Protein AF-0000000080329937 (afdb_homodimer)

Foldseek 3Di:
DPPPPFPQKAKEAQEWEQFLDPPGTAGIWIAGFQFTADTHYDVVSDVVRDDPHHYHYQNHFYKYFFFAFLAAAQLQQLLQVVAQECAPVQALVSVLVSQLVVCVVPVPDQEHEAEAAAQNRYVVSDAFLVSNCVRPVPHWYWYAHLQNFKIAIHPRLCVLLVHWLPDDADPLKDQDADPVSTGRRIIGHPRCVPRRVVSVVVVDDLVNSLSSNLRSQLVSFFQRHQEYENEADDPSNLVSVVVCVVVVNHRHAYEYAHEFADDVDLVNRQVSLVVLLVQQVPDDDRRDHYAYHEYEQWGDLLVQTAAEPAHWPVRDHHHTSDALVNLLSNLLSRVLSNGAYEYEHAYAVSLVSVLSSLVSSCVVNDDDDYQHEYEAPFQHDLVSLLSCQVSQYAYEHELQVLEPVRCPSSCNGRVDPSQLCTPQQVSNVVSPHQYAYHHHPPSGDHRVLQRLLCQQAQYHLVDNVDHHRNRVSHDHSSVSLSNRFQSSCVSSPNNQAGRGRDGNHGPWMWTKPDDCNPDDSVCSSVIGTQFTRRSNRTPDHDDPDDPD/DPPPPFPQKAKEAQEWEQFLDPPGTAGIWIAGFQFTADTHYDVVSDVVRDDVHHYHYQNHFYKYFFFAFLAAAQLQQLLQVVAQECAPVQALVSVLVSQLVVCVVPVPDQEHEAEAAAQNRYVVSDAFLVSNCVRPVPHWYWYAHLQNFKIAIHPRLCVLLVHWLPDDADPLKDQDADPVSTGRRIIGHPRCVPRRVVSVVVVDDLVNSLSSNLRSQLVSFFQRHQEYENEADDPSNVVSVVVCVVVVNHRHAYEYAHEFADDVDLVNRQVSLVVLLVQQPPDDDRRDHYAYHEYEQWGDLLVQTAAEPAHWPVRDHHHTSDALVNLLVNLLSRVLSNGAYEYEHAYAVSLVSVLSSLVSSCVVNDDDDYQHEYEAPFQHDLVSLLSCQVSQYAYEHELQVLEPVRCVSSCRGRVDPSQLCTPQQVSNVVSPHQYAYHHHPPSGDHRVLLRLLCQQAQYHLVDNVDHHRNRVSHDHSSVSLSNRFQSSCVSSPNNQAGRGRDRNHGPWMWTKPDDCNPDDSVCSSVIGTQFTRRSNRTPDHDDPDDPD

Nearest PDB structures (foldseek):
  3igh-assembly1_X-2  TM=8.449E-01  e=4.674E-37  Pyrococcus horikoshii
  3icj-assembly1_A  TM=8.257E-01  e=1.649E-36  Pyrococcus furiosus
  2puz-assembly1_A  TM=6.895E-01  e=1.009E-16  Agrobacterium fabrum str. C58
  4h6r-assembly1_A  TM=4.687E-01  e=6.522E-02  Deinococcus radiodurans R1 = ATCC 13939 = DSM 20539
  3ez4-assembly1_G  TM=3.985E-01  e=8.123E+00  Burkholderia pseudomallei

Radius of gyration: 33.44 Å; Cα contacts (8 Å, |Δi|>4): 2668; chains: 2; bounding box: 70×109×69 Å

Sequence (1096 aa):
MDKDATMPAQLYRNARIFTSDRRTWAESLVVVGDRLTYVGDEATAARVAGPDALIHDLDGATVLPGFVDGHAHVVGTGEAAVQVDLWGANTVTEIQRRIRTWAEENPDAPRVLATGWKHGDIPGGTPDRSMLDAVVADRPVYAQAYDFHSIWLNSAALAEAGIDDATPSPPGGTIHRDERGAATGLVDETAMHHLVWPVLDRFADDSDRDEALAVVLAAYAESGIVGSTEMALVEADYEAMRRADAASALTTRIAAFWRVQPTGDEGSNLAQVERAVELATHRATPFLRVTGIKVMVDGTVDGCTAALGKPYVNGANSDPIWSLAELAPVVAAADAAGLQVAMHAIGDEAIRVAIGAVEHAVALNGPKERRHRIEHLEVVDPADIERLAALGITASMQPVHADPAIQENWRRVLGDERVDRGFPWPEMTDAGAVLALGTDSPTSPHAPLPNMFIAATRRSALDPSLPANIAHYALPLADAIVHATRDAAWASRSEQLHGRLAEGLYADFIVLDRDIFTRPLEELLDTRVLRTVVGGRVVHQAQPGANRMDKDATMPAQLYRNARIFTSDRRTWAESLVVVGDRLTYVGDEATAARVAGPDALIHDLDGATVLPGFVDGHAHVVGTGEAAVQVDLWGANTVTEIQRRIRTWAEENPDAPRVLATGWKHGDIPGGTPDRSMLDAVVADRPVYAQAYDFHSIWLNSAALAEAGIDDATPSPPGGTIHRDERGAATGLVDETAMHHLVWPVLDRFADDSDRDEALAVVLAAYAESGIVGSTEMALVEADYEAMRRADAASALTTRIAAFWRVQPTGDEGSNLAQVERAVELATHRATPFLRVTGIKVMVDGTVDGCTAALGKPYVNGANSDPIWSLAELAPVVAAADAAGLQVAMHAIGDEAIRVAIGAVEHAVALNGPKERRHRIEHLEVVDPADIERLAALGITASMQPVHADPAIQENWRRVLGDERVDRGFPWPEMTDAGAVLALGTDSPTSPHAPLPNMFIAATRRSALDPSLPANIAHYALPLADAIVHATRDAAWASRSEQLHGRLAEGLYADFIVLDRDIFTRPLEELLDTRVLRTVVGGRVVHQAQPGANR

InterPro domains:
  IPR011059 Metal-dependent hydrolase, composite domain superfamily [G3DSA:2.30.40.10] (14-517)
  IPR011059 Metal-dependent hydrolase, composite domain superfamily [SSF51338] (5-541)
  IPR013108 Amidohydrolase 3 [PF07969] (57-540)
  IPR032466 Metal-dependent hydrolase [SSF51556] (65-499)
  IPR033932 YtcJ like [cd01300] (29-511)

Organism: NCBI:txid40318

pLDDT: mean 94.11, std 9.32, range [25.39, 98.94]

Structure (mmCIF, N/CA/C/O backbone):
data_AF-0000000080329937-model_v1
#
loop_
_entity.id
_entity.type
_entity.pdbx_description
1 polymer Amidohydrolase
#
loop_
_atom_site.group_PDB
_atom_site.id
_atom_site.type_symbol
_atom_site.label_atom_id
_atom_site.label_alt_id
_atom_site.label_comp_id
_atom_site.label_asym_id
_atom_site.label_entity_id
_atom_site.label_seq_id
_atom_site.pdbx_PDB_ins_code
_atom_site.Cartn_x
_atom_site.Cartn_y
_atom_site.Cartn_z
_atom_site.occupancy
_atom_site.B_iso_or_equiv
_atom_site.auth_seq_id
_atom_site.auth_comp_id
_atom_site.auth_asym_id
_atom_site.auth_atom_id
_atom_site.pdbx_PDB_model_num
ATOM 1 N N . MET A 1 1 ? -14.117 -14.359 30.188 1 25.39 1 MET A N 1
ATOM 2 C CA . MET A 1 1 ? -14.805 -13.07 30.125 1 25.39 1 MET A CA 1
ATOM 3 C C . MET A 1 1 ? -16.062 -13.164 29.281 1 25.39 1 MET A C 1
ATOM 5 O O . MET A 1 1 ? -16.078 -13.828 28.25 1 25.39 1 MET A O 1
ATOM 9 N N . ASP A 1 2 ? -17.312 -13.008 29.875 1 27.7 2 ASP A N 1
ATOM 10 C CA . ASP A 1 2 ? -18.688 -12.992 29.375 1 27.7 2 ASP A CA 1
ATOM 11 C C . ASP A 1 2 ? -18.766 -12.211 28.062 1 27.7 2 ASP A C 1
ATOM 13 O O . ASP A 1 2 ? -18.391 -11.039 28 1 27.7 2 ASP A O 1
ATOM 17 N N . LYS A 1 3 ? -18.609 -12.945 27.062 1 32.97 3 LYS A N 1
ATOM 18 C CA . LYS A 1 3 ? -18.875 -12.414 25.734 1 32.97 3 LYS A CA 1
ATOM 19 C C . LYS A 1 3 ? -20.141 -11.57 25.719 1 32.97 3 LYS A C 1
ATOM 21 O O . LYS A 1 3 ? -21.25 -12.109 25.797 1 32.97 3 LYS A O 1
ATOM 26 N N . ASP A 1 4 ? -20.266 -10.406 26.422 1 37.94 4 ASP A N 1
ATOM 27 C CA . ASP A 1 4 ? -21.359 -9.438 26.391 1 37.94 4 ASP A CA 1
ATOM 28 C C . ASP A 1 4 ? -22.156 -9.562 25.094 1 37.94 4 ASP A C 1
ATOM 30 O O . ASP A 1 4 ? -21.609 -9.898 24.047 1 37.94 4 ASP A O 1
ATOM 34 N N . ALA A 1 5 ? -23.406 -9.625 24.984 1 42.06 5 ALA A N 1
ATOM 35 C CA . ALA A 1 5 ? -24.469 -9.719 24 1 42.06 5 ALA A CA 1
ATOM 36 C C . ALA A 1 5 ? -24.156 -8.867 22.766 1 42.06 5 ALA A C 1
ATOM 38 O O . ALA A 1 5 ? -24.062 -7.645 22.859 1 42.06 5 ALA A O 1
ATOM 39 N N . THR A 1 6 ? -23.359 -9.352 21.406 1 58.34 6 THR A N 1
ATOM 40 C CA . THR A 1 6 ? -22.75 -9.102 20.109 1 58.34 6 THR A CA 1
ATOM 41 C C . THR A 1 6 ? -23.562 -8.062 19.328 1 58.34 6 THR A C 1
ATOM 43 O O . THR A 1 6 ? -24.734 -8.281 19 1 58.34 6 THR A O 1
ATOM 46 N N . MET A 1 7 ? -23.453 -6.766 19.484 1 76.31 7 MET A N 1
ATOM 47 C CA . MET A 1 7 ? -24.109 -5.723 18.703 1 76.31 7 MET A CA 1
ATOM 48 C C . MET A 1 7 ? -24.312 -6.164 17.266 1 76.31 7 MET A C 1
ATOM 50 O O . MET A 1 7 ? -23.406 -6.758 16.656 1 76.31 7 MET A O 1
ATOM 54 N N . PRO A 1 8 ? -25.609 -6.105 16.859 1 91.56 8 PRO A N 1
ATOM 55 C CA . PRO A 1 8 ? -25.891 -6.516 15.477 1 91.56 8 PRO A CA 1
ATOM 56 C C . PRO A 1 8 ? -25.047 -5.754 14.453 1 91.56 8 PRO A C 1
ATOM 58 O O . PRO A 1 8 ? -24.609 -4.633 14.727 1 91.56 8 PRO A O 1
ATOM 61 N N . ALA A 1 9 ? -24.781 -6.375 13.391 1 96.5 9 ALA A N 1
ATOM 62 C CA . ALA A 1 9 ? -24.109 -5.711 12.281 1 96.5 9 ALA A CA 1
ATOM 63 C C . ALA A 1 9 ? -24.906 -4.512 11.781 1 96.5 9 ALA A C 1
ATOM 65 O O . ALA A 1 9 ? -26.141 -4.488 11.906 1 96.5 9 ALA A O 1
ATOM 66 N N . GLN A 1 10 ? -24.266 -3.482 11.344 1 98.06 10 GLN A N 1
ATOM 67 C CA . GLN A 1 10 ? -24.891 -2.326 10.711 1 98.06 10 GLN A CA 1
ATOM 68 C C . GLN A 1 10 ? -24.656 -2.338 9.203 1 98.06 10 GLN A C 1
ATOM 70 O O . GLN A 1 10 ? -23.516 -2.432 8.742 1 98.06 10 GLN A O 1
ATOM 75 N N . LEU A 1 11 ? -25.734 -2.328 8.469 1 98.5 11 LEU A N 1
ATOM 76 C CA . LEU A 1 11 ? -25.672 -2.297 7.012 1 98.5 11 LEU A CA 1
ATOM 77 C C . LEU A 1 11 ? -26.031 -0.914 6.48 1 98.5 11 LEU A C 1
ATOM 79 O O . LEU A 1 11 ? -27.172 -0.472 6.621 1 98.5 11 LEU A O 1
ATOM 83 N N . TYR A 1 12 ? -25.094 -0.15 5.961 1 98.62 12 TYR A N 1
ATOM 84 C CA . TYR A 1 12 ? -25.328 1.091 5.23 1 98.62 12 TYR A CA 1
ATOM 85 C C . TYR A 1 12 ? -25.5 0.822 3.738 1 98.62 12 TYR A C 1
ATOM 87 O O . TYR A 1 12 ? -24.594 0.296 3.092 1 98.62 12 TYR A O 1
ATOM 95 N N . ARG A 1 13 ? -26.641 1.113 3.148 1 98.12 13 ARG A N 1
ATOM 96 C CA . ARG A 1 13 ? -26.922 0.751 1.763 1 98.12 13 ARG A CA 1
ATOM 97 C C . ARG A 1 13 ? -27.453 1.948 0.98 1 98.12 13 ARG A C 1
ATOM 99 O O . ARG A 1 13 ? -27.703 3.008 1.556 1 98.12 13 ARG A O 1
ATOM 106 N N . ASN A 1 14 ? -27.609 1.771 -0.41 1 98 14 ASN A N 1
ATOM 107 C CA . ASN A 1 14 ? -28.125 2.799 -1.306 1 98 14 ASN A CA 1
ATOM 108 C C . ASN A 1 14 ? -27.312 4.086 -1.22 1 98 14 ASN A C 1
ATOM 110 O O . ASN A 1 14 ? -27.859 5.156 -0.962 1 98 14 ASN A O 1
ATOM 114 N N . ALA A 1 15 ? -25.984 3.914 -1.353 1 98.19 15 ALA A N 1
ATOM 115 C CA . ALA A 1 15 ? -25.047 5.035 -1.276 1 98.19 15 ALA A CA 1
ATOM 116 C C . ALA A 1 15 ? -24.078 5.016 -2.449 1 98.19 15 ALA A C 1
ATOM 118 O O . ALA A 1 15 ? -23.969 4.012 -3.158 1 98.19 15 ALA A O 1
ATOM 119 N N . ARG A 1 16 ? -23.5 6.113 -2.768 1 98.19 16 ARG A N 1
ATOM 120 C CA . ARG A 1 16 ? -22.312 6.223 -3.605 1 98.19 16 ARG A CA 1
ATOM 121 C C . ARG A 1 16 ? -21.062 6.414 -2.754 1 98.19 16 ARG A C 1
ATOM 123 O O . ARG A 1 16 ? -20.781 7.523 -2.295 1 98.19 16 ARG A O 1
ATOM 130 N N . ILE A 1 17 ? -20.359 5.367 -2.564 1 98.69 17 ILE A N 1
ATOM 131 C CA . ILE A 1 17 ? -19.281 5.348 -1.588 1 98.69 17 ILE A CA 1
ATOM 132 C C . IL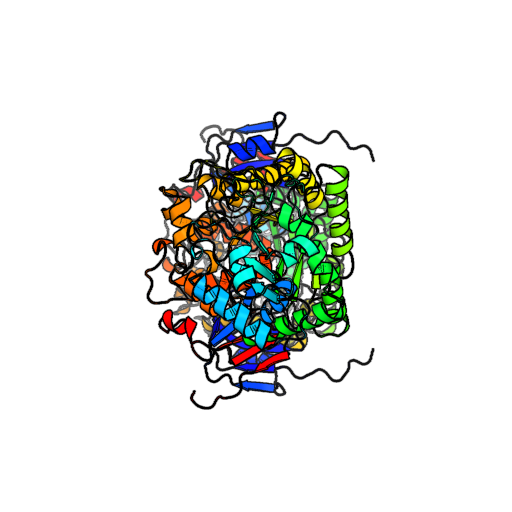E A 1 17 ? -17.938 5.48 -2.305 1 98.69 17 ILE A C 1
ATOM 134 O O . ILE A 1 17 ? -17.578 4.637 -3.127 1 98.69 17 ILE A O 1
ATOM 138 N N . PHE A 1 18 ? -17.234 6.543 -2.057 1 98.75 18 PHE A N 1
ATOM 139 C CA . PHE A 1 18 ? -15.844 6.699 -2.475 1 98.75 18 PHE A CA 1
ATOM 140 C C . PHE A 1 18 ? -14.898 6.09 -1.449 1 98.75 18 PHE A C 1
ATOM 142 O O . PHE A 1 18 ? -14.836 6.547 -0.306 1 98.75 18 PHE A O 1
ATOM 149 N N . THR A 1 19 ? -14.117 5.078 -1.789 1 98.5 19 THR A N 1
ATOM 150 C CA . THR A 1 19 ? -13.461 4.254 -0.781 1 98.5 19 THR A CA 1
ATOM 151 C C . THR A 1 19 ? -12.055 4.77 -0.496 1 98.5 19 THR A C 1
ATOM 153 O O . THR A 1 19 ? -11.43 4.379 0.494 1 98.5 19 THR A O 1
ATOM 156 N N . SER A 1 20 ? -11.445 5.629 -1.424 1 98.25 20 SER A N 1
ATOM 157 C CA . SER A 1 20 ? -10.047 6.047 -1.399 1 98.25 20 SER A CA 1
ATOM 158 C C . SER A 1 20 ? -9.109 4.848 -1.465 1 98.25 20 SER A C 1
ATOM 160 O O . SER A 1 20 ? -8.047 4.848 -0.836 1 98.25 20 SER A O 1
ATOM 162 N N . ASP A 1 21 ? -9.5 3.756 -2.043 1 95.31 21 ASP A N 1
ATOM 163 C CA . ASP A 1 21 ? -8.742 2.521 -2.203 1 95.31 21 ASP A CA 1
ATOM 164 C C . ASP A 1 21 ? -8.703 2.084 -3.666 1 95.31 21 ASP A C 1
ATOM 166 O O . ASP A 1 21 ? -9.102 2.842 -4.555 1 95.31 21 ASP A O 1
ATOM 170 N N . ARG A 1 22 ? -8.109 0.944 -3.965 1 90.5 22 ARG A N 1
ATOM 171 C CA . ARG A 1 22 ? -7.984 0.435 -5.328 1 90.5 22 ARG A CA 1
ATOM 172 C C . ARG A 1 22 ? -9.352 0.345 -6.004 1 90.5 22 ARG A C 1
ATOM 174 O O . ARG A 1 22 ? -9.5 0.737 -7.164 1 90.5 22 ARG A O 1
ATOM 181 N N . ARG A 1 23 ? -10.289 -0.258 -5.254 1 93.44 23 ARG A N 1
ATOM 182 C CA . ARG A 1 23 ? -11.672 -0.181 -5.719 1 93.44 23 ARG A CA 1
ATOM 183 C C . ARG A 1 23 ? -12.305 1.148 -5.328 1 93.44 23 ARG A C 1
ATOM 185 O O . ARG A 1 23 ? -12.719 1.331 -4.18 1 93.44 23 ARG A O 1
ATOM 192 N N . THR A 1 24 ? -12.477 1.969 -6.254 1 94.88 24 THR A N 1
ATOM 193 C CA . THR A 1 24 ? -12.766 3.377 -6.004 1 94.88 24 THR A CA 1
ATOM 194 C C . THR A 1 24 ? -14.188 3.559 -5.48 1 94.88 24 THR A C 1
ATOM 196 O O . THR A 1 24 ? -14.445 4.438 -4.66 1 94.88 24 THR A O 1
ATOM 199 N N . TRP A 1 25 ? -15.117 2.717 -5.969 1 96.75 25 TRP A N 1
ATOM 200 C CA . TRP A 1 25 ? -16.516 2.973 -5.652 1 96.75 25 TRP A CA 1
ATOM 201 C C . TRP A 1 25 ? -17.188 1.728 -5.074 1 96.75 25 TRP A C 1
ATOM 203 O O . TRP A 1 25 ? -16.812 0.602 -5.414 1 96.75 25 TRP A O 1
ATOM 213 N N . ALA A 1 26 ? -18.109 1.899 -4.227 1 97.75 26 ALA A N 1
ATOM 214 C CA . ALA A 1 26 ? -18.969 0.872 -3.643 1 97.75 26 ALA A CA 1
ATOM 215 C C . ALA A 1 26 ? -20.375 1.406 -3.404 1 97.75 26 ALA A C 1
ATOM 217 O O . ALA A 1 26 ? -20.625 2.605 -3.549 1 97.75 26 ALA A O 1
ATOM 218 N N . GLU A 1 27 ? -21.25 0.488 -3.037 1 97.75 27 GLU A N 1
ATOM 219 C CA . GLU A 1 27 ? -22.656 0.855 -2.854 1 97.75 27 GLU A CA 1
ATOM 220 C C . GLU A 1 27 ? -23.094 0.676 -1.402 1 97.75 27 GLU A C 1
ATOM 222 O O . GLU A 1 27 ? -24.094 1.245 -0.974 1 97.75 27 GLU A O 1
ATOM 227 N N . SER A 1 28 ? -22.344 -0.169 -0.738 1 98.06 28 SER A N 1
ATOM 228 C CA . SER A 1 28 ? -22.734 -0.526 0.62 1 98.06 28 SER A CA 1
ATOM 229 C C . SER A 1 28 ? -21.516 -0.83 1.49 1 98.06 28 SER A C 1
ATOM 231 O O . SER A 1 28 ? -20.453 -1.175 0.979 1 98.06 28 SER A O 1
ATOM 233 N N . LEU A 1 29 ? -21.672 -0.62 2.781 1 97.5 29 LEU A N 1
ATOM 234 C CA . LEU A 1 29 ? -20.672 -1.097 3.732 1 97.5 29 LEU A CA 1
ATOM 235 C C . LEU A 1 29 ? -21.328 -1.763 4.93 1 97.5 29 LEU A C 1
ATOM 237 O O . LEU A 1 29 ? -22.453 -1.402 5.305 1 97.5 29 LEU A O 1
ATOM 241 N N . VAL A 1 30 ? -20.719 -2.793 5.488 1 98.5 30 VAL A N 1
ATOM 242 C CA . VAL A 1 30 ? -21.156 -3.521 6.676 1 98.5 30 VAL A CA 1
ATOM 243 C C . VAL A 1 30 ? -20.188 -3.242 7.828 1 98.5 30 VAL A C 1
ATOM 245 O O . VAL A 1 30 ? -18.969 -3.393 7.68 1 98.5 30 VAL A O 1
ATOM 248 N N . VAL A 1 31 ? -20.734 -2.801 8.953 1 98.38 31 VAL A N 1
ATOM 249 C CA . VAL A 1 31 ? -19.953 -2.527 10.156 1 98.38 31 VAL A CA 1
ATOM 250 C C . VAL A 1 31 ? -20.312 -3.541 11.242 1 98.38 31 VAL A C 1
ATOM 252 O O . VAL A 1 31 ? -21.484 -3.746 11.555 1 98.38 31 VAL A O 1
ATOM 255 N N . VAL A 1 32 ? -19.406 -4.207 11.773 1 97.69 32 VAL A N 1
ATOM 256 C CA . VAL A 1 32 ? -19.531 -5.062 12.953 1 97.69 32 VAL A CA 1
ATOM 257 C C . VAL A 1 32 ? -18.625 -4.551 14.062 1 97.69 32 VAL A C 1
ATOM 259 O O . VAL A 1 32 ? -17.406 -4.465 13.883 1 97.69 32 VAL A O 1
ATOM 262 N N . GLY A 1 33 ? -19.234 -4.246 15.156 1 96 33 GLY A N 1
ATOM 263 C CA . GLY A 1 33 ? -18.453 -3.537 16.156 1 96 33 GLY A CA 1
ATOM 264 C C . GLY A 1 33 ? -18 -2.166 15.703 1 96 33 GLY A C 1
ATOM 265 O O . GLY A 1 33 ? -18.812 -1.336 15.289 1 96 33 GLY A O 1
ATOM 266 N N . ASP A 1 34 ? -16.688 -1.963 15.727 1 97.5 34 ASP A N 1
ATOM 267 C CA . ASP A 1 34 ? -16.156 -0.653 15.367 1 97.5 34 ASP A CA 1
ATOM 268 C C . ASP A 1 34 ? -15.438 -0.703 14.016 1 97.5 34 ASP A C 1
ATOM 270 O O . ASP A 1 34 ? -14.797 0.268 13.609 1 97.5 34 ASP A O 1
ATOM 274 N N . ARG A 1 35 ? -15.594 -1.827 13.297 1 98.12 35 ARG A N 1
ATOM 275 C CA . ARG A 1 35 ? -14.758 -2.014 12.109 1 98.12 35 ARG A CA 1
ATOM 276 C C . ARG A 1 35 ? -15.609 -2.367 10.898 1 98.12 35 ARG A C 1
ATOM 278 O O . ARG A 1 35 ? -16.766 -2.791 11.039 1 98.12 35 ARG A O 1
ATOM 285 N N . LEU A 1 36 ? -15.047 -2.152 9.734 1 98.06 36 LEU A N 1
ATOM 286 C CA . LEU A 1 36 ? -15.672 -2.516 8.469 1 98.06 36 LEU A CA 1
ATOM 287 C C . LEU A 1 36 ? -15.461 -3.994 8.164 1 98.06 36 LEU A C 1
ATOM 289 O O . LEU A 1 36 ? -14.336 -4.488 8.203 1 98.06 36 LEU A O 1
ATOM 293 N N . THR A 1 37 ? -16.562 -4.645 7.859 1 97.56 37 THR A N 1
ATOM 294 C CA . THR A 1 37 ? -16.516 -6.059 7.508 1 97.56 37 THR A CA 1
ATOM 295 C C . THR A 1 37 ? -16.578 -6.242 5.992 1 97.56 37 THR A C 1
ATOM 297 O O . THR A 1 37 ? -15.992 -7.184 5.453 1 97.56 37 THR A O 1
ATOM 300 N N . TYR A 1 38 ? -17.328 -5.379 5.387 1 97.31 38 TYR A N 1
ATOM 301 C CA . TYR A 1 38 ? -17.484 -5.457 3.938 1 97.31 38 TYR A CA 1
ATOM 302 C C . TYR A 1 38 ? -17.766 -4.082 3.344 1 97.31 38 TYR A C 1
ATOM 304 O O . TYR A 1 38 ? -18.5 -3.287 3.922 1 97.31 38 TYR A O 1
ATOM 312 N N . VAL A 1 39 ? -17.203 -3.762 2.207 1 97.81 39 VAL A N 1
ATOM 313 C CA . VAL A 1 39 ? -17.422 -2.564 1.401 1 97.81 39 VAL A CA 1
ATOM 314 C C . VAL A 1 39 ? -17.562 -2.949 -0.069 1 97.81 39 VAL A C 1
ATOM 316 O O . VAL A 1 39 ? -16.594 -3.359 -0.708 1 97.81 39 VAL A O 1
ATOM 319 N N . GLY A 1 40 ? -18.719 -2.939 -0.645 1 96.94 40 GLY A N 1
ATOM 320 C CA . GLY A 1 40 ? -18.906 -3.393 -2.014 1 96.94 40 GLY A CA 1
ATOM 321 C C . GLY A 1 40 ? -20.344 -3.311 -2.48 1 96.94 40 GLY A C 1
ATOM 322 O O . GLY A 1 40 ? -21.016 -2.305 -2.25 1 96.94 40 GLY A O 1
ATOM 323 N N . ASP A 1 41 ? -20.797 -4.301 -3.184 1 96 41 ASP A N 1
ATOM 324 C CA . ASP A 1 41 ? -22.141 -4.309 -3.768 1 96 41 ASP A CA 1
ATOM 325 C C . ASP A 1 41 ? -23.203 -4.594 -2.705 1 96 41 ASP A C 1
ATOM 327 O O . ASP A 1 41 ? -22.906 -5.18 -1.661 1 96 41 ASP A O 1
ATOM 331 N N . GLU A 1 42 ? -24.391 -4.254 -3.006 1 96.25 42 GLU A N 1
ATOM 332 C CA . GLU A 1 42 ? -25.484 -4.332 -2.049 1 96.25 42 GLU A CA 1
ATOM 333 C C . GLU A 1 42 ? -25.844 -5.785 -1.74 1 96.25 42 GLU A C 1
ATOM 335 O O . GLU A 1 42 ? -26.125 -6.129 -0.59 1 96.25 42 GLU A O 1
ATOM 340 N N . ALA A 1 43 ? -25.875 -6.598 -2.75 1 96.06 43 ALA A N 1
ATOM 341 C CA . ALA A 1 43 ? -26.328 -7.977 -2.57 1 96.06 43 ALA A CA 1
ATOM 342 C C . ALA A 1 43 ? -25.406 -8.734 -1.612 1 96.06 43 ALA A C 1
ATOM 344 O O . ALA A 1 43 ? -25.875 -9.367 -0.668 1 96.06 43 ALA A O 1
ATOM 345 N N . THR A 1 44 ? -24.078 -8.688 -1.831 1 96.31 44 THR A N 1
ATOM 346 C CA . THR A 1 44 ? -23.109 -9.336 -0.957 1 96.31 44 THR A CA 1
ATOM 347 C C . THR A 1 44 ? -23.156 -8.727 0.443 1 96.31 44 THR A C 1
ATOM 349 O O . THR A 1 44 ? -23.094 -9.453 1.44 1 96.31 44 THR A O 1
ATOM 352 N N . ALA A 1 45 ? -23.281 -7.418 0.546 1 97.69 45 ALA A N 1
ATOM 353 C CA . ALA A 1 45 ? -23.359 -6.734 1.835 1 97.69 45 ALA A CA 1
ATOM 354 C C . ALA A 1 45 ? -24.531 -7.266 2.67 1 97.69 45 ALA A C 1
ATOM 356 O O . ALA A 1 45 ? -24.375 -7.508 3.871 1 97.69 45 ALA A O 1
ATOM 357 N N . ALA A 1 46 ? -25.672 -7.434 2 1 97.19 46 ALA A N 1
ATOM 358 C CA . ALA A 1 46 ? -26.844 -7.938 2.697 1 97.19 46 ALA A CA 1
ATOM 359 C C . ALA A 1 46 ? -26.609 -9.344 3.246 1 97.19 46 ALA A C 1
ATOM 361 O O . ALA A 1 46 ? -26.984 -9.648 4.375 1 97.19 46 ALA A O 1
ATOM 362 N N . ARG A 1 47 ? -25.938 -10.141 2.445 1 96.12 47 ARG A N 1
ATOM 363 C CA . ARG A 1 47 ? -25.672 -11.508 2.873 1 96.12 47 ARG A CA 1
ATOM 364 C C . ARG A 1 47 ? -24.672 -11.531 4.023 1 96.12 47 ARG A C 1
ATOM 366 O O . ARG A 1 47 ? -24.844 -12.281 4.988 1 96.12 47 ARG A O 1
ATOM 373 N N . VAL A 1 48 ? -23.656 -10.711 3.973 1 96.12 48 VAL A N 1
ATOM 374 C CA . VAL A 1 48 ? -22.609 -10.648 4.98 1 96.12 48 VAL A CA 1
ATOM 375 C C . VAL A 1 48 ? -23.172 -10.102 6.289 1 96.12 48 VAL A C 1
ATOM 377 O O . VAL A 1 48 ? -22.844 -10.594 7.371 1 96.12 48 VAL A O 1
ATOM 380 N N . ALA A 1 49 ? -24.031 -9.102 6.168 1 97 49 ALA A N 1
ATOM 381 C CA . ALA A 1 49 ? -24.594 -8.453 7.348 1 97 49 ALA A CA 1
ATOM 382 C C . ALA A 1 49 ? -25.547 -9.391 8.086 1 97 49 ALA A C 1
ATOM 384 O O . ALA A 1 49 ? -25.625 -9.359 9.32 1 97 49 ALA A O 1
ATOM 385 N N . GLY A 1 50 ? -26.266 -10.227 7.352 1 95.38 50 GLY A N 1
ATOM 386 C CA . GLY A 1 50 ? -27.219 -11.148 7.949 1 95.38 50 GLY A CA 1
ATOM 387 C C . GLY A 1 50 ? -28.594 -10.547 8.133 1 95.38 50 GLY A C 1
ATOM 388 O O . GLY A 1 50 ? -28.781 -9.336 7.98 1 95.38 50 GLY A O 1
ATOM 389 N N . PRO A 1 51 ? -29.547 -11.352 8.469 1 93.94 51 PRO A N 1
ATOM 390 C CA . PRO A 1 51 ? -30.953 -10.938 8.516 1 93.94 51 PRO A CA 1
ATOM 391 C C . PRO A 1 51 ? -31.25 -10.031 9.711 1 93.94 51 PRO A C 1
ATOM 393 O O . PRO A 1 51 ? -32.25 -9.281 9.688 1 93.94 51 PRO A O 1
ATOM 396 N N . ASP A 1 52 ? -30.438 -9.984 10.703 1 94.88 52 ASP A N 1
ATOM 397 C CA . ASP A 1 52 ? -30.703 -9.227 11.922 1 94.88 52 ASP A CA 1
ATOM 398 C C . ASP A 1 52 ? -29.984 -7.879 11.898 1 94.88 52 ASP A C 1
ATOM 400 O O . ASP A 1 52 ? -30.016 -7.141 12.883 1 94.88 52 ASP A O 1
ATOM 404 N N . ALA A 1 53 ? -29.344 -7.641 10.805 1 97 53 ALA A N 1
ATOM 405 C CA . ALA A 1 53 ? -28.547 -6.414 10.711 1 97 53 ALA A CA 1
ATOM 406 C C . ALA A 1 53 ? -29.438 -5.18 10.859 1 97 53 ALA A C 1
ATOM 408 O O . ALA A 1 53 ? -30.594 -5.188 10.438 1 97 53 ALA A O 1
ATOM 409 N N . LEU A 1 54 ? -28.953 -4.145 11.578 1 97.38 54 LEU A N 1
ATOM 410 C CA . LEU A 1 54 ? -29.578 -2.828 11.555 1 97.38 54 LEU A CA 1
ATOM 411 C C . LEU A 1 54 ? -29.328 -2.129 10.227 1 97.38 54 LEU A C 1
ATOM 413 O O . LEU A 1 54 ? -28.172 -1.897 9.844 1 97.38 54 LEU A O 1
ATOM 417 N N . ILE A 1 55 ? -30.391 -1.783 9.5 1 97.75 55 ILE A N 1
ATOM 418 C CA . ILE A 1 55 ? -30.281 -1.254 8.148 1 97.75 55 ILE A CA 1
ATOM 419 C C . ILE A 1 55 ? -30.312 0.272 8.188 1 97.75 55 ILE A C 1
ATOM 421 O O . ILE A 1 55 ? -31.219 0.861 8.789 1 97.75 55 ILE A O 1
ATOM 425 N N . HIS A 1 56 ? -29.312 0.94 7.605 1 97.81 56 HIS A N 1
ATOM 426 C CA . HIS A 1 56 ? -29.25 2.377 7.363 1 97.81 56 HIS A CA 1
ATOM 427 C C . HIS A 1 56 ? -29.359 2.689 5.875 1 97.81 56 HIS A C 1
ATOM 429 O O . HIS A 1 56 ? -28.391 2.518 5.129 1 97.81 56 HIS A O 1
ATOM 435 N N . ASP A 1 57 ? -30.516 3.115 5.445 1 98 57 ASP A N 1
ATOM 436 C CA . ASP A 1 57 ? -30.688 3.566 4.07 1 98 57 ASP A CA 1
ATOM 437 C C . ASP A 1 57 ? -30.156 4.988 3.891 1 98 57 ASP A C 1
ATOM 439 O O . ASP A 1 57 ? -30.609 5.914 4.57 1 98 57 ASP A O 1
ATOM 443 N N . LEU A 1 58 ? -29.25 5.188 2.984 1 97.69 58 LEU A N 1
ATOM 444 C CA . LEU A 1 58 ? -28.594 6.488 2.861 1 97.69 58 LEU A CA 1
ATOM 445 C C . LEU A 1 58 ? -29.172 7.27 1.686 1 97.69 58 LEU A C 1
ATOM 447 O O . LEU A 1 58 ? -28.672 8.336 1.335 1 97.69 58 LEU A O 1
ATOM 451 N N . ASP A 1 59 ? -30.203 6.711 1.003 1 96.88 59 ASP A N 1
ATOM 452 C CA . ASP A 1 59 ? -31 7.383 -0.021 1 96.88 59 ASP A CA 1
ATOM 453 C C . ASP A 1 59 ? -30.094 7.973 -1.11 1 96.88 59 ASP A C 1
ATOM 455 O O . ASP A 1 59 ? -30.281 9.125 -1.505 1 96.88 59 ASP A O 1
ATOM 459 N N . GLY A 1 60 ? -29.047 7.301 -1.464 1 97.44 60 GLY A N 1
ATOM 460 C CA . GLY A 1 60 ? -28.188 7.691 -2.578 1 97.44 60 GLY A CA 1
ATOM 461 C C . GLY A 1 60 ? -27.109 8.672 -2.188 1 97.44 60 GLY A C 1
ATOM 462 O O . GLY A 1 60 ? -26.375 9.18 -3.045 1 97.44 60 GLY A O 1
ATOM 463 N N . ALA A 1 61 ? -26.922 8.953 -0.916 1 97.94 61 ALA A N 1
ATOM 464 C CA . ALA A 1 61 ? -25.969 9.953 -0.45 1 97.94 61 ALA A CA 1
ATOM 465 C C . ALA A 1 61 ? -24.531 9.539 -0.784 1 97.94 61 ALA A C 1
ATOM 467 O O . ALA A 1 61 ? -24.266 8.359 -1.003 1 97.94 61 ALA A O 1
ATOM 468 N N . THR A 1 62 ? -23.688 10.523 -0.85 1 98.5 62 THR A N 1
ATOM 469 C CA . THR A 1 62 ? -22.266 10.289 -1.034 1 98.5 62 THR A CA 1
ATOM 470 C C . THR A 1 62 ? -21.578 10.008 0.302 1 98.5 62 THR A C 1
ATOM 472 O O . THR A 1 62 ? -21.812 10.719 1.284 1 98.5 62 THR A O 1
ATOM 475 N N . VAL A 1 63 ? -20.828 8.93 0.349 1 98.81 63 VAL A N 1
ATOM 476 C CA . VAL A 1 63 ? -20.062 8.547 1.528 1 98.81 63 VAL A CA 1
ATOM 477 C C . VAL A 1 63 ? -18.562 8.602 1.216 1 98.81 63 VAL A C 1
ATOM 479 O O . VAL A 1 63 ? -18.141 8.172 0.146 1 98.81 63 VAL A O 1
ATOM 482 N N . LEU A 1 64 ? -17.75 9.234 2.086 1 98.88 64 LEU A N 1
ATOM 483 C CA . LEU A 1 64 ? -16.297 9.289 2.016 1 98.88 64 LEU A CA 1
ATOM 484 C C . LEU A 1 64 ? -15.664 8.703 3.277 1 98.88 64 LEU A C 1
ATOM 486 O O . LEU A 1 64 ? -16.297 8.672 4.332 1 98.88 64 LEU A O 1
ATOM 490 N N . PRO A 1 65 ? -14.406 8.18 3.139 1 98.94 65 PRO A N 1
ATOM 491 C CA . PRO A 1 65 ? -13.688 8.07 4.41 1 98.94 65 PRO A CA 1
ATOM 492 C C . PRO A 1 65 ? -13.656 9.391 5.18 1 98.94 65 PRO A C 1
ATOM 494 O O . PRO A 1 65 ? -13.602 10.461 4.574 1 98.94 65 PRO A O 1
ATOM 497 N N . GLY A 1 66 ? -13.789 9.312 6.473 1 98.94 66 GLY A N 1
ATOM 498 C CA . GLY A 1 66 ? -13.539 10.531 7.219 1 98.94 66 GLY A CA 1
ATOM 499 C C . GLY A 1 66 ? -12.195 11.164 6.895 1 98.94 66 GLY A C 1
ATOM 500 O O . GLY A 1 66 ? -11.203 10.469 6.703 1 98.94 66 GLY A O 1
ATOM 501 N N . PHE A 1 67 ? -12.164 12.453 6.859 1 98.94 67 PHE A N 1
ATOM 502 C CA . PHE A 1 67 ? -10.945 13.164 6.5 1 98.94 67 PHE A CA 1
ATOM 503 C C . PHE A 1 67 ? -9.891 13.016 7.59 1 98.94 67 PHE A C 1
ATOM 505 O O . PHE A 1 67 ? -10.227 12.898 8.773 1 98.94 67 PHE A O 1
ATOM 512 N N . VAL A 1 68 ? -8.672 12.961 7.188 1 98.94 68 VAL A N 1
ATOM 513 C CA . VAL A 1 68 ? -7.496 12.984 8.055 1 98.94 68 VAL A CA 1
ATOM 514 C C . VAL A 1 68 ? -6.703 14.266 7.812 1 98.94 68 VAL A C 1
ATOM 516 O O . VAL A 1 68 ? -6.145 14.461 6.73 1 98.94 68 VAL A O 1
ATOM 519 N N . ASP A 1 69 ? -6.719 15.109 8.773 1 98.88 69 ASP A N 1
ATOM 520 C CA . ASP A 1 69 ? -5.891 16.312 8.648 1 98.88 69 ASP A CA 1
ATOM 521 C C . ASP A 1 69 ? -4.41 15.977 8.82 1 98.88 69 ASP A C 1
ATOM 523 O O . ASP A 1 69 ? -3.953 15.727 9.938 1 98.88 69 ASP A O 1
ATOM 527 N N . GLY A 1 70 ? -3.664 16.078 7.742 1 98.81 70 GLY A N 1
ATOM 528 C CA . GLY A 1 70 ? -2.289 15.609 7.727 1 98.81 70 GLY A CA 1
ATOM 529 C C . GLY A 1 70 ? -1.346 16.5 8.516 1 98.81 70 GLY A C 1
ATOM 530 O O . GLY A 1 70 ? -0.219 16.094 8.82 1 98.81 70 GLY A O 1
ATOM 531 N N . HIS A 1 71 ? -1.771 17.656 8.883 1 98.81 71 HIS A N 1
ATOM 532 C CA . HIS A 1 71 ? -0.968 18.625 9.617 1 98.81 71 HIS A CA 1
ATOM 533 C C . HIS A 1 71 ? -1.851 19.641 10.344 1 98.81 71 HIS A C 1
ATOM 535 O O . HIS A 1 71 ? -2.473 20.484 9.719 1 98.81 71 HIS A O 1
ATOM 541 N N . ALA A 1 72 ? -1.874 19.562 11.664 1 98.31 72 ALA A N 1
ATOM 542 C CA . ALA A 1 72 ? -2.646 20.5 12.477 1 98.31 72 ALA A CA 1
ATOM 543 C C . ALA A 1 72 ? -2.008 20.688 13.844 1 98.31 72 ALA A C 1
ATOM 545 O O . ALA A 1 72 ? -1.093 19.953 14.227 1 98.31 72 ALA A O 1
ATOM 546 N N . HIS A 1 73 ? -2.355 21.703 14.508 1 97.12 73 HIS A N 1
ATOM 547 C CA . HIS A 1 73 ? -2.166 21.906 15.938 1 97.12 73 HIS A CA 1
ATOM 548 C C . HIS A 1 73 ? -3.486 21.781 16.688 1 97.12 73 HIS A C 1
ATOM 550 O O . HIS A 1 73 ? -4.223 22.766 16.828 1 97.12 73 HIS A O 1
ATOM 556 N N . VAL A 1 74 ? -3.736 20.594 17.188 1 97.94 74 VAL A N 1
ATOM 557 C CA . VAL A 1 74 ? -5.078 20.172 17.562 1 97.94 74 VAL A CA 1
ATOM 558 C C . VAL A 1 74 ? -5.582 21.031 18.734 1 97.94 74 VAL A C 1
ATOM 560 O O . VAL A 1 74 ? -6.527 21.797 18.578 1 97.94 74 VAL A O 1
ATOM 563 N N . VAL A 1 75 ? -4.863 21.016 19.859 1 96.19 75 VAL A N 1
ATOM 564 C CA . VAL A 1 75 ? -5.297 21.812 21 1 96.19 75 VAL A CA 1
ATOM 565 C C . VAL A 1 75 ? -5.281 23.297 20.641 1 96.19 75 VAL A C 1
ATOM 567 O O . VAL A 1 75 ? -6.203 24.031 20.984 1 96.19 75 VAL A O 1
ATOM 570 N N . GLY A 1 76 ? -4.223 2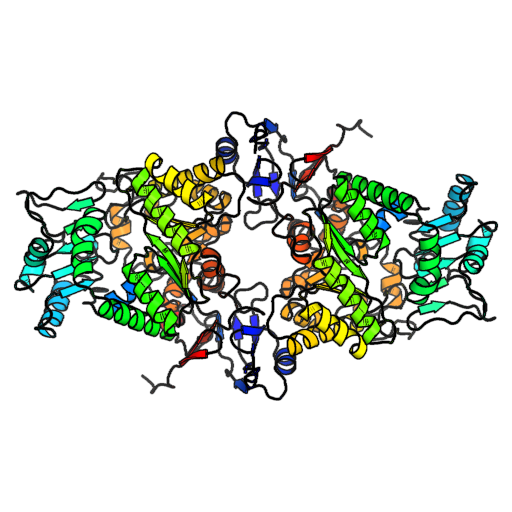3.672 19.859 1 93.25 76 GLY A N 1
ATOM 571 C CA . GLY A 1 76 ? -4.129 25.047 19.406 1 93.25 76 GLY A CA 1
ATOM 572 C C . GLY A 1 76 ? -5.324 25.484 18.578 1 93.25 76 GLY A C 1
ATOM 573 O O . GLY A 1 76 ? -5.758 26.641 18.672 1 93.25 76 GLY A O 1
ATOM 574 N N . THR A 1 77 ? -5.855 24.609 17.766 1 95.75 77 THR A N 1
ATOM 575 C CA . THR A 1 77 ? -7.043 24.906 16.984 1 95.75 77 THR A CA 1
ATOM 576 C C . THR A 1 77 ? -8.242 25.188 17.891 1 95.75 77 THR A C 1
ATOM 578 O O . THR A 1 77 ? -9.016 26.109 17.641 1 95.75 77 THR A O 1
ATOM 581 N N . GLY A 1 78 ? -8.406 24.438 18.938 1 95.44 78 GLY A N 1
ATOM 582 C CA . GLY A 1 78 ? -9.461 24.672 19.906 1 95.44 78 GLY A CA 1
ATOM 583 C C . GLY A 1 78 ? -9.289 25.984 20.672 1 95.44 78 GLY A C 1
ATOM 584 O O . GLY A 1 78 ? -10.266 26.672 20.953 1 95.44 78 GLY A O 1
ATOM 585 N N . GLU A 1 79 ? -8.062 26.281 20.984 1 91.38 79 GLU A N 1
ATOM 586 C CA . GLU A 1 79 ? -7.762 27.516 21.688 1 91.38 79 GLU A CA 1
ATOM 587 C C . GLU A 1 79 ? -8.117 28.734 20.844 1 91.38 79 GLU A C 1
ATOM 589 O O . GLU A 1 79 ? -8.688 29.703 21.344 1 91.38 79 GLU A O 1
ATOM 594 N N . ALA A 1 80 ? -7.738 28.625 19.625 1 89.94 80 ALA A N 1
ATOM 595 C CA . ALA A 1 80 ? -7.996 29.734 18.703 1 89.94 80 ALA A CA 1
ATOM 596 C C . ALA A 1 80 ? -9.492 29.984 18.547 1 89.94 80 ALA A C 1
ATOM 598 O O . ALA A 1 80 ? -9.93 31.125 18.359 1 89.94 80 ALA A O 1
ATOM 599 N N . ALA A 1 81 ? -10.258 28.984 18.703 1 88.12 81 ALA A N 1
ATOM 600 C CA . ALA A 1 81 ? -11.703 29.078 18.5 1 88.12 81 ALA A CA 1
ATOM 601 C C . ALA A 1 81 ? -12.359 29.938 19.578 1 88.12 81 ALA A C 1
ATOM 603 O O . ALA A 1 81 ? -13.453 30.453 19.375 1 88.12 81 ALA A O 1
ATOM 604 N N . VAL A 1 82 ? -11.695 30.156 20.672 1 83.75 82 VAL A N 1
ATOM 605 C CA . VAL A 1 82 ? -12.312 30.906 21.766 1 83.75 82 VAL A CA 1
ATOM 606 C C . VAL A 1 82 ? -11.672 32.281 21.875 1 83.75 82 VAL A C 1
ATOM 608 O O . VAL A 1 82 ? -12.008 33.062 22.781 1 83.75 82 VAL A O 1
ATOM 611 N N . GLN A 1 83 ? -10.75 32.656 20.938 1 91.69 83 GLN A N 1
ATOM 612 C CA . GLN A 1 83 ? -10.07 33.938 20.906 1 91.69 83 GLN A CA 1
ATOM 613 C C . GLN A 1 83 ? -10.75 34.875 19.922 1 91.69 83 GLN A C 1
ATOM 615 O O . GLN A 1 83 ? -11.703 34.5 19.234 1 91.69 83 GLN A O 1
ATOM 620 N N . VAL A 1 84 ? -10.258 36.188 19.969 1 93.62 84 VAL A N 1
ATOM 621 C CA . VAL A 1 84 ? -10.711 37.125 18.953 1 93.62 84 VAL A CA 1
ATOM 622 C C . VAL A 1 84 ? -10.305 36.656 17.562 1 93.62 84 VAL A C 1
ATOM 624 O O . VAL A 1 84 ? -9.117 36.438 17.312 1 93.62 84 VAL A O 1
ATOM 627 N N . ASP A 1 85 ? -11.266 36.5 16.781 1 91.06 85 ASP A N 1
ATOM 628 C CA . ASP A 1 85 ? -11.016 36.031 15.414 1 91.06 85 ASP A CA 1
ATOM 629 C C . ASP A 1 85 ? -10.625 37.188 14.508 1 91.06 85 ASP A C 1
ATOM 631 O O . ASP A 1 85 ? -11.453 38.062 14.203 1 91.06 85 ASP A O 1
ATOM 635 N N . LEU A 1 86 ? -9.414 37.188 14.039 1 91.31 86 LEU A N 1
ATOM 636 C CA . LEU A 1 86 ? -8.961 38.281 13.195 1 91.31 86 LEU A CA 1
ATOM 637 C C . LEU A 1 86 ? -8.875 37.844 11.734 1 91.31 86 LEU A C 1
ATOM 639 O O . LEU A 1 86 ? -8.469 38.625 10.867 1 91.31 86 LEU A O 1
ATOM 643 N N . TRP A 1 87 ? -9.297 36.625 11.492 1 82.12 87 TRP A N 1
ATOM 644 C CA . TRP A 1 87 ? -9.344 36.156 10.117 1 82.12 87 TRP A CA 1
ATOM 645 C C . TRP A 1 87 ? -10.305 37.031 9.281 1 82.12 87 TRP A C 1
ATOM 647 O O . TRP A 1 87 ? -11.43 37.281 9.703 1 82.12 87 TRP A O 1
ATOM 657 N N . GLY A 1 88 ? -9.875 37.562 8.156 1 77.88 88 GLY A N 1
ATOM 658 C CA . GLY A 1 88 ? -10.711 38.344 7.281 1 77.88 88 GLY A CA 1
ATOM 659 C C . GLY A 1 88 ? -10.672 39.844 7.617 1 77.88 88 GLY A C 1
ATOM 660 O O . GLY A 1 88 ? -11.273 40.656 6.922 1 77.88 88 GLY A O 1
ATOM 661 N N . ALA A 1 89 ? -10.023 40.094 8.734 1 87.44 89 ALA A N 1
ATOM 662 C CA . ALA A 1 89 ? -9.797 41.5 9.016 1 87.44 89 ALA A CA 1
ATOM 663 C C . ALA A 1 89 ? -8.672 42.062 8.156 1 87.44 89 ALA A C 1
ATOM 665 O O . ALA A 1 89 ? -7.492 41.938 8.508 1 87.44 89 ALA A O 1
ATOM 666 N N . ASN A 1 90 ? -8.953 42.812 7.18 1 86.25 90 ASN A N 1
ATOM 667 C CA . ASN A 1 90 ? -7.984 43.156 6.145 1 86.25 90 ASN A CA 1
ATOM 668 C C . ASN A 1 90 ? -7.402 44.562 6.355 1 86.25 90 ASN A C 1
ATOM 670 O O . ASN A 1 90 ? -6.703 45.094 5.484 1 86.25 90 ASN A O 1
ATOM 674 N N . THR A 1 91 ? -7.746 45.156 7.469 1 89.75 91 THR A N 1
ATOM 675 C CA . THR A 1 91 ? -7.199 46.469 7.809 1 89.75 91 THR A CA 1
ATOM 676 C C . THR A 1 91 ? -6.918 46.562 9.305 1 89.75 91 THR A C 1
ATOM 678 O O . THR A 1 91 ? -7.543 45.875 10.102 1 89.75 91 THR A O 1
ATOM 681 N N . VAL A 1 92 ? -6.035 47.469 9.602 1 93.06 92 VAL A N 1
ATOM 682 C CA . VAL A 1 92 ? -5.715 47.688 11.008 1 93.0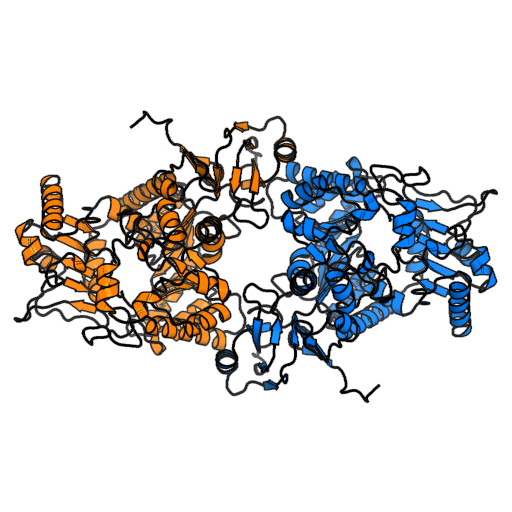6 92 VAL A CA 1
ATOM 683 C C . VAL A 1 92 ? -6.957 48.188 11.75 1 93.06 92 VAL A C 1
ATOM 685 O O . VAL A 1 92 ? -7.195 47.812 12.898 1 93.06 92 VAL A O 1
ATOM 688 N N . THR A 1 93 ? -7.684 48.938 11.031 1 94.12 93 THR A N 1
ATOM 689 C CA . THR A 1 93 ? -8.906 49.469 11.625 1 94.12 93 THR A CA 1
ATOM 690 C C . THR A 1 93 ? -9.867 48.344 11.992 1 94.12 93 THR A C 1
ATOM 692 O O . THR A 1 93 ? -10.445 48.344 13.078 1 94.12 93 THR A O 1
ATOM 695 N N . GLU A 1 94 ? -10.016 47.469 11.125 1 94.56 94 GLU A N 1
ATOM 696 C CA . GLU A 1 94 ? -10.898 46.312 11.391 1 94.56 94 GLU A CA 1
ATOM 697 C C . GLU A 1 94 ? -10.344 45.438 12.5 1 94.56 94 GLU A C 1
ATOM 699 O O . GLU A 1 94 ? -11.102 44.938 13.328 1 94.56 94 GLU A O 1
ATOM 704 N N . ILE A 1 95 ? -9.117 45.219 12.555 1 95.44 95 ILE A N 1
ATOM 705 C CA . ILE A 1 95 ? -8.461 44.469 13.609 1 95.44 95 ILE A CA 1
ATOM 706 C C . ILE A 1 95 ? -8.719 45.125 14.961 1 95.44 95 ILE A C 1
ATOM 708 O O . ILE A 1 95 ? -9.156 44.469 15.906 1 95.44 95 ILE A O 1
ATOM 712 N N . GLN A 1 96 ? -8.539 46.375 14.984 1 96.12 96 GLN A N 1
ATOM 713 C CA . GLN A 1 96 ? -8.75 47.156 16.203 1 96.12 96 GLN A CA 1
ATOM 714 C C . GLN A 1 96 ? -10.211 47.094 16.656 1 96.12 96 GLN A C 1
ATOM 716 O O . GLN A 1 96 ? -10.492 46.906 17.844 1 96.12 96 GLN A O 1
ATOM 721 N N . ARG A 1 97 ? -11.055 47.125 15.734 1 96.81 97 ARG A N 1
ATOM 722 C CA . ARG A 1 97 ? -12.484 47.094 16.047 1 96.81 97 ARG A CA 1
ATOM 723 C C . ARG A 1 97 ? -12.852 45.75 16.703 1 96.81 97 ARG A C 1
ATOM 725 O O . ARG A 1 97 ? -13.555 45.719 17.719 1 96.81 97 ARG A O 1
ATOM 732 N N . ARG A 1 98 ? -12.359 44.656 16.172 1 96.69 98 ARG A N 1
ATOM 733 C CA . ARG A 1 98 ? -12.688 43.344 16.688 1 96.69 98 ARG A CA 1
ATOM 734 C C . ARG A 1 98 ? -12.109 43.125 18.078 1 96.69 98 ARG A C 1
ATOM 736 O O . ARG A 1 98 ? -12.766 42.562 18.953 1 96.69 98 ARG A O 1
ATOM 743 N N . ILE A 1 99 ? -10.961 43.625 18.266 1 97.19 99 ILE A N 1
ATOM 744 C CA . ILE A 1 99 ? -10.305 43.5 19.562 1 97.19 99 ILE A CA 1
ATOM 745 C C . ILE A 1 99 ? -11.047 44.312 20.609 1 97.19 99 ILE A C 1
ATOM 747 O O . ILE A 1 99 ? -11.328 43.844 21.703 1 97.19 99 ILE A O 1
ATOM 751 N N . ARG A 1 100 ? -11.406 45.469 20.203 1 97 100 ARG A N 1
ATOM 752 C CA . ARG A 1 100 ? -12.148 46.344 21.109 1 97 100 ARG A CA 1
ATOM 753 C C . ARG A 1 100 ? -13.492 45.75 21.484 1 97 100 ARG A C 1
ATOM 755 O O . ARG A 1 100 ? -13.867 45.719 22.656 1 97 100 ARG A O 1
ATOM 762 N N . THR A 1 101 ? -14.188 45.281 20.5 1 97.12 101 THR A N 1
ATOM 763 C CA . THR A 1 101 ? -15.508 44.719 20.719 1 97.12 101 THR A CA 1
ATOM 764 C C . THR A 1 101 ? -15.43 43.531 21.672 1 97.12 101 THR A C 1
ATOM 766 O O . THR A 1 101 ? -16.203 43.438 22.625 1 97.12 101 THR A O 1
ATOM 769 N N . TRP A 1 102 ? -14.516 42.688 21.422 1 96 102 TRP A N 1
ATOM 770 C CA . TRP A 1 102 ? -14.352 41.531 22.281 1 96 102 TRP A CA 1
ATOM 771 C C . TRP A 1 102 ? -14.016 41.938 23.719 1 96 102 TRP A C 1
ATOM 773 O O . TRP A 1 102 ? -14.547 41.375 24.672 1 96 102 TRP A O 1
ATOM 783 N N . ALA A 1 103 ? -13.125 42.906 23.891 1 95.56 103 ALA A N 1
ATOM 784 C CA . ALA A 1 103 ? -12.703 43.375 25.203 1 95.56 103 ALA A CA 1
ATOM 785 C C . ALA A 1 103 ? -13.891 43.969 25.969 1 95.56 103 ALA A C 1
ATOM 787 O O . ALA A 1 103 ? -14 43.781 27.188 1 95.56 103 ALA A O 1
ATOM 788 N N . GLU A 1 104 ? -14.703 44.594 25.219 1 95.75 104 GLU A N 1
ATOM 789 C CA . GLU A 1 104 ? -15.883 45.188 25.828 1 95.75 104 GLU A CA 1
ATOM 790 C C . GLU A 1 104 ? -16.875 44.125 26.25 1 95.75 104 GLU A C 1
ATOM 792 O O . GLU A 1 104 ? -17.531 44.25 27.297 1 95.75 104 GLU A O 1
ATOM 797 N N . GLU A 1 105 ? -16.969 43.125 25.547 1 95.19 105 GLU A N 1
ATOM 798 C CA . GLU A 1 105 ? -17.891 42.031 25.828 1 95.19 105 GLU A CA 1
ATOM 799 C C . GLU A 1 105 ? -17.359 41.125 26.922 1 95.19 105 GLU A C 1
ATOM 801 O O . GLU A 1 105 ? -18.094 40.344 27.516 1 95.19 105 GLU A O 1
ATOM 806 N N . ASN A 1 106 ? -16.062 41.281 27.203 1 93.56 106 ASN A N 1
ATOM 807 C CA . ASN A 1 106 ? -15.398 40.469 28.203 1 93.56 106 ASN A CA 1
ATOM 808 C C . ASN A 1 106 ? -14.586 41.312 29.188 1 93.56 106 ASN A C 1
ATOM 810 O O . ASN A 1 106 ? -13.375 41.125 29.297 1 93.56 106 ASN A O 1
ATOM 814 N N . PRO A 1 107 ? -15.211 42.062 29.891 1 93.38 107 PRO A N 1
ATOM 815 C CA . PRO A 1 107 ? -14.508 43.031 30.734 1 93.38 107 PRO A CA 1
ATOM 816 C C . PRO A 1 107 ? -13.688 42.375 31.844 1 93.38 107 PRO A C 1
ATOM 818 O O . PRO A 1 107 ? -12.703 42.969 32.312 1 93.38 107 PRO A O 1
ATOM 821 N N . ASP A 1 108 ? -14.031 41.188 32.25 1 92.88 108 ASP A N 1
ATOM 822 C CA . ASP A 1 108 ? -13.367 40.531 33.375 1 92.88 108 ASP A CA 1
ATOM 823 C C . ASP A 1 108 ? -12.203 39.656 32.875 1 92.88 108 ASP A C 1
ATOM 825 O O . ASP A 1 108 ? -11.438 39.125 33.688 1 92.88 108 ASP A O 1
ATOM 829 N N . ALA A 1 109 ? -12.023 39.531 31.609 1 91.75 109 ALA A N 1
ATOM 830 C CA . ALA A 1 109 ? -10.906 38.75 31.094 1 91.75 109 ALA A CA 1
ATOM 831 C C . ALA A 1 109 ? -9.57 39.438 31.391 1 91.75 109 ALA A C 1
ATOM 833 O O . ALA A 1 109 ? -9.406 40.625 31.109 1 91.75 109 ALA A O 1
ATOM 834 N N . PRO A 1 110 ? -8.688 38.688 31.984 1 93.5 110 PRO A N 1
ATOM 835 C CA . PRO A 1 110 ? -7.426 39.312 32.375 1 93.5 110 PRO A CA 1
ATOM 836 C C . PRO A 1 110 ? -6.559 39.688 31.172 1 93.5 110 PRO A C 1
ATOM 838 O O . PRO A 1 110 ? -5.648 40.531 31.312 1 93.5 110 PRO A O 1
ATOM 841 N N . ARG A 1 111 ? -6.84 39.125 30 1 95.25 111 ARG A N 1
ATOM 842 C CA . ARG A 1 111 ? -6.086 39.344 28.781 1 95.25 111 ARG A CA 1
ATOM 843 C C . ARG A 1 111 ? -6.98 39.188 27.547 1 95.25 111 ARG A C 1
ATOM 845 O O . ARG A 1 111 ? -8.047 38.562 27.625 1 95.25 111 ARG A O 1
ATOM 852 N N . VAL A 1 112 ? -6.559 39.844 26.484 1 96.31 112 VAL A N 1
ATOM 853 C CA . VAL A 1 112 ? -7.195 39.688 25.188 1 96.31 112 VAL A CA 1
ATOM 854 C C . VAL A 1 112 ? -6.289 38.875 24.266 1 96.31 112 VAL A C 1
ATOM 856 O O . VAL A 1 112 ? -5.168 39.281 23.969 1 96.31 112 VAL A O 1
ATOM 859 N N . LEU A 1 113 ? -6.781 37.719 24 1 95.12 113 LEU A N 1
ATOM 860 C CA . LEU A 1 113 ? -6.07 36.875 23.047 1 95.12 113 LEU A CA 1
ATOM 861 C C . LEU A 1 113 ? -6.75 36.906 21.688 1 95.12 113 LEU A C 1
ATOM 863 O O . LEU A 1 113 ? -7.969 36.75 21.578 1 95.12 113 LEU A O 1
ATOM 867 N N . ALA A 1 114 ? -5.988 37.312 20.656 1 95.69 114 ALA A N 1
ATOM 868 C CA . ALA A 1 114 ? -6.488 37.406 19.297 1 95.69 114 ALA A CA 1
ATOM 869 C C . ALA A 1 114 ? -5.617 36.594 18.344 1 95.69 114 ALA A C 1
ATOM 871 O O . ALA A 1 114 ? -4.445 36.312 18.625 1 95.69 114 ALA A O 1
ATOM 872 N N . THR A 1 115 ? -6.211 36.125 17.297 1 93.69 115 THR A N 1
ATOM 873 C CA . THR A 1 115 ? -5.449 35.344 16.344 1 93.69 115 THR A CA 1
ATOM 874 C C . THR A 1 115 ? -5.902 35.594 14.922 1 93.69 115 THR A C 1
ATOM 876 O O . THR A 1 115 ? -7.09 35.812 14.664 1 93.69 115 THR A O 1
ATOM 879 N N . GLY A 1 116 ? -4.871 35.75 13.977 1 91 116 GLY A N 1
ATOM 880 C CA . GLY A 1 116 ? -5.246 35.625 12.57 1 91 116 GLY A CA 1
ATOM 881 C C . GLY A 1 116 ? -4.883 36.844 11.758 1 91 116 GLY A C 1
ATOM 882 O O . GLY A 1 116 ? -5.223 36.938 10.578 1 91 116 GLY A O 1
ATOM 883 N N . TRP A 1 117 ? -4.207 37.812 12.398 1 90.81 117 TRP A N 1
ATOM 884 C CA . TRP A 1 117 ? -3.873 39 11.617 1 90.81 117 TRP A CA 1
ATOM 885 C C . TRP A 1 117 ? -2.816 38.688 10.562 1 90.81 117 TRP A C 1
ATOM 887 O O . TRP A 1 117 ? -2.029 37.75 10.734 1 90.81 117 TRP A O 1
ATOM 897 N N . LYS A 1 118 ? -2.826 39.469 9.445 1 89.19 118 LYS A N 1
ATOM 898 C CA . LYS A 1 118 ? -1.9 39.25 8.336 1 89.19 118 LYS A CA 1
ATOM 899 C C . LYS A 1 118 ? -0.92 40.406 8.219 1 89.19 118 LYS A C 1
ATOM 901 O O . LYS A 1 118 ? -1.3 41.594 8.406 1 89.19 118 LYS A O 1
ATOM 906 N N . HIS A 1 119 ? 0.277 40.094 7.879 1 83.56 119 HIS A N 1
ATOM 907 C CA . HIS A 1 119 ? 1.311 41.125 7.727 1 83.56 119 HIS A CA 1
ATOM 908 C C . HIS A 1 119 ? 0.904 42.156 6.699 1 83.56 119 HIS A C 1
ATOM 910 O O . HIS A 1 119 ? 1.127 43.344 6.906 1 83.56 119 HIS A O 1
ATOM 916 N N . GLY A 1 120 ? 0.302 41.719 5.68 1 80.38 120 GLY A N 1
ATOM 917 C CA . GLY A 1 120 ? -0.064 42.594 4.582 1 80.38 120 GLY A CA 1
ATOM 918 C C . GLY A 1 120 ? -1.152 43.594 4.945 1 80.38 120 GLY A C 1
ATOM 919 O O . GLY A 1 120 ? -1.35 44.594 4.25 1 80.38 120 GLY A O 1
ATOM 920 N N . ASP A 1 121 ? -1.812 43.344 6.031 1 83.81 121 ASP A N 1
ATOM 921 C CA . ASP A 1 121 ? -2.945 44.188 6.414 1 83.81 121 ASP A CA 1
ATOM 922 C C . ASP A 1 121 ? -2.498 45.344 7.309 1 83.81 121 ASP A C 1
ATOM 924 O O . ASP A 1 121 ? -3.303 46.219 7.664 1 83.81 121 ASP A O 1
ATOM 928 N N . ILE A 1 122 ? -1.321 45.344 7.664 1 82.44 122 ILE A N 1
ATOM 929 C CA . ILE A 1 122 ? -0.756 46.375 8.508 1 82.44 122 ILE A CA 1
ATOM 930 C C . ILE A 1 122 ? 0.054 47.344 7.648 1 82.44 122 ILE A C 1
ATOM 932 O O . ILE A 1 122 ? 0.96 46.938 6.918 1 82.44 122 ILE A O 1
ATOM 936 N N . PRO A 1 123 ? -0.415 48.656 7.645 1 71.62 123 PRO A N 1
ATOM 937 C CA . PRO A 1 123 ? 0.347 49.656 6.883 1 71.62 123 PRO A CA 1
ATOM 938 C C . PRO A 1 123 ? 1.853 49.531 7.117 1 71.62 123 PRO A C 1
ATOM 940 O O . PRO A 1 123 ? 2.303 49.531 8.266 1 71.62 123 PRO A O 1
ATOM 943 N N . GLY A 1 124 ? 2.639 49.594 6.113 1 64.5 124 GLY A N 1
ATOM 944 C CA . GLY A 1 124 ? 4.086 49.469 6.188 1 64.5 124 GLY A CA 1
ATOM 945 C C . GLY A 1 124 ? 4.531 48.094 6.668 1 64.5 124 GLY A C 1
ATOM 946 O O . GLY A 1 124 ? 5.73 47.812 6.766 1 64.5 124 GLY A O 1
ATOM 947 N N . GLY A 1 125 ? 3.643 47.156 7.004 1 62.34 125 GLY A N 1
ATOM 948 C CA . GLY A 1 125 ? 3.887 45.781 7.344 1 62.34 125 GLY A CA 1
ATOM 949 C C . GLY A 1 125 ? 4.453 45.594 8.742 1 62.34 125 GLY A C 1
ATOM 950 O O . GLY A 1 125 ? 4.895 44.5 9.102 1 62.34 125 GLY A O 1
ATOM 951 N N . THR A 1 126 ? 4.504 46.719 9.484 1 74.88 126 THR A N 1
ATOM 952 C CA . THR A 1 126 ? 5.156 46.594 10.789 1 74.88 126 THR A CA 1
ATOM 953 C C . THR A 1 126 ? 4.191 46.969 11.914 1 74.88 126 THR A C 1
ATOM 955 O O . THR A 1 126 ? 3.912 48.125 12.141 1 74.88 126 THR A O 1
ATOM 958 N N . PRO A 1 127 ? 3.705 45.938 12.516 1 88.62 127 PRO A N 1
ATOM 959 C CA . PRO A 1 127 ? 2.855 46.156 13.688 1 88.62 127 PRO A CA 1
ATOM 960 C C . PRO A 1 127 ? 3.555 46.969 14.789 1 88.62 127 PRO A C 1
ATOM 962 O O . PRO A 1 127 ? 4.758 46.781 15.008 1 88.62 127 PRO A O 1
ATOM 965 N N . ASP A 1 128 ? 2.855 47.844 15.344 1 93.5 128 ASP A N 1
ATOM 966 C CA . ASP A 1 128 ? 3.373 48.625 16.453 1 93.5 128 ASP A CA 1
ATOM 967 C C . ASP A 1 128 ? 2.455 48.531 17.672 1 93.5 128 ASP A C 1
ATOM 969 O O . ASP A 1 128 ? 1.23 48.562 17.547 1 93.5 128 ASP A O 1
ATOM 973 N N . ARG A 1 129 ? 3.084 48.5 18.844 1 96.19 129 ARG A N 1
ATOM 974 C CA . ARG A 1 129 ? 2.336 48.344 20.078 1 96.19 129 ARG A CA 1
ATOM 975 C C . ARG A 1 129 ? 1.299 49.438 20.25 1 96.19 129 ARG A C 1
ATOM 977 O O . ARG A 1 129 ? 0.225 49.219 20.812 1 96.19 129 ARG A O 1
ATOM 984 N N . SER A 1 130 ? 1.574 50.625 19.719 1 95.12 130 SER A N 1
ATOM 985 C CA . SER A 1 130 ? 0.687 51.75 19.891 1 95.12 130 SER A CA 1
ATOM 986 C C . SER A 1 130 ? -0.649 51.531 19.188 1 95.12 130 SER A C 1
ATOM 988 O O . SER A 1 130 ? -1.673 52.094 19.609 1 95.12 130 SER A O 1
ATOM 990 N N . MET A 1 131 ? -0.65 50.781 18.188 1 95.25 131 MET A N 1
ATOM 991 C CA . MET A 1 131 ? -1.879 50.469 17.469 1 95.25 131 MET A CA 1
ATOM 992 C C . MET A 1 131 ? -2.84 49.656 18.344 1 95.25 131 MET A C 1
ATOM 994 O O . MET A 1 131 ? -4.055 49.875 18.281 1 95.25 131 MET A O 1
ATOM 998 N N . LEU A 1 132 ? -2.346 48.781 19.141 1 97.12 132 LEU A N 1
ATOM 999 C CA . LEU A 1 132 ? -3.16 48 20.062 1 97.12 132 LEU A CA 1
ATOM 1000 C C . LEU A 1 132 ? -3.494 48.781 21.328 1 97.12 132 LEU A C 1
ATOM 1002 O O . LEU A 1 132 ? -4.598 48.656 21.859 1 97.12 132 LEU A O 1
ATOM 1006 N N . ASP A 1 133 ? -2.551 49.594 21.734 1 97.06 133 ASP A N 1
ATOM 1007 C CA . ASP A 1 133 ? -2.787 50.469 22.891 1 97.06 133 ASP A CA 1
ATOM 1008 C C . ASP A 1 133 ? -3.969 51.406 22.656 1 97.06 133 ASP A C 1
ATOM 1010 O O . ASP A 1 133 ? -4.684 51.75 23.594 1 97.06 133 ASP A O 1
ATOM 1014 N N . ALA A 1 134 ? -4.133 51.719 21.438 1 96.19 134 ALA A N 1
ATOM 1015 C CA . ALA A 1 134 ? -5.176 52.688 21.062 1 96.19 134 ALA A CA 1
ATOM 1016 C C . ALA A 1 134 ? -6.562 52.125 21.359 1 96.19 134 ALA A C 1
ATOM 1018 O O . ALA A 1 134 ? -7.516 52.875 21.562 1 96.19 134 ALA A O 1
ATOM 1019 N N . VAL A 1 135 ? -6.734 50.812 21.469 1 96.25 135 VAL A N 1
ATOM 1020 C CA . VAL A 1 135 ? -8.062 50.219 21.625 1 96.25 135 VAL A CA 1
ATOM 1021 C C . VAL A 1 135 ? -8.156 49.5 22.969 1 96.25 135 VAL A C 1
ATOM 1023 O O . VAL A 1 135 ? -9.25 49.312 23.5 1 96.25 135 VAL A O 1
ATOM 1026 N N . VAL A 1 136 ? -7.105 48.969 23.406 1 96.88 136 VAL A N 1
ATOM 1027 C CA . VAL A 1 136 ? -7.027 48.312 24.719 1 96.88 136 VAL A CA 1
ATOM 1028 C C . VAL A 1 136 ? -5.695 48.656 25.375 1 96.88 136 VAL A C 1
ATOM 1030 O O . VAL A 1 136 ? -4.652 48.125 25 1 96.88 136 VAL A O 1
ATOM 1033 N N . ALA A 1 137 ? -5.723 49.438 26.422 1 93.44 137 ALA A N 1
ATOM 1034 C CA . ALA A 1 137 ? -4.488 49.875 27.062 1 93.44 137 ALA A CA 1
ATOM 1035 C C . ALA A 1 137 ? -4.402 49.375 28.5 1 93.44 137 ALA A C 1
ATOM 1037 O O . ALA A 1 137 ? -3.33 49.375 29.109 1 93.44 137 ALA A O 1
ATOM 1038 N N . ASP A 1 138 ? -5.422 48.844 28.984 1 93.12 138 ASP A N 1
ATOM 1039 C CA . ASP A 1 138 ? -5.527 48.594 30.422 1 93.12 138 ASP A CA 1
ATOM 1040 C C . ASP A 1 138 ? -5.141 47.156 30.734 1 93.12 138 ASP A C 1
ATOM 1042 O O . ASP A 1 138 ? -5.023 46.781 31.906 1 93.12 138 ASP A O 1
ATOM 1046 N N . ARG A 1 139 ? -5.062 46.375 29.797 1 96.06 139 ARG A N 1
ATOM 1047 C CA . ARG A 1 139 ? -4.676 44.969 30 1 96.06 139 ARG A CA 1
ATOM 1048 C C . ARG A 1 139 ? -3.891 44.438 28.797 1 96.06 139 ARG A C 1
ATOM 1050 O O . ARG A 1 139 ? -3.877 45.062 27.734 1 96.06 139 ARG A O 1
ATOM 1057 N N . PRO A 1 140 ? -3.193 43.312 28.969 1 97.75 140 PRO A N 1
ATOM 1058 C CA . PRO A 1 140 ? -2.361 42.75 27.906 1 97.75 140 PRO A CA 1
ATOM 1059 C C . PRO A 1 140 ? -3.18 42.281 26.703 1 97.75 140 PRO A C 1
ATOM 1061 O O . PRO A 1 140 ? -4.23 41.656 26.875 1 97.75 140 PRO A O 1
ATOM 1064 N N . VAL A 1 141 ? -2.689 42.625 25.516 1 97.94 141 VAL A N 1
ATOM 1065 C CA . VAL A 1 141 ? -3.219 42.125 24.25 1 97.94 141 VAL A CA 1
ATOM 1066 C C . VAL A 1 141 ? -2.139 41.344 23.516 1 97.94 141 VAL A C 1
ATOM 1068 O O . VAL A 1 141 ? -1.07 41.875 23.203 1 97.94 141 VAL A O 1
ATOM 1071 N N . TYR A 1 142 ? -2.402 40.094 23.328 1 97.38 142 TYR A N 1
ATOM 1072 C CA . TYR A 1 142 ? -1.564 39.25 22.5 1 97.38 142 TYR A CA 1
ATOM 1073 C C . TYR A 1 142 ? -2.264 38.906 21.188 1 97.38 142 TYR A C 1
ATOM 1075 O O . TYR A 1 142 ? -3.281 38.188 21.188 1 97.38 142 TYR A O 1
ATOM 1083 N N . ALA A 1 143 ? -1.747 39.375 20.047 1 96.5 143 ALA A N 1
ATOM 1084 C CA . ALA A 1 143 ? -2.34 39.062 18.75 1 96.5 143 ALA A CA 1
ATOM 1085 C C . ALA A 1 143 ? -1.407 38.219 17.906 1 96.5 143 ALA A C 1
ATOM 1087 O O . ALA A 1 143 ? -0.445 38.719 17.328 1 96.5 143 ALA A O 1
ATOM 1088 N N . GLN A 1 144 ? -1.827 36.969 17.828 1 93.5 144 GLN A N 1
ATOM 1089 C CA . GLN A 1 144 ? -1.048 36 17.062 1 93.5 144 GLN A CA 1
ATOM 1090 C C . GLN A 1 144 ? -1.279 36.156 15.57 1 93.5 144 GLN A C 1
ATOM 1092 O O . GLN A 1 144 ? -2.424 36.219 15.117 1 93.5 144 GLN A O 1
ATOM 1097 N N . ALA A 1 145 ? -0.163 36.281 14.82 1 91.12 145 ALA A N 1
ATOM 1098 C CA . ALA A 1 145 ? -0.295 36.344 13.367 1 91.12 145 ALA A CA 1
ATOM 1099 C C . ALA A 1 145 ? -0.907 35.031 12.836 1 91.12 145 ALA A C 1
ATOM 1101 O O . ALA A 1 145 ? -0.851 34 13.5 1 91.12 145 ALA A O 1
ATOM 1102 N N . TYR A 1 146 ? -1.483 35.125 11.625 1 85 146 TYR A N 1
ATOM 1103 C CA . TYR A 1 146 ? -2.15 33.969 11.039 1 85 146 TYR A CA 1
ATOM 1104 C C . TYR A 1 146 ? -1.17 32.844 10.836 1 85 146 TYR A C 1
ATOM 1106 O O . TYR A 1 146 ? -1.554 31.656 10.906 1 85 146 TYR A O 1
ATOM 1114 N N . ASP A 1 147 ? 0.072 33.094 10.641 1 84.25 147 ASP A N 1
ATOM 1115 C CA . ASP A 1 147 ? 1.048 32.062 10.305 1 84.25 147 ASP A CA 1
ATOM 1116 C C . ASP A 1 147 ? 1.736 31.531 11.562 1 84.25 147 ASP A C 1
ATOM 1118 O O . ASP A 1 147 ? 2.557 30.625 11.484 1 84.25 147 ASP A O 1
ATOM 1122 N N . PHE A 1 148 ? 1.472 32.094 12.742 1 86.94 148 PHE A N 1
ATOM 1123 C CA . PHE A 1 148 ? 1.949 31.688 14.055 1 86.94 148 PHE A CA 1
ATOM 1124 C C . PHE A 1 148 ? 3.469 31.781 14.133 1 86.94 148 PHE A C 1
ATOM 1126 O O . PHE A 1 148 ? 4.094 31.141 14.984 1 86.94 148 PHE A O 1
ATOM 1133 N N . HIS A 1 149 ? 4.012 32.562 13.297 1 88.56 149 HIS A N 1
ATOM 1134 C CA . HIS A 1 149 ? 5.453 32.781 13.336 1 88.56 149 HIS A CA 1
ATOM 1135 C C . HIS A 1 149 ? 5.785 34.156 13.906 1 88.56 149 HIS A C 1
ATOM 1137 O O . HIS A 1 149 ? 6.953 34.469 14.117 1 88.56 149 HIS A O 1
ATOM 1143 N N . SER A 1 150 ? 4.719 34.938 14.164 1 91.44 150 SER A N 1
ATOM 1144 C CA . SER A 1 150 ? 4.859 36.281 14.734 1 91.44 150 SER A CA 1
ATOM 1145 C C . SER A 1 150 ? 3.738 36.562 15.727 1 91.44 150 SER A C 1
ATOM 1147 O O . SER A 1 150 ? 2.654 36 15.641 1 91.44 150 SER A O 1
ATOM 1149 N N . ILE A 1 151 ? 4.078 37.406 16.609 1 95.12 151 ILE A N 1
ATOM 1150 C CA . ILE A 1 151 ? 3.051 37.844 17.547 1 95.12 151 ILE A CA 1
ATOM 1151 C C . ILE A 1 151 ? 3.186 39.344 17.812 1 95.12 151 ILE A C 1
ATOM 1153 O O . ILE A 1 151 ? 4.297 39.875 17.828 1 95.12 151 ILE A O 1
ATOM 1157 N N . TRP A 1 152 ? 2.031 40.031 17.859 1 96.12 152 TRP A N 1
ATOM 1158 C CA . TRP A 1 152 ? 1.871 41.469 18.047 1 96.12 152 TRP A CA 1
ATOM 1159 C C . TRP A 1 152 ? 1.375 41.781 19.453 1 96.12 152 TRP A C 1
ATOM 1161 O O . TRP A 1 152 ? 0.293 41.312 19.859 1 96.12 152 TRP A O 1
ATOM 1171 N N . LEU A 1 153 ? 2.205 42.469 20.25 1 97.62 153 LEU A N 1
ATOM 1172 C CA . LEU A 1 153 ? 1.916 42.75 21.641 1 97.62 153 LEU A CA 1
ATOM 1173 C C . LEU A 1 153 ? 1.655 44.25 21.859 1 97.62 153 LEU A C 1
ATOM 1175 O O . LEU A 1 153 ? 2.344 45.094 21.266 1 97.62 153 LEU A O 1
ATOM 1179 N N . ASN A 1 154 ? 0.686 44.562 22.734 1 97.75 154 ASN A N 1
ATOM 1180 C CA . ASN A 1 154 ? 0.611 45.938 23.219 1 97.75 154 ASN A CA 1
ATOM 1181 C C . ASN A 1 154 ? 1.596 46.188 24.359 1 97.75 154 ASN A C 1
ATOM 1183 O O . ASN A 1 154 ? 2.393 45.312 24.703 1 97.75 154 ASN A O 1
ATOM 1187 N N . SER A 1 155 ? 1.577 47.375 24.859 1 97.31 155 SER A N 1
ATOM 1188 C CA . SER A 1 155 ? 2.539 47.75 25.891 1 97.31 155 SER A CA 1
ATOM 1189 C C . SER A 1 155 ? 2.379 46.875 27.141 1 97.31 155 SER A C 1
ATOM 1191 O O . SER A 1 155 ? 3.369 46.438 27.719 1 97.31 155 SER A O 1
ATOM 1193 N N . ALA A 1 156 ? 1.188 46.688 27.531 1 97.38 156 ALA A N 1
ATOM 1194 C CA . ALA A 1 156 ? 0.916 45.875 28.719 1 97.38 156 ALA A CA 1
ATOM 1195 C C . ALA A 1 156 ? 1.398 44.438 28.516 1 97.38 156 ALA A C 1
ATOM 1197 O O . ALA A 1 156 ? 1.899 43.812 29.469 1 97.38 156 ALA A O 1
ATOM 1198 N N . ALA A 1 157 ? 1.206 43.875 27.359 1 97.88 157 ALA A N 1
ATOM 1199 C CA . ALA A 1 157 ? 1.646 42.531 27.062 1 97.88 157 ALA A CA 1
ATOM 1200 C C . ALA A 1 157 ? 3.17 42.438 27.062 1 97.88 157 ALA A C 1
ATOM 1202 O O . ALA A 1 157 ? 3.734 41.438 27.516 1 97.88 157 ALA A O 1
ATOM 1203 N N . LEU A 1 158 ? 3.863 43.406 26.5 1 97.31 158 LEU A N 1
ATOM 1204 C CA . LEU A 1 158 ? 5.32 43.469 26.547 1 97.31 158 LEU A CA 1
ATOM 1205 C C . LEU A 1 158 ? 5.812 43.406 28 1 97.31 158 LEU A C 1
ATOM 1207 O O . LEU A 1 158 ? 6.727 42.656 28.328 1 97.31 158 LEU A O 1
ATOM 1211 N N . ALA A 1 159 ? 5.188 44.156 28.812 1 96.31 159 ALA A N 1
ATOM 1212 C CA . ALA A 1 159 ? 5.543 44.188 30.219 1 96.31 159 ALA A CA 1
ATOM 1213 C C . ALA A 1 159 ? 5.305 42.812 30.875 1 96.31 159 ALA A C 1
ATOM 1215 O O . ALA A 1 159 ? 6.145 42.344 31.641 1 96.31 159 ALA A O 1
ATOM 1216 N N . GLU A 1 160 ? 4.145 42.25 30.578 1 96.38 160 GLU A N 1
ATOM 1217 C CA . GLU A 1 160 ? 3.789 40.969 31.156 1 96.38 160 GLU A CA 1
ATOM 1218 C C . GLU A 1 160 ? 4.762 39.875 30.703 1 96.38 160 GLU A C 1
ATOM 1220 O O . GLU A 1 160 ? 5.094 38.969 31.484 1 96.38 160 GLU A O 1
ATOM 1225 N N . ALA A 1 161 ? 5.234 39.969 29.469 1 96.06 161 ALA A N 1
ATOM 1226 C CA . ALA A 1 161 ? 6.148 38.969 28.891 1 96.06 161 ALA A CA 1
ATOM 1227 C C . ALA A 1 161 ? 7.582 39.219 29.344 1 96.06 161 ALA A C 1
ATOM 1229 O O . ALA A 1 161 ? 8.477 38.406 29.078 1 96.06 161 ALA A O 1
ATOM 1230 N N . GLY A 1 162 ? 7.766 40.344 30.031 1 95.19 162 GLY A N 1
ATOM 1231 C CA . GLY A 1 162 ? 9.094 40.688 30.5 1 95.19 162 GLY A CA 1
ATOM 1232 C C . GLY A 1 162 ? 10.016 41.156 29.391 1 95.19 162 GLY A C 1
ATOM 1233 O O . GLY A 1 162 ? 11.227 40.938 29.453 1 95.19 162 GLY A O 1
ATOM 1234 N N . ILE A 1 163 ? 9.5 41.688 28.344 1 96.19 163 ILE A N 1
ATOM 1235 C CA . ILE A 1 163 ? 10.281 42.188 27.219 1 96.19 163 ILE A CA 1
ATOM 1236 C C . ILE A 1 163 ? 10.414 43.719 27.312 1 96.19 163 ILE A C 1
ATOM 1238 O O . ILE A 1 163 ? 9.414 44.438 27.297 1 96.19 163 ILE A O 1
ATOM 1242 N N . ASP A 1 164 ? 11.594 44.125 27.469 1 92.94 164 ASP A N 1
ATOM 1243 C CA . ASP A 1 164 ? 11.867 45.562 27.484 1 92.94 164 ASP A CA 1
ATOM 1244 C C . ASP A 1 164 ? 12.922 45.938 26.453 1 92.94 164 ASP A C 1
ATOM 1246 O O . ASP A 1 164 ? 13.234 45.125 25.562 1 92.94 164 ASP A O 1
ATOM 1250 N N . ASP A 1 165 ? 13.375 47.156 26.469 1 90.44 165 ASP A N 1
ATOM 1251 C CA . ASP A 1 165 ? 14.258 47.688 25.422 1 90.44 165 ASP A CA 1
ATOM 1252 C C . ASP A 1 165 ? 15.617 47 25.469 1 90.44 165 ASP A C 1
ATOM 1254 O O . ASP A 1 165 ? 16.344 47 24.469 1 90.44 165 ASP A O 1
ATOM 1258 N N . ALA A 1 166 ? 15.891 46.406 26.547 1 91.56 166 ALA A N 1
ATOM 1259 C CA . ALA A 1 166 ? 17.219 45.781 26.703 1 91.56 166 ALA A CA 1
ATOM 1260 C C . ALA A 1 166 ? 17.156 44.281 26.406 1 91.56 166 ALA A C 1
ATOM 1262 O O . ALA A 1 166 ? 18.203 43.656 26.266 1 91.56 166 ALA A O 1
ATOM 1263 N N . THR A 1 167 ? 16 43.75 26.281 1 94.69 167 THR A N 1
ATOM 1264 C CA . THR A 1 167 ? 15.875 42.312 26.031 1 94.69 167 THR A CA 1
ATOM 1265 C C . THR A 1 167 ? 16.453 41.938 24.672 1 94.69 167 THR A C 1
ATOM 1267 O O . THR A 1 167 ? 16 42.438 23.641 1 94.69 167 THR A O 1
ATOM 1270 N N . PRO A 1 168 ? 17.453 41.062 24.688 1 92.12 168 PRO A N 1
ATOM 1271 C CA . PRO A 1 168 ? 18.047 40.719 23.406 1 92.12 168 PRO A CA 1
ATOM 1272 C C . PRO A 1 168 ? 17.203 39.75 22.594 1 92.12 168 PRO A C 1
ATOM 1274 O O . PRO A 1 168 ? 16.484 38.906 23.188 1 92.12 168 PRO A O 1
ATOM 1277 N N . SER A 1 169 ? 17.266 39.812 21.234 1 90.25 169 SER A N 1
ATOM 1278 C CA . SER A 1 169 ? 16.688 38.781 20.375 1 90.25 169 SER A CA 1
ATOM 1279 C C . SER A 1 169 ? 17.469 37.469 20.453 1 90.25 169 SER A C 1
ATOM 1281 O O . SER A 1 169 ? 18.703 37.5 20.328 1 90.25 169 SER A O 1
ATOM 1283 N N . PRO A 1 170 ? 16.828 36.406 20.719 1 85 170 PRO A N 1
ATOM 1284 C CA . PRO A 1 170 ? 17.531 35.125 20.656 1 85 170 PRO A CA 1
ATOM 1285 C C . PRO A 1 170 ? 17.875 34.688 19.234 1 85 170 PRO A C 1
ATOM 1287 O O . PRO A 1 170 ? 17.312 35.219 18.281 1 85 170 PRO A O 1
ATOM 1290 N N . PRO A 1 171 ? 18.875 33.719 19.172 1 75.81 171 PRO A N 1
ATOM 1291 C CA . PRO A 1 171 ? 19.156 33.188 17.844 1 75.81 171 PRO A CA 1
ATOM 1292 C C . PRO A 1 171 ? 17.922 32.625 17.156 1 75.81 171 PRO A C 1
ATOM 1294 O O . PRO A 1 171 ? 17.141 31.891 17.766 1 75.81 171 PRO A O 1
ATOM 1297 N N . GLY A 1 172 ? 17.766 33.062 15.93 1 76.12 172 GLY A N 1
ATOM 1298 C CA . GLY A 1 172 ? 16.656 32.531 15.141 1 76.12 172 GLY A CA 1
ATOM 1299 C C . GLY A 1 172 ? 15.359 33.281 15.375 1 76.12 172 GLY A C 1
ATOM 1300 O O . GLY A 1 172 ? 14.32 32.906 14.836 1 76.12 172 GLY A O 1
ATOM 1301 N N . GLY A 1 173 ? 15.352 34.312 16.203 1 86.75 173 GLY A N 1
ATOM 1302 C CA . GLY A 1 173 ? 14.18 35.125 16.5 1 86.75 173 GLY A CA 1
ATOM 1303 C C . GLY A 1 173 ? 14.484 36.594 16.609 1 86.75 173 GLY A C 1
ATOM 1304 O O . GLY A 1 173 ? 15.641 36.969 16.781 1 86.75 173 GLY A O 1
ATOM 1305 N N . THR A 1 174 ? 13.453 37.438 16.453 1 89.62 174 THR A N 1
ATOM 1306 C CA . THR A 1 174 ? 13.664 38.875 16.438 1 89.62 174 THR A CA 1
ATOM 1307 C C . THR A 1 174 ? 12.633 39.594 17.312 1 89.62 174 THR A C 1
ATOM 1309 O O . THR A 1 174 ? 11.438 39.312 17.203 1 89.62 174 THR A O 1
ATOM 1312 N N . ILE A 1 175 ? 13.102 40.375 18.219 1 94.31 175 ILE A N 1
ATOM 1313 C CA . ILE A 1 175 ? 12.305 41.438 18.844 1 94.31 175 ILE A CA 1
ATOM 1314 C C . ILE A 1 175 ? 12.469 42.719 18.047 1 94.31 175 ILE A C 1
ATOM 1316 O O . ILE A 1 175 ? 13.523 43.375 18.094 1 94.31 175 ILE A O 1
ATOM 1320 N N . HIS A 1 176 ? 11.422 43.094 17.359 1 92.5 176 HIS A N 1
ATOM 1321 C CA . HIS A 1 176 ? 11.516 44.281 16.516 1 92.5 176 HIS A CA 1
ATOM 1322 C C . HIS A 1 176 ? 11.555 45.562 17.344 1 92.5 176 HIS A C 1
ATOM 1324 O O . HIS A 1 176 ? 10.859 45.656 18.359 1 92.5 176 HIS A O 1
ATOM 1330 N N . ARG A 1 177 ? 12.391 46.469 16.859 1 93.62 177 ARG A N 1
ATOM 1331 C CA . ARG A 1 177 ? 12.594 47.719 17.578 1 93.62 177 ARG A CA 1
ATOM 1332 C C . ARG A 1 177 ? 12.445 48.906 16.656 1 93.62 177 ARG A C 1
ATOM 1334 O O . ARG A 1 177 ? 12.695 48.812 15.445 1 93.62 177 ARG A O 1
ATOM 1341 N N . ASP A 1 178 ? 12.039 50 17.234 1 90.19 178 ASP A N 1
ATOM 1342 C CA . ASP A 1 178 ? 11.93 51.219 16.438 1 90.19 178 ASP A CA 1
ATOM 1343 C C . ASP A 1 178 ? 13.273 51.969 16.375 1 90.19 178 ASP A C 1
ATOM 1345 O O . ASP A 1 178 ? 14.297 51.406 16.781 1 90.19 178 ASP A O 1
ATOM 1349 N N . GLU A 1 179 ? 13.273 53.094 15.742 1 88.5 179 GLU A N 1
ATOM 1350 C CA . GLU A 1 179 ? 14.492 53.875 15.5 1 88.5 179 GLU A CA 1
ATOM 1351 C C . GLU A 1 179 ? 15.164 54.25 16.812 1 88.5 179 GLU A C 1
ATOM 1353 O O . GLU A 1 179 ? 16.375 54.469 16.859 1 88.5 179 GLU A O 1
ATOM 1358 N N . ARG A 1 180 ? 14.453 54.281 17.875 1 92.12 180 ARG A N 1
ATOM 1359 C CA . ARG A 1 180 ? 14.969 54.688 19.188 1 92.12 180 ARG A CA 1
ATOM 1360 C C . ARG A 1 180 ? 15.406 53.5 20 1 92.12 180 ARG A C 1
ATOM 1362 O O . ARG A 1 180 ? 15.828 53.625 21.156 1 92.12 180 ARG A O 1
ATOM 1369 N N . GLY A 1 181 ? 15.141 52.312 19.453 1 92.31 181 GLY A N 1
ATOM 1370 C CA . GLY A 1 181 ? 15.578 51.094 20.125 1 92.31 181 GLY A CA 1
ATOM 1371 C C . GLY A 1 181 ? 14.5 50.469 21 1 92.31 181 GLY A C 1
ATOM 1372 O O . GLY A 1 181 ? 14.742 49.469 21.656 1 92.31 181 GLY A O 1
ATOM 1373 N N . ALA A 1 182 ? 13.43 51.031 20.969 1 93.12 182 ALA A N 1
ATOM 1374 C CA . ALA A 1 182 ? 12.336 50.531 21.781 1 93.12 182 ALA A CA 1
ATOM 1375 C C . ALA A 1 182 ? 11.625 49.375 21.078 1 93.12 182 ALA A C 1
ATOM 1377 O O . ALA A 1 182 ? 11.422 49.406 19.859 1 93.12 182 ALA A O 1
ATOM 1378 N N . ALA A 1 183 ? 11.211 48.375 21.891 1 94.94 183 ALA A N 1
ATOM 1379 C CA . ALA A 1 183 ? 10.484 47.25 21.312 1 94.94 183 ALA A CA 1
ATOM 1380 C C . ALA A 1 183 ? 9.164 47.688 20.703 1 94.94 183 ALA A C 1
ATOM 1382 O O . ALA A 1 183 ? 8.383 48.406 21.344 1 94.94 183 ALA A O 1
ATOM 1383 N N . THR A 1 184 ? 8.859 47.281 19.484 1 94.38 184 THR A N 1
ATOM 1384 C CA . THR A 1 184 ? 7.668 47.75 18.766 1 94.38 184 THR A CA 1
ATOM 1385 C C . THR A 1 184 ? 6.453 46.906 19.172 1 94.38 184 THR A C 1
ATOM 1387 O O . THR A 1 184 ? 5.312 47.312 18.906 1 94.38 184 THR A O 1
ATOM 1390 N N . GLY A 1 185 ? 6.762 45.719 19.75 1 95.69 185 GLY A N 1
ATOM 1391 C CA . GLY A 1 185 ? 5.684 44.781 20.062 1 95.69 185 GLY A CA 1
ATOM 1392 C C . GLY A 1 185 ? 5.598 43.625 19.094 1 95.69 185 GLY A C 1
ATOM 1393 O O . GLY A 1 185 ? 4.926 42.625 19.359 1 95.69 185 GLY A O 1
ATOM 1394 N N . LEU A 1 186 ? 6.262 43.75 17.984 1 94.56 186 LEU A N 1
ATOM 1395 C CA . LEU A 1 186 ? 6.336 42.625 17.062 1 94.56 186 LEU A CA 1
ATOM 1396 C C . LEU A 1 186 ? 7.484 41.688 17.422 1 94.56 186 LEU A C 1
ATOM 1398 O O . LEU A 1 186 ? 8.633 42.125 17.531 1 94.56 186 LEU A O 1
ATOM 1402 N N . VAL A 1 187 ? 7.152 40.469 17.703 1 94.31 187 VAL A N 1
ATOM 1403 C CA . VAL A 1 187 ? 8.125 39.438 18.094 1 94.31 187 VAL A CA 1
ATOM 1404 C C . VAL A 1 187 ? 8.008 38.25 17.156 1 94.31 187 VAL A C 1
ATOM 1406 O O . VAL A 1 187 ? 6.914 37.719 16.953 1 94.31 187 VAL A O 1
ATOM 1409 N N . ASP A 1 188 ? 9.211 37.75 16.625 1 90.88 188 ASP A N 1
ATOM 1410 C CA . ASP A 1 188 ? 9.188 36.719 15.602 1 90.88 188 ASP A CA 1
ATOM 1411 C C . ASP A 1 188 ? 9.891 35.438 16.094 1 90.88 188 ASP A C 1
ATOM 1413 O O . ASP A 1 188 ? 10.891 35.531 16.812 1 90.88 188 ASP A O 1
ATOM 1417 N N . GLU A 1 189 ? 9.344 34.281 15.703 1 88.75 189 GLU A N 1
ATOM 1418 C CA . GLU A 1 189 ? 10.016 33 15.688 1 88.75 189 GLU A CA 1
ATOM 1419 C C . GLU A 1 189 ? 10.508 32.625 17.078 1 88.75 189 GLU A C 1
ATOM 1421 O O . GLU A 1 189 ? 9.734 32.656 18.047 1 88.75 189 GLU A O 1
ATOM 1426 N N . THR A 1 190 ? 11.883 32.312 17.125 1 85.44 190 THR A N 1
ATOM 1427 C CA . THR A 1 190 ? 12.414 31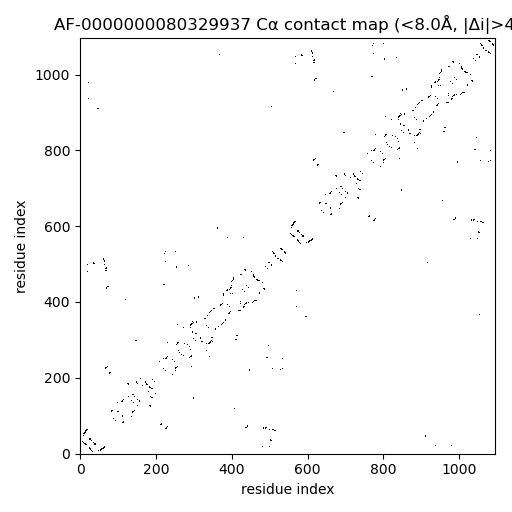.766 18.375 1 85.44 190 THR A CA 1
ATOM 1428 C C . THR A 1 190 ? 12.203 32.75 19.516 1 85.44 190 THR A C 1
ATOM 1430 O O . THR A 1 190 ? 12.047 32.344 20.672 1 85.44 190 THR A O 1
ATOM 1433 N N . ALA A 1 191 ? 12.188 34.031 19.203 1 90.56 191 ALA A N 1
ATOM 1434 C CA . ALA A 1 191 ? 11.906 35.031 20.25 1 90.56 191 ALA A CA 1
ATOM 1435 C C . ALA A 1 191 ? 10.5 34.844 20.812 1 90.56 191 ALA A C 1
ATOM 1437 O O . ALA A 1 191 ? 10.289 34.875 22.016 1 90.56 191 ALA A O 1
ATOM 1438 N N . MET A 1 192 ? 9.586 34.656 19.906 1 91.81 192 MET A N 1
ATOM 1439 C CA . MET A 1 192 ? 8.211 34.406 20.297 1 91.81 192 MET A CA 1
ATOM 1440 C C . MET A 1 192 ? 8.102 33.094 21.078 1 91.81 192 MET A C 1
ATOM 1442 O O . MET A 1 192 ? 7.473 33.062 22.141 1 91.81 192 MET A O 1
ATOM 1446 N N . HIS A 1 193 ? 8.734 32.062 20.641 1 86.38 193 HIS A N 1
ATOM 1447 C CA . HIS A 1 193 ? 8.672 30.734 21.234 1 86.38 193 HIS A CA 1
ATOM 1448 C C . HIS A 1 193 ? 9.258 30.719 22.641 1 86.38 193 HIS A C 1
ATOM 1450 O O . HIS A 1 193 ? 8.734 30.047 23.531 1 86.38 193 HIS A O 1
ATOM 1456 N N . HIS A 1 194 ? 10.305 31.5 22.812 1 85.88 194 HIS A N 1
ATOM 1457 C CA . HIS A 1 194 ? 11.047 31.422 24.062 1 85.88 194 HIS A CA 1
ATOM 1458 C C . HIS A 1 194 ? 10.539 32.469 25.062 1 85.88 194 HIS A C 1
ATOM 1460 O O . HIS A 1 194 ? 10.602 32.219 26.266 1 85.88 194 HIS A O 1
ATOM 1466 N N . LEU A 1 195 ? 10.016 33.562 24.516 1 90.88 195 LEU A N 1
ATOM 1467 C CA . LEU A 1 195 ? 9.781 34.656 25.438 1 90.88 195 LEU A CA 1
ATOM 1468 C C . LEU A 1 195 ? 8.289 34.906 25.641 1 90.88 195 LEU A C 1
ATOM 1470 O O . LEU A 1 195 ? 7.871 35.406 26.688 1 90.88 195 LEU A O 1
ATOM 1474 N N . VAL A 1 196 ? 7.523 34.594 24.672 1 93.31 196 VAL A N 1
ATOM 1475 C CA . VAL A 1 196 ? 6.117 34.969 24.75 1 93.31 196 VAL A CA 1
ATOM 1476 C C . VAL A 1 196 ? 5.25 33.75 25.016 1 93.31 196 VAL A C 1
ATOM 1478 O O . VAL A 1 196 ? 4.473 33.719 25.969 1 93.31 196 VAL A O 1
ATOM 1481 N N . TRP A 1 197 ? 5.418 32.688 24.25 1 88.31 197 TRP A N 1
ATOM 1482 C CA . TRP A 1 197 ? 4.559 31.5 24.344 1 88.31 197 TRP A CA 1
ATOM 1483 C C . TRP A 1 197 ? 4.641 30.875 25.734 1 88.31 197 TRP A C 1
ATOM 1485 O O . TRP A 1 197 ? 3.617 30.516 26.312 1 88.31 197 TRP A O 1
ATOM 1495 N N . PRO A 1 198 ? 5.84 30.797 26.344 1 83.56 198 PRO A N 1
ATOM 1496 C CA . PRO A 1 198 ? 5.898 30.234 27.688 1 83.56 198 PRO A CA 1
ATOM 1497 C C . PRO A 1 198 ? 5.086 31.047 28.703 1 83.56 198 PRO A C 1
ATOM 1499 O O . PRO A 1 198 ? 4.523 30.469 29.641 1 83.56 198 PRO A O 1
ATOM 1502 N N . VAL A 1 199 ? 5.043 32.312 28.5 1 89.31 199 VAL A N 1
ATOM 1503 C CA . VAL A 1 199 ? 4.246 33.188 29.375 1 89.31 199 VAL A CA 1
ATOM 1504 C C . VAL A 1 199 ? 2.762 32.844 29.203 1 89.31 199 VAL A C 1
ATOM 1506 O O . VAL A 1 199 ? 2.043 32.656 30.188 1 89.31 199 VAL A O 1
ATOM 1509 N N . LEU A 1 200 ? 2.346 32.781 28.031 1 88.12 200 LEU A N 1
ATOM 1510 C CA . LEU A 1 200 ? 0.953 32.469 27.75 1 88.12 200 LEU A CA 1
ATOM 1511 C C . LEU A 1 200 ? 0.596 31.062 28.266 1 88.12 200 LEU A C 1
ATOM 1513 O O . LEU A 1 200 ? -0.503 30.859 28.781 1 88.12 200 LEU A O 1
ATOM 1517 N N . ASP A 1 201 ? 1.489 30.141 28.156 1 81.38 201 ASP A N 1
ATOM 1518 C CA . ASP A 1 201 ? 1.277 28.766 28.594 1 81.38 201 ASP A CA 1
ATOM 1519 C C . ASP A 1 201 ? 1.039 28.703 30.109 1 81.38 201 ASP A C 1
ATOM 1521 O O . ASP A 1 201 ? 0.286 27.844 30.594 1 81.38 201 ASP A O 1
ATOM 1525 N N . ARG A 1 202 ? 1.685 29.594 30.781 1 81.75 202 ARG A N 1
ATOM 1526 C CA . ARG A 1 202 ? 1.562 29.625 32.219 1 81.75 202 ARG A CA 1
ATOM 1527 C C . ARG A 1 202 ? 0.155 30.031 32.656 1 81.75 202 ARG A C 1
ATOM 1529 O O . ARG A 1 202 ? -0.302 29.656 33.75 1 81.75 202 ARG A O 1
ATOM 1536 N N . PHE A 1 203 ? -0.45 30.734 31.797 1 84.56 203 PHE A N 1
ATOM 1537 C CA . PHE A 1 203 ? -1.78 31.219 32.156 1 84.56 203 PHE A CA 1
ATOM 1538 C C . PHE A 1 203 ? -2.84 30.172 31.812 1 84.56 203 PHE A C 1
ATOM 1540 O O . PHE A 1 203 ? -3.973 30.25 32.281 1 84.56 203 PHE A O 1
ATOM 1547 N N . ALA A 1 204 ? -2.443 29.281 30.969 1 83.38 204 ALA A N 1
ATOM 1548 C CA . ALA A 1 204 ? -3.377 28.219 30.609 1 83.38 204 ALA A CA 1
ATOM 1549 C C . ALA A 1 204 ? -3.287 27.047 31.594 1 83.38 204 ALA A C 1
ATOM 1551 O O . ALA A 1 204 ? -2.191 26.578 31.906 1 83.38 204 ALA A O 1
ATOM 1552 N N . ASP A 1 205 ? -4.398 26.672 32.156 1 86.69 205 ASP A N 1
ATOM 1553 C CA . ASP A 1 205 ? -4.383 25.516 33.031 1 86.69 205 ASP A CA 1
ATOM 1554 C C . ASP A 1 205 ? -4.934 24.281 32.344 1 86.69 205 ASP A C 1
ATOM 1556 O O . ASP A 1 205 ? -5.23 24.312 31.141 1 86.69 205 ASP A O 1
ATOM 1560 N N . ASP A 1 206 ? -4.949 23.219 33.031 1 91.25 206 ASP A N 1
ATOM 1561 C CA . ASP A 1 206 ? -5.363 21.938 32.469 1 91.25 206 ASP A CA 1
ATOM 1562 C C . ASP A 1 206 ? -6.816 21.984 32 1 91.25 206 ASP A C 1
ATOM 1564 O O . ASP A 1 206 ? -7.168 21.406 30.969 1 91.25 206 ASP A O 1
ATOM 1568 N N . SER A 1 207 ? -7.559 22.672 32.75 1 92.5 207 SER A N 1
ATOM 1569 C CA . SER A 1 207 ? -8.969 22.781 32.406 1 92.5 207 SER A CA 1
ATOM 1570 C C . SER A 1 207 ? -9.164 23.547 31.094 1 92.5 207 SER A C 1
ATOM 1572 O O . SER A 1 207 ? -10.031 23.203 30.281 1 92.5 207 SER A O 1
ATOM 1574 N N . ASP A 1 208 ? -8.359 24.547 30.891 1 90.38 208 ASP A N 1
ATOM 1575 C CA . ASP A 1 208 ? -8.406 25.312 29.656 1 90.38 208 ASP A CA 1
ATOM 1576 C C . ASP A 1 208 ? -8.055 24.438 28.453 1 90.38 208 ASP A C 1
ATOM 1578 O O . ASP A 1 208 ? -8.727 24.5 27.422 1 90.38 208 ASP A O 1
ATOM 1582 N N . ARG A 1 209 ? -7.07 23.672 28.609 1 94.19 209 ARG A N 1
ATOM 1583 C CA . ARG A 1 209 ? -6.629 22.797 27.516 1 94.19 209 ARG A CA 1
ATOM 1584 C C . ARG A 1 209 ? -7.648 21.703 27.234 1 94.19 209 ARG A C 1
ATOM 1586 O O . ARG A 1 209 ? -7.898 21.359 26.078 1 94.19 209 ARG A O 1
ATOM 1593 N N . ASP A 1 210 ? -8.219 21.188 28.312 1 96.94 210 ASP A N 1
ATOM 1594 C CA . ASP A 1 210 ? -9.266 20.188 28.156 1 96.94 210 ASP A CA 1
ATOM 1595 C C . ASP A 1 210 ? -10.453 20.766 27.391 1 96.94 210 ASP A C 1
ATOM 1597 O O . ASP A 1 210 ? -11.016 20.094 26.5 1 96.94 210 ASP A O 1
ATOM 1601 N N . GLU A 1 211 ? -10.773 21.969 27.75 1 94.94 211 GLU A N 1
ATOM 1602 C CA . GLU A 1 211 ? -11.891 22.641 27.062 1 94.94 211 GLU A CA 1
ATOM 1603 C C . GLU A 1 211 ? -11.555 22.922 25.609 1 94.94 211 GLU A C 1
ATOM 1605 O O . GLU A 1 211 ? -12.391 22.719 24.719 1 94.94 211 GLU A O 1
ATOM 1610 N N . ALA A 1 212 ? -10.398 23.391 25.375 1 95.06 212 ALA A N 1
ATOM 1611 C CA . ALA A 1 212 ? -9.961 23.656 24 1 95.06 212 ALA A CA 1
ATOM 1612 C C . ALA A 1 212 ? -10.008 22.375 23.172 1 95.06 212 ALA A C 1
ATOM 1614 O O . ALA A 1 212 ? -10.453 22.391 22.016 1 95.06 212 ALA A O 1
ATOM 1615 N N . LEU A 1 213 ? -9.547 21.281 23.766 1 97.94 213 LEU A N 1
ATOM 1616 C CA . LEU A 1 213 ? -9.578 20 23.078 1 97.94 213 LEU A CA 1
ATOM 1617 C C . LEU A 1 213 ? -11.016 19.578 22.766 1 97.94 213 LEU A C 1
ATOM 1619 O O . LEU A 1 213 ? -11.312 19.109 21.672 1 97.94 213 LEU A O 1
ATOM 1623 N N . ALA A 1 214 ? -11.906 19.766 23.719 1 97.88 214 ALA A N 1
ATOM 1624 C CA . ALA A 1 214 ? -13.312 19.422 23.5 1 97.88 214 ALA A CA 1
ATOM 1625 C C . ALA A 1 214 ? -13.914 20.25 22.359 1 97.88 214 ALA A C 1
ATOM 1627 O O . ALA A 1 214 ? -14.672 19.719 21.547 1 97.88 214 ALA A O 1
ATOM 1628 N N . VAL A 1 215 ? -13.531 21.484 22.328 1 96.38 215 VAL A N 1
ATOM 1629 C CA . VAL A 1 215 ? -14.055 22.391 21.312 1 96.38 215 VAL A CA 1
ATOM 1630 C C . VAL A 1 215 ? -13.602 21.922 19.922 1 96.38 215 VAL A C 1
ATOM 1632 O O . VAL A 1 215 ? -14.414 21.844 19 1 96.38 215 VAL A O 1
ATOM 1635 N N . VAL A 1 216 ? -12.375 21.609 19.781 1 97.88 216 VAL A N 1
ATOM 1636 C CA . VAL A 1 216 ? -11.875 21.25 18.453 1 97.88 216 VAL A CA 1
ATOM 1637 C C . VAL A 1 216 ? -12.422 19.875 18.062 1 97.88 216 VAL A C 1
ATOM 1639 O O . VAL A 1 216 ? -12.703 19.641 16.891 1 97.88 216 VAL A O 1
ATOM 1642 N N . LEU A 1 217 ? -12.562 18.969 19.016 1 98.38 217 LEU A N 1
ATOM 1643 C CA . LEU A 1 217 ? -13.125 17.656 18.703 1 98.38 217 LEU A CA 1
ATOM 1644 C C . LEU A 1 217 ? -14.547 17.797 18.172 1 98.38 217 LEU A C 1
ATOM 1646 O O . LEU A 1 217 ? -14.93 17.094 17.219 1 98.38 217 LEU A O 1
ATOM 1650 N N . ALA A 1 218 ? -15.297 18.688 18.75 1 97.5 218 ALA A N 1
ATOM 1651 C CA . ALA A 1 218 ? -16.656 18.953 18.25 1 97.5 218 ALA A CA 1
ATOM 1652 C C . ALA A 1 218 ? -16.625 19.531 16.844 1 97.5 218 ALA A C 1
ATOM 1654 O O . ALA A 1 218 ? -17.406 19.125 15.984 1 97.5 218 ALA A O 1
ATOM 1655 N N . ALA A 1 219 ? -15.727 20.438 16.625 1 97 219 ALA A N 1
ATOM 1656 C CA . ALA A 1 219 ? -15.586 21.062 15.305 1 97 219 ALA A CA 1
ATOM 1657 C C . ALA A 1 219 ? -15.156 20.031 14.266 1 97 219 ALA A C 1
ATOM 1659 O O . ALA A 1 219 ? -15.648 20.031 13.133 1 97 219 ALA A O 1
ATOM 1660 N N . TYR A 1 220 ? -14.188 19.156 14.648 1 98.62 220 TYR A N 1
ATOM 1661 C CA . TYR A 1 220 ? -13.742 18.094 13.773 1 98.62 220 TYR A CA 1
ATOM 1662 C C . TYR A 1 220 ? -14.898 17.156 13.414 1 98.62 220 TYR A C 1
ATOM 1664 O O . TYR A 1 220 ? -15.094 16.828 12.242 1 98.62 220 TYR A O 1
ATOM 1672 N N . ALA A 1 221 ? -15.695 16.797 14.375 1 98.44 221 ALA A N 1
ATOM 1673 C CA . ALA A 1 221 ? -16.844 15.938 14.141 1 98.44 221 ALA A CA 1
ATOM 1674 C C . ALA A 1 221 ? -17.828 16.578 13.164 1 98.44 221 ALA A C 1
ATOM 1676 O O . ALA A 1 221 ? -18.297 15.93 12.234 1 98.44 221 ALA A O 1
ATOM 1677 N N . GLU A 1 222 ? -18.062 17.812 13.352 1 97.69 222 GLU A N 1
ATOM 1678 C CA . GLU A 1 222 ? -19.031 18.531 12.531 1 97.69 222 GLU A CA 1
ATOM 1679 C C . GLU A 1 222 ? -18.531 18.672 11.086 1 97.69 222 GLU A C 1
ATOM 1681 O O . GLU A 1 222 ? -19.328 18.656 10.148 1 97.69 222 GLU A O 1
ATOM 1686 N N . SER A 1 223 ? -17.25 18.734 10.938 1 98.12 223 SER A N 1
ATOM 1687 C CA . SER A 1 223 ? -16.688 18.984 9.617 1 98.12 223 SER A CA 1
ATOM 1688 C C . SER A 1 223 ? -16.219 17.688 8.953 1 98.12 223 SER A C 1
ATOM 1690 O O . SER A 1 223 ? -15.797 17.688 7.797 1 98.12 223 SER A O 1
ATOM 1692 N N . GLY A 1 224 ? -16.281 16.562 9.594 1 98.75 224 GLY A N 1
ATOM 1693 C CA . GLY A 1 224 ? -16 15.273 8.992 1 98.75 224 GLY A CA 1
ATOM 1694 C C . GLY A 1 224 ? -14.562 14.836 9.172 1 98.75 224 GLY A C 1
ATOM 1695 O O . GLY A 1 224 ? -14.062 13.992 8.422 1 98.75 224 GLY A O 1
ATOM 1696 N N . ILE A 1 225 ? -13.82 15.438 10.141 1 98.88 225 ILE A N 1
ATOM 1697 C CA . ILE A 1 225 ? -12.453 15.023 10.438 1 98.88 225 ILE A CA 1
ATOM 1698 C C . ILE A 1 225 ? -12.461 13.906 11.477 1 98.88 225 ILE A C 1
ATOM 1700 O O . ILE A 1 225 ? -12.992 14.078 12.578 1 98.88 225 ILE A O 1
ATOM 1704 N N . VAL A 1 226 ? -11.891 12.758 11.117 1 98.81 226 VAL A N 1
ATOM 1705 C CA . VAL A 1 226 ? -11.898 11.602 12.016 1 98.81 226 VAL A CA 1
ATOM 1706 C C . VAL A 1 226 ? -10.469 11.266 12.43 1 98.81 226 VAL A C 1
ATOM 1708 O O . VAL A 1 226 ? -10.25 10.461 13.336 1 98.81 226 VAL A O 1
ATOM 1711 N N . GLY A 1 227 ? -9.477 11.828 11.781 1 98.75 227 GLY A N 1
ATOM 1712 C CA . GLY A 1 227 ? -8.062 11.703 12.094 1 98.75 227 GLY A CA 1
ATOM 1713 C C . GLY A 1 227 ? -7.309 13.016 11.961 1 98.75 227 GLY A C 1
ATOM 1714 O O . GLY A 1 227 ? -7.66 13.859 11.141 1 98.75 227 GLY A O 1
ATOM 1715 N N . SER A 1 228 ? -6.289 13.18 12.727 1 98.75 228 SER A N 1
ATOM 1716 C CA . SER A 1 228 ? -5.477 14.391 12.648 1 98.75 228 SER A CA 1
ATOM 1717 C C . SER A 1 228 ? -4.039 14.117 13.086 1 98.75 228 SER A C 1
ATOM 1719 O O . SER A 1 228 ? -3.797 13.289 13.961 1 98.75 228 SER A O 1
ATOM 1721 N N . THR A 1 229 ? -3.148 14.797 12.445 1 98.75 229 THR A N 1
ATOM 1722 C CA . THR A 1 229 ? -1.743 14.742 12.836 1 98.75 229 THR A CA 1
ATOM 1723 C C . THR A 1 229 ? -1.351 15.984 13.625 1 98.75 229 THR A C 1
ATOM 1725 O O . THR A 1 229 ? -1.347 17.094 13.086 1 98.75 229 THR A O 1
ATOM 1728 N N . GLU A 1 230 ? -1.104 15.766 14.898 1 98.5 230 GLU A N 1
ATOM 1729 C CA . GLU A 1 230 ? -0.687 16.844 15.789 1 98.5 230 GLU A CA 1
ATOM 1730 C C . GLU A 1 230 ? 0.788 17.172 15.594 1 98.5 230 GLU A C 1
ATOM 1732 O O . GLU A 1 230 ? 1.653 16.312 15.742 1 98.5 230 GLU A O 1
ATOM 1737 N N . MET A 1 231 ? 0.911 18.438 15.164 1 96.75 231 MET A N 1
ATOM 1738 C CA . MET A 1 231 ? 2.27 18.906 14.922 1 96.75 231 MET A CA 1
ATOM 1739 C C . MET A 1 231 ? 2.729 19.844 16.031 1 96.75 231 MET A C 1
ATOM 1741 O O . MET A 1 231 ? 2.059 20.828 16.344 1 96.75 231 MET A O 1
ATOM 1745 N N . ALA A 1 232 ? 3.797 19.516 16.797 1 92.62 232 ALA A N 1
ATOM 1746 C CA . ALA A 1 232 ? 4.438 20.312 17.844 1 92.62 232 ALA A CA 1
ATOM 1747 C C . ALA A 1 232 ? 3.857 19.969 19.219 1 92.62 232 ALA A C 1
ATOM 1749 O O . ALA A 1 232 ? 3.441 20.859 19.953 1 92.62 232 ALA A O 1
ATOM 1750 N N . LEU A 1 233 ? 3.732 18.734 19.5 1 96.19 233 LEU A N 1
ATOM 1751 C CA . LEU A 1 233 ? 3.209 18.234 20.766 1 96.19 233 LEU A CA 1
ATOM 1752 C C . LEU A 1 233 ? 4.098 18.656 21.922 1 96.19 233 LEU A C 1
ATOM 1754 O O . LEU A 1 233 ? 5.328 18.594 21.828 1 96.19 233 LEU A O 1
ATOM 1758 N N . VAL A 1 234 ? 3.529 19.156 23 1 93.06 234 VAL A N 1
ATOM 1759 C CA . VAL A 1 234 ? 4.211 19.469 24.25 1 93.06 234 VAL A CA 1
ATOM 1760 C C . VAL A 1 234 ? 3.557 18.719 25.391 1 93.06 234 VAL A C 1
ATOM 1762 O O . VAL A 1 234 ? 2.469 18.156 25.234 1 93.06 234 VAL A O 1
ATOM 1765 N N . GLU A 1 235 ? 4.211 18.719 26.5 1 94.25 235 GLU A N 1
ATOM 1766 C CA . GLU A 1 235 ? 3.789 17.891 27.641 1 94.25 235 GLU A CA 1
ATOM 1767 C C . GLU A 1 235 ? 2.352 18.203 28.047 1 94.25 235 GLU A C 1
ATOM 1769 O O . GLU A 1 235 ? 1.547 17.297 28.25 1 94.25 235 GLU A O 1
ATOM 1774 N N . ALA A 1 236 ? 1.982 19.453 28.094 1 93 236 ALA A N 1
ATOM 1775 C CA . ALA A 1 236 ? 0.667 19.859 28.578 1 93 236 ALA A CA 1
ATOM 1776 C C . ALA A 1 236 ? -0.435 19.406 27.625 1 93 236 ALA A C 1
ATOM 1778 O O . ALA A 1 236 ? -1.497 18.969 28.062 1 93 236 ALA A O 1
ATOM 1779 N N . ASP A 1 237 ? -0.21 19.547 26.359 1 95.31 237 ASP A N 1
ATOM 1780 C CA . ASP A 1 237 ? -1.184 19.094 25.375 1 95.31 237 ASP A CA 1
ATOM 1781 C C . ASP A 1 237 ? -1.339 17.578 25.406 1 95.31 237 ASP A C 1
ATOM 1783 O O . ASP A 1 237 ? -2.451 17.062 25.281 1 95.31 237 ASP A O 1
ATOM 1787 N N . TYR A 1 238 ? -0.201 16.906 25.531 1 96.19 238 TYR A N 1
ATOM 1788 C CA . TYR A 1 238 ? -0.231 15.445 25.609 1 96.19 238 TYR A CA 1
ATOM 1789 C C . TYR A 1 238 ? -1.084 14.984 26.781 1 96.19 238 TYR A C 1
ATOM 1791 O O . TYR A 1 238 ? -1.884 14.055 26.656 1 96.19 238 TYR A O 1
ATOM 1799 N N . GLU A 1 239 ? -0.889 15.641 27.891 1 95.94 239 GLU A N 1
ATOM 1800 C CA . GLU A 1 239 ? -1.647 15.273 29.078 1 95.94 239 GLU A CA 1
ATOM 1801 C C . GLU A 1 239 ? -3.139 15.531 28.891 1 95.94 239 GLU A C 1
ATOM 1803 O O . GLU A 1 239 ? -3.975 14.75 29.359 1 95.94 239 GLU A O 1
ATOM 1808 N N . ALA A 1 240 ? -3.463 16.625 28.25 1 96.81 240 ALA A N 1
ATOM 1809 C CA . ALA A 1 240 ? -4.867 16.891 27.938 1 96.81 240 ALA A CA 1
ATOM 1810 C C . ALA A 1 240 ? -5.453 15.773 27.062 1 96.81 240 ALA A C 1
ATOM 1812 O O . ALA A 1 240 ? -6.551 15.281 27.328 1 96.81 240 ALA A O 1
ATOM 1813 N N . MET A 1 241 ? -4.703 15.383 26.078 1 97.5 241 MET A N 1
ATOM 1814 C CA . MET A 1 241 ? -5.148 14.32 25.172 1 97.5 241 MET A CA 1
ATOM 1815 C C . MET A 1 241 ? -5.262 12.992 25.922 1 97.5 241 MET A C 1
ATOM 1817 O O . MET A 1 241 ? -6.199 12.227 25.688 1 97.5 241 MET A O 1
ATOM 1821 N N . ARG A 1 242 ? -4.336 12.719 26.797 1 96.75 242 ARG A N 1
ATOM 1822 C CA . ARG A 1 242 ? -4.355 11.484 27.578 1 96.75 242 ARG A CA 1
ATOM 1823 C C . ARG A 1 242 ? -5.578 11.422 28.484 1 96.75 242 ARG A C 1
ATOM 1825 O O . ARG A 1 242 ? -6.219 10.375 28.594 1 96.75 242 ARG A O 1
ATOM 1832 N N . ARG A 1 243 ? -5.875 12.547 29.125 1 97.44 243 ARG A N 1
ATOM 1833 C CA . ARG A 1 243 ? -7.066 12.602 29.969 1 97.44 243 ARG A CA 1
ATOM 1834 C C . ARG A 1 243 ? -8.328 12.344 29.156 1 97.44 243 ARG A C 1
ATOM 1836 O O . ARG A 1 243 ? -9.203 11.586 29.578 1 97.44 243 ARG A O 1
ATOM 1843 N N . ALA A 1 244 ? -8.406 12.953 28.031 1 98 244 ALA A N 1
ATOM 1844 C CA . ALA A 1 244 ? -9.562 12.742 27.172 1 98 244 ALA A CA 1
ATOM 1845 C C . ALA A 1 244 ? -9.648 11.297 26.703 1 98 244 ALA A C 1
ATOM 1847 O O . ALA A 1 244 ? -10.742 10.719 26.641 1 98 244 ALA A O 1
ATOM 1848 N N . ASP A 1 245 ? -8.516 10.734 26.344 1 96.81 245 ASP A N 1
ATOM 1849 C CA . ASP A 1 245 ? -8.461 9.344 25.906 1 96.81 245 ASP A CA 1
ATOM 1850 C C . ASP A 1 245 ? -8.93 8.406 27.016 1 96.81 245 ASP A C 1
ATOM 1852 O O . ASP A 1 245 ? -9.727 7.5 26.781 1 96.81 245 ASP A O 1
ATOM 1856 N N . ALA A 1 246 ? -8.414 8.617 28.203 1 96.19 246 ALA A N 1
ATOM 1857 C CA . ALA A 1 246 ? -8.781 7.801 29.359 1 96.19 246 ALA A CA 1
ATOM 1858 C C . ALA A 1 246 ? -10.281 7.883 29.641 1 96.19 246 ALA A C 1
ATOM 1860 O O . ALA A 1 246 ? -10.883 6.91 30.094 1 96.19 246 ALA A O 1
ATOM 1861 N N . ALA A 1 247 ? -10.852 9.008 29.312 1 97.12 247 ALA A N 1
ATOM 1862 C CA . ALA A 1 247 ? -12.281 9.219 29.531 1 97.12 247 ALA A CA 1
ATOM 1863 C C . ALA A 1 247 ? -13.102 8.773 28.312 1 97.12 247 ALA A C 1
ATOM 1865 O O . ALA A 1 247 ? -14.312 8.984 28.266 1 97.12 247 ALA A O 1
ATOM 1866 N N . SER A 1 248 ? -12.438 8.227 27.297 1 96.06 248 SER A N 1
ATOM 1867 C CA . SER A 1 248 ? -13.07 7.797 26.047 1 96.06 248 SER A CA 1
ATOM 1868 C C . SER A 1 248 ? -13.789 8.961 25.375 1 96.06 248 SER A C 1
ATOM 1870 O O . SER A 1 248 ? -14.875 8.781 24.812 1 96.06 248 SER A O 1
ATOM 1872 N N . ALA A 1 249 ? -13.148 10.102 25.469 1 97.06 249 ALA A N 1
ATOM 1873 C CA . ALA A 1 249 ? -13.773 11.312 24.938 1 97.06 249 ALA A CA 1
ATOM 1874 C C . ALA A 1 249 ? -13.203 11.68 23.578 1 97.06 249 ALA A C 1
ATOM 1876 O O . ALA A 1 249 ? -13.758 12.523 22.859 1 97.06 249 ALA A O 1
ATOM 1877 N N . LEU A 1 250 ? -12.141 11.07 23.109 1 98.06 250 LEU A N 1
ATOM 1878 C CA . LEU A 1 250 ? -11.562 11.375 21.812 1 98.06 250 LEU A CA 1
ATOM 1879 C C . LEU A 1 250 ? -12.438 10.844 20.688 1 98.06 250 LEU A C 1
ATOM 1881 O O . LEU A 1 250 ? -12.797 9.672 20.672 1 98.06 250 LEU A O 1
ATOM 1885 N N . THR A 1 251 ? -12.797 11.719 19.781 1 97.94 251 THR A N 1
ATOM 1886 C CA . THR A 1 251 ? -13.586 11.352 18.625 1 97.94 251 THR A CA 1
ATOM 1887 C C . THR A 1 251 ? -12.766 11.508 17.344 1 97.94 251 THR A C 1
ATOM 1889 O O . THR A 1 251 ? -13.312 11.43 16.234 1 97.94 251 THR A O 1
ATOM 1892 N N . THR A 1 252 ? -11.562 11.836 17.453 1 98.44 252 THR A N 1
ATOM 1893 C CA . THR A 1 252 ? -10.57 11.961 16.391 1 98.44 252 THR A CA 1
ATOM 1894 C C . THR A 1 252 ? -9.305 11.18 16.734 1 98.44 252 THR A C 1
ATOM 1896 O O . THR A 1 252 ? -8.797 11.266 17.844 1 98.44 252 THR A O 1
ATOM 1899 N N . ARG A 1 253 ? -8.883 10.352 15.844 1 98.5 253 ARG A N 1
ATOM 1900 C CA . ARG A 1 253 ? -7.621 9.641 16.047 1 98.5 253 ARG A CA 1
ATOM 1901 C C . ARG A 1 253 ? -6.43 10.562 15.82 1 98.5 253 ARG A C 1
ATOM 1903 O O . ARG A 1 253 ? -6.246 11.094 14.719 1 98.5 253 ARG A O 1
ATOM 1910 N N . ILE A 1 254 ? -5.59 10.68 16.844 1 98.44 254 ILE A N 1
ATOM 1911 C CA . ILE A 1 254 ? -4.523 11.68 16.812 1 98.44 254 ILE A CA 1
ATOM 1912 C C . ILE A 1 254 ? -3.168 10.977 16.75 1 98.44 254 ILE A C 1
ATOM 1914 O O . ILE A 1 254 ? -2.834 10.188 17.641 1 98.44 254 ILE A O 1
ATOM 1918 N N . ALA A 1 255 ? -2.426 11.148 15.688 1 98.25 255 ALA A N 1
ATOM 1919 C CA . ALA A 1 255 ? -0.999 10.844 15.602 1 98.25 255 ALA A CA 1
ATOM 1920 C C . ALA A 1 255 ? -0.157 12.094 15.867 1 98.25 255 ALA A C 1
ATOM 1922 O O . ALA A 1 255 ? -0.323 13.117 15.203 1 98.25 255 ALA A O 1
ATOM 1923 N N . ALA A 1 256 ? 0.741 12.016 16.797 1 98.31 256 ALA A N 1
ATOM 1924 C CA . ALA A 1 256 ? 1.354 13.25 17.281 1 98.31 256 ALA A CA 1
ATOM 1925 C C . ALA A 1 256 ? 2.869 13.219 17.094 1 98.31 256 ALA A C 1
ATOM 1927 O O . ALA A 1 256 ? 3.492 12.156 17.188 1 98.31 256 ALA A O 1
ATOM 1928 N N . PHE A 1 257 ? 3.445 14.336 16.797 1 98.62 257 PHE A N 1
ATOM 1929 C CA . PHE A 1 257 ? 4.887 14.547 16.688 1 98.62 257 PHE A CA 1
ATOM 1930 C C . PHE A 1 257 ? 5.379 15.461 17.797 1 98.62 257 PHE A C 1
ATOM 1932 O O . PHE A 1 257 ? 4.895 16.594 17.953 1 98.62 257 PHE A O 1
ATOM 1939 N N . TRP A 1 258 ? 6.328 15.008 18.562 1 98.06 258 TRP A N 1
ATOM 1940 C CA . TRP A 1 258 ? 6.898 15.719 19.703 1 98.06 258 TRP A CA 1
ATOM 1941 C C . TRP A 1 258 ? 7.758 16.891 19.234 1 98.06 258 TRP A C 1
ATOM 1943 O O . TRP A 1 258 ? 8.641 16.719 18.391 1 98.06 258 TRP A O 1
ATOM 1953 N N . ARG A 1 259 ? 7.547 18.062 19.812 1 96.56 259 ARG A N 1
ATOM 1954 C CA . ARG A 1 259 ? 8.281 19.25 19.406 1 96.56 259 ARG A CA 1
ATOM 1955 C C . ARG A 1 259 ? 9.719 19.219 19.922 1 96.56 259 ARG A C 1
ATOM 1957 O O . ARG A 1 259 ? 9.945 19.047 21.125 1 96.56 259 ARG A O 1
ATOM 1964 N N . VAL A 1 260 ? 10.633 19.344 19 1 96.88 260 VAL A N 1
ATOM 1965 C CA . VAL A 1 260 ? 12.047 19.438 19.328 1 96.88 260 VAL A CA 1
ATOM 1966 C C . VAL A 1 260 ? 12.586 20.812 18.906 1 96.88 260 VAL A C 1
ATOM 1968 O O . VAL A 1 260 ? 12.445 21.203 17.75 1 96.88 260 VAL A O 1
ATOM 1971 N N . GLN A 1 261 ? 13.188 21.578 19.875 1 90.94 261 GLN A N 1
ATOM 1972 C CA . GLN A 1 261 ? 13.703 22.906 19.625 1 90.94 261 GLN A CA 1
ATOM 1973 C C . GLN A 1 261 ? 15.227 22.938 19.719 1 90.94 261 GLN A C 1
ATOM 1975 O O . GLN A 1 261 ? 15.82 22.203 20.5 1 90.94 261 GLN A O 1
ATOM 1980 N N . PRO A 1 262 ? 15.805 23.781 18.891 1 91.81 262 PRO A N 1
ATOM 1981 C CA . PRO A 1 262 ? 17.25 23.922 19.031 1 91.81 262 PRO A CA 1
ATOM 1982 C C . PRO A 1 262 ? 17.656 24.609 20.328 1 91.81 262 PRO A C 1
ATOM 1984 O O . PRO A 1 262 ? 17.078 25.625 20.703 1 91.81 262 PRO A O 1
ATOM 1987 N N . THR A 1 263 ? 18.656 24.094 21 1 89.44 263 THR A N 1
ATOM 1988 C CA . THR A 1 263 ? 19.094 24.625 22.281 1 89.44 263 THR A CA 1
ATOM 1989 C C . THR A 1 263 ? 20.516 25.172 22.188 1 89.44 263 THR A C 1
ATOM 1991 O O . THR A 1 263 ? 20.969 25.891 23.078 1 89.44 263 THR A O 1
ATOM 1994 N N . GLY A 1 264 ? 21.188 24.875 21.109 1 89.19 264 GLY A N 1
ATOM 1995 C CA . GLY A 1 264 ? 22.578 25.234 20.953 1 89.19 264 GLY A CA 1
ATOM 1996 C C . GLY A 1 264 ? 23.531 24.203 21.516 1 89.19 264 GLY A C 1
ATOM 1997 O O . GLY A 1 264 ? 24.75 24.312 21.344 1 89.19 264 GLY A O 1
ATOM 1998 N N . ASP A 1 265 ? 22.922 23.141 22.109 1 94.56 265 ASP A N 1
ATOM 1999 C CA . ASP A 1 265 ? 23.688 22.047 22.688 1 94.56 265 ASP A CA 1
ATOM 2000 C C . ASP A 1 265 ? 23.203 20.688 22.188 1 94.56 265 ASP A C 1
ATOM 2002 O O . ASP A 1 265 ? 22.016 20.359 22.344 1 94.56 265 ASP A O 1
ATOM 2006 N N . GLU A 1 266 ? 24.109 19.922 21.594 1 96.25 266 GLU A N 1
ATOM 2007 C CA . GLU A 1 266 ? 23.75 18.656 20.984 1 96.25 266 GLU A CA 1
ATOM 2008 C C . GLU A 1 266 ? 23.125 17.703 22 1 96.25 266 GLU A C 1
ATOM 2010 O O . GLU A 1 266 ? 22.125 17.047 21.703 1 96.25 266 GLU A O 1
ATOM 2015 N N . GLY A 1 267 ? 23.734 17.562 23.156 1 97.44 267 GLY A N 1
ATOM 2016 C CA . GLY A 1 267 ? 23.203 16.703 24.203 1 97.44 267 GLY A CA 1
ATOM 2017 C C . GLY A 1 267 ? 21.781 17.047 24.594 1 97.44 267 GLY A C 1
ATOM 2018 O O . GLY A 1 267 ? 20.938 16.156 24.734 1 97.44 267 GLY A O 1
ATOM 2019 N N . SER A 1 268 ? 21.5 18.328 24.719 1 96.81 268 SER A N 1
ATOM 2020 C CA . SER A 1 268 ? 20.172 18.797 25.062 1 96.81 268 SER A CA 1
ATOM 2021 C C . SER A 1 268 ? 19.188 18.531 23.922 1 96.81 268 SER A C 1
ATOM 2023 O O . SER A 1 268 ? 18.031 18.203 24.156 1 96.81 268 SER A O 1
ATOM 2025 N N . ASN A 1 269 ? 19.641 18.75 22.734 1 97.31 269 ASN A N 1
ATOM 2026 C CA . ASN A 1 269 ? 18.812 18.422 21.562 1 97.31 269 ASN A CA 1
ATOM 2027 C C . ASN A 1 269 ? 18.422 16.953 21.562 1 97.31 269 ASN A C 1
ATOM 2029 O O . ASN A 1 269 ? 17.234 16.625 21.391 1 97.31 269 ASN A O 1
ATOM 2033 N N . LEU A 1 270 ? 19.375 16.094 21.797 1 98.44 270 LEU A N 1
ATOM 2034 C CA . LEU A 1 270 ? 19.172 14.648 21.734 1 98.44 270 LEU A CA 1
ATOM 2035 C C . LEU A 1 270 ? 18.297 14.188 22.906 1 98.44 270 LEU A C 1
ATOM 2037 O O . LEU A 1 270 ? 17.531 13.227 22.766 1 98.44 270 LEU A O 1
ATOM 2041 N N . ALA A 1 271 ? 18.391 14.906 24.047 1 98.31 271 ALA A N 1
ATOM 2042 C CA . ALA A 1 271 ? 17.547 14.578 25.188 1 98.31 271 ALA A CA 1
ATOM 2043 C C . ALA A 1 271 ? 16.062 14.75 24.844 1 98.31 271 ALA A C 1
ATOM 2045 O O . ALA A 1 271 ? 15.211 14.008 25.328 1 98.31 271 ALA A O 1
ATOM 2046 N N . GLN A 1 272 ? 15.773 15.711 24.016 1 97.69 272 GLN A N 1
ATOM 2047 C CA . GLN A 1 272 ? 14.398 15.906 23.562 1 97.69 272 GLN A CA 1
ATOM 2048 C C . GLN A 1 272 ? 13.93 14.742 22.688 1 97.69 272 GLN A C 1
ATOM 2050 O O . GLN A 1 272 ? 12.773 14.328 22.781 1 97.69 272 GLN A O 1
ATOM 2055 N N . VAL A 1 273 ? 14.789 14.188 21.906 1 98.62 273 VAL A N 1
ATOM 2056 C CA . VAL A 1 273 ? 14.469 13.023 21.094 1 98.62 273 VAL A CA 1
ATOM 2057 C C . VAL A 1 273 ? 14.18 11.828 21.984 1 98.62 273 VAL A C 1
ATOM 2059 O O . VAL A 1 273 ? 13.25 11.055 21.734 1 98.62 273 VAL A O 1
ATOM 2062 N N . GLU A 1 274 ? 14.945 11.664 23.047 1 98.12 274 GLU A N 1
ATOM 2063 C CA . GLU A 1 274 ? 14.742 10.57 23.984 1 98.12 274 GLU A CA 1
ATOM 2064 C C . GLU A 1 274 ? 13.359 10.641 24.625 1 98.12 274 GLU A C 1
ATOM 2066 O O . GLU A 1 274 ? 12.734 9.609 24.859 1 98.12 274 GLU A O 1
ATOM 2071 N N . ARG A 1 275 ? 12.945 11.828 24.859 1 97.06 275 ARG A N 1
ATOM 2072 C CA . ARG A 1 275 ? 11.602 11.984 25.406 1 97.06 275 ARG A CA 1
ATOM 2073 C C . ARG A 1 275 ? 10.547 11.477 24.438 1 97.06 275 ARG A C 1
ATOM 2075 O O . ARG A 1 275 ? 9.594 10.805 24.828 1 97.06 275 ARG A O 1
ATOM 2082 N N . ALA A 1 276 ? 10.719 11.805 23.188 1 97.56 276 ALA A N 1
ATOM 2083 C CA . ALA A 1 276 ? 9.797 11.32 22.156 1 97.56 276 ALA A CA 1
ATOM 2084 C C . ALA A 1 276 ? 9.805 9.797 22.094 1 97.56 276 ALA A C 1
ATOM 2086 O O . ALA A 1 276 ? 8.758 9.172 21.906 1 97.56 276 ALA A O 1
ATOM 2087 N N . VAL A 1 277 ? 10.969 9.203 22.219 1 97.38 277 VAL A N 1
ATOM 2088 C CA . VAL A 1 277 ? 11.102 7.75 22.219 1 97.38 277 VAL A CA 1
ATOM 2089 C C . VAL A 1 277 ? 10.297 7.16 23.375 1 97.38 277 VAL A C 1
ATOM 2091 O O . VAL A 1 277 ? 9.594 6.164 23.203 1 97.38 277 VAL A O 1
ATOM 2094 N N . GLU A 1 278 ? 10.422 7.758 24.531 1 96.44 278 GLU A N 1
ATOM 2095 C CA . GLU A 1 278 ? 9.688 7.312 25.703 1 96.44 278 GLU A CA 1
ATOM 2096 C C . GLU A 1 278 ? 8.18 7.352 25.453 1 96.44 278 GLU A C 1
ATOM 2098 O O . GLU A 1 278 ? 7.465 6.402 25.781 1 96.44 278 GLU A O 1
ATOM 2103 N N . LEU A 1 279 ? 7.719 8.398 24.859 1 95.69 279 LEU A N 1
ATOM 2104 C CA . LEU A 1 279 ? 6.293 8.57 24.625 1 95.69 279 LEU A CA 1
ATOM 2105 C C . LEU A 1 279 ? 5.797 7.586 23.562 1 95.69 279 LEU A C 1
ATOM 2107 O O . LEU A 1 279 ? 4.676 7.078 23.656 1 95.69 279 LEU A O 1
ATOM 2111 N N . ALA A 1 280 ? 6.605 7.332 22.594 1 94.88 280 ALA A N 1
ATOM 2112 C CA . ALA A 1 280 ? 6.223 6.457 21.484 1 94.88 280 ALA A CA 1
ATOM 2113 C C . ALA A 1 280 ? 6.094 5.012 21.953 1 94.88 280 ALA A C 1
ATOM 2115 O O . ALA A 1 280 ? 5.32 4.234 21.391 1 94.88 280 ALA A O 1
ATOM 2116 N N . THR A 1 281 ? 6.895 4.555 22.812 1 87 281 THR A N 1
ATOM 2117 C CA . THR A 1 281 ? 6.91 3.184 23.312 1 87 281 THR A CA 1
ATOM 2118 C C . THR A 1 281 ? 5.785 2.957 24.312 1 87 281 THR A C 1
ATOM 2120 O O . THR A 1 281 ? 5.301 1.835 24.469 1 87 281 THR A O 1
ATOM 2123 N N . HIS A 1 282 ? 5.445 4.078 24.938 1 73.81 282 HIS A N 1
ATOM 2124 C CA . HIS A 1 282 ? 4.488 3.936 26.031 1 73.81 282 HIS A CA 1
ATOM 2125 C C . HIS A 1 282 ? 3.105 4.43 25.625 1 73.81 282 HIS A C 1
ATOM 2127 O O . HIS A 1 282 ? 2.986 5.363 24.828 1 73.81 282 HIS A O 1
ATOM 2133 N N . ARG A 1 283 ? 2.107 3.547 25.562 1 74.81 283 ARG A N 1
ATOM 2134 C CA . ARG A 1 283 ? 0.713 3.922 25.766 1 74.81 283 ARG A CA 1
ATOM 2135 C C . ARG A 1 283 ? 0.028 4.258 24.453 1 74.81 283 ARG A C 1
ATOM 2137 O O . ARG A 1 283 ? -0.673 5.266 24.344 1 74.81 283 ARG A O 1
ATOM 2144 N N . ALA A 1 284 ? 0.391 3.658 23.281 1 87.06 284 ALA A N 1
ATOM 2145 C CA . ALA A 1 284 ? -0.394 3.877 22.062 1 87.06 284 ALA A CA 1
ATOM 2146 C C . ALA A 1 284 ? -1.787 3.268 22.188 1 87.06 284 ALA A C 1
ATOM 2148 O O . ALA A 1 284 ? -1.945 2.178 22.75 1 87.06 284 ALA A O 1
ATOM 2149 N N . THR A 1 285 ? -2.766 4.102 21.953 1 93.75 285 THR A N 1
ATOM 2150 C CA . THR A 1 285 ? -4.148 3.646 21.844 1 93.75 285 THR A CA 1
ATOM 2151 C C . THR A 1 285 ? -4.68 3.861 20.438 1 93.75 285 THR A C 1
ATOM 2153 O O . THR A 1 285 ? -4.016 4.484 19.609 1 93.75 285 THR A O 1
ATOM 2156 N N . PRO A 1 286 ? -5.824 3.377 20.094 1 93.88 286 PRO A N 1
ATOM 2157 C CA . PRO A 1 286 ? -6.395 3.613 18.766 1 93.88 286 PRO A CA 1
ATOM 2158 C C . PRO A 1 286 ? -6.633 5.094 18.484 1 93.88 286 PRO A C 1
ATOM 2160 O O . PRO A 1 286 ? -6.793 5.484 17.328 1 93.88 286 PRO A O 1
ATOM 2163 N N . PHE A 1 287 ? -6.625 5.906 19.531 1 97.5 287 PHE A N 1
ATOM 2164 C CA . PHE A 1 287 ? -6.984 7.305 19.328 1 97.5 287 PHE A CA 1
ATOM 2165 C C . PHE A 1 287 ? -5.785 8.211 19.578 1 97.5 287 PHE A C 1
ATOM 2167 O O . PHE A 1 287 ? -5.805 9.391 19.203 1 97.5 287 PHE A O 1
ATOM 2174 N N . LEU A 1 288 ? -4.758 7.707 20.219 1 97.62 288 LEU A N 1
ATOM 2175 C CA . LEU A 1 288 ? -3.652 8.594 20.562 1 97.62 288 LEU A CA 1
ATOM 2176 C C . LEU A 1 288 ? -2.318 7.859 20.484 1 97.62 288 LEU A C 1
ATOM 2178 O O . LEU A 1 288 ? -2.068 6.926 21.25 1 97.62 288 LEU A O 1
ATOM 2182 N N . ARG A 1 289 ? -1.466 8.352 19.594 1 97.19 289 ARG A N 1
ATOM 2183 C CA . ARG A 1 289 ? -0.13 7.789 19.422 1 97.19 289 ARG A CA 1
ATOM 2184 C C . ARG A 1 289 ? 0.9 8.891 19.188 1 97.19 289 ARG A C 1
ATOM 2186 O O . ARG A 1 289 ? 0.625 9.859 18.484 1 97.19 289 ARG A O 1
ATOM 2193 N N . VAL A 1 290 ? 2.029 8.75 19.797 1 97.56 290 VAL A N 1
ATOM 2194 C CA . VAL A 1 290 ? 3.184 9.57 19.438 1 97.56 290 VAL A CA 1
ATOM 2195 C C . VAL A 1 290 ? 4.047 8.828 18.422 1 97.56 290 VAL A C 1
ATOM 2197 O O . VAL A 1 290 ? 4.52 7.715 18.688 1 97.56 290 VAL A O 1
ATOM 2200 N N . THR A 1 291 ? 4.266 9.469 17.266 1 96.56 291 THR A N 1
ATOM 2201 C CA . THR A 1 291 ? 4.867 8.711 16.172 1 96.56 291 THR A CA 1
ATOM 2202 C C . THR A 1 291 ? 6.238 9.273 15.812 1 96.56 291 THR A C 1
ATOM 2204 O O . THR A 1 291 ? 7.031 8.609 15.141 1 96.56 291 THR A O 1
ATOM 2207 N N . GLY A 1 292 ? 6.48 10.477 16.219 1 98 292 GLY A N 1
ATOM 2208 C CA . GLY A 1 292 ? 7.754 11.055 15.812 1 98 292 GLY A CA 1
ATOM 2209 C C . GLY A 1 292 ? 8.031 12.398 16.453 1 98 292 GLY A C 1
ATOM 2210 O O . GLY A 1 292 ? 7.516 12.695 17.531 1 98 292 GLY A O 1
ATOM 2211 N N . ILE A 1 293 ? 8.984 13.164 15.836 1 98.81 293 ILE A N 1
ATOM 2212 C CA . ILE A 1 293 ? 9.352 14.484 16.328 1 98.81 293 ILE A CA 1
ATOM 2213 C C . ILE A 1 293 ? 9.086 15.531 15.25 1 98.81 293 ILE A C 1
ATOM 2215 O O . ILE A 1 293 ? 9 15.203 14.062 1 98.81 293 ILE A O 1
ATOM 2219 N N . LYS A 1 294 ? 8.867 16.703 15.688 1 98.62 294 LYS A N 1
ATOM 2220 C CA . LYS A 1 294 ? 8.703 17.859 14.812 1 98.62 294 LYS A CA 1
ATOM 2221 C C . LYS A 1 294 ? 9.797 18.906 15.062 1 98.62 294 LYS A C 1
ATOM 2223 O O . LYS A 1 294 ? 10.086 19.25 16.203 1 98.62 294 LYS A O 1
ATOM 2228 N N . VAL A 1 295 ? 10.438 19.359 13.984 1 97.88 295 VAL A N 1
ATOM 2229 C CA . VAL A 1 295 ? 11.406 20.453 14.062 1 97.88 295 VAL A CA 1
ATOM 2230 C C . VAL A 1 295 ? 11.031 21.562 13.086 1 97.88 295 VAL A C 1
ATOM 2232 O O . VAL A 1 295 ? 10.422 21.297 12.047 1 97.88 295 VAL A O 1
ATOM 2235 N N . MET A 1 296 ? 11.367 22.781 13.469 1 95.69 296 MET A N 1
ATOM 2236 C CA . MET A 1 296 ? 11.188 23.953 12.602 1 95.69 296 MET A CA 1
ATOM 2237 C C . MET A 1 296 ? 12.516 24.359 11.969 1 95.69 296 MET A C 1
ATOM 2239 O O . MET A 1 296 ? 13.336 25 12.617 1 95.69 296 MET A O 1
ATOM 2243 N N . VAL A 1 297 ? 12.641 24.109 10.703 1 97.56 297 VAL A N 1
ATOM 2244 C CA . VAL A 1 297 ? 13.922 24.375 10.062 1 97.56 297 VAL A CA 1
ATOM 2245 C C . VAL A 1 297 ? 14 25.859 9.672 1 97.56 297 VAL A C 1
ATOM 2247 O O . VAL A 1 297 ? 15.086 26.438 9.641 1 97.56 297 VAL A O 1
ATOM 2250 N N . ASP A 1 298 ? 12.883 26.438 9.352 1 96 298 ASP A N 1
ATOM 2251 C CA . ASP A 1 298 ? 12.828 27.859 9.039 1 96 298 ASP A CA 1
ATOM 2252 C C . ASP A 1 298 ? 11.477 28.453 9.398 1 96 298 ASP A C 1
ATOM 2254 O O . ASP A 1 298 ? 10.719 27.859 10.18 1 96 298 ASP A O 1
ATOM 2258 N N . GLY A 1 299 ? 11.266 29.75 9.023 1 93.88 299 GLY A N 1
ATOM 2259 C CA . GLY A 1 299 ? 10.008 30.438 9.258 1 93.88 299 GLY A CA 1
ATOM 2260 C C . GLY A 1 299 ? 9.094 30.453 8.055 1 93.88 299 GLY A C 1
ATOM 2261 O O . GLY A 1 299 ? 8.852 29.406 7.438 1 93.88 299 GLY A O 1
ATOM 2262 N N . THR A 1 300 ? 8.523 31.672 7.766 1 94.56 300 THR A N 1
ATOM 2263 C CA . THR A 1 300 ? 7.543 31.781 6.691 1 94.56 300 THR A CA 1
ATOM 2264 C C . THR A 1 300 ? 8.016 32.781 5.633 1 94.56 300 THR A C 1
ATOM 2266 O O . THR A 1 300 ? 8.852 33.625 5.906 1 94.56 300 THR A O 1
ATOM 2269 N N . VAL A 1 301 ? 7.512 32.656 4.43 1 94.75 301 VAL A N 1
ATOM 2270 C CA . VAL A 1 301 ? 7.805 33.594 3.352 1 94.75 301 VAL A CA 1
ATOM 2271 C C . VAL A 1 301 ? 7.191 34.969 3.674 1 94.75 301 VAL A C 1
ATOM 2273 O O . VAL A 1 301 ? 7.863 36 3.574 1 94.75 301 VAL A O 1
ATOM 2276 N N . ASP A 1 302 ? 5.953 34.969 4.129 1 90 302 ASP A N 1
ATOM 2277 C CA . ASP A 1 302 ? 5.227 36.188 4.406 1 90 302 ASP A CA 1
ATOM 2278 C C . ASP A 1 302 ? 5.969 37.062 5.426 1 90 302 ASP A C 1
ATOM 2280 O O . ASP A 1 302 ? 5.953 38.281 5.344 1 90 302 ASP A O 1
ATOM 2284 N N . GLY A 1 303 ? 6.562 36.375 6.391 1 85.56 303 GLY A N 1
ATOM 2285 C CA . GLY A 1 303 ? 7.316 37.062 7.414 1 85.56 303 GLY A CA 1
ATOM 2286 C C . GLY A 1 303 ? 8.781 37.25 7.047 1 85.56 303 GLY A C 1
ATOM 2287 O O . GLY A 1 303 ? 9.555 37.812 7.832 1 85.56 303 GLY A O 1
ATOM 2288 N N . CYS A 1 304 ? 9.219 36.844 5.855 1 90.69 304 CYS A N 1
ATOM 2289 C CA . CYS A 1 304 ? 10.594 36.875 5.363 1 90.69 304 CYS A CA 1
ATOM 2290 C C . CYS A 1 304 ? 11.539 36.156 6.316 1 90.69 304 CYS A C 1
ATOM 2292 O O . CYS A 1 304 ? 12.664 36.625 6.539 1 90.69 304 CYS A O 1
ATOM 2294 N N . THR A 1 305 ? 11.016 35.125 6.918 1 90.88 305 THR A N 1
ATOM 2295 C CA . THR A 1 305 ? 11.828 34.344 7.852 1 90.88 305 THR A CA 1
ATOM 2296 C C . THR A 1 305 ? 12.07 32.938 7.312 1 90.88 305 THR A C 1
ATOM 2298 O O . THR A 1 305 ? 12.789 32.156 7.926 1 90.88 305 THR A O 1
ATOM 2301 N N . ALA A 1 306 ? 11.469 32.594 6.188 1 95.69 306 ALA A N 1
ATOM 2302 C CA . ALA A 1 306 ? 11.836 31.344 5.496 1 95.69 306 ALA A CA 1
ATOM 2303 C C . ALA A 1 306 ? 13.242 31.453 4.918 1 95.69 306 ALA A C 1
ATOM 2305 O O . ALA A 1 306 ? 13.648 32.5 4.43 1 95.69 306 ALA A O 1
ATOM 2306 N N . ALA A 1 307 ? 14.008 30.406 5.02 1 97.06 307 ALA A N 1
ATOM 2307 C CA . ALA A 1 307 ? 15.367 30.391 4.48 1 97.06 307 ALA A CA 1
ATOM 2308 C C . ALA A 1 307 ? 15.359 30.062 2.986 1 97.06 307 ALA A C 1
ATOM 2310 O O . ALA A 1 307 ? 14.961 28.969 2.58 1 97.06 307 ALA A O 1
ATOM 2311 N N . LEU A 1 308 ? 15.875 31.016 2.162 1 97.44 308 LEU A N 1
ATOM 2312 C CA . LEU A 1 308 ? 15.82 30.891 0.708 1 97.44 308 LEU A CA 1
ATOM 2313 C C . LEU A 1 308 ? 17.219 30.859 0.11 1 97.44 308 LEU A C 1
ATOM 2315 O O . LEU A 1 308 ? 18.156 31.391 0.705 1 97.44 308 LEU A O 1
ATOM 2319 N N . GLY A 1 309 ? 17.297 30.234 -1.043 1 95.94 309 GLY A N 1
ATOM 2320 C CA . GLY A 1 309 ? 18.547 30.234 -1.786 1 95.94 309 GLY A CA 1
ATOM 2321 C C . GLY A 1 309 ? 18.875 31.594 -2.391 1 95.94 309 GLY A C 1
ATOM 2322 O O . GLY A 1 309 ? 20.047 31.953 -2.539 1 95.94 309 GLY A O 1
ATOM 2323 N N . LYS A 1 310 ? 17.875 32.312 -2.811 1 96.19 310 LYS A N 1
ATOM 2324 C CA . LYS A 1 310 ? 17.969 33.688 -3.285 1 96.19 310 LYS A CA 1
ATOM 2325 C C . LYS A 1 310 ? 17.25 34.656 -2.338 1 96.19 310 LYS A C 1
ATOM 2327 O O . LYS A 1 310 ? 16.188 34.312 -1.808 1 96.19 310 LYS A O 1
ATOM 2332 N N . PRO A 1 311 ? 17.734 35.812 -2.189 1 96.62 311 PRO A N 1
ATOM 2333 C CA . PRO A 1 311 ? 17.156 36.719 -1.208 1 96.62 311 PRO A CA 1
ATOM 2334 C C . PRO A 1 311 ? 15.742 37.188 -1.595 1 96.62 311 PRO A C 1
ATOM 2336 O O . PRO A 1 311 ? 15.336 37.031 -2.746 1 96.62 311 PRO A O 1
ATOM 2339 N N . TYR A 1 312 ? 15.023 37.75 -0.64 1 96.31 312 TYR A N 1
ATOM 2340 C CA . TYR A 1 312 ? 13.75 38.438 -0.867 1 96.31 312 TYR A CA 1
ATOM 2341 C C . TYR A 1 312 ? 13.953 39.719 -1.668 1 96.31 312 TYR A C 1
ATOM 2343 O O . TYR A 1 312 ? 15.094 40.156 -1.9 1 96.31 312 TYR A O 1
ATOM 2351 N N . VAL A 1 313 ? 12.836 40.312 -2.051 1 95.56 313 VAL A N 1
ATOM 2352 C CA . VAL A 1 313 ? 12.859 41.531 -2.836 1 95.56 313 VAL A CA 1
ATOM 2353 C C . VAL A 1 313 ? 13.617 42.625 -2.076 1 95.56 313 VAL A C 1
ATOM 2355 O O . VAL A 1 313 ? 14.344 43.438 -2.676 1 95.56 313 VAL A O 1
ATOM 2358 N N . ASN A 1 314 ? 13.508 42.656 -0.832 1 92.75 314 ASN A N 1
ATOM 2359 C CA . ASN A 1 314 ? 14.125 43.719 -0.024 1 92.75 314 ASN A CA 1
ATOM 2360 C C . ASN A 1 314 ? 15.602 43.438 0.216 1 92.75 314 ASN A C 1
ATOM 2362 O O . ASN A 1 314 ? 16.281 44.188 0.906 1 92.75 314 ASN A O 1
ATOM 2366 N N . GLY A 1 315 ? 16.062 42.312 -0.261 1 93.94 315 GLY A N 1
ATOM 2367 C CA . GLY A 1 315 ? 17.469 41.969 -0.177 1 93.94 315 GLY A CA 1
ATOM 2368 C C . GLY A 1 315 ? 17.812 41.125 1.045 1 93.94 315 GLY A C 1
ATOM 2369 O O . GLY A 1 315 ? 18.891 40.531 1.113 1 93.94 315 GLY A O 1
ATOM 2370 N N . ALA A 1 316 ? 16.938 41.062 1.912 1 90.5 316 ALA A N 1
ATOM 2371 C CA . ALA A 1 316 ? 17.188 40.312 3.137 1 90.5 316 ALA A CA 1
ATOM 2372 C C . ALA A 1 316 ? 17.016 38.812 2.9 1 90.5 316 ALA A C 1
ATOM 2374 O O . ALA A 1 316 ? 16.469 38.406 1.878 1 90.5 316 ALA A O 1
ATOM 2375 N N . ASN A 1 317 ? 17.625 38.031 3.814 1 90.81 317 ASN A N 1
ATOM 2376 C CA . ASN A 1 317 ? 17.406 36.594 3.889 1 90.81 317 ASN A CA 1
ATOM 2377 C C . ASN A 1 317 ? 17.594 36.062 5.309 1 90.81 317 ASN A C 1
ATOM 2379 O O . ASN A 1 317 ? 18.312 36.688 6.109 1 90.81 317 ASN A O 1
ATOM 2383 N N . SER A 1 318 ? 16.875 35.094 5.602 1 89.5 318 SER A N 1
ATOM 2384 C CA . SER A 1 318 ? 17 34.531 6.934 1 89.5 318 SER A CA 1
ATOM 2385 C C . SER A 1 318 ? 17.781 33.219 6.898 1 89.5 318 SER A C 1
ATOM 2387 O O . SER A 1 318 ? 17.641 32.438 5.961 1 89.5 318 SER A O 1
ATOM 2389 N N . ASP A 1 319 ? 18.594 33.031 7.918 1 90.62 319 ASP A N 1
ATOM 2390 C CA . ASP A 1 319 ? 19.25 31.734 8.102 1 90.62 319 ASP A CA 1
ATOM 2391 C C . ASP A 1 319 ? 18.25 30.688 8.625 1 90.62 319 ASP A C 1
ATOM 2393 O O . ASP A 1 319 ? 17.281 31.047 9.305 1 90.62 319 ASP A O 1
ATOM 2397 N N . PRO A 1 320 ? 18.516 29.422 8.25 1 94.06 320 PRO A N 1
ATOM 2398 C CA . PRO A 1 320 ? 17.688 28.375 8.883 1 94.06 320 PRO A CA 1
ATOM 2399 C C . PRO A 1 320 ? 17.797 28.391 10.406 1 94.06 320 PRO A C 1
ATOM 2401 O O . PRO A 1 320 ? 18.859 28.719 10.945 1 94.06 320 PRO A O 1
ATOM 2404 N N . ILE A 1 321 ? 16.703 28.078 11.031 1 91.56 321 ILE A N 1
ATOM 2405 C CA . ILE A 1 321 ? 16.672 27.969 12.484 1 91.56 321 ILE A CA 1
ATOM 2406 C C . ILE A 1 321 ? 17.562 26.812 12.945 1 91.56 321 ILE A C 1
ATOM 2408 O O . ILE A 1 321 ? 18.297 26.953 13.93 1 91.56 321 ILE A O 1
ATOM 2412 N N . TRP A 1 322 ? 17.5 25.672 12.203 1 94.62 322 TRP A N 1
ATOM 2413 C CA . TRP A 1 322 ? 18.422 24.562 12.359 1 94.62 322 TRP A CA 1
ATOM 2414 C C . TRP A 1 322 ? 19.438 24.531 11.219 1 94.62 322 TRP A C 1
ATOM 2416 O O . TRP A 1 322 ? 19.062 24.406 10.047 1 94.62 322 TRP A O 1
ATOM 2426 N N . SER A 1 323 ? 20.75 24.672 11.578 1 95.38 323 SER A N 1
ATOM 2427 C CA . SER A 1 323 ? 21.734 24.328 10.57 1 95.38 323 SER A CA 1
ATOM 2428 C C . SER A 1 323 ? 21.781 22.828 10.305 1 95.38 323 SER A C 1
ATOM 2430 O O . SER A 1 323 ? 21.328 22.047 11.133 1 95.38 323 SER A O 1
ATOM 2432 N N . LEU A 1 324 ? 22.281 22.484 9.125 1 97.75 324 LEU A N 1
ATOM 2433 C CA . LEU A 1 324 ? 22.422 21.062 8.844 1 97.75 324 LEU A CA 1
ATOM 2434 C C . LEU A 1 324 ? 23.281 20.375 9.914 1 97.75 324 LEU A C 1
ATOM 2436 O O . LEU A 1 324 ? 22.953 19.266 10.344 1 97.75 324 LEU A O 1
ATOM 2440 N N . ALA A 1 325 ? 24.344 21.016 10.336 1 97.31 325 ALA A N 1
ATOM 2441 C CA . ALA A 1 325 ? 25.25 20.453 11.336 1 97.31 325 ALA A CA 1
ATOM 2442 C C . ALA A 1 325 ? 24.516 20.172 12.641 1 97.31 325 ALA A C 1
ATOM 2444 O O . ALA A 1 325 ? 24.812 19.188 13.32 1 97.31 325 ALA A O 1
ATOM 2445 N N . GLU A 1 326 ? 23.562 21.016 13.031 1 96.62 326 GLU A N 1
ATOM 2446 C CA . GLU A 1 326 ? 22.812 20.844 14.266 1 96.62 326 GLU A CA 1
ATOM 2447 C C . GLU A 1 326 ? 21.656 19.859 14.086 1 96.62 326 GLU A C 1
ATOM 2449 O O . GLU A 1 326 ? 21.312 19.109 15 1 96.62 326 GLU A O 1
ATOM 2454 N N . LEU A 1 327 ? 21.078 19.859 12.898 1 98.44 327 LEU A N 1
ATOM 2455 C CA . LEU A 1 327 ? 19.859 19.094 12.633 1 98.44 327 LEU A CA 1
ATOM 2456 C C . LEU A 1 327 ? 20.188 17.625 12.375 1 98.44 327 LEU A C 1
ATOM 2458 O O . LEU A 1 327 ? 19.469 16.734 12.812 1 98.44 327 LEU A O 1
ATOM 2462 N N . ALA A 1 328 ? 21.266 17.328 11.688 1 98.62 328 ALA A N 1
ATOM 2463 C CA . ALA A 1 328 ? 21.594 15.992 11.203 1 98.62 328 ALA A CA 1
ATOM 2464 C C . ALA A 1 328 ? 21.672 14.992 12.344 1 98.62 328 ALA A C 1
ATOM 2466 O O . ALA A 1 328 ? 21.078 13.914 12.273 1 98.62 328 ALA A O 1
ATOM 2467 N N . PRO A 1 329 ? 22.328 15.328 13.516 1 98.69 329 PRO A N 1
ATOM 2468 C CA . PRO A 1 329 ? 22.359 14.367 14.617 1 98.69 329 PRO A CA 1
ATOM 2469 C C . PRO A 1 329 ? 20.984 14.086 15.211 1 98.69 329 PRO A C 1
ATOM 2471 O O . PRO A 1 329 ? 20.703 12.961 15.641 1 98.69 329 PRO A O 1
ATOM 2474 N N . VAL A 1 330 ? 20.156 15.062 15.211 1 98.88 330 VAL A N 1
ATOM 2475 C CA . VAL A 1 330 ? 18.797 14.93 15.758 1 98.88 330 VAL A CA 1
ATOM 2476 C C . VAL A 1 330 ? 17.984 13.992 14.883 1 98.88 330 VAL A C 1
ATOM 2478 O O . VAL A 1 330 ? 17.359 13.047 15.375 1 98.88 330 VAL A O 1
ATOM 2481 N N . VAL A 1 331 ? 18.047 14.219 13.586 1 98.88 331 VAL A N 1
ATOM 2482 C CA . VAL A 1 331 ? 17.312 13.398 12.625 1 98.88 331 VAL A CA 1
ATOM 2483 C C . VAL A 1 331 ? 17.844 11.969 12.648 1 98.88 331 VAL A C 1
ATOM 2485 O O . VAL A 1 331 ? 17.078 11.008 12.641 1 98.88 331 VAL A O 1
ATOM 2488 N N . ALA A 1 332 ? 19.156 11.812 12.719 1 98.81 332 ALA A N 1
ATOM 2489 C CA . ALA A 1 332 ? 19.766 10.484 12.758 1 98.81 332 ALA A CA 1
ATOM 2490 C C . ALA A 1 332 ? 19.344 9.719 14.008 1 98.81 332 ALA A C 1
ATOM 2492 O O . ALA A 1 332 ? 19.078 8.516 13.938 1 98.81 332 ALA A O 1
ATOM 2493 N N . ALA A 1 333 ? 19.281 10.406 15.148 1 98.88 333 ALA A N 1
ATOM 2494 C CA . ALA A 1 333 ? 18.891 9.766 16.406 1 98.88 333 ALA A CA 1
ATOM 2495 C C . ALA A 1 333 ? 17.438 9.32 16.359 1 98.88 333 ALA A C 1
ATOM 2497 O O . ALA A 1 333 ? 17.109 8.203 16.781 1 98.88 333 ALA A O 1
ATOM 2498 N N . ALA A 1 334 ? 16.578 10.195 15.922 1 98.81 334 ALA A N 1
ATOM 2499 C CA . ALA A 1 334 ? 15.164 9.844 15.805 1 98.81 334 ALA A CA 1
ATOM 2500 C C . ALA A 1 334 ? 14.969 8.672 14.852 1 98.81 334 ALA A C 1
ATOM 2502 O O . ALA A 1 334 ? 14.227 7.734 15.148 1 98.81 334 ALA A O 1
ATOM 2503 N N . ASP A 1 335 ? 15.648 8.75 13.727 1 98.56 335 ASP A N 1
ATOM 2504 C CA . ASP A 1 335 ? 15.609 7.688 12.719 1 98.56 335 ASP A CA 1
ATOM 2505 C C . ASP A 1 335 ? 16.062 6.355 13.312 1 98.56 335 ASP A C 1
ATOM 2507 O O . ASP A 1 335 ? 15.43 5.324 13.094 1 98.56 335 ASP A O 1
ATOM 2511 N N . ALA A 1 336 ? 17.172 6.359 13.984 1 98.38 336 ALA A N 1
ATOM 2512 C CA . ALA A 1 336 ? 17.719 5.148 14.594 1 98.38 336 ALA A CA 1
ATOM 2513 C C . ALA A 1 336 ? 16.719 4.527 15.57 1 98.38 336 ALA A C 1
ATOM 2515 O O . ALA A 1 336 ? 16.641 3.303 15.695 1 98.38 336 ALA A O 1
ATOM 2516 N N . ALA A 1 337 ? 15.93 5.352 16.219 1 97.81 337 ALA A N 1
ATOM 2517 C CA . ALA A 1 337 ? 14.969 4.898 17.219 1 97.81 337 ALA A CA 1
ATOM 2518 C C . ALA A 1 337 ? 13.664 4.465 16.578 1 97.81 337 ALA A C 1
ATOM 2520 O O . ALA A 1 337 ? 12.734 4.031 17.266 1 97.81 337 ALA A O 1
ATOM 2521 N N . GLY A 1 338 ? 13.539 4.637 15.273 1 96.56 338 GLY A N 1
ATOM 2522 C CA . GLY A 1 338 ? 12.336 4.23 14.555 1 96.56 338 GLY A CA 1
ATOM 2523 C C . GLY A 1 338 ? 11.25 5.289 14.562 1 96.56 338 GLY A C 1
ATOM 2524 O O . GLY A 1 338 ? 10.109 5.016 14.195 1 96.56 338 GLY A O 1
ATOM 2525 N N . LEU A 1 339 ? 11.562 6.543 14.992 1 98.06 339 LEU A N 1
ATOM 2526 C CA . LEU A 1 339 ? 10.625 7.66 14.984 1 98.06 339 LEU A CA 1
ATOM 2527 C C . LEU A 1 339 ? 10.562 8.312 13.602 1 98.06 339 LEU A C 1
ATOM 2529 O O . LEU A 1 339 ? 11.555 8.305 12.867 1 98.06 339 LEU A O 1
ATOM 2533 N N . GLN A 1 340 ? 9.422 8.82 13.242 1 98.5 340 GLN A N 1
ATOM 2534 C CA . GLN A 1 340 ? 9.344 9.727 12.109 1 98.5 340 GLN A CA 1
ATOM 2535 C C . GLN A 1 340 ? 9.867 11.117 12.477 1 98.5 340 GLN A C 1
ATOM 2537 O O . GLN A 1 340 ? 9.859 11.492 13.648 1 98.5 340 GLN A O 1
ATOM 2542 N N . VAL A 1 341 ? 10.305 11.797 11.484 1 98.88 341 VAL A N 1
ATOM 2543 C CA . VAL A 1 341 ? 10.711 13.188 11.656 1 98.88 341 VAL A CA 1
ATOM 2544 C C . VAL A 1 341 ? 9.906 14.086 10.719 1 98.88 341 VAL A C 1
ATOM 2546 O O . VAL A 1 341 ? 9.906 13.883 9.508 1 98.88 341 VAL A O 1
ATOM 2549 N N . ALA A 1 342 ? 9.164 14.992 11.297 1 98.94 342 ALA A N 1
ATOM 2550 C CA . ALA A 1 342 ? 8.477 16.031 10.539 1 98.94 342 ALA A CA 1
ATOM 2551 C C . ALA A 1 342 ? 9.25 17.344 10.586 1 98.94 342 ALA A C 1
ATOM 2553 O O . ALA A 1 342 ? 9.516 17.891 11.664 1 98.94 342 ALA A O 1
ATOM 2554 N N . MET A 1 343 ? 9.602 17.844 9.406 1 98.88 343 MET A N 1
ATOM 2555 C CA . MET A 1 343 ? 10.438 19.031 9.359 1 98.88 343 MET A CA 1
ATOM 2556 C C . MET A 1 343 ? 9.734 20.172 8.633 1 98.88 343 MET A C 1
ATOM 2558 O O . MET A 1 343 ? 9.453 20.078 7.438 1 98.88 343 MET A O 1
ATOM 2562 N N . HIS A 1 344 ? 9.398 21.188 9.43 1 98.25 344 HIS A N 1
ATOM 2563 C CA . HIS A 1 344 ? 8.93 22.422 8.82 1 98.25 344 HIS A CA 1
ATOM 2564 C C . HIS A 1 344 ? 10.008 23.062 7.953 1 98.25 344 HIS A C 1
ATOM 2566 O O . HIS A 1 344 ? 11.039 23.5 8.461 1 98.25 344 HIS A O 1
ATOM 2572 N N . ALA A 1 345 ? 9.82 23.094 6.691 1 98.69 345 ALA A N 1
ATOM 2573 C CA . ALA A 1 345 ? 10.727 23.688 5.711 1 98.69 345 ALA A CA 1
ATOM 2574 C C . ALA A 1 345 ? 9.961 24.312 4.555 1 98.69 345 ALA A C 1
ATOM 2576 O O . ALA A 1 345 ? 9.516 23.609 3.645 1 98.69 345 ALA A O 1
ATOM 2577 N N . ILE A 1 346 ? 9.914 25.625 4.543 1 98.06 346 ILE A N 1
ATOM 2578 C CA . ILE A 1 346 ? 9.102 26.375 3.59 1 98.06 346 ILE A CA 1
ATOM 2579 C C . ILE A 1 346 ? 9.977 26.875 2.443 1 98.06 346 ILE A C 1
ATOM 2581 O O . ILE A 1 346 ? 9.594 26.781 1.275 1 98.06 346 ILE A O 1
ATOM 2585 N N . GLY A 1 347 ? 11.109 27.438 2.777 1 98.19 347 GLY A N 1
ATOM 2586 C CA . GLY A 1 347 ? 12.023 27.938 1.765 1 98.19 347 GLY A CA 1
ATOM 2587 C C . GLY A 1 347 ? 12.898 26.844 1.165 1 98.19 347 GLY A C 1
ATOM 2588 O O . GLY A 1 347 ? 13.211 25.859 1.827 1 98.19 347 GLY A O 1
ATOM 2589 N N . ASP A 1 348 ? 13.367 27.062 -0.047 1 98.31 348 ASP A N 1
ATOM 2590 C CA . ASP A 1 348 ? 14.109 26.047 -0.792 1 98.31 348 ASP A CA 1
ATOM 2591 C C . ASP A 1 348 ? 15.414 25.688 -0.078 1 98.31 348 ASP A C 1
ATOM 2593 O O . ASP A 1 348 ? 15.828 24.531 -0.081 1 98.31 348 ASP A O 1
ATOM 2597 N N . GLU A 1 349 ? 16.062 26.672 0.532 1 98.19 349 GLU A N 1
ATOM 2598 C CA . GLU A 1 349 ? 17.281 26.359 1.282 1 98.19 349 GLU A CA 1
ATOM 2599 C C . GLU A 1 349 ? 16.984 25.484 2.494 1 98.19 349 GLU A C 1
ATOM 2601 O O . GLU A 1 349 ? 17.719 24.547 2.793 1 98.19 349 GLU A O 1
ATOM 2606 N N . ALA A 1 350 ? 15.953 25.797 3.232 1 98.56 350 ALA A N 1
ATOM 2607 C CA . ALA A 1 350 ? 15.539 24.969 4.363 1 98.56 350 ALA A CA 1
ATOM 2608 C C . ALA A 1 350 ? 15.203 23.547 3.916 1 98.56 350 ALA A C 1
ATOM 2610 O O . ALA A 1 350 ? 15.508 22.594 4.617 1 98.56 350 ALA A O 1
ATOM 2611 N N . ILE A 1 351 ? 14.562 23.422 2.781 1 98.75 351 ILE A N 1
ATOM 2612 C CA . ILE A 1 351 ? 14.211 22.125 2.219 1 98.75 351 ILE A CA 1
ATOM 2613 C C . ILE A 1 351 ? 15.477 21.328 1.936 1 98.75 351 ILE A C 1
ATOM 2615 O O . ILE A 1 351 ? 15.547 20.125 2.244 1 98.75 351 ILE A O 1
ATOM 2619 N N . ARG A 1 352 ? 16.469 21.938 1.399 1 98.31 352 ARG A N 1
ATOM 2620 C CA . ARG A 1 352 ? 17.734 21.281 1.13 1 98.31 352 ARG A CA 1
ATOM 2621 C C . ARG A 1 352 ? 18.391 20.828 2.424 1 98.31 352 ARG A C 1
ATOM 2623 O O . ARG A 1 352 ? 18.969 19.734 2.48 1 98.31 352 ARG A O 1
ATOM 2630 N N . VAL A 1 353 ? 18.297 21.656 3.453 1 98.62 353 VAL A N 1
ATOM 2631 C CA . VAL A 1 353 ? 18.828 21.297 4.762 1 98.62 353 VAL A CA 1
ATOM 2632 C C . VAL A 1 353 ? 18.125 20.047 5.281 1 98.62 353 VAL A C 1
ATOM 2634 O O . VAL A 1 353 ? 18.766 19.109 5.742 1 98.62 353 VAL A O 1
ATOM 2637 N N . ALA A 1 354 ? 16.828 20.047 5.188 1 98.88 354 ALA A N 1
ATOM 2638 C CA . ALA A 1 354 ? 16.016 18.922 5.652 1 98.88 354 ALA A CA 1
ATOM 2639 C C . ALA A 1 354 ? 16.359 17.641 4.895 1 98.88 354 ALA A C 1
ATOM 2641 O O . ALA A 1 354 ? 16.562 16.578 5.5 1 98.88 354 ALA A O 1
ATOM 2642 N N . ILE A 1 355 ? 16.422 17.734 3.578 1 98.69 355 ILE A N 1
ATOM 2643 C CA . ILE A 1 355 ? 16.781 16.594 2.742 1 98.69 355 ILE A CA 1
ATOM 2644 C C . ILE A 1 355 ? 18.156 16.094 3.131 1 98.69 355 ILE A C 1
ATOM 2646 O O . ILE A 1 355 ? 18.375 14.883 3.262 1 98.69 355 ILE A O 1
ATOM 2650 N N . GLY A 1 356 ? 19.094 17.016 3.316 1 98.38 356 GLY A N 1
ATOM 2651 C CA . GLY A 1 356 ? 20.438 16.656 3.727 1 98.38 356 GLY A CA 1
ATOM 2652 C C . GLY A 1 356 ? 20.484 15.898 5.043 1 98.38 356 GLY A C 1
ATOM 2653 O O . GLY A 1 356 ? 21.266 14.969 5.207 1 98.38 356 GLY A O 1
ATOM 2654 N N . ALA A 1 357 ? 19.656 16.281 5.965 1 98.81 357 ALA A N 1
ATOM 2655 C CA . ALA A 1 357 ? 19.594 15.617 7.262 1 98.81 357 ALA A CA 1
ATOM 2656 C C . ALA A 1 357 ? 19.094 14.18 7.109 1 98.81 357 ALA A C 1
ATOM 2658 O O . ALA A 1 357 ? 19.625 13.266 7.766 1 98.81 357 ALA A O 1
ATOM 2659 N N . VAL A 1 358 ? 18.125 13.961 6.281 1 98.69 358 VAL A N 1
ATOM 2660 C CA . VAL A 1 358 ? 17.609 12.617 6.043 1 98.69 358 VAL A CA 1
ATOM 2661 C C . VAL A 1 358 ? 18.672 11.773 5.348 1 98.69 358 VAL A C 1
ATOM 2663 O O . VAL A 1 358 ? 18.891 10.609 5.703 1 98.69 358 VAL A O 1
ATOM 2666 N N . GLU A 1 359 ? 19.297 12.383 4.336 1 97.75 359 GLU A N 1
ATOM 2667 C CA . GLU A 1 359 ? 20.375 11.68 3.645 1 97.75 359 GLU A CA 1
ATOM 2668 C C . GLU A 1 359 ? 21.438 11.211 4.625 1 97.75 359 GLU A C 1
ATOM 2670 O O . GLU A 1 359 ? 21.922 10.078 4.531 1 97.75 359 GLU A O 1
ATOM 2675 N N . HIS A 1 360 ? 21.781 12.094 5.531 1 98 360 HIS A N 1
ATOM 2676 C CA . HIS A 1 360 ? 22.766 11.75 6.555 1 98 360 HIS A CA 1
ATOM 2677 C C . HIS A 1 360 ? 22.312 10.562 7.391 1 98 360 HIS A C 1
ATOM 2679 O O . HIS A 1 360 ? 23.094 9.648 7.656 1 98 360 HIS A O 1
ATOM 2685 N N . ALA A 1 361 ? 21.094 10.578 7.832 1 98.5 361 ALA A N 1
ATOM 2686 C CA . ALA A 1 361 ? 20.531 9.492 8.633 1 98.5 361 ALA A CA 1
ATOM 2687 C C . ALA A 1 361 ? 20.578 8.172 7.871 1 98.5 361 ALA A C 1
ATOM 2689 O O . ALA A 1 361 ? 20.906 7.125 8.438 1 98.5 361 ALA A O 1
ATOM 2690 N N . VAL A 1 362 ? 20.219 8.203 6.594 1 97.81 362 VAL A N 1
ATOM 2691 C CA . VAL A 1 362 ? 20.203 7.023 5.738 1 97.81 362 VAL A CA 1
ATOM 2692 C C . VAL A 1 362 ? 21.609 6.445 5.645 1 97.81 362 VAL A C 1
ATOM 2694 O O . VAL A 1 362 ? 21.812 5.238 5.805 1 97.81 362 VAL A O 1
ATOM 2697 N N . ALA A 1 363 ? 22.594 7.293 5.41 1 96.12 363 ALA A N 1
ATOM 2698 C CA . ALA A 1 363 ? 23.984 6.867 5.285 1 96.12 363 ALA A CA 1
ATOM 2699 C C . ALA A 1 363 ? 24.484 6.27 6.594 1 96.12 363 ALA A C 1
ATOM 2701 O O . ALA A 1 363 ? 25.203 5.27 6.59 1 96.12 363 ALA A O 1
ATOM 2702 N N . LEU A 1 364 ? 24.078 6.855 7.684 1 96.75 364 LEU A N 1
ATOM 2703 C CA . LEU A 1 364 ? 24.594 6.473 8.992 1 96.75 364 LEU A CA 1
ATOM 2704 C C . LEU A 1 364 ? 23.922 5.199 9.492 1 96.75 364 LEU A C 1
ATOM 2706 O O . LEU A 1 364 ? 24.578 4.309 10.023 1 96.75 364 LEU A O 1
ATOM 2710 N N . ASN A 1 365 ? 22.609 5.141 9.375 1 97.56 365 ASN A N 1
ATOM 2711 C CA . ASN A 1 365 ? 21.828 4.102 10.039 1 97.56 365 ASN A CA 1
ATOM 2712 C C . ASN A 1 365 ? 21.562 2.914 9.117 1 97.56 365 ASN A C 1
ATOM 2714 O O . ASN A 1 365 ? 21.172 1.841 9.578 1 97.56 365 ASN A O 1
ATOM 2718 N N . GLY A 1 366 ? 21.75 3.047 7.832 1 95.25 366 GLY A N 1
ATOM 2719 C CA . GLY A 1 366 ? 21.578 1.94 6.906 1 95.25 366 GLY A CA 1
ATOM 2720 C C . GLY A 1 366 ? 20.125 1.681 6.551 1 95.25 366 GLY A C 1
ATOM 2721 O O . GLY A 1 366 ? 19.266 2.551 6.727 1 95.25 366 GLY A O 1
ATOM 2722 N N . PRO A 1 367 ? 19.859 0.541 6.004 1 93.88 367 PRO A N 1
ATOM 2723 C CA . PRO A 1 367 ? 18.531 0.246 5.484 1 93.88 367 PRO A CA 1
ATOM 2724 C C . PRO A 1 367 ? 17.484 0.124 6.59 1 93.88 367 PRO A C 1
ATOM 2726 O O . PRO A 1 367 ? 17.688 -0.607 7.559 1 93.88 367 PRO A O 1
ATOM 2729 N N . LYS A 1 368 ? 16.344 0.822 6.352 1 93.19 368 LYS A N 1
ATOM 2730 C CA . LYS A 1 368 ? 15.203 0.806 7.254 1 93.19 368 LYS A CA 1
ATOM 2731 C C . LYS A 1 368 ? 13.945 1.328 6.559 1 93.19 368 LYS A C 1
ATOM 2733 O O . LYS A 1 368 ? 14.039 2 5.527 1 93.19 368 LYS A O 1
ATOM 2738 N N . GLU A 1 369 ? 12.82 0.92 7.098 1 89.56 369 GLU A N 1
ATOM 2739 C CA . GLU A 1 369 ? 11.594 1.572 6.648 1 89.56 369 GLU A CA 1
ATOM 2740 C C . GLU A 1 369 ? 11.461 2.971 7.246 1 89.56 369 GLU A C 1
ATOM 2742 O O . GLU A 1 369 ? 11.508 3.137 8.469 1 89.56 369 GLU A O 1
ATOM 2747 N N . ARG A 1 370 ? 11.406 3.959 6.355 1 95.06 370 ARG A N 1
ATOM 2748 C CA . ARG A 1 370 ? 11.312 5.348 6.785 1 95.06 370 ARG A CA 1
ATOM 2749 C C . ARG A 1 370 ? 10.07 6.016 6.203 1 95.06 370 ARG A C 1
ATOM 2751 O O . ARG A 1 370 ? 9.617 5.652 5.117 1 95.06 370 ARG A O 1
ATOM 2758 N N . ARG A 1 371 ? 9.508 6.949 6.906 1 96.12 371 ARG A N 1
ATOM 2759 C CA . ARG A 1 371 ? 8.445 7.812 6.41 1 96.12 371 ARG A CA 1
ATOM 2760 C C . ARG A 1 371 ? 8.578 9.227 6.973 1 96.12 371 ARG A C 1
ATOM 2762 O O . ARG A 1 371 ? 7.613 9.789 7.484 1 96.12 371 ARG A O 1
ATOM 2769 N N . HIS A 1 372 ? 9.844 9.711 6.883 1 98.69 372 HIS A N 1
ATOM 2770 C CA . HIS A 1 372 ? 10.016 11.102 7.281 1 98.69 372 HIS A CA 1
ATOM 2771 C C . HIS A 1 372 ? 9.203 12.039 6.395 1 98.69 372 HIS A C 1
ATOM 2773 O O . HIS A 1 372 ? 8.758 11.648 5.312 1 98.69 372 HIS A O 1
ATOM 2779 N N . ARG A 1 373 ? 9 13.242 6.898 1 98.81 373 ARG A N 1
ATOM 2780 C CA . ARG A 1 373 ? 8.133 14.18 6.195 1 98.81 373 ARG A CA 1
ATOM 2781 C C . ARG A 1 373 ? 8.727 15.586 6.195 1 98.81 373 ARG A C 1
ATOM 2783 O O . ARG A 1 373 ? 9.391 15.984 7.152 1 98.81 373 ARG A O 1
ATOM 2790 N N . ILE A 1 374 ? 8.547 16.281 5.125 1 98.94 374 ILE A N 1
ATOM 2791 C CA . ILE A 1 374 ? 8.797 17.719 5.07 1 98.94 374 ILE A CA 1
ATOM 2792 C C . ILE A 1 374 ? 7.477 18.469 4.938 1 98.94 374 ILE A C 1
ATOM 2794 O O . ILE A 1 374 ? 6.629 18.094 4.117 1 98.94 374 ILE A O 1
ATOM 2798 N N . GLU A 1 375 ? 7.301 19.406 5.777 1 98.81 375 GLU A N 1
ATOM 2799 C CA . GLU A 1 375 ? 6.039 20.125 5.898 1 98.81 375 GLU A CA 1
ATOM 2800 C C . GLU A 1 375 ? 6.051 21.406 5.066 1 98.81 375 GLU A C 1
ATOM 2802 O O . GLU A 1 375 ? 7.078 22.078 4.965 1 98.81 375 GLU A O 1
ATOM 2807 N N . HIS A 1 376 ? 4.918 21.734 4.398 1 98.5 376 HIS A N 1
ATOM 2808 C CA . HIS A 1 376 ? 4.59 22.984 3.729 1 98.5 376 HIS A CA 1
ATOM 2809 C C . HIS A 1 376 ? 5.188 23.031 2.326 1 98.5 376 HIS A C 1
ATOM 2811 O O . HIS A 1 376 ? 4.457 23.016 1.335 1 98.5 376 HIS A O 1
ATOM 2817 N N . LEU A 1 377 ? 6.496 22.953 2.209 1 98.5 377 LEU A N 1
ATOM 2818 C CA . LEU A 1 377 ? 7.117 22.875 0.89 1 98.5 377 LEU A CA 1
ATOM 2819 C C . LEU A 1 377 ? 6.543 23.953 -0.035 1 98.5 377 LEU A C 1
ATOM 2821 O O . LEU A 1 377 ? 6.105 23.641 -1.147 1 98.5 377 LEU A O 1
ATOM 2825 N N . GLU A 1 378 ? 6.641 25.234 0.354 1 98.25 378 GLU A N 1
ATOM 2826 C CA . GLU A 1 378 ? 5.984 26.297 -0.412 1 98.25 378 GLU A CA 1
ATOM 2827 C C . GLU A 1 378 ? 6.84 26.719 -1.602 1 98.25 378 GLU A C 1
ATOM 2829 O O . GLU A 1 378 ? 6.328 26.891 -2.711 1 98.25 378 GLU A O 1
ATOM 2834 N N . VAL A 1 379 ? 8.133 26.969 -1.34 1 98.12 379 VAL A N 1
ATOM 2835 C CA . VAL A 1 379 ? 9.102 27.297 -2.383 1 98.12 379 VAL A CA 1
ATOM 2836 C C . VAL A 1 379 ? 10.07 26.141 -2.578 1 98.12 379 VAL A C 1
ATOM 2838 O O . VAL A 1 379 ? 10.961 25.922 -1.756 1 98.12 379 VAL A O 1
ATOM 2841 N N . VAL A 1 380 ? 9.93 25.422 -3.633 1 97.12 380 VAL A N 1
ATOM 2842 C CA . VAL A 1 380 ? 10.711 24.203 -3.762 1 97.12 380 VAL A CA 1
ATOM 2843 C C . VAL A 1 380 ? 11.312 24.109 -5.16 1 97.12 380 VAL A C 1
ATOM 2845 O O . VAL A 1 380 ? 10.656 24.453 -6.148 1 97.12 380 VAL A O 1
ATOM 2848 N N . ASP A 1 381 ? 12.539 23.719 -5.203 1 96.06 381 ASP A N 1
ATOM 2849 C CA . ASP A 1 381 ? 13.227 23.469 -6.461 1 96.06 381 ASP A CA 1
ATOM 2850 C C . ASP A 1 381 ? 12.867 22.094 -7.016 1 96.06 381 ASP A C 1
ATOM 2852 O O . ASP A 1 381 ? 12.781 21.109 -6.262 1 96.06 381 ASP A O 1
ATOM 2856 N N . PRO A 1 382 ? 12.641 22.031 -8.359 1 96.12 382 PRO A N 1
ATOM 2857 C CA . PRO A 1 382 ? 12.305 20.734 -8.961 1 96.12 382 PRO A CA 1
ATOM 2858 C C . PRO A 1 382 ? 13.328 19.641 -8.633 1 96.12 382 PRO A C 1
ATOM 2860 O O . PRO A 1 382 ? 12.961 18.484 -8.422 1 96.12 382 PRO A O 1
ATOM 2863 N N . ALA A 1 383 ? 14.562 19.984 -8.594 1 95.44 383 ALA A N 1
ATOM 2864 C CA . ALA A 1 383 ? 15.602 19 -8.289 1 95.44 383 ALA A CA 1
ATOM 2865 C C . ALA A 1 383 ? 15.438 18.453 -6.875 1 95.44 383 ALA A C 1
ATOM 2867 O O . ALA A 1 383 ? 15.727 17.281 -6.625 1 95.44 383 ALA A O 1
ATOM 2868 N N . ASP A 1 384 ? 15 19.281 -5.98 1 97.38 384 ASP A N 1
ATOM 2869 C CA . ASP A 1 384 ? 14.797 18.844 -4.602 1 97.38 384 ASP A CA 1
ATOM 2870 C C . ASP A 1 384 ? 13.562 17.938 -4.488 1 97.38 384 ASP A C 1
ATOM 2872 O O . ASP A 1 384 ? 13.516 17.047 -3.633 1 97.38 384 ASP A O 1
ATOM 2876 N N . ILE A 1 385 ? 12.562 18.156 -5.344 1 97.81 385 ILE A N 1
ATOM 2877 C CA . ILE A 1 385 ? 11.383 17.297 -5.375 1 97.81 385 ILE A CA 1
ATOM 2878 C C . ILE A 1 385 ? 11.797 15.867 -5.754 1 97.81 385 ILE A C 1
ATOM 2880 O O . ILE A 1 385 ? 11.359 14.898 -5.125 1 97.81 385 ILE A O 1
ATOM 2884 N N . GLU A 1 386 ? 12.672 15.727 -6.688 1 95.31 386 GLU A N 1
ATOM 2885 C CA . GLU A 1 386 ? 13.172 14.414 -7.105 1 95.31 386 GLU A CA 1
ATOM 2886 C C . GLU A 1 386 ? 13.93 13.727 -5.973 1 95.31 386 GLU A C 1
ATOM 2888 O O . GLU A 1 386 ? 13.758 12.531 -5.742 1 95.31 386 GLU A O 1
ATOM 2893 N N . ARG A 1 387 ? 14.703 14.492 -5.324 1 95.75 387 ARG A N 1
ATOM 2894 C CA . ARG A 1 387 ? 15.516 13.953 -4.242 1 95.75 387 ARG A CA 1
ATOM 2895 C C . ARG A 1 387 ? 14.648 13.516 -3.07 1 95.75 387 ARG A C 1
ATOM 2897 O O . ARG A 1 387 ? 14.852 12.43 -2.51 1 95.75 387 ARG A O 1
ATOM 2904 N N . LEU A 1 388 ? 13.719 14.422 -2.688 1 97.62 388 LEU A N 1
ATOM 2905 C CA . LEU A 1 388 ? 12.875 14.055 -1.556 1 97.62 388 LEU A CA 1
ATOM 2906 C C . LEU A 1 388 ? 12.055 12.812 -1.875 1 97.62 388 LEU A C 1
ATOM 2908 O O . LEU A 1 388 ? 11.859 11.945 -1.015 1 97.62 388 LEU A O 1
ATOM 2912 N N . ALA A 1 389 ? 11.57 12.664 -3.107 1 96.75 389 ALA A N 1
ATOM 2913 C CA . ALA A 1 389 ? 10.805 11.484 -3.52 1 96.75 389 ALA A CA 1
ATOM 2914 C C . ALA A 1 389 ? 11.664 10.227 -3.447 1 96.75 389 ALA A C 1
ATOM 2916 O O . ALA A 1 389 ? 11.227 9.195 -2.928 1 96.75 389 ALA A O 1
ATOM 2917 N N . ALA A 1 390 ? 12.875 10.289 -3.887 1 94.69 390 ALA A N 1
ATOM 2918 C CA . ALA A 1 390 ? 13.773 9.141 -3.922 1 94.69 390 ALA A CA 1
ATOM 2919 C C . ALA A 1 390 ? 14.141 8.688 -2.512 1 94.69 390 ALA A C 1
ATOM 2921 O O . ALA A 1 390 ? 14.352 7.496 -2.27 1 94.69 390 ALA A O 1
ATOM 2922 N N . LEU A 1 391 ? 14.164 9.609 -1.591 1 96.75 391 LEU A N 1
ATOM 2923 C CA . LEU A 1 391 ? 14.508 9.32 -0.205 1 96.75 391 LEU A CA 1
ATOM 2924 C C . LEU A 1 391 ? 13.281 8.859 0.576 1 96.75 391 LEU A C 1
ATOM 2926 O O . LEU A 1 391 ? 13.375 8.57 1.772 1 96.75 391 LEU A O 1
ATOM 2930 N N . GLY A 1 392 ? 12.164 8.812 -0.09 1 95.31 392 GLY A N 1
ATOM 2931 C CA . GLY A 1 392 ? 10.945 8.344 0.554 1 95.31 392 GLY A CA 1
ATOM 2932 C C . GLY A 1 392 ? 10.336 9.367 1.496 1 95.31 392 GLY A C 1
ATOM 2933 O O . GLY A 1 392 ? 9.539 9.016 2.369 1 95.31 392 GLY A O 1
ATOM 2934 N N . ILE A 1 393 ? 10.727 10.609 1.359 1 98.19 393 ILE A N 1
ATOM 2935 C CA . ILE A 1 393 ? 10.211 11.672 2.219 1 98.19 393 ILE A CA 1
ATOM 2936 C C . ILE A 1 393 ? 8.797 12.047 1.776 1 98.19 393 ILE A C 1
ATOM 2938 O O . ILE A 1 393 ? 8.547 12.25 0.585 1 98.19 393 ILE A O 1
ATOM 2942 N N . THR A 1 394 ? 7.867 12.078 2.717 1 98.69 394 THR A N 1
ATOM 2943 C CA . THR A 1 394 ? 6.496 12.508 2.451 1 98.69 394 THR A CA 1
ATOM 2944 C C . THR A 1 394 ? 6.43 14.023 2.264 1 98.69 394 THR A C 1
ATOM 2946 O O . THR A 1 394 ? 7.043 14.773 3.025 1 98.69 394 THR A O 1
ATOM 2949 N N . ALA A 1 395 ? 5.77 14.438 1.188 1 98.88 395 ALA A N 1
ATOM 2950 C CA . ALA A 1 395 ? 5.422 15.852 1.036 1 98.88 395 ALA A CA 1
ATOM 2951 C C . ALA A 1 395 ? 4.125 16.172 1.768 1 98.88 395 ALA A C 1
ATOM 2953 O O . ALA A 1 395 ? 3.037 15.836 1.299 1 98.88 395 ALA A O 1
ATOM 2954 N N . SER A 1 396 ? 4.242 16.734 2.896 1 98.88 396 SER A N 1
ATOM 2955 C CA . SER A 1 396 ? 3.084 17.188 3.664 1 98.88 396 SER A CA 1
ATOM 2956 C C . SER A 1 396 ? 2.766 18.656 3.373 1 98.88 396 SER A C 1
ATOM 2958 O O . SER A 1 396 ? 3.516 19.547 3.77 1 98.88 396 SER A O 1
ATOM 2960 N N . MET A 1 397 ? 1.668 18.906 2.691 1 98.88 397 MET A N 1
ATOM 2961 C CA . MET A 1 397 ? 1.385 20.234 2.195 1 98.88 397 MET A CA 1
ATOM 2962 C C . MET A 1 397 ? -0.045 20.656 2.527 1 98.88 397 MET A C 1
ATOM 2964 O O . MET A 1 397 ? -0.883 19.812 2.844 1 98.88 397 MET A O 1
ATOM 2968 N N . GLN A 1 398 ? -0.344 21.953 2.486 1 98.75 398 GLN A N 1
ATOM 2969 C CA . GLN A 1 398 ? -1.619 22.516 2.916 1 98.75 398 GLN A CA 1
ATOM 2970 C C . GLN A 1 398 ? -2.234 23.391 1.823 1 98.75 398 GLN A C 1
ATOM 2972 O O . GLN A 1 398 ? -1.835 24.531 1.636 1 98.75 398 GLN A O 1
ATOM 2977 N N . PRO A 1 399 ? -3.283 22.891 1.18 1 98.75 399 PRO A N 1
ATOM 2978 C CA . PRO A 1 399 ? -3.922 23.703 0.13 1 98.75 399 PRO A CA 1
ATOM 2979 C C . PRO A 1 399 ? -4.367 25.078 0.623 1 98.75 399 PRO A C 1
ATOM 2981 O O . PRO A 1 399 ? -4.273 26.047 -0.117 1 98.75 399 PRO A O 1
ATOM 2984 N N . VAL A 1 400 ? -4.746 25.188 1.779 1 97.44 400 VAL A N 1
ATOM 2985 C CA . VAL A 1 400 ? -5.215 26.453 2.355 1 97.44 400 VAL A CA 1
ATOM 2986 C C . VAL A 1 400 ? -4.105 27.484 2.291 1 97.44 400 VAL A C 1
ATOM 2988 O O . VAL A 1 400 ? -4.379 28.688 2.232 1 97.44 400 VAL A O 1
ATOM 2991 N N . HIS A 1 401 ? -2.863 27.109 2.285 1 97.19 401 HIS A N 1
ATOM 2992 C CA . HIS A 1 401 ? -1.743 28.031 2.213 1 97.19 401 HIS A CA 1
ATOM 2993 C C . HIS A 1 401 ? -1.624 28.656 0.821 1 97.19 401 HIS A C 1
ATOM 2995 O O . HIS A 1 401 ? -0.95 29.672 0.641 1 97.19 401 HIS A O 1
ATOM 3001 N N . ALA A 1 402 ? -2.229 28.047 -0.133 1 97.5 402 ALA A N 1
ATOM 3002 C CA . ALA A 1 402 ? -2.17 28.531 -1.511 1 97.5 402 ALA A CA 1
ATOM 3003 C C . ALA A 1 402 ? -3.406 29.359 -1.855 1 97.5 402 ALA A C 1
ATOM 3005 O O . ALA A 1 402 ? -3.602 29.734 -3.012 1 97.5 402 ALA A O 1
ATOM 3006 N N . ASP A 1 403 ? -4.266 29.641 -0.915 1 96.19 403 ASP A N 1
ATOM 3007 C CA . ASP A 1 403 ? -5.477 30.422 -1.143 1 96.19 403 ASP A CA 1
ATOM 3008 C C . ASP A 1 403 ? -5.141 31.797 -1.689 1 96.19 403 ASP A C 1
ATOM 3010 O O . ASP A 1 403 ? -4.375 32.562 -1.076 1 96.19 403 ASP A O 1
ATOM 3014 N N . PRO A 1 404 ? -5.75 32.188 -2.752 1 95.94 404 PRO A N 1
ATOM 3015 C CA . PRO A 1 404 ? -5.48 33.469 -3.365 1 95.94 404 PRO A CA 1
ATOM 3016 C C . PRO A 1 404 ? -5.723 34.656 -2.408 1 95.94 404 PRO A C 1
ATOM 3018 O O . PRO A 1 404 ? -5.066 35.688 -2.51 1 95.94 404 PRO A O 1
ATOM 3021 N N . ALA A 1 405 ? -6.551 34.438 -1.475 1 91.69 405 ALA A N 1
ATOM 3022 C CA . ALA A 1 405 ? -6.93 35.531 -0.557 1 91.69 405 ALA A CA 1
ATOM 3023 C C . ALA A 1 405 ? -5.758 35.906 0.335 1 91.69 405 ALA A C 1
ATOM 3025 O O . ALA A 1 405 ? -5.75 37 0.908 1 91.69 405 ALA A O 1
ATOM 3026 N N . ILE A 1 406 ? -4.785 35.062 0.44 1 90.19 406 ILE A N 1
ATOM 3027 C CA . ILE A 1 406 ? -3.676 35.375 1.337 1 90.19 406 ILE A CA 1
ATOM 3028 C C . ILE A 1 406 ? -2.361 35.344 0.561 1 90.19 406 ILE A C 1
ATOM 3030 O O . ILE A 1 406 ? -1.285 35.25 1.153 1 90.19 406 ILE A O 1
ATOM 3034 N N . GLN A 1 407 ? -2.365 35.5 -0.734 1 92.44 407 GLN A N 1
ATOM 3035 C CA . GLN A 1 407 ? -1.173 35.281 -1.539 1 92.44 407 GLN A CA 1
ATOM 3036 C C . GLN A 1 407 ? -0.471 36.594 -1.888 1 92.44 407 GLN A C 1
ATOM 3038 O O . GLN A 1 407 ? 0.671 36.562 -2.352 1 92.44 407 GLN A O 1
ATOM 3043 N N . GLU A 1 408 ? -1.183 37.688 -1.705 1 91 408 GLU A N 1
ATOM 3044 C CA . GLU A 1 408 ? -0.654 38.969 -2.195 1 91 408 GLU A CA 1
ATOM 3045 C C . GLU A 1 408 ? 0.717 39.25 -1.595 1 91 408 GLU A C 1
ATOM 3047 O O . GLU A 1 408 ? 1.675 39.531 -2.322 1 91 408 GLU A O 1
ATOM 3052 N N . ASN A 1 409 ? 0.821 39.219 -0.267 1 90.88 409 ASN A N 1
ATOM 3053 C CA . ASN A 1 409 ? 2.09 39.5 0.393 1 90.88 409 ASN A CA 1
ATOM 3054 C C . ASN A 1 409 ? 3.148 38.469 0.044 1 90.88 409 ASN A C 1
ATOM 3056 O O . ASN A 1 409 ? 4.312 38.812 -0.175 1 90.88 409 ASN A O 1
ATOM 3060 N N . TRP A 1 410 ? 2.781 37.219 -0.004 1 94.5 410 TRP A N 1
ATOM 3061 C CA . TRP A 1 410 ? 3.666 36.125 -0.358 1 94.5 410 TRP A CA 1
ATOM 3062 C C . TRP A 1 410 ? 4.336 36.375 -1.706 1 94.5 410 TRP A C 1
ATOM 3064 O O . TRP A 1 410 ? 5.555 36.25 -1.829 1 94.5 410 TRP A O 1
ATOM 3074 N N . ARG A 1 411 ? 3.57 36.812 -2.682 1 95.94 411 ARG A N 1
ATOM 3075 C CA . ARG A 1 411 ? 4.066 37.125 -4.02 1 95.94 411 ARG A CA 1
ATOM 3076 C C . ARG A 1 411 ? 4.949 38.344 -4.008 1 95.94 411 ARG A C 1
ATOM 3078 O O . ARG A 1 411 ? 6.008 38.375 -4.641 1 95.94 411 ARG A O 1
ATOM 3085 N N . ARG A 1 412 ? 4.52 39.281 -3.266 1 94.56 412 ARG A N 1
ATOM 3086 C CA . ARG A 1 412 ? 5.203 40.594 -3.242 1 94.56 412 ARG A CA 1
ATOM 3087 C C . ARG A 1 412 ? 6.609 40.438 -2.676 1 94.56 412 ARG A C 1
ATOM 3089 O O . ARG A 1 412 ? 7.562 41 -3.223 1 94.56 412 ARG A O 1
ATOM 3096 N N . VAL A 1 413 ? 6.742 39.688 -1.589 1 94.06 413 VAL A N 1
ATOM 3097 C CA . VAL A 1 413 ? 8.031 39.656 -0.903 1 94.06 413 VAL A CA 1
ATOM 3098 C C . VAL A 1 413 ? 9.008 38.781 -1.673 1 94.06 413 VAL A C 1
ATOM 3100 O O . VAL A 1 413 ? 10.227 38.938 -1.555 1 94.06 413 VAL A O 1
ATOM 3103 N N . LEU A 1 414 ? 8.539 37.812 -2.438 1 96.19 414 LEU A N 1
ATOM 3104 C CA . LEU A 1 414 ? 9.414 37.031 -3.303 1 96.19 414 LEU A CA 1
ATOM 3105 C C . LEU A 1 414 ? 9.766 37.812 -4.566 1 96.19 414 LEU A C 1
ATOM 3107 O O . LEU A 1 414 ? 10.945 37.969 -4.898 1 96.19 414 LEU A O 1
ATOM 3111 N N . GLY A 1 415 ? 8.75 38.281 -5.336 1 95.31 415 GLY A N 1
ATOM 3112 C CA . GLY A 1 415 ? 8.875 39.281 -6.383 1 95.31 415 GLY A CA 1
ATOM 3113 C C . GLY A 1 415 ? 9.531 38.75 -7.645 1 95.31 415 GLY A C 1
ATOM 3114 O O . GLY A 1 415 ? 9.984 39.531 -8.484 1 95.31 415 GLY A O 1
ATOM 3115 N N . ASP A 1 416 ? 9.781 37.406 -7.828 1 95.75 416 ASP A N 1
ATOM 3116 C CA . ASP A 1 416 ? 10.422 36.875 -9.023 1 95.75 416 ASP A CA 1
ATOM 3117 C C . ASP A 1 416 ? 9.766 35.562 -9.461 1 95.75 416 ASP A C 1
ATOM 3119 O O . ASP A 1 416 ? 8.602 35.312 -9.148 1 95.75 416 ASP A O 1
ATOM 3123 N N . GLU A 1 417 ? 10.414 34.844 -10.289 1 94.88 417 GLU A N 1
ATOM 3124 C CA . GLU A 1 417 ? 9.836 33.688 -10.961 1 94.88 417 GLU A CA 1
ATOM 3125 C C . GLU A 1 417 ? 9.391 32.625 -9.961 1 94.88 417 GLU A C 1
ATOM 3127 O O . GLU A 1 417 ? 8.586 31.734 -10.289 1 94.88 417 GLU A O 1
ATOM 3132 N N . ARG A 1 418 ? 9.859 32.688 -8.727 1 95.5 418 ARG A N 1
ATOM 3133 C CA . ARG A 1 418 ? 9.477 31.703 -7.695 1 95.5 418 ARG A CA 1
ATOM 3134 C C . ARG A 1 418 ? 7.98 31.75 -7.422 1 95.5 418 ARG A C 1
ATOM 3136 O O . ARG A 1 418 ? 7.383 30.75 -7.031 1 95.5 418 ARG A O 1
ATOM 3143 N N . VAL A 1 419 ? 7.363 32.906 -7.695 1 95.94 419 VAL A N 1
ATOM 3144 C CA . VAL A 1 419 ? 5.957 33.094 -7.367 1 95.94 419 VAL A CA 1
ATOM 3145 C C . VAL A 1 419 ? 5.086 32.25 -8.289 1 95.94 419 VAL A C 1
ATOM 3147 O O . VAL A 1 419 ? 3.949 31.922 -7.949 1 95.94 419 VAL A O 1
ATOM 3150 N N . ASP A 1 420 ? 5.617 31.828 -9.414 1 95.44 420 ASP A N 1
ATOM 3151 C CA . ASP A 1 420 ? 4.855 31.078 -10.414 1 95.44 420 ASP A CA 1
ATOM 3152 C C . ASP A 1 420 ? 4.984 29.578 -10.188 1 95.44 420 ASP A C 1
ATOM 3154 O O . ASP A 1 420 ? 4.434 28.781 -10.945 1 95.44 420 ASP A O 1
ATOM 3158 N N . ARG A 1 421 ? 5.637 29.172 -9.07 1 95.81 421 ARG A N 1
ATOM 3159 C CA . ARG A 1 421 ? 5.855 27.75 -8.828 1 95.81 421 ARG A CA 1
ATOM 3160 C C . ARG A 1 421 ? 5.473 27.359 -7.402 1 95.81 421 ARG A C 1
ATOM 3162 O O . ARG A 1 421 ? 5.91 26.328 -6.891 1 95.81 421 ARG A O 1
ATOM 3169 N N . GLY A 1 422 ? 4.723 28.219 -6.805 1 96.75 422 GLY A N 1
ATOM 3170 C CA . GLY A 1 422 ? 4.34 27.938 -5.43 1 96.75 422 GLY A CA 1
ATOM 3171 C C . GLY A 1 422 ? 3.438 26.719 -5.297 1 96.75 422 GLY A C 1
ATOM 3172 O O . GLY A 1 422 ? 2.521 26.531 -6.102 1 96.75 422 GLY A O 1
ATOM 3173 N N . PHE A 1 423 ? 3.754 25.844 -4.332 1 97.62 423 PHE A N 1
ATOM 3174 C CA . PHE A 1 423 ? 2.912 24.719 -3.92 1 97.62 423 PHE A CA 1
ATOM 3175 C C . PHE A 1 423 ? 2.688 23.766 -5.078 1 97.62 423 PHE A C 1
ATOM 3177 O O . PHE A 1 423 ? 1.547 23.422 -5.402 1 97.62 423 PHE A O 1
ATOM 3184 N N . PRO A 1 424 ? 3.715 23.188 -5.68 1 98.19 424 PRO A N 1
ATOM 3185 C CA . PRO A 1 424 ? 3.57 22.344 -6.871 1 98.19 424 PRO A CA 1
ATOM 3186 C C . PRO A 1 424 ? 3.146 20.922 -6.543 1 98.19 424 PRO A C 1
ATOM 3188 O O . PRO A 1 424 ? 3.885 19.969 -6.824 1 98.19 424 PRO A O 1
ATOM 3191 N N . TRP A 1 425 ? 1.898 20.75 -6.168 1 98.56 425 TRP A N 1
ATOM 3192 C CA . TRP A 1 425 ? 1.376 19.484 -5.645 1 98.56 425 TRP A CA 1
ATOM 3193 C C . TRP A 1 425 ? 1.541 18.359 -6.66 1 98.56 425 TRP A C 1
ATOM 3195 O O . TRP A 1 425 ? 2.055 17.281 -6.332 1 98.56 425 TRP A O 1
ATOM 3205 N N . PRO A 1 426 ? 1.191 18.531 -7.938 1 98.25 426 PRO A N 1
ATOM 3206 C CA . PRO A 1 426 ? 1.283 17.406 -8.875 1 98.25 426 PRO A CA 1
ATOM 3207 C C . PRO A 1 426 ? 2.721 16.953 -9.109 1 98.25 426 PRO A C 1
ATOM 3209 O O . PRO A 1 426 ? 2.957 15.773 -9.391 1 98.25 426 PRO A O 1
ATOM 3212 N N . GLU A 1 427 ? 3.689 17.906 -8.969 1 98.06 427 GLU A N 1
ATOM 3213 C CA . GLU A 1 427 ? 5.09 17.547 -9.18 1 98.06 427 GLU A CA 1
ATOM 3214 C C . GLU A 1 427 ? 5.574 16.562 -8.117 1 98.06 427 GLU A C 1
ATOM 3216 O O . GLU A 1 427 ? 6.449 15.742 -8.375 1 98.06 427 GLU A O 1
ATOM 3221 N N . MET A 1 428 ? 4.977 16.672 -6.898 1 98.38 428 MET A N 1
ATOM 3222 C CA . MET A 1 428 ? 5.359 15.766 -5.82 1 98.38 428 MET A CA 1
ATOM 3223 C C . MET A 1 428 ? 4.984 14.328 -6.16 1 98.38 428 MET A C 1
ATOM 3225 O O . MET A 1 428 ? 5.828 13.438 -6.098 1 98.38 428 MET A O 1
ATOM 3229 N N . THR A 1 429 ? 3.734 14.102 -6.586 1 97.75 429 THR A N 1
ATOM 3230 C CA . THR A 1 429 ? 3.258 12.758 -6.879 1 97.75 429 THR A CA 1
ATOM 3231 C C . THR A 1 429 ? 3.861 12.242 -8.18 1 97.75 429 THR A C 1
ATOM 3233 O O . THR A 1 429 ? 4.121 11.047 -8.32 1 97.75 429 THR A O 1
ATOM 3236 N N . ASP A 1 430 ? 4.047 13.172 -9.141 1 96.94 430 ASP A N 1
ATOM 3237 C CA . ASP A 1 430 ? 4.684 12.773 -10.391 1 96.94 430 ASP A CA 1
ATOM 3238 C C . ASP A 1 430 ? 6.086 12.211 -10.141 1 96.94 430 ASP A C 1
ATOM 3240 O O . ASP A 1 430 ? 6.523 11.289 -10.836 1 96.94 430 ASP A O 1
ATOM 3244 N N . ALA A 1 431 ? 6.75 12.758 -9.133 1 96.44 431 ALA A N 1
ATOM 3245 C CA . ALA A 1 431 ? 8.102 12.328 -8.805 1 96.44 431 ALA A CA 1
ATOM 3246 C C . ALA A 1 431 ? 8.078 11.047 -7.973 1 96.44 431 ALA A C 1
ATOM 3248 O O . ALA A 1 431 ? 9.117 10.422 -7.746 1 96.44 431 ALA A O 1
ATOM 3249 N N . GLY A 1 432 ? 6.906 10.695 -7.5 1 95.56 432 GLY A N 1
ATOM 3250 C CA . GLY A 1 432 ? 6.758 9.453 -6.762 1 95.56 432 GLY A CA 1
ATOM 3251 C C . GLY A 1 432 ? 6.645 9.664 -5.262 1 95.56 432 GLY A C 1
ATOM 3252 O O . GLY A 1 432 ? 6.598 8.695 -4.5 1 95.56 432 GLY A O 1
ATOM 3253 N N . ALA A 1 433 ? 6.605 10.867 -4.793 1 97.31 433 ALA A N 1
ATOM 3254 C CA . ALA A 1 433 ? 6.43 11.133 -3.367 1 97.31 433 ALA A CA 1
ATOM 3255 C C . ALA A 1 433 ? 4.969 10.969 -2.955 1 97.31 433 ALA A C 1
ATOM 3257 O O . ALA A 1 433 ? 4.062 11.172 -3.768 1 97.31 433 ALA A O 1
ATOM 3258 N N . VAL A 1 434 ? 4.754 10.578 -1.738 1 97.94 434 VAL A N 1
ATOM 3259 C CA . VAL A 1 434 ? 3.414 10.641 -1.168 1 97.94 434 VAL A CA 1
ATOM 3260 C C . VAL A 1 434 ? 3.072 12.078 -0.795 1 97.94 434 VAL A C 1
ATOM 3262 O O . VAL A 1 434 ? 3.883 12.781 -0.184 1 97.94 434 VAL A O 1
ATOM 3265 N N . LEU A 1 435 ? 1.964 12.492 -1.274 1 98.81 435 LEU A N 1
ATOM 3266 C CA . LEU A 1 435 ? 1.44 13.805 -0.907 1 98.81 435 LEU A CA 1
ATOM 3267 C C . LEU A 1 435 ? 0.361 13.68 0.163 1 98.81 435 LEU A C 1
ATOM 3269 O O . LEU A 1 435 ? -0.621 12.961 -0.022 1 98.81 435 LEU A O 1
ATOM 3273 N N . ALA A 1 436 ? 0.584 14.25 1.295 1 98.88 436 ALA A N 1
ATOM 3274 C CA . ALA A 1 436 ? -0.406 14.336 2.365 1 98.88 436 ALA A CA 1
ATOM 3275 C C . ALA A 1 436 ? -0.918 15.766 2.529 1 98.88 436 ALA A C 1
ATOM 3277 O O . ALA A 1 436 ? -0.13 16.703 2.678 1 98.88 436 ALA A O 1
ATOM 3278 N N . LEU A 1 437 ? -2.207 15.898 2.525 1 98.88 437 LEU A N 1
ATOM 3279 C CA . LEU A 1 437 ? -2.777 17.234 2.662 1 98.88 437 LEU A CA 1
ATOM 3280 C C . LEU A 1 437 ? -3.279 17.469 4.082 1 98.88 437 LEU A C 1
ATOM 3282 O O . LEU A 1 437 ? -3.82 16.562 4.711 1 98.88 437 LEU A O 1
ATOM 3286 N N . GLY A 1 438 ? -3.045 18.578 4.582 1 98.75 438 GLY A N 1
ATOM 3287 C CA . GLY A 1 438 ? -3.52 19.047 5.879 1 98.75 438 GLY A CA 1
ATOM 3288 C C . GLY A 1 438 ? -3.881 20.516 5.891 1 98.75 438 GLY A C 1
ATOM 3289 O O . GLY A 1 438 ? -4.078 21.125 4.836 1 98.75 438 GLY A O 1
ATOM 3290 N N . THR A 1 439 ? -4.012 21.078 7.098 1 98.25 439 THR A N 1
ATOM 3291 C CA . THR A 1 439 ? -4.5 22.453 7.133 1 98.25 439 THR A CA 1
ATOM 3292 C C . THR A 1 439 ? -3.525 23.344 7.887 1 98.25 439 THR A C 1
ATOM 3294 O O . THR A 1 439 ? -3.504 24.562 7.676 1 98.25 439 THR A O 1
ATOM 3297 N N . ASP A 1 440 ? -2.77 22.703 8.812 1 97.88 440 ASP A N 1
ATOM 3298 C CA . ASP A 1 440 ? -1.932 23.484 9.719 1 97.88 440 ASP A CA 1
ATOM 3299 C C . ASP A 1 440 ? -2.781 24.391 10.617 1 97.88 440 ASP A C 1
ATOM 3301 O O . ASP A 1 440 ? -2.318 25.438 11.062 1 97.88 440 ASP A O 1
ATOM 3305 N N . SER A 1 441 ? -4.051 24.047 10.734 1 95.81 441 SER A N 1
ATOM 3306 C CA . SER A 1 441 ? -4.887 24.797 11.672 1 95.81 441 SER A CA 1
ATOM 3307 C C . SER A 1 441 ? -4.219 24.906 13.039 1 95.81 441 SER A C 1
ATOM 3309 O O . SER A 1 441 ? -3.576 23.953 13.5 1 95.81 441 SER A O 1
ATOM 3311 N N . PRO A 1 442 ? -4.363 26.109 13.633 1 93.75 442 PRO A N 1
ATOM 3312 C CA . PRO A 1 442 ? -5.273 27.219 13.344 1 93.75 442 PRO A CA 1
ATOM 3313 C C . PRO A 1 442 ? -4.633 28.297 12.484 1 93.75 442 PRO A C 1
ATOM 3315 O O . PRO A 1 442 ? -5.188 29.391 12.344 1 93.75 442 PRO A O 1
ATOM 3318 N N . THR A 1 443 ? -3.475 28 11.828 1 91.19 443 THR A N 1
ATOM 3319 C CA . THR A 1 443 ? -2.922 28.969 10.898 1 91.19 443 THR A CA 1
ATOM 3320 C C . THR A 1 443 ? -3.844 29.141 9.695 1 91.19 443 THR A C 1
ATOM 3322 O O . THR A 1 443 ? -3.703 30.109 8.93 1 91.19 443 THR A O 1
ATOM 3325 N N . SER A 1 444 ? -4.727 28.266 9.508 1 93.19 444 SER A N 1
ATOM 3326 C CA . SER A 1 444 ? -5.746 28.234 8.461 1 93.19 444 SER A CA 1
ATOM 3327 C C . SER A 1 444 ? -7.02 27.562 8.945 1 93.19 444 SER A C 1
ATOM 3329 O O . SER A 1 444 ? -7.016 26.891 9.984 1 93.19 444 SER A O 1
ATOM 3331 N N . PRO A 1 445 ? -8.148 27.766 8.188 1 92.94 445 PRO A N 1
ATOM 3332 C CA . PRO A 1 445 ? -9.367 27.031 8.555 1 92.94 445 PRO A CA 1
ATOM 3333 C C . PRO A 1 445 ? -9.18 25.516 8.516 1 92.94 445 PRO A C 1
ATOM 3335 O O . PRO A 1 445 ? -8.477 25 7.645 1 92.94 445 PRO A O 1
ATOM 3338 N N . HIS A 1 446 ? -9.891 24.781 9.422 1 96.5 446 HIS A N 1
ATOM 3339 C CA . HIS A 1 446 ? -9.672 23.344 9.578 1 96.5 446 HIS A CA 1
ATOM 3340 C C . HIS A 1 446 ? -10.578 22.547 8.641 1 96.5 446 HIS A C 1
ATOM 3342 O O . HIS A 1 446 ? -10.344 21.359 8.406 1 96.5 446 HIS A O 1
ATOM 3348 N N . ALA A 1 447 ? -11.672 23.188 8.102 1 97.5 447 ALA A N 1
ATOM 3349 C CA . ALA A 1 447 ? -12.703 22.422 7.402 1 97.5 447 ALA A CA 1
ATOM 3350 C C . ALA A 1 447 ? -12.141 21.781 6.137 1 97.5 447 ALA A C 1
ATOM 3352 O O . ALA A 1 447 ? -11.555 22.469 5.293 1 97.5 447 ALA A O 1
ATOM 3353 N N . PRO A 1 448 ? -12.398 20.484 5.941 1 98.62 448 PRO A N 1
ATOM 3354 C CA . PRO A 1 448 ? -11.742 19.781 4.836 1 98.62 448 PRO A CA 1
ATOM 3355 C C . PRO A 1 448 ? -12.367 20.109 3.479 1 98.62 448 PRO A C 1
ATOM 3357 O O . PRO A 1 448 ? -11.648 20.188 2.475 1 98.62 448 PRO A O 1
ATOM 3360 N N . LEU A 1 449 ? -13.672 20.312 3.344 1 98.62 449 LEU A N 1
ATOM 3361 C CA . LEU A 1 449 ? -14.312 20.453 2.039 1 98.62 449 LEU A CA 1
ATOM 3362 C C . LEU A 1 449 ? -13.898 21.766 1.378 1 98.62 449 LEU A C 1
ATOM 3364 O O . LEU A 1 449 ? -13.523 21.781 0.203 1 98.62 449 LEU A O 1
ATOM 3368 N N . PRO A 1 450 ? -13.859 22.875 2.107 1 98.19 450 PRO A N 1
ATOM 3369 C CA . PRO A 1 450 ? -13.266 24.078 1.51 1 98.19 450 PRO A CA 1
ATOM 3370 C C . PRO A 1 450 ? -11.797 23.891 1.139 1 98.19 450 PRO A C 1
ATOM 3372 O O . PRO A 1 450 ? -11.336 24.438 0.13 1 98.19 450 PRO A O 1
ATOM 3375 N N . ASN A 1 451 ? -11.102 23.172 1.959 1 98.75 451 ASN A N 1
ATOM 3376 C CA . ASN A 1 451 ? -9.703 22.875 1.661 1 98.75 451 ASN A CA 1
ATOM 3377 C C . ASN A 1 451 ? -9.562 22.078 0.369 1 98.75 451 ASN A C 1
ATOM 3379 O O . ASN A 1 4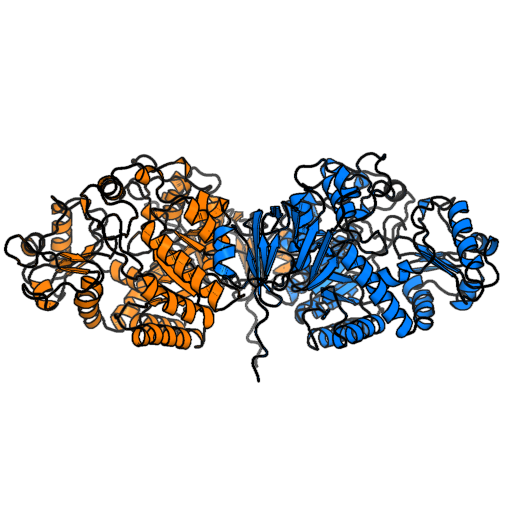51 ? -8.664 22.328 -0.435 1 98.75 451 ASN A O 1
ATOM 3383 N N . MET A 1 452 ? -10.43 21.109 0.147 1 98.81 452 MET A N 1
ATOM 3384 C CA . MET A 1 452 ? -10.453 20.344 -1.092 1 98.81 452 MET A CA 1
ATOM 3385 C C . MET A 1 452 ? -10.836 21.219 -2.277 1 98.81 452 MET A C 1
ATOM 3387 O O . MET A 1 452 ? -10.344 21.016 -3.391 1 98.81 452 MET A O 1
ATOM 3391 N N . PHE A 1 453 ? -11.703 22.219 -2.059 1 98.69 453 PHE A N 1
ATOM 3392 C CA . PHE A 1 453 ? -12.023 23.188 -3.104 1 98.69 453 PHE A CA 1
ATOM 3393 C C . PHE A 1 453 ? -10.766 23.891 -3.594 1 98.69 453 PHE A C 1
ATOM 3395 O O . PHE A 1 453 ? -10.531 23.984 -4.801 1 98.69 453 PHE A O 1
ATOM 3402 N N . ILE A 1 454 ? -10 24.328 -2.646 1 98.75 454 ILE A N 1
ATOM 3403 C CA . ILE A 1 454 ? -8.75 25 -3.006 1 98.75 454 ILE A CA 1
ATOM 3404 C C . ILE A 1 454 ? -7.836 24.031 -3.75 1 98.75 454 ILE A C 1
ATOM 3406 O O . ILE A 1 454 ? -7.281 24.375 -4.797 1 98.75 454 ILE A O 1
ATOM 3410 N N . ALA A 1 455 ? -7.711 22.828 -3.25 1 98.88 455 ALA A N 1
ATOM 3411 C CA . ALA A 1 455 ? -6.844 21.828 -3.865 1 98.88 455 ALA A CA 1
ATOM 3412 C C . ALA A 1 455 ? -7.262 21.547 -5.305 1 98.88 455 ALA A C 1
ATOM 3414 O O . ALA A 1 455 ? -6.414 21.406 -6.188 1 98.88 455 ALA A O 1
ATOM 3415 N N . ALA A 1 456 ? -8.539 21.547 -5.512 1 98.75 456 ALA A N 1
ATOM 3416 C CA . ALA A 1 456 ? -9.07 21.078 -6.793 1 98.75 456 ALA A CA 1
ATOM 3417 C C . ALA A 1 456 ? -9.188 22.234 -7.781 1 98.75 456 ALA A C 1
ATOM 3419 O O . ALA A 1 456 ? -9.344 22.031 -8.984 1 98.75 456 ALA A O 1
ATOM 3420 N N . THR A 1 457 ? -9.094 23.531 -7.273 1 98.62 457 THR A N 1
ATOM 3421 C CA . THR A 1 457 ? -9.383 24.641 -8.188 1 98.62 457 THR A CA 1
ATOM 3422 C C . THR A 1 457 ? -8.273 25.688 -8.141 1 98.62 457 THR A C 1
ATOM 3424 O O . THR A 1 457 ? -8.148 26.516 -9.039 1 98.62 457 THR A O 1
ATOM 3427 N N . ARG A 1 458 ? -7.523 25.719 -7.051 1 98.5 458 ARG A N 1
ATOM 3428 C CA . ARG A 1 458 ? -6.539 26.75 -6.773 1 98.5 458 ARG A CA 1
ATOM 3429 C C . ARG A 1 458 ? -7.215 28.109 -6.598 1 98.5 458 ARG A C 1
ATOM 3431 O O . ARG A 1 458 ? -6.566 29.156 -6.711 1 98.5 458 ARG A O 1
ATOM 3438 N N . ARG A 1 459 ? -8.508 28.047 -6.344 1 98.31 459 ARG A N 1
ATOM 3439 C CA . ARG A 1 459 ? -9.273 29.25 -6.055 1 98.31 459 ARG A CA 1
ATOM 3440 C C . ARG A 1 459 ? -9.461 29.438 -4.551 1 98.31 459 ARG A C 1
ATOM 3442 O O . ARG A 1 459 ? -9.086 28.562 -3.764 1 98.31 459 ARG A O 1
ATOM 3449 N N . SER A 1 460 ? -10.031 30.578 -4.234 1 97.38 460 SER A N 1
ATOM 3450 C CA . SER A 1 460 ? -10.117 30.938 -2.824 1 97.38 460 SER A CA 1
ATOM 3451 C C . SER A 1 460 ? -11.414 30.422 -2.197 1 97.38 460 SER A C 1
ATOM 3453 O O . SER A 1 460 ? -12.492 30.609 -2.756 1 97.38 460 SER A O 1
ATOM 3455 N N . ALA A 1 461 ? -11.289 29.75 -1.107 1 95.81 461 ALA A N 1
ATOM 3456 C CA . ALA A 1 461 ? -12.469 29.422 -0.306 1 95.81 461 ALA A CA 1
ATOM 3457 C C . ALA A 1 461 ? -12.93 30.625 0.516 1 95.81 461 ALA A C 1
ATOM 3459 O O . ALA A 1 461 ? -14.109 30.719 0.862 1 95.81 461 ALA A O 1
ATOM 3460 N N . LEU A 1 462 ? -12.016 31.516 0.792 1 90.5 462 LEU A N 1
ATOM 3461 C CA . LEU A 1 462 ? -12.312 32.688 1.593 1 90.5 462 LEU A CA 1
ATOM 3462 C C . LEU A 1 462 ? -12.984 33.781 0.744 1 90.5 462 LEU A C 1
ATOM 3464 O O . LEU A 1 462 ? -13.867 34.469 1.224 1 90.5 462 LEU A O 1
ATOM 3468 N N . ASP A 1 463 ? -12.531 33.906 -0.49 1 92.5 463 ASP A N 1
ATOM 3469 C CA . ASP A 1 463 ? -13.07 34.875 -1.467 1 92.5 463 ASP A CA 1
ATOM 3470 C C . ASP A 1 463 ? -13.133 34.25 -2.857 1 92.5 463 ASP A C 1
ATOM 3472 O O . ASP A 1 463 ? -12.258 34.469 -3.693 1 92.5 463 ASP A O 1
ATOM 3476 N N . PRO A 1 464 ? -14.211 33.562 -3.096 1 92.81 464 PRO A N 1
ATOM 3477 C CA . PRO A 1 464 ? -14.312 32.781 -4.336 1 92.81 464 PRO A CA 1
ATOM 3478 C C . PRO A 1 464 ? -14.312 33.688 -5.582 1 92.81 464 PRO A C 1
ATOM 3480 O O . PRO A 1 464 ? -14.234 33.156 -6.703 1 92.81 464 PRO A O 1
ATOM 3483 N N . SER A 1 465 ? -14.352 35 -5.465 1 94.19 465 SER A N 1
ATOM 3484 C CA . SER A 1 465 ? -14.352 35.906 -6.613 1 94.19 465 SER A CA 1
ATOM 3485 C C . SER A 1 465 ? -12.953 36.062 -7.18 1 94.19 465 SER A C 1
ATOM 3487 O O . SER A 1 465 ? -12.781 36.562 -8.297 1 94.19 465 SER A O 1
ATOM 3489 N N . LEU A 1 466 ? -11.961 35.719 -6.438 1 95.75 466 LEU A N 1
ATOM 3490 C CA . LEU A 1 466 ? -10.578 35.875 -6.867 1 95.75 466 LEU A CA 1
ATOM 3491 C C . LEU A 1 466 ? -10.203 34.812 -7.902 1 95.75 466 LEU A C 1
ATOM 3493 O O . LEU A 1 466 ? -10.711 33.688 -7.859 1 95.75 466 LEU A O 1
ATOM 3497 N N . PRO A 1 467 ? -9.328 35.219 -8.82 1 96.5 467 PRO A N 1
ATOM 3498 C CA . PRO A 1 467 ? -8.852 34.219 -9.773 1 96.5 467 PRO A CA 1
ATOM 3499 C C . PRO A 1 467 ? -8 33.156 -9.125 1 96.5 467 PRO A C 1
ATOM 3501 O O . PRO A 1 467 ? -7.449 33.344 -8.039 1 96.5 467 PRO A O 1
ATOM 3504 N N . ALA A 1 468 ? -7.875 32 -9.867 1 97.44 468 ALA A N 1
ATOM 3505 C CA . ALA A 1 468 ? -7.102 30.875 -9.367 1 97.44 468 ALA A CA 1
ATOM 3506 C C . ALA A 1 468 ? -5.617 31.219 -9.281 1 97.44 468 ALA A C 1
ATOM 3508 O O . ALA A 1 468 ? -5.078 31.906 -10.164 1 97.44 468 ALA A O 1
ATOM 3509 N N . ASN A 1 469 ? -5.016 30.797 -8.188 1 94.81 469 ASN A N 1
ATOM 3510 C CA . ASN A 1 469 ? -3.574 30.891 -7.969 1 94.81 469 ASN A CA 1
ATOM 3511 C C . ASN A 1 469 ? -2.826 29.766 -8.688 1 94.81 469 ASN A C 1
ATOM 3513 O O . ASN A 1 469 ? -2.785 28.641 -8.211 1 94.81 469 ASN A O 1
ATOM 3517 N N . ILE A 1 470 ? -2.178 30.031 -9.875 1 95.88 470 ILE A N 1
ATOM 3518 C CA . ILE A 1 470 ? -1.424 29.062 -10.664 1 95.88 470 ILE A CA 1
ATOM 3519 C C . ILE A 1 470 ? -2.291 27.844 -10.953 1 95.88 470 ILE A C 1
ATOM 3521 O O . ILE A 1 470 ? -1.96 26.719 -10.539 1 95.88 470 ILE A O 1
ATOM 3525 N N . ALA A 1 471 ? -3.203 27.922 -11.703 1 97.06 471 ALA A N 1
ATOM 3526 C CA . ALA A 1 471 ? -4.32 27 -11.922 1 97.06 471 ALA A CA 1
ATOM 3527 C C . ALA A 1 471 ? -3.826 25.625 -12.352 1 97.06 471 ALA A C 1
ATOM 3529 O O . ALA A 1 471 ? -4.445 24.609 -12.039 1 97.06 471 ALA A O 1
ATOM 3530 N N . HIS A 1 472 ? -2.723 25.562 -13.062 1 97 472 HIS A N 1
ATOM 3531 C CA . HIS A 1 472 ? -2.295 24.297 -13.641 1 97 472 HIS A CA 1
ATOM 3532 C C . HIS A 1 472 ? -1.81 23.328 -12.562 1 97 472 HIS A C 1
ATOM 3534 O O . HIS A 1 472 ? -1.62 22.141 -12.828 1 97 472 HIS A O 1
ATOM 3540 N N . TYR A 1 473 ? -1.645 23.781 -11.305 1 98.12 473 TYR A N 1
ATOM 3541 C CA . TYR A 1 473 ? -1.213 22.906 -10.211 1 98.12 473 TYR A CA 1
ATOM 3542 C C . TYR A 1 473 ? -2.41 22.359 -9.453 1 98.12 473 TYR A C 1
ATOM 3544 O O . TYR A 1 473 ? -2.248 21.672 -8.438 1 98.12 473 TYR A O 1
ATOM 3552 N N . ALA A 1 474 ? -3.629 22.656 -9.922 1 98.69 474 ALA A N 1
ATOM 3553 C CA . ALA A 1 474 ? -4.812 22.078 -9.289 1 98.69 474 ALA A CA 1
ATOM 3554 C C . ALA A 1 474 ? -4.812 20.547 -9.422 1 98.69 474 ALA A C 1
ATOM 3556 O O . ALA A 1 474 ? -4.242 20 -10.367 1 98.69 474 ALA A O 1
ATOM 3557 N N . LEU A 1 475 ? -5.469 19.891 -8.492 1 98.75 475 LEU A N 1
ATOM 3558 C CA . LEU A 1 475 ? -5.594 18.438 -8.477 1 98.75 475 LEU A CA 1
ATOM 3559 C C . LEU A 1 475 ? -7 18.016 -8.883 1 98.75 475 LEU A C 1
ATOM 3561 O O . LEU A 1 475 ? -7.977 18.703 -8.57 1 98.75 475 LEU A O 1
ATOM 3565 N N . PRO A 1 476 ? -7.09 16.859 -9.555 1 98.44 476 PRO A N 1
ATOM 3566 C CA . PRO A 1 476 ? -8.438 16.281 -9.602 1 98.44 476 PRO A CA 1
ATOM 3567 C C . PRO A 1 476 ? -9.031 16.078 -8.211 1 98.44 476 PRO A C 1
ATOM 3569 O O . PRO A 1 476 ? -8.32 15.688 -7.277 1 98.44 476 PRO A O 1
ATOM 3572 N N . LEU A 1 477 ? -10.289 16.328 -8.062 1 98.75 477 LEU A N 1
ATOM 3573 C CA . LEU A 1 477 ? -10.938 16.297 -6.754 1 98.75 477 LEU A CA 1
ATOM 3574 C C . LEU A 1 477 ? -10.742 14.938 -6.09 1 98.75 477 LEU A C 1
ATOM 3576 O O . LEU A 1 477 ? -10.43 14.867 -4.898 1 98.75 477 LEU A O 1
ATOM 3580 N N . ALA A 1 478 ? -10.906 13.859 -6.824 1 98.56 478 ALA A N 1
ATOM 3581 C CA . ALA A 1 478 ? -10.758 12.516 -6.27 1 98.56 478 ALA A CA 1
ATOM 3582 C C . ALA A 1 478 ? -9.359 12.32 -5.684 1 98.56 478 ALA A C 1
ATOM 3584 O O . ALA A 1 478 ? -9.211 11.75 -4.602 1 98.56 478 ALA A O 1
ATOM 3585 N N . ASP A 1 479 ? -8.352 12.836 -6.402 1 98.56 479 ASP A N 1
ATOM 3586 C CA . ASP A 1 479 ? -6.977 12.727 -5.914 1 98.56 479 ASP A CA 1
ATOM 3587 C C . ASP A 1 479 ? -6.785 13.539 -4.633 1 98.56 479 ASP A C 1
ATOM 3589 O O . ASP A 1 479 ? -6.129 13.078 -3.695 1 98.56 479 ASP A O 1
ATOM 3593 N N . ALA A 1 480 ? -7.32 14.695 -4.621 1 98.88 480 ALA A N 1
ATOM 3594 C CA . ALA A 1 480 ? -7.219 15.539 -3.436 1 98.88 480 ALA A CA 1
ATOM 3595 C C . ALA A 1 480 ? -7.805 14.844 -2.211 1 98.88 480 ALA A C 1
ATOM 3597 O O . ALA A 1 480 ? -7.215 14.867 -1.131 1 98.88 480 ALA A O 1
ATOM 3598 N N . ILE A 1 481 ? -8.953 14.227 -2.387 1 98.88 481 ILE A N 1
ATOM 3599 C CA . ILE A 1 481 ? -9.609 13.523 -1.292 1 98.88 481 ILE A CA 1
ATOM 3600 C C . ILE A 1 481 ? -8.742 12.352 -0.84 1 98.88 481 ILE A C 1
ATOM 3602 O O . ILE A 1 481 ? -8.578 12.117 0.359 1 98.88 481 ILE A O 1
ATOM 3606 N N . VAL A 1 482 ? -8.156 11.641 -1.771 1 98.81 482 VAL A N 1
ATOM 3607 C CA . VAL A 1 482 ? -7.258 10.547 -1.435 1 98.81 482 VAL A CA 1
ATOM 3608 C C . VAL A 1 482 ? -6.086 11.07 -0.609 1 98.81 482 VAL A C 1
ATOM 3610 O O . VAL A 1 482 ? -5.711 10.469 0.402 1 98.81 482 VAL A O 1
ATOM 3613 N N . HIS A 1 483 ? -5.496 12.242 -0.969 1 98.88 483 HIS A N 1
ATOM 3614 C CA . HIS A 1 483 ? -4.352 12.82 -0.277 1 98.88 483 HIS A CA 1
ATOM 3615 C C . HIS A 1 483 ? -4.734 13.297 1.121 1 98.88 483 HIS A C 1
ATOM 3617 O O . HIS A 1 483 ? -3.881 13.391 2.006 1 98.88 483 HIS A O 1
ATOM 3623 N N . ALA A 1 484 ? -6.039 13.508 1.356 1 98.94 484 ALA A N 1
ATOM 3624 C CA . ALA A 1 484 ? -6.52 14.031 2.633 1 98.94 484 ALA A CA 1
ATOM 3625 C C . ALA A 1 484 ? -7.195 12.938 3.455 1 98.94 484 ALA A C 1
ATOM 3627 O O . ALA A 1 484 ? -7.863 13.219 4.449 1 98.94 484 ALA A O 1
ATOM 3628 N N . THR A 1 485 ? -7.18 11.703 3.016 1 98.88 485 THR A N 1
ATOM 3629 C CA . THR A 1 485 ? -7.715 10.57 3.756 1 98.88 485 THR A CA 1
ATOM 3630 C C . THR A 1 485 ? -6.684 9.445 3.838 1 98.88 485 THR A C 1
ATOM 3632 O O . THR A 1 485 ? -5.844 9.43 4.742 1 98.88 485 THR A O 1
ATOM 3635 N N . ARG A 1 486 ? -6.543 8.734 2.736 1 98.81 486 ARG A N 1
ATOM 3636 C CA . ARG A 1 486 ? -5.656 7.578 2.693 1 98.81 486 ARG A CA 1
ATOM 3637 C C . ARG A 1 486 ? -4.207 7.992 2.908 1 98.81 486 ARG A C 1
ATOM 3639 O O . ARG A 1 486 ? -3.52 7.445 3.773 1 98.81 486 ARG A O 1
ATOM 3646 N N . ASP A 1 487 ? -3.723 8.938 2.111 1 98.81 487 ASP A N 1
ATOM 3647 C CA . ASP A 1 487 ? -2.303 9.281 2.117 1 98.81 487 ASP A CA 1
ATOM 3648 C C . ASP A 1 487 ? -1.919 10.008 3.404 1 98.81 487 ASP A C 1
ATOM 3650 O O . ASP A 1 487 ? -0.808 9.836 3.912 1 98.81 487 ASP A O 1
ATOM 3654 N N . ALA A 1 488 ? -2.852 10.773 3.91 1 98.88 488 ALA A N 1
ATOM 3655 C CA . ALA A 1 488 ? -2.6 11.422 5.191 1 98.88 488 ALA A CA 1
ATOM 3656 C C . ALA A 1 488 ? -2.498 10.398 6.32 1 98.88 488 ALA A C 1
ATOM 3658 O O . ALA A 1 488 ? -1.635 10.508 7.195 1 98.88 488 ALA A O 1
ATOM 3659 N N . ALA A 1 489 ? -3.393 9.438 6.348 1 98.69 489 ALA A N 1
ATOM 3660 C CA . ALA A 1 489 ? -3.305 8.359 7.332 1 98.69 489 ALA A CA 1
ATOM 3661 C C . ALA A 1 489 ? -1.983 7.605 7.203 1 98.69 489 ALA A C 1
ATOM 3663 O O . ALA A 1 489 ? -1.321 7.328 8.211 1 98.69 489 ALA A O 1
ATOM 3664 N N . TRP A 1 490 ? -1.594 7.328 5.957 1 98.19 490 TRP A N 1
ATOM 3665 C CA . TRP A 1 490 ? -0.338 6.633 5.699 1 98.19 490 TRP A CA 1
ATOM 3666 C C . TRP A 1 490 ? 0.848 7.441 6.215 1 98.19 490 TRP A C 1
ATOM 3668 O O . TRP A 1 490 ? 1.782 6.883 6.797 1 98.19 490 TRP A O 1
ATOM 3678 N N . ALA A 1 491 ? 0.812 8.742 6.07 1 98.44 491 ALA A N 1
ATOM 3679 C CA . ALA A 1 491 ? 1.915 9.641 6.395 1 98.44 491 ALA A CA 1
ATOM 3680 C C . ALA A 1 491 ? 2.191 9.656 7.895 1 98.44 491 ALA A C 1
ATOM 3682 O O . ALA A 1 491 ? 3.262 10.078 8.328 1 98.44 491 ALA A O 1
ATOM 3683 N N . SER A 1 492 ? 1.255 9.195 8.672 1 96.75 492 SER A N 1
ATOM 3684 C CA . SER A 1 492 ? 1.458 9.133 10.117 1 96.75 492 SER A CA 1
ATOM 3685 C C . SER A 1 492 ? 1.38 7.699 10.625 1 96.75 492 SER A C 1
ATOM 3687 O O . SER A 1 492 ? 1.104 7.469 11.805 1 96.75 492 SER A O 1
ATOM 3689 N N . ARG A 1 493 ? 1.513 6.734 9.742 1 96.31 493 ARG A N 1
ATOM 3690 C CA . ARG A 1 493 ? 1.568 5.305 10.031 1 96.31 493 ARG A CA 1
ATOM 3691 C C . ARG A 1 493 ? 0.255 4.82 10.641 1 96.31 493 ARG A C 1
ATOM 3693 O O . ARG A 1 493 ? 0.257 4.047 11.602 1 96.31 493 ARG A O 1
ATOM 3700 N N . SER A 1 494 ? -0.851 5.301 10.07 1 96.69 494 SER A N 1
ATOM 3701 C CA . SER A 1 494 ? -2.164 4.926 10.586 1 96.69 494 SER A CA 1
ATOM 3702 C C . SER A 1 494 ? -2.98 4.191 9.523 1 96.69 494 SER A C 1
ATOM 3704 O O . SER A 1 494 ? -4.195 4.035 9.664 1 96.69 494 SER A O 1
ATOM 3706 N N . GLU A 1 495 ? -2.318 3.732 8.438 1 96 495 GLU A N 1
ATOM 3707 C CA . GLU A 1 495 ? -3.035 3.18 7.293 1 96 495 GLU A CA 1
ATOM 3708 C C . GLU A 1 495 ? -3.729 1.869 7.656 1 96 495 GLU A C 1
ATOM 3710 O O . GLU A 1 495 ? -4.641 1.428 6.957 1 96 495 GLU A O 1
ATOM 3715 N N . GLN A 1 496 ? -3.312 1.242 8.797 1 94.69 496 GLN A N 1
ATOM 3716 C CA . GLN A 1 496 ? -3.955 0.001 9.211 1 94.69 496 GLN A CA 1
ATOM 3717 C C . GLN A 1 496 ? -5.145 0.277 10.133 1 94.69 496 GLN A C 1
ATOM 3719 O O . GLN A 1 496 ? -5.871 -0.645 10.508 1 94.69 496 GLN A O 1
ATOM 3724 N N . LEU A 1 497 ? -5.371 1.523 10.43 1 96.5 497 LEU A N 1
ATOM 3725 C CA . LEU A 1 497 ? -6.465 1.904 11.32 1 96.5 497 LEU A CA 1
ATOM 3726 C C . LEU A 1 497 ? -7.594 2.566 10.531 1 96.5 497 LEU A C 1
ATOM 3728 O O . LEU A 1 497 ? -8.766 2.244 10.734 1 96.5 497 LEU A O 1
ATOM 3732 N N . HIS A 1 498 ? -7.184 3.525 9.68 1 96.94 498 HIS A N 1
ATOM 3733 C CA . HIS A 1 498 ? -8.195 4.336 9.016 1 96.94 498 HIS A CA 1
ATOM 3734 C C . HIS A 1 498 ? -7.629 5.031 7.781 1 96.94 498 HIS A C 1
ATOM 3736 O O . HIS A 1 498 ? -6.523 4.711 7.34 1 96.94 498 HIS A O 1
ATOM 3742 N N . GLY A 1 499 ? -8.438 5.918 7.102 1 98.38 499 GLY A N 1
ATOM 3743 C CA . GLY A 1 499 ? -8.023 6.68 5.934 1 98.38 499 GLY A CA 1
ATOM 3744 C C . GLY A 1 499 ? -8.633 6.168 4.641 1 98.38 499 GLY A C 1
ATOM 3745 O O . GLY A 1 499 ? -8.688 6.895 3.645 1 98.38 499 GLY A O 1
ATOM 3746 N N . ARG A 1 500 ? -9.031 4.961 4.602 1 98.06 500 ARG A N 1
ATOM 3747 C CA . ARG A 1 500 ? -9.766 4.352 3.5 1 98.06 500 ARG A CA 1
ATOM 3748 C C . ARG A 1 500 ? -10.922 3.498 4.02 1 98.06 500 ARG A C 1
ATOM 3750 O O . ARG A 1 500 ? -10.977 3.176 5.207 1 98.06 500 ARG A O 1
ATOM 3757 N N . LEU A 1 501 ? -11.898 3.219 3.17 1 98.5 501 LEU A N 1
ATOM 3758 C CA . LEU A 1 501 ? -12.984 2.307 3.512 1 98.5 501 LEU A CA 1
ATOM 3759 C C . LEU A 1 501 ? -12.703 0.907 2.971 1 98.5 501 LEU A C 1
ATOM 3761 O O . LEU A 1 501 ? -12.945 0.633 1.793 1 98.5 501 LEU A O 1
ATOM 3765 N N . ALA A 1 502 ? -12.211 0.098 3.84 1 96.62 502 ALA A N 1
ATOM 3766 C CA . ALA A 1 502 ? -11.82 -1.265 3.492 1 96.62 502 ALA A CA 1
ATOM 3767 C C . ALA A 1 502 ? -12.031 -2.213 4.668 1 96.62 502 ALA A C 1
ATOM 3769 O O . ALA A 1 502 ? -12.016 -1.789 5.828 1 96.62 502 ALA A O 1
ATOM 3770 N N . GLU A 1 503 ? -12.18 -3.432 4.359 1 95.88 503 GLU A N 1
ATOM 3771 C CA . GLU A 1 503 ? -12.375 -4.461 5.375 1 95.88 503 GLU A CA 1
ATOM 3772 C C . GLU A 1 503 ? -11.258 -4.438 6.41 1 95.88 503 GLU A C 1
ATOM 3774 O O . GLU A 1 503 ? -10.086 -4.281 6.062 1 95.88 503 GLU A O 1
ATOM 3779 N N . GLY A 1 504 ? -11.648 -4.559 7.66 1 96.44 504 GLY A N 1
ATOM 3780 C CA . GLY A 1 504 ? -10.688 -4.652 8.75 1 96.44 504 GLY A CA 1
ATOM 3781 C C . GLY A 1 504 ? -10.375 -3.309 9.383 1 96.44 504 GLY A C 1
ATOM 3782 O O . GLY A 1 504 ? -9.922 -3.248 10.523 1 96.44 504 GLY A O 1
ATOM 3783 N N . LEU A 1 505 ? -10.57 -2.213 8.703 1 97.81 505 LEU A N 1
ATOM 3784 C CA . LEU A 1 505 ? -10.273 -0.882 9.227 1 97.81 505 LEU A CA 1
ATOM 3785 C C . LEU A 1 505 ? -11.43 -0.373 10.086 1 97.81 505 LEU A C 1
ATOM 3787 O O . LEU A 1 505 ? -12.539 -0.899 10.023 1 97.81 505 LEU A O 1
ATOM 3791 N N . TYR A 1 506 ? -11.133 0.56 10.914 1 98.56 506 TYR A N 1
ATOM 3792 C CA . TYR A 1 506 ? -12.195 1.194 11.688 1 98.56 506 TYR A CA 1
ATOM 3793 C C . TYR A 1 506 ? -13.234 1.827 10.766 1 98.56 506 TYR A C 1
ATOM 3795 O O . TYR A 1 506 ? -12.891 2.367 9.711 1 98.56 506 TYR A O 1
ATOM 3803 N N . ALA A 1 507 ? -14.477 1.698 11.148 1 98.62 507 ALA A N 1
ATOM 3804 C CA . ALA A 1 507 ? -15.562 2.334 10.414 1 98.62 507 ALA A CA 1
ATOM 3805 C C . ALA A 1 507 ? -15.57 3.844 10.633 1 98.62 507 ALA A C 1
ATOM 3807 O O . ALA A 1 507 ? -16.359 4.355 11.422 1 98.62 507 ALA A O 1
ATOM 3808 N N . ASP A 1 508 ? -14.703 4.523 9.977 1 98.88 508 ASP A N 1
ATOM 3809 C CA . ASP A 1 508 ? -14.578 5.977 10 1 98.88 508 ASP A CA 1
ATOM 3810 C C . ASP A 1 508 ? -15 6.59 8.672 1 98.88 508 ASP A C 1
ATOM 3812 O O . ASP A 1 508 ? -14.242 6.57 7.703 1 98.88 508 ASP A O 1
ATOM 3816 N N . PHE A 1 509 ? -16.156 7.129 8.594 1 98.88 509 PHE A N 1
ATOM 3817 C CA . PHE A 1 509 ? -16.641 7.66 7.328 1 98.88 509 PHE A CA 1
ATOM 3818 C C . PHE A 1 509 ? -17.594 8.828 7.562 1 98.88 509 PHE A C 1
ATOM 3820 O O . PHE A 1 509 ? -18 9.094 8.695 1 98.88 509 PHE A O 1
ATOM 3827 N N . ILE A 1 510 ? -17.859 9.586 6.523 1 98.94 510 ILE A N 1
ATOM 3828 C CA . ILE A 1 510 ? -18.797 10.703 6.582 1 98.94 510 ILE A CA 1
ATOM 3829 C C . ILE A 1 510 ? -19.844 10.562 5.469 1 98.94 510 ILE A C 1
ATOM 3831 O O . ILE A 1 510 ? -19.594 9.891 4.465 1 98.94 510 ILE A O 1
ATOM 3835 N N . VAL A 1 511 ? -20.984 11.078 5.672 1 98.75 511 VAL A N 1
ATOM 3836 C CA . VAL A 1 511 ? -22.078 11.156 4.703 1 98.75 511 VAL A CA 1
ATOM 3837 C C . VAL A 1 511 ? -22.328 12.609 4.32 1 98.75 511 VAL A C 1
ATOM 3839 O O . VAL A 1 511 ? -22.453 13.477 5.191 1 98.75 511 VAL A O 1
ATOM 3842 N N . LEU A 1 512 ? -22.359 12.906 3.07 1 98.62 512 LEU A N 1
ATOM 3843 C CA . LEU A 1 512 ? -22.531 14.273 2.578 1 98.62 512 LEU A CA 1
ATOM 3844 C C . LEU A 1 512 ? -23.953 14.5 2.098 1 98.62 512 LEU A C 1
ATOM 3846 O O . LEU A 1 512 ? -24.672 13.547 1.793 1 98.62 512 LEU A O 1
ATOM 3850 N N . ASP A 1 513 ? -24.359 15.75 1.92 1 97.19 513 ASP A N 1
ATOM 3851 C CA . ASP A 1 513 ? -25.719 16.109 1.529 1 97.19 513 ASP A CA 1
ATOM 3852 C C . ASP A 1 513 ? -25.859 16.172 0.01 1 97.19 513 ASP A C 1
ATOM 3854 O O . ASP A 1 513 ? -26.953 16.375 -0.512 1 97.19 513 ASP A O 1
ATOM 3858 N N . ARG A 1 514 ? -24.719 16 -0.678 1 96.75 514 ARG A N 1
ATOM 3859 C CA . ARG A 1 514 ? -24.75 16.016 -2.137 1 96.75 514 ARG A CA 1
ATOM 3860 C C . ARG A 1 514 ? -23.578 15.242 -2.717 1 96.75 514 ARG A C 1
ATOM 3862 O O . ARG A 1 514 ? -22.625 14.906 -1.998 1 96.75 514 ARG A O 1
ATOM 3869 N N . ASP A 1 515 ? -23.672 14.922 -3.98 1 97.62 515 ASP A N 1
ATOM 3870 C CA . ASP A 1 515 ? -22.609 14.211 -4.676 1 97.62 515 ASP A CA 1
ATOM 3871 C C . ASP A 1 515 ? -21.578 15.18 -5.246 1 97.62 515 ASP A C 1
ATOM 3873 O O . ASP A 1 515 ? -21.734 15.68 -6.363 1 97.62 515 ASP A O 1
ATOM 3877 N N . ILE A 1 516 ? -20.5 15.281 -4.621 1 98.25 516 ILE A N 1
ATOM 3878 C CA . ILE A 1 516 ? -19.516 16.312 -4.941 1 98.25 516 ILE A CA 1
ATOM 3879 C C . ILE A 1 516 ? -18.75 15.914 -6.199 1 98.25 516 ILE A C 1
ATOM 3881 O O . ILE A 1 516 ? -18.047 16.734 -6.785 1 98.25 516 ILE A O 1
ATOM 3885 N N . PHE A 1 517 ? -18.859 14.688 -6.656 1 97.88 517 PHE A N 1
ATOM 3886 C CA . PHE A 1 517 ? -18.109 14.234 -7.816 1 97.88 517 PHE A CA 1
ATOM 3887 C C . PHE A 1 517 ? -18.859 14.531 -9.109 1 97.88 517 PHE A C 1
ATOM 3889 O O . PHE A 1 517 ? -18.281 14.477 -10.195 1 97.88 517 PHE A O 1
ATOM 3896 N N . THR A 1 518 ? -20.125 14.812 -9.031 1 96.62 518 THR A N 1
ATOM 3897 C CA . THR A 1 518 ? -20.922 15.047 -10.227 1 96.62 518 THR A CA 1
ATOM 3898 C C . THR A 1 518 ? -21.391 16.5 -10.281 1 96.62 518 THR A C 1
ATOM 3900 O O . THR A 1 518 ? -21.984 16.922 -11.281 1 96.62 518 THR A O 1
ATOM 3903 N N . ARG A 1 519 ? -21.172 17.234 -9.266 1 96 519 ARG A N 1
ATOM 3904 C CA . ARG A 1 519 ? -21.594 18.641 -9.172 1 96 519 ARG A CA 1
ATOM 3905 C C . ARG A 1 519 ? -20.422 19.578 -9.477 1 96 519 ARG A C 1
ATOM 3907 O O . ARG A 1 519 ? -19.266 19.156 -9.484 1 96 519 ARG A O 1
ATOM 3914 N N . PRO A 1 520 ? -20.797 20.797 -9.805 1 97.12 520 PRO A N 1
ATOM 3915 C CA . PRO A 1 520 ? -19.719 21.766 -9.961 1 97.12 520 PRO A CA 1
ATOM 3916 C C . PRO A 1 520 ? -18.859 21.906 -8.703 1 97.12 520 PRO A C 1
ATOM 3918 O O . PRO A 1 520 ? -19.391 21.844 -7.59 1 97.12 520 PRO A O 1
ATOM 3921 N N . LEU A 1 521 ? -17.594 22.109 -8.867 1 97.81 521 LEU A N 1
ATOM 3922 C CA . LEU A 1 521 ? -16.625 22.141 -7.766 1 97.81 521 LEU A CA 1
ATOM 3923 C C . LEU A 1 521 ? -16.969 23.281 -6.793 1 97.81 521 LEU A C 1
ATOM 3925 O O . LEU A 1 521 ? -16.672 23.188 -5.602 1 97.81 521 LEU A O 1
ATOM 3929 N N . GLU A 1 522 ? -17.594 24.344 -7.223 1 97.19 522 GLU A N 1
ATOM 3930 C CA . GLU A 1 522 ? -17.984 25.469 -6.371 1 97.19 522 GLU A CA 1
ATOM 3931 C C . GLU A 1 522 ? -18.906 25.016 -5.246 1 97.19 522 GLU A C 1
ATOM 3933 O O . GLU A 1 522 ? -18.906 25.609 -4.164 1 97.19 522 GLU A O 1
ATOM 3938 N N . GLU A 1 523 ? -19.625 23.969 -5.469 1 97.12 523 GLU A N 1
ATOM 3939 C CA . GLU A 1 523 ? -20.594 23.5 -4.488 1 97.12 523 GLU A CA 1
ATOM 3940 C C . GLU A 1 523 ? -19.891 22.844 -3.297 1 97.12 523 GLU A C 1
ATOM 3942 O O . GLU A 1 523 ? -20.531 22.578 -2.27 1 97.12 523 GLU A O 1
ATOM 3947 N N . LEU A 1 524 ? -18.625 22.562 -3.459 1 98.31 524 LEU A N 1
ATOM 3948 C CA . LEU A 1 524 ? -17.859 22.078 -2.312 1 98.31 524 LEU A CA 1
ATOM 3949 C C . LEU A 1 524 ? -17.953 23.047 -1.143 1 98.31 524 LEU A C 1
ATOM 3951 O O . LEU A 1 524 ? -17.953 22.625 0.018 1 98.31 524 LEU A O 1
ATOM 3955 N N . LEU A 1 525 ? -18.047 24.328 -1.379 1 97.44 525 LEU A N 1
ATOM 3956 C CA . LEU A 1 525 ? -18.078 25.359 -0.355 1 97.44 525 LEU A CA 1
ATOM 3957 C C . LEU A 1 525 ? -19.391 25.359 0.398 1 97.44 525 LEU A C 1
ATOM 3959 O O . LEU A 1 525 ? -19.469 25.859 1.528 1 97.44 525 LEU A O 1
ATOM 3963 N N . ASP A 1 526 ? -20.422 24.75 -0.223 1 95.25 526 ASP A N 1
ATOM 3964 C CA . ASP A 1 526 ? -21.75 24.719 0.38 1 95.25 526 ASP A CA 1
ATOM 3965 C C . ASP A 1 526 ? -22.109 23.328 0.862 1 95.25 526 ASP A C 1
ATOM 3967 O O . ASP A 1 526 ? -23.188 23.109 1.439 1 95.25 526 ASP A O 1
ATOM 3971 N N . THR A 1 527 ? -21.297 22.406 0.552 1 97.38 527 THR A N 1
ATOM 3972 C CA . THR A 1 527 ? -21.578 21.031 0.914 1 97.38 527 THR A CA 1
ATOM 3973 C C . THR A 1 527 ? -21.531 20.844 2.428 1 97.38 527 THR A C 1
ATOM 3975 O O . THR A 1 527 ? -20.656 21.391 3.098 1 97.38 527 THR A O 1
ATOM 3978 N N . ARG A 1 528 ? -22.453 20.031 2.953 1 96.06 528 ARG A N 1
ATOM 3979 C CA . ARG A 1 528 ? -22.531 19.781 4.391 1 96.06 528 ARG A CA 1
ATOM 3980 C C . ARG A 1 528 ? -22.312 18.312 4.703 1 96.06 528 ARG A C 1
ATOM 3982 O O . ARG A 1 528 ? -22.766 17.438 3.959 1 96.06 528 ARG A O 1
ATOM 3989 N N . VAL A 1 529 ? -21.672 18.094 5.828 1 98.31 529 VAL A N 1
ATOM 3990 C CA . VAL A 1 529 ? -21.562 16.75 6.387 1 98.31 529 VAL A CA 1
ATOM 3991 C C . VAL A 1 529 ? -22.812 16.422 7.188 1 98.31 529 VAL A C 1
ATOM 3993 O O . VAL A 1 529 ? -23.125 17.078 8.188 1 98.31 529 VAL A O 1
ATOM 3996 N N . LEU A 1 530 ? -23.531 15.414 6.754 1 97.88 530 LEU A N 1
ATOM 3997 C CA . LEU A 1 530 ? -24.766 14.992 7.422 1 97.88 530 LEU A CA 1
ATOM 3998 C C . LEU A 1 530 ? -24.453 14.125 8.633 1 97.88 530 LEU A C 1
ATOM 4000 O O . LEU A 1 530 ? -25.172 14.164 9.633 1 97.88 530 LEU A O 1
ATOM 4004 N N . ARG A 1 531 ? -23.438 13.336 8.477 1 98.12 531 ARG A N 1
ATOM 4005 C CA . ARG A 1 531 ? -23.047 12.398 9.523 1 98.12 531 ARG A CA 1
ATOM 4006 C C . ARG A 1 531 ? -21.531 12.164 9.523 1 98.12 531 ARG A C 1
ATOM 4008 O O . ARG A 1 531 ? -20.922 12.086 8.461 1 98.12 531 ARG A O 1
ATOM 4015 N N . THR A 1 532 ? -20.984 12.156 10.68 1 98.81 532 THR A N 1
ATOM 4016 C CA . THR A 1 532 ? -19.625 11.68 10.898 1 98.81 532 THR A CA 1
ATOM 4017 C C . THR A 1 532 ? -19.625 10.438 11.797 1 98.81 532 THR A C 1
ATOM 4019 O O . THR A 1 532 ? -20.188 10.461 12.898 1 98.81 532 THR A O 1
ATOM 4022 N N . VAL A 1 533 ? -19.109 9.359 11.289 1 98.75 533 VAL A N 1
ATOM 4023 C CA . VAL A 1 533 ? -19.031 8.094 12.016 1 98.75 533 VAL A CA 1
ATOM 4024 C C . VAL A 1 533 ? -17.578 7.773 12.352 1 98.75 533 VAL A C 1
ATOM 4026 O O . VAL A 1 533 ? -16.703 7.828 11.477 1 98.75 533 VAL A O 1
ATOM 4029 N N . VAL A 1 534 ? -17.281 7.508 13.641 1 98.62 534 VAL A N 1
ATOM 4030 C CA . VAL A 1 534 ? -15.953 7.113 14.109 1 98.62 534 VAL A CA 1
ATOM 4031 C C . VAL A 1 534 ? -16.031 5.777 14.844 1 98.62 534 VAL A C 1
ATOM 4033 O O . VAL A 1 534 ? -16.688 5.68 15.883 1 98.62 534 VAL A O 1
ATOM 4036 N N . GLY A 1 535 ? -15.375 4.77 14.297 1 97.44 535 GLY A N 1
ATOM 4037 C CA . GLY A 1 535 ? -15.469 3.441 14.883 1 97.44 535 GLY A CA 1
ATOM 4038 C C . GLY A 1 535 ? -16.891 2.928 14.969 1 97.44 535 GLY A C 1
ATOM 4039 O O . GLY A 1 535 ? -17.297 2.383 16 1 97.44 535 GLY A O 1
ATOM 4040 N N . GLY A 1 536 ? -17.656 3.213 14.016 1 96.62 536 GLY A N 1
ATOM 4041 C CA . GLY A 1 536 ? -19.016 2.715 13.977 1 96.62 536 GLY A CA 1
ATOM 4042 C C . GLY A 1 536 ? -19.984 3.547 14.805 1 96.62 536 GLY A C 1
ATOM 4043 O O . GLY A 1 536 ? -21.188 3.305 14.797 1 96.62 536 GLY A O 1
ATOM 4044 N N . ARG A 1 537 ? -19.531 4.543 15.453 1 96.5 537 ARG A N 1
ATOM 4045 C CA . ARG A 1 537 ? -20.359 5.41 16.297 1 96.5 537 ARG A CA 1
ATOM 4046 C C . ARG A 1 537 ? -20.594 6.758 15.617 1 96.5 537 ARG A C 1
ATOM 4048 O O . ARG A 1 537 ? -19.656 7.395 15.148 1 96.5 537 ARG A O 1
ATOM 4055 N N . VAL A 1 538 ? -21.828 7.199 15.586 1 97.38 538 VAL A N 1
ATOM 4056 C CA . VAL A 1 538 ? -22.156 8.516 15.055 1 97.38 538 VAL A CA 1
ATOM 4057 C C . VAL A 1 538 ? -21.734 9.594 16.047 1 97.38 538 VAL A C 1
ATOM 4059 O O . VAL A 1 538 ? -22.25 9.648 17.172 1 97.38 538 VAL A O 1
ATOM 4062 N N . VAL A 1 539 ? -20.812 10.414 15.648 1 98.25 539 VAL A N 1
ATOM 4063 C CA . VAL A 1 539 ? -20.328 11.43 16.562 1 98.25 539 VAL A CA 1
ATOM 4064 C C . VAL A 1 539 ? -20.859 12.797 16.156 1 98.25 539 VAL A C 1
ATOM 4066 O O . VAL A 1 539 ? -20.75 13.773 16.906 1 98.25 539 VAL A O 1
ATOM 4069 N N . HIS A 1 540 ? -21.391 12.898 14.969 1 97.88 540 HIS A N 1
ATOM 4070 C CA . HIS A 1 540 ? -22.078 14.078 14.469 1 97.88 540 HIS A CA 1
ATOM 4071 C C . HIS A 1 540 ? -23.25 13.695 13.57 1 97.88 540 HIS A C 1
ATOM 4073 O O . HIS A 1 540 ? -23.125 12.82 12.719 1 97.88 540 HIS A O 1
ATOM 4079 N N . GLN A 1 541 ? -24.328 14.219 13.758 1 96.19 541 GLN A N 1
ATOM 4080 C CA . GLN A 1 541 ? -25.516 14.07 12.93 1 96.19 541 GLN A CA 1
ATOM 4081 C C . GLN A 1 541 ? -26.203 15.414 12.703 1 96.19 541 GLN A C 1
ATOM 4083 O O . GLN A 1 541 ? -26.656 16.047 13.656 1 96.19 541 GLN A O 1
ATOM 4088 N N . ALA A 1 542 ? -26.188 15.797 11.453 1 89.69 542 ALA A N 1
ATOM 4089 C CA . ALA A 1 542 ? -26.797 17.078 11.148 1 89.69 542 ALA A CA 1
ATOM 4090 C C . ALA A 1 542 ? -28.312 17.016 11.336 1 89.69 542 ALA A C 1
ATOM 4092 O O . ALA A 1 542 ? -28.938 16 11.047 1 89.69 542 ALA A O 1
ATOM 4093 N N . GLN A 1 543 ? -28.859 17.969 12.086 1 77.25 543 GLN A N 1
ATOM 4094 C CA . GLN A 1 543 ? -30.312 18.062 12.227 1 77.25 543 GLN A CA 1
ATOM 4095 C C . GLN A 1 543 ? -30.969 18.453 10.906 1 77.25 543 GLN A C 1
ATOM 4097 O O . GLN A 1 543 ? -30.391 19.203 10.117 1 77.25 543 GLN A O 1
ATOM 4102 N N . PRO A 1 544 ? -31.922 17.703 10.484 1 61.5 544 PRO A N 1
ATOM 4103 C CA . PRO A 1 544 ? -32.625 18.125 9.273 1 61.5 544 PRO A CA 1
ATOM 4104 C C . PRO A 1 544 ? -32.906 19.609 9.242 1 61.5 544 PRO A C 1
ATOM 4106 O O . PRO A 1 544 ? -33.469 20.156 10.203 1 61.5 544 PRO A O 1
ATOM 4109 N N . GLY A 1 545 ? -32.031 20.453 9.133 1 42.44 545 GLY A N 1
ATOM 4110 C CA . GLY A 1 545 ? -32.438 21.844 9.117 1 42.44 545 GLY A CA 1
ATOM 4111 C C . GLY A 1 545 ? -33.719 22.094 8.375 1 42.44 545 GLY A C 1
ATOM 4112 O O . GLY A 1 545 ? -34.125 21.297 7.539 1 42.44 545 GLY A O 1
ATOM 4113 N N . ALA A 1 546 ? -34.406 23.469 9 1 36 546 ALA A N 1
ATOM 4114 C CA . ALA A 1 546 ? -35.156 24.625 8.508 1 36 546 ALA A CA 1
ATOM 4115 C C . ALA A 1 546 ? -34.406 25.312 7.363 1 36 546 ALA A C 1
ATOM 4117 O O . ALA A 1 546 ? -33.156 25.391 7.371 1 36 546 ALA A O 1
ATOM 4118 N N . ASN A 1 547 ? -34.781 25.219 6.156 1 34.88 547 ASN A N 1
ATOM 4119 C CA . ASN A 1 547 ? -34.438 26.125 5.062 1 34.88 547 ASN A CA 1
ATOM 4120 C C . ASN A 1 547 ? -33.656 27.344 5.559 1 34.88 547 ASN A C 1
ATOM 4122 O O . ASN A 1 547 ? -34.219 28.188 6.262 1 34.88 547 ASN A O 1
ATOM 4126 N N . ARG A 1 548 ? -32.438 27.297 6.121 1 29.66 548 ARG A N 1
ATOM 4127 C CA . ARG A 1 548 ? -31.953 28.672 6.039 1 29.66 548 ARG A CA 1
ATOM 4128 C C . ARG A 1 548 ? -31.547 29.016 4.609 1 29.66 548 ARG A C 1
ATOM 4130 O O . ARG A 1 548 ? -31 28.188 3.891 1 29.66 548 ARG A O 1
ATOM 4137 N N . MET B 1 1 ? 29.203 -8.586 21.594 1 26.06 1 MET B N 1
ATOM 4138 C CA . MET B 1 1 ? 29.312 -9.336 20.344 1 26.06 1 MET B CA 1
ATOM 4139 C C . MET B 1 1 ? 30.094 -8.539 19.297 1 26.06 1 MET B C 1
ATOM 4141 O O . MET B 1 1 ? 29.859 -7.336 19.141 1 26.06 1 MET B O 1
ATOM 4145 N N . ASP B 1 2 ? 31.391 -8.938 18.953 1 27.34 2 ASP B N 1
ATOM 4146 C CA . ASP B 1 2 ? 32.375 -8.406 18.016 1 27.34 2 ASP B CA 1
ATOM 4147 C C . ASP B 1 2 ? 31.719 -7.961 16.719 1 27.34 2 ASP B C 1
ATOM 4149 O O . ASP B 1 2 ? 30.984 -8.727 16.094 1 27.34 2 ASP B O 1
ATOM 4153 N N . LYS B 1 3 ? 31.438 -6.746 16.656 1 32.56 3 LYS B N 1
ATOM 4154 C CA . LYS B 1 3 ? 31.016 -6.113 15.414 1 32.56 3 LYS B CA 1
ATOM 4155 C C . LYS B 1 3 ? 31.859 -6.605 14.234 1 32.56 3 LYS B C 1
ATOM 4157 O O . LYS B 1 3 ? 33.031 -6.238 14.102 1 32.56 3 LYS B O 1
ATOM 4162 N N . ASP B 1 4 ? 31.844 -7.887 13.797 1 38.53 4 ASP B N 1
ATOM 4163 C CA . ASP B 1 4 ? 32.469 -8.383 12.57 1 38.53 4 ASP B CA 1
ATOM 4164 C C . ASP B 1 4 ? 32.656 -7.258 11.562 1 38.53 4 ASP B C 1
ATOM 4166 O O . ASP B 1 4 ? 31.859 -6.324 11.492 1 38.53 4 ASP B O 1
ATOM 4170 N N . ALA B 1 5 ? 33.719 -6.895 10.969 1 42.97 5 ALA B N 1
ATOM 4171 C CA . ALA B 1 5 ? 34.25 -5.965 9.977 1 42.97 5 ALA B CA 1
ATOM 4172 C C . ALA B 1 5 ? 33.25 -5.727 8.852 1 42.97 5 ALA B C 1
ATOM 4174 O O . ALA B 1 5 ? 32.906 -6.652 8.109 1 42.97 5 ALA B O 1
ATOM 4175 N N . THR B 1 6 ? 32.062 -4.664 8.867 1 58.41 6 THR B N 1
ATOM 4176 C CA . THR B 1 6 ? 30.906 -4.102 8.203 1 58.41 6 THR B CA 1
ATOM 4177 C C . THR B 1 6 ? 31.094 -4.082 6.688 1 58.41 6 THR B C 1
ATOM 4179 O O . THR B 1 6 ? 32.062 -3.48 6.188 1 58.41 6 THR B O 1
ATOM 4182 N N . MET B 1 7 ? 30.891 -5.109 5.859 1 76.94 7 MET B N 1
ATOM 4183 C CA . MET B 1 7 ? 30.953 -5.145 4.398 1 76.94 7 MET B CA 1
ATOM 4184 C C . MET B 1 7 ? 30.609 -3.783 3.809 1 76.94 7 MET B C 1
ATOM 4186 O O . MET B 1 7 ? 29.656 -3.127 4.262 1 76.94 7 MET B O 1
ATOM 4190 N N . PRO B 1 8 ? 31.609 -3.293 3.008 1 91.69 8 PRO B N 1
ATOM 4191 C CA . PRO B 1 8 ? 31.344 -1.985 2.4 1 91.69 8 PRO B CA 1
ATOM 4192 C C . PRO B 1 8 ? 30.031 -1.944 1.624 1 91.69 8 PRO B C 1
ATOM 4194 O O . PRO B 1 8 ? 29.562 -2.982 1.162 1 91.69 8 PRO B O 1
ATOM 4197 N N . ALA B 1 9 ? 29.484 -0.818 1.559 1 96.5 9 ALA B N 1
ATOM 4198 C CA . ALA B 1 9 ? 28.297 -0.609 0.733 1 96.5 9 ALA B CA 1
ATOM 4199 C C . ALA B 1 9 ? 28.594 -0.924 -0.732 1 96.5 9 ALA B C 1
ATOM 4201 O O . ALA B 1 9 ? 29.719 -0.8 -1.188 1 96.5 9 ALA B O 1
ATOM 4202 N N . GLN B 1 10 ? 27.641 -1.442 -1.445 1 98.12 10 GLN B N 1
ATOM 4203 C CA . GLN B 1 10 ? 27.719 -1.659 -2.887 1 98.12 10 GLN B CA 1
ATOM 4204 C C . GLN B 1 10 ? 26.891 -0.626 -3.641 1 98.12 10 GLN B C 1
ATOM 4206 O O . GLN B 1 10 ? 25.688 -0.459 -3.365 1 98.12 10 GLN B O 1
ATOM 4211 N N . LEU B 1 11 ? 27.547 0.089 -4.508 1 98.5 11 LEU B N 1
ATOM 4212 C CA . LEU B 1 11 ? 26.875 1.089 -5.332 1 98.5 11 LEU B CA 1
ATOM 4213 C C . LEU B 1 11 ? 26.719 0.595 -6.77 1 98.5 11 LEU B C 1
ATOM 4215 O O . LEU B 1 11 ? 27.719 0.415 -7.477 1 98.5 11 LEU B O 1
ATOM 4219 N N . TYR B 1 12 ? 25.516 0.271 -7.219 1 98.62 12 TYR B N 1
ATOM 4220 C CA . TYR B 1 12 ? 25.203 -0.01 -8.609 1 98.62 12 TYR B CA 1
ATOM 4221 C C . TYR B 1 12 ? 24.781 1.26 -9.336 1 98.62 12 TYR B C 1
ATOM 4223 O O . TYR B 1 12 ? 23.797 1.904 -8.961 1 98.62 12 TYR B O 1
ATOM 4231 N N . ARG B 1 13 ? 25.5 1.688 -10.352 1 98.19 13 ARG B N 1
ATOM 4232 C CA . ARG B 1 13 ? 25.25 2.971 -11 1 98.19 13 ARG B CA 1
ATOM 4233 C C . ARG B 1 13 ? 25.172 2.811 -12.516 1 98.19 13 ARG B C 1
ATOM 4235 O O . ARG B 1 13 ? 25.438 1.732 -13.047 1 98.19 13 ARG B O 1
ATOM 4242 N N . ASN B 1 14 ? 24.766 3.945 -13.25 1 98 14 ASN B N 1
ATOM 4243 C CA . ASN B 1 14 ? 24.672 3.979 -14.703 1 98 14 ASN B CA 1
ATOM 4244 C C . ASN B 1 14 ? 23.734 2.891 -15.234 1 98 14 ASN B C 1
ATOM 4246 O O . ASN B 1 14 ? 24.141 2.084 -16.078 1 98 14 ASN B O 1
ATOM 4250 N N . ALA B 1 15 ? 22.531 2.85 -14.641 1 98.19 15 ALA B N 1
ATOM 4251 C CA . ALA B 1 15 ? 21.516 1.859 -15.008 1 98.19 15 ALA B CA 1
ATOM 4252 C C . ALA B 1 15 ? 20.172 2.521 -15.258 1 98.19 15 ALA B C 1
ATOM 4254 O O . ALA B 1 15 ? 19.969 3.686 -14.914 1 98.19 15 ALA B O 1
ATOM 4255 N N . ARG B 1 16 ? 19.328 1.891 -15.984 1 98.19 16 ARG B N 1
ATOM 4256 C CA . ARG B 1 16 ? 17.891 2.188 -16.047 1 98.19 16 ARG B CA 1
ATOM 4257 C C . ARG B 1 16 ? 17.094 1.221 -15.172 1 98.19 16 ARG B C 1
ATOM 4259 O O . ARG B 1 16 ? 16.828 0.093 -15.586 1 98.19 16 ARG B O 1
ATOM 4266 N N . ILE B 1 17 ? 16.75 1.672 -14.031 1 98.69 17 ILE B N 1
ATOM 4267 C CA . ILE B 1 17 ? 16.203 0.792 -13.016 1 98.69 17 ILE B CA 1
ATOM 4268 C C . ILE B 1 17 ? 14.68 0.958 -12.961 1 98.69 17 ILE B C 1
ATOM 4270 O O . ILE B 1 17 ? 14.18 2.049 -12.68 1 98.69 17 ILE B O 1
ATOM 4274 N N . PHE B 1 18 ? 13.961 -0.072 -13.281 1 98.75 18 PHE B N 1
ATOM 4275 C CA . PHE B 1 18 ? 12.516 -0.143 -13.062 1 98.75 18 PHE B CA 1
ATOM 4276 C C . PHE B 1 18 ? 12.211 -0.632 -11.648 1 98.75 18 PHE B C 1
ATOM 4278 O O . PHE B 1 18 ? 12.539 -1.767 -11.297 1 98.75 18 PHE B O 1
ATOM 4285 N N . THR B 1 19 ? 11.562 0.159 -10.797 1 98.56 19 THR B N 1
ATOM 4286 C CA . THR B 1 19 ? 11.547 -0.12 -9.367 1 98.56 19 THR B CA 1
ATOM 4287 C C . THR B 1 19 ? 10.312 -0.934 -8.984 1 98.56 19 THR B C 1
ATOM 4289 O O . THR B 1 19 ? 10.25 -1.487 -7.887 1 98.56 19 THR B O 1
ATOM 4292 N N . SER B 1 20 ? 9.234 -0.979 -9.875 1 98.25 20 SER B N 1
ATOM 4293 C CA . SER B 1 20 ? 7.922 -1.539 -9.578 1 98.25 20 SER B CA 1
ATOM 4294 C C . SER B 1 20 ? 7.285 -0.851 -8.375 1 98.25 20 SER B C 1
ATOM 4296 O O . SER B 1 20 ? 6.598 -1.492 -7.578 1 98.25 20 SER B O 1
ATOM 4298 N N . ASP B 1 21 ? 7.602 0.366 -8.086 1 95.31 21 ASP B N 1
ATOM 4299 C CA . ASP B 1 21 ? 7.09 1.179 -6.988 1 95.31 21 ASP B CA 1
ATOM 4300 C C . ASP B 1 21 ? 6.531 2.506 -7.5 1 95.31 21 ASP B C 1
ATOM 4302 O O . ASP B 1 21 ? 6.371 2.693 -8.703 1 95.31 21 ASP B O 1
ATOM 4306 N N . ARG B 1 22 ? 6.094 3.393 -6.605 1 90.5 22 ARG B N 1
ATOM 4307 C CA . ARG B 1 22 ? 5.52 4.68 -6.973 1 90.5 22 ARG B CA 1
ATOM 4308 C C . ARG B 1 22 ? 6.469 5.473 -7.867 1 90.5 22 ARG B C 1
ATOM 4310 O O . ARG B 1 22 ? 6.047 6.051 -8.875 1 90.5 22 ARG B O 1
ATOM 4317 N N . ARG B 1 23 ? 7.723 5.52 -7.406 1 93.5 23 ARG B N 1
ATOM 4318 C CA . ARG B 1 23 ? 8.742 6.055 -8.305 1 93.5 23 ARG B CA 1
ATOM 4319 C C . ARG B 1 23 ? 9.219 4.992 -9.289 1 93.5 23 ARG B C 1
ATOM 4321 O O . ARG B 1 23 ? 10.031 4.129 -8.938 1 93.5 23 ARG B O 1
ATOM 4328 N N . THR B 1 24 ? 8.836 5.121 -10.469 1 94.88 24 THR B N 1
ATOM 4329 C CA . THR B 1 24 ? 8.93 4.043 -11.445 1 94.88 24 THR B CA 1
ATOM 4330 C C . THR B 1 24 ? 10.383 3.818 -11.859 1 94.88 24 THR B C 1
ATOM 4332 O O . THR B 1 24 ? 10.797 2.684 -12.109 1 94.88 24 THR B O 1
ATOM 4335 N N . TRP B 1 25 ? 11.164 4.918 -11.938 1 96.81 25 TRP B N 1
ATOM 4336 C CA . TRP B 1 25 ? 12.5 4.781 -12.516 1 96.81 25 TRP B CA 1
ATOM 4337 C C . TRP B 1 25 ? 13.562 5.344 -11.57 1 96.81 25 TRP B C 1
ATOM 4339 O O . TRP B 1 25 ? 13.297 6.277 -10.812 1 96.81 25 TRP B O 1
ATOM 4349 N N . ALA B 1 26 ? 14.695 4.785 -11.586 1 97.75 26 ALA B N 1
ATOM 4350 C CA . ALA B 1 26 ? 15.898 5.234 -10.883 1 97.75 26 ALA B CA 1
ATOM 4351 C C . ALA B 1 26 ? 17.156 4.965 -11.711 1 97.75 26 ALA B C 1
ATOM 4353 O O . ALA B 1 26 ? 17.094 4.293 -12.742 1 97.75 26 ALA B O 1
ATOM 4354 N N . GLU B 1 27 ? 18.266 5.508 -11.211 1 97.81 27 GLU B N 1
ATOM 4355 C CA . GLU B 1 27 ? 19.516 5.387 -11.953 1 97.81 27 GLU B CA 1
ATOM 4356 C C . GLU B 1 27 ? 20.531 4.559 -11.172 1 97.81 27 GLU B C 1
ATOM 4358 O O . GLU B 1 27 ? 21.5 4.059 -11.75 1 97.81 27 GLU B O 1
ATOM 4363 N N . SER B 1 28 ? 20.297 4.527 -9.883 1 98.12 28 SER B N 1
ATOM 4364 C CA . SER B 1 28 ? 21.281 3.879 -9.016 1 98.12 28 SER B CA 1
ATOM 4365 C C . SER B 1 28 ? 20.609 3.242 -7.801 1 98.12 28 SER B C 1
ATOM 4367 O O . SER B 1 28 ? 19.516 3.641 -7.41 1 98.12 28 SER B O 1
ATOM 4369 N N . LEU B 1 29 ? 21.234 2.225 -7.266 1 97.62 29 LEU B N 1
ATOM 4370 C CA . LEU B 1 29 ? 20.828 1.698 -5.969 1 97.62 29 LEU B CA 1
ATOM 4371 C C . LEU B 1 29 ? 22.031 1.411 -5.086 1 97.62 29 LEU B C 1
ATOM 4373 O O . LEU B 1 29 ? 23.125 1.11 -5.594 1 97.62 29 LEU B O 1
ATOM 4377 N N . VAL B 1 30 ? 21.938 1.593 -3.789 1 98.5 30 VAL B N 1
ATOM 4378 C CA . VAL B 1 30 ? 22.938 1.32 -2.773 1 98.5 30 VAL B CA 1
ATOM 4379 C C . VAL B 1 30 ? 22.516 0.134 -1.916 1 98.5 30 VAL B C 1
ATOM 4381 O O . VAL B 1 30 ? 21.391 0.111 -1.396 1 98.5 30 VAL B O 1
ATOM 4384 N N . VAL B 1 31 ? 23.375 -0.866 -1.823 1 98.38 31 VAL B N 1
ATOM 4385 C CA . VAL B 1 31 ? 23.125 -2.053 -1.011 1 98.38 31 VAL B CA 1
ATOM 4386 C C . VAL B 1 31 ? 24.078 -2.068 0.184 1 98.38 31 VAL B C 1
ATOM 4388 O O . VAL B 1 31 ? 25.297 -1.929 0.022 1 98.38 31 VAL B O 1
ATOM 4391 N N . VAL B 1 32 ? 23.625 -2.15 1.334 1 97.69 32 VAL B N 1
ATOM 4392 C CA . VAL B 1 32 ? 24.375 -2.381 2.559 1 97.69 32 VAL B CA 1
ATOM 4393 C C . VAL B 1 32 ? 23.938 -3.688 3.207 1 97.69 32 VAL B C 1
ATOM 4395 O O . VAL B 1 32 ? 22.766 -3.852 3.541 1 97.69 32 VAL B O 1
ATOM 4398 N N . GLY B 1 33 ? 24.875 -4.555 3.367 1 96.06 33 GLY B N 1
ATOM 4399 C CA . GLY B 1 33 ? 24.469 -5.895 3.76 1 96.06 33 GLY B CA 1
ATOM 4400 C C . GLY B 1 33 ? 23.609 -6.59 2.713 1 96.06 33 GLY B C 1
ATOM 4401 O O . GLY B 1 33 ? 24.016 -6.707 1.555 1 96.06 33 GLY B O 1
ATOM 4402 N N . ASP B 1 34 ? 22.422 -6.988 3.121 1 97.5 34 ASP B N 1
ATOM 4403 C CA . ASP B 1 34 ? 21.562 -7.727 2.207 1 97.5 34 ASP B CA 1
ATOM 4404 C C . ASP B 1 34 ? 20.375 -6.871 1.765 1 97.5 34 ASP B C 1
ATOM 4406 O O . ASP B 1 34 ? 19.453 -7.367 1.11 1 97.5 34 ASP B O 1
ATOM 4410 N N . ARG B 1 35 ? 20.406 -5.559 2.092 1 98.12 35 ARG B N 1
ATOM 4411 C CA . ARG B 1 35 ? 19.219 -4.75 1.889 1 98.12 35 ARG B CA 1
ATOM 4412 C C . ARG B 1 35 ? 19.531 -3.49 1.091 1 98.12 35 ARG B C 1
ATOM 4414 O O . ARG B 1 35 ? 20.688 -3.086 0.998 1 98.12 35 ARG B O 1
ATOM 4421 N N . LEU B 1 36 ? 18.516 -2.928 0.516 1 98.12 36 LEU B N 1
ATOM 4422 C CA . LEU B 1 36 ? 18.609 -1.665 -0.208 1 98.12 36 LEU B CA 1
ATOM 4423 C C . LEU B 1 36 ? 18.578 -0.483 0.754 1 98.12 36 LEU B C 1
ATOM 4425 O O . LEU B 1 36 ? 17.672 -0.391 1.597 1 98.12 36 LEU B O 1
ATOM 4429 N N . THR B 1 37 ? 19.547 0.382 0.592 1 97.56 37 THR B N 1
ATOM 4430 C CA . THR B 1 37 ? 19.625 1.582 1.418 1 97.56 37 THR B CA 1
ATOM 4431 C C . THR B 1 37 ? 19.078 2.793 0.661 1 97.56 37 THR B C 1
ATOM 4433 O O . THR B 1 37 ? 18.5 3.703 1.263 1 97.56 37 THR B O 1
ATOM 4436 N N . TYR B 1 38 ? 19.328 2.785 -0.618 1 97.31 38 TYR B N 1
ATOM 4437 C CA . TYR B 1 38 ? 18.891 3.895 -1.452 1 97.31 38 TYR B CA 1
ATOM 4438 C C . TYR B 1 38 ? 18.625 3.434 -2.881 1 97.31 38 TYR B C 1
ATOM 4440 O O . TYR B 1 38 ? 19.375 2.617 -3.422 1 97.31 38 TYR B O 1
ATOM 4448 N N . VAL B 1 39 ? 17.594 3.912 -3.516 1 97.81 39 VAL B N 1
ATOM 4449 C CA . VAL B 1 39 ? 17.234 3.713 -4.914 1 97.81 39 VAL B CA 1
ATOM 4450 C C . VAL B 1 39 ? 16.828 5.043 -5.539 1 97.81 39 VAL B C 1
ATOM 4452 O O . VAL B 1 39 ? 15.773 5.594 -5.207 1 97.81 39 VAL B O 1
ATOM 4455 N N . GLY B 1 40 ? 17.609 5.656 -6.363 1 96.94 40 GLY B N 1
ATOM 4456 C CA . GLY B 1 40 ? 17.297 6.969 -6.902 1 96.94 40 GLY B CA 1
ATOM 4457 C C . GLY B 1 40 ? 18.375 7.512 -7.82 1 96.94 40 GLY B C 1
ATOM 4458 O O . GLY B 1 40 ? 18.875 6.793 -8.688 1 96.94 40 GLY B O 1
ATOM 4459 N N . ASP B 1 41 ? 18.688 8.773 -7.707 1 96.12 41 ASP B N 1
ATOM 4460 C CA . ASP B 1 41 ? 19.641 9.438 -8.586 1 96.12 41 ASP B CA 1
ATOM 4461 C C . ASP B 1 41 ? 21.078 9.078 -8.219 1 96.12 41 ASP B C 1
ATOM 4463 O O . ASP B 1 41 ? 21.359 8.688 -7.082 1 96.12 41 ASP B O 1
ATOM 4467 N N . GLU B 1 42 ? 21.953 9.273 -9.125 1 96.38 42 GLU B N 1
ATOM 4468 C CA . GLU B 1 42 ? 23.344 8.859 -8.977 1 96.38 42 GLU B CA 1
ATOM 4469 C C . GLU B 1 42 ? 24.062 9.688 -7.918 1 96.38 42 GLU B C 1
ATOM 4471 O O . GLU B 1 42 ? 24.844 9.164 -7.133 1 96.38 42 GLU B O 1
ATOM 4476 N N . ALA B 1 43 ? 23.812 10.961 -7.934 1 96.19 43 ALA B N 1
ATOM 4477 C CA . ALA B 1 43 ? 24.547 11.859 -7.039 1 96.19 43 ALA B CA 1
ATOM 4478 C C . ALA B 1 43 ? 24.266 11.523 -5.578 1 96.19 43 ALA B C 1
ATOM 4480 O O . ALA B 1 43 ? 25.188 11.375 -4.777 1 96.19 43 ALA B O 1
ATOM 4481 N N . THR B 1 44 ? 22.984 11.398 -5.188 1 96.44 44 THR B N 1
ATOM 4482 C CA . THR B 1 44 ? 22.594 11.047 -3.822 1 96.44 44 THR B CA 1
ATOM 4483 C C . THR B 1 44 ? 23.094 9.648 -3.471 1 96.44 44 THR B C 1
ATOM 4485 O O . THR B 1 44 ? 23.594 9.422 -2.363 1 96.44 44 THR B O 1
ATOM 4488 N N . ALA B 1 45 ? 23.031 8.711 -4.398 1 97.69 45 ALA B N 1
ATOM 4489 C CA . ALA B 1 45 ? 23.5 7.344 -4.176 1 97.69 45 ALA B CA 1
ATOM 4490 C C . ALA B 1 45 ? 24.969 7.332 -3.807 1 97.69 45 ALA B C 1
ATOM 4492 O O . ALA B 1 45 ? 25.391 6.617 -2.887 1 97.69 45 ALA B O 1
ATOM 4493 N N . ALA B 1 46 ? 25.75 8.133 -4.547 1 97.19 46 ALA B N 1
ATOM 4494 C CA . ALA B 1 46 ? 27.188 8.203 -4.277 1 97.19 46 ALA B CA 1
ATOM 4495 C C . ALA B 1 46 ? 27.453 8.727 -2.867 1 97.19 46 ALA B C 1
ATOM 4497 O O . ALA B 1 46 ? 28.328 8.203 -2.162 1 97.19 46 ALA B O 1
ATOM 4498 N N . ARG B 1 47 ? 26.688 9.711 -2.484 1 96.25 47 ARG B N 1
ATOM 4499 C CA . ARG B 1 47 ? 26.875 10.289 -1.156 1 96.25 47 ARG B CA 1
ATOM 4500 C C . ARG B 1 47 ? 26.453 9.297 -0.069 1 96.25 47 ARG B C 1
ATOM 4502 O O . ARG B 1 47 ? 27.156 9.156 0.941 1 96.25 47 ARG B O 1
ATOM 4509 N N . VAL B 1 48 ? 25.391 8.586 -0.258 1 96.12 48 VAL B N 1
ATOM 4510 C CA . VAL B 1 48 ? 24.859 7.633 0.708 1 96.12 48 VAL B CA 1
ATOM 4511 C C . VAL B 1 48 ? 25.797 6.441 0.829 1 96.12 48 VAL B C 1
ATOM 4513 O O . VAL B 1 48 ? 26.047 5.945 1.931 1 96.12 48 VAL B O 1
ATOM 4516 N N . ALA B 1 49 ? 26.328 6.008 -0.299 1 97 49 ALA B N 1
ATOM 4517 C CA . ALA B 1 49 ? 27.203 4.836 -0.323 1 97 49 ALA B CA 1
ATOM 4518 C C . ALA B 1 49 ? 28.531 5.125 0.375 1 97 49 ALA B C 1
ATOM 4520 O O . ALA B 1 49 ? 29.109 4.242 1.02 1 97 49 ALA B O 1
ATOM 4521 N N . GLY B 1 50 ? 29.031 6.34 0.24 1 95.5 50 GLY B N 1
ATOM 4522 C CA . GLY B 1 50 ? 30.297 6.723 0.844 1 95.5 50 GLY B CA 1
ATOM 4523 C C . GLY B 1 50 ? 31.484 6.449 -0.05 1 95.5 50 GLY B C 1
ATOM 4524 O O . GLY B 1 50 ? 31.359 5.766 -1.068 1 95.5 50 GLY B O 1
ATOM 4525 N N . PRO B 1 51 ? 32.625 6.938 0.326 1 94 51 PRO B N 1
ATOM 4526 C CA . PRO B 1 51 ? 33.812 6.887 -0.522 1 94 51 PRO B CA 1
ATOM 4527 C C . PRO B 1 51 ? 34.406 5.484 -0.611 1 94 51 PRO B C 1
ATOM 4529 O O . PRO B 1 51 ? 35.156 5.176 -1.562 1 94 51 PRO B O 1
ATOM 4532 N N . ASP B 1 52 ? 34.094 4.598 0.264 1 95 52 ASP B N 1
ATOM 4533 C CA . ASP B 1 52 ? 34.719 3.268 0.309 1 95 52 ASP B CA 1
ATOM 4534 C C . ASP B 1 52 ? 33.812 2.234 -0.366 1 95 52 ASP B C 1
ATOM 4536 O O . ASP B 1 52 ? 34.094 1.038 -0.345 1 95 52 ASP B O 1
ATOM 4540 N N . ALA B 1 53 ? 32.719 2.73 -0.896 1 97.06 53 ALA B N 1
ATOM 4541 C CA . ALA B 1 53 ? 31.75 1.813 -1.494 1 97.06 53 ALA B CA 1
ATOM 4542 C C . ALA B 1 53 ? 32.375 1.037 -2.65 1 97.06 53 ALA B C 1
ATOM 4544 O O . ALA B 1 53 ? 33.25 1.56 -3.367 1 97.06 53 ALA B O 1
ATOM 4545 N N . LEU B 1 54 ? 32.031 -0.262 -2.779 1 97.44 54 LEU B N 1
ATOM 4546 C CA . LEU B 1 54 ? 32.344 -1.021 -3.988 1 97.44 54 LEU B CA 1
ATOM 4547 C C . LEU B 1 54 ? 31.438 -0.599 -5.137 1 97.44 54 LEU B C 1
ATOM 4549 O O . LEU B 1 54 ? 30.219 -0.709 -5.043 1 97.44 54 LEU B O 1
ATOM 4553 N N . ILE B 1 55 ? 32.031 -0.132 -6.23 1 97.75 55 ILE B N 1
ATOM 4554 C CA . ILE B 1 55 ? 31.266 0.446 -7.328 1 97.75 55 ILE B CA 1
ATOM 4555 C C . ILE B 1 55 ? 31.031 -0.61 -8.406 1 97.75 55 ILE B C 1
ATOM 4557 O O . ILE B 1 55 ? 31.969 -1.271 -8.852 1 97.75 55 ILE B O 1
ATOM 4561 N N . HIS B 1 56 ? 29.766 -0.835 -8.797 1 97.81 56 HIS B N 1
ATOM 4562 C CA . HIS B 1 56 ? 29.344 -1.654 -9.93 1 97.81 56 HIS B CA 1
ATOM 4563 C C . HIS B 1 56 ? 28.766 -0.795 -11.047 1 97.81 56 HIS B C 1
ATOM 4565 O O . HIS B 1 56 ? 27.609 -0.339 -10.945 1 97.81 56 HIS B O 1
ATOM 4571 N N . ASP B 1 57 ? 29.531 -0.57 -12.07 1 98.06 57 ASP B N 1
ATOM 4572 C CA . ASP B 1 57 ? 29.016 0.128 -13.25 1 98.06 57 ASP B CA 1
ATOM 4573 C C . ASP B 1 57 ? 28.219 -0.814 -14.141 1 98.06 57 ASP B C 1
ATOM 4575 O O . ASP B 1 57 ? 28.734 -1.838 -14.594 1 98.06 57 ASP B O 1
ATOM 4579 N N . LEU B 1 58 ? 26.984 -0.477 -14.422 1 97.69 58 LEU B N 1
ATOM 4580 C CA . LEU B 1 58 ? 26.125 -1.397 -15.148 1 97.69 58 LEU B CA 1
ATOM 4581 C C . LEU B 1 58 ? 26 -0.988 -16.609 1 97.69 58 LEU B C 1
ATOM 4583 O O . LEU B 1 58 ? 25.203 -1.561 -17.359 1 97.69 58 LEU B O 1
ATOM 4587 N N . ASP B 1 59 ? 26.734 0.074 -17.031 1 96.88 59 ASP B N 1
ATOM 4588 C CA . ASP B 1 59 ? 26.891 0.491 -18.422 1 96.88 59 ASP B CA 1
ATOM 4589 C C . ASP B 1 59 ? 25.547 0.695 -19.094 1 96.88 59 ASP B C 1
ATOM 4591 O O . ASP B 1 59 ? 25.312 0.223 -20.203 1 96.88 59 ASP B O 1
ATOM 4595 N N . GLY B 1 60 ? 24.578 1.196 -18.375 1 97.44 60 GLY B N 1
ATOM 4596 C CA . GLY B 1 60 ? 23.281 1.564 -18.938 1 97.44 60 GLY B CA 1
ATOM 4597 C C . GLY B 1 60 ? 22.297 0.415 -18.969 1 97.44 60 GLY B C 1
ATOM 4598 O O . GLY B 1 60 ? 21.203 0.543 -19.516 1 97.44 60 GLY B O 1
ATOM 4599 N N . ALA B 1 61 ? 22.609 -0.703 -18.359 1 97.94 61 ALA B N 1
ATOM 4600 C CA . ALA B 1 61 ? 21.766 -1.892 -18.406 1 97.94 61 ALA B CA 1
ATOM 4601 C C . ALA B 1 61 ? 20.422 -1.642 -17.719 1 97.94 61 ALA B C 1
ATOM 4603 O O . ALA B 1 61 ? 20.312 -0.735 -16.891 1 97.94 61 ALA B O 1
ATOM 4604 N N . THR B 1 62 ? 19.453 -2.43 -18.094 1 98.5 62 THR B N 1
ATOM 4605 C CA . THR B 1 62 ? 18.156 -2.408 -17.438 1 98.5 62 THR B CA 1
ATOM 4606 C C . THR B 1 62 ? 18.156 -3.295 -16.203 1 98.5 62 THR B C 1
ATOM 4608 O O . THR B 1 62 ? 18.641 -4.43 -16.234 1 98.5 62 THR B O 1
ATOM 4611 N N . VAL B 1 63 ? 17.703 -2.729 -15.102 1 98.81 63 VAL B N 1
ATOM 4612 C CA . VAL B 1 63 ? 17.578 -3.447 -13.836 1 98.81 63 VAL B CA 1
ATOM 4613 C C . VAL B 1 63 ? 16.109 -3.547 -13.438 1 98.81 63 VAL B C 1
ATOM 4615 O O . VAL B 1 63 ? 15.359 -2.574 -13.562 1 98.81 63 VAL B O 1
ATOM 4618 N N . LEU B 1 64 ? 15.617 -4.75 -13.055 1 98.88 64 LEU B N 1
ATOM 4619 C CA . LEU B 1 64 ? 14.281 -5.008 -12.523 1 98.88 64 LEU B CA 1
ATOM 4620 C C . LEU B 1 64 ? 14.359 -5.621 -11.133 1 98.88 64 LEU B C 1
ATOM 4622 O O . LEU B 1 64 ? 15.367 -6.23 -10.773 1 98.88 64 LEU B O 1
ATOM 4626 N N . PRO B 1 65 ? 13.281 -5.387 -10.32 1 98.94 65 PRO B N 1
ATOM 4627 C CA . PRO B 1 65 ? 13.188 -6.352 -9.219 1 98.94 65 PRO B CA 1
ATOM 4628 C C . PRO B 1 65 ? 13.227 -7.801 -9.703 1 98.94 65 PRO B C 1
ATOM 4630 O O . PRO B 1 65 ? 12.727 -8.109 -10.781 1 98.94 65 PRO B O 1
ATOM 4633 N N . GLY B 1 66 ? 13.898 -8.641 -8.945 1 98.94 66 GLY B N 1
ATOM 4634 C CA . GLY B 1 66 ? 13.758 -10.047 -9.289 1 98.94 66 GLY B CA 1
ATOM 4635 C C . GLY B 1 66 ? 12.312 -10.5 -9.375 1 98.94 66 GLY B C 1
ATOM 4636 O O . GLY B 1 66 ? 11.477 -10.07 -8.57 1 98.94 66 GLY B O 1
ATOM 4637 N N . PHE B 1 67 ? 12.023 -11.359 -10.297 1 98.94 67 PHE B N 1
ATOM 4638 C CA . PHE B 1 67 ? 10.656 -11.812 -10.5 1 98.94 67 PHE B CA 1
ATOM 4639 C C . PHE B 1 67 ? 10.195 -12.688 -9.336 1 98.94 67 PHE B C 1
ATOM 4641 O O . PHE B 1 67 ? 11.008 -13.375 -8.719 1 98.94 67 PHE B O 1
ATOM 4648 N N . VAL B 1 68 ? 8.953 -12.578 -9.031 1 98.94 68 VAL B N 1
ATOM 4649 C CA . VAL B 1 68 ? 8.266 -13.43 -8.062 1 98.94 68 VAL B CA 1
ATOM 4650 C C . VAL B 1 68 ? 7.219 -14.281 -8.781 1 98.94 68 VAL B C 1
ATOM 4652 O O . VAL B 1 68 ? 6.234 -13.758 -9.305 1 98.94 68 VAL B O 1
ATOM 4655 N N . ASP B 1 69 ? 7.469 -15.539 -8.82 1 98.88 69 ASP B N 1
ATOM 4656 C CA . ASP B 1 69 ? 6.457 -16.422 -9.398 1 98.88 69 ASP B CA 1
ATOM 4657 C C . ASP B 1 69 ? 5.273 -16.594 -8.453 1 98.88 69 ASP B C 1
ATOM 4659 O O . ASP B 1 69 ? 5.375 -1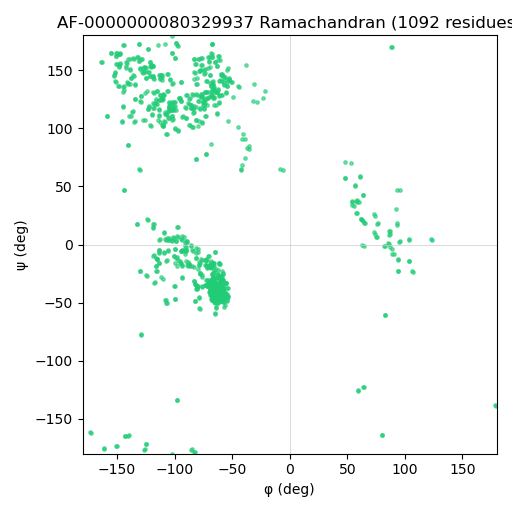7.297 -7.449 1 98.88 69 ASP B O 1
ATOM 4663 N N . GLY B 1 70 ? 4.145 -16.031 -8.828 1 98.81 70 GLY B N 1
ATOM 4664 C CA . GLY B 1 70 ? 3 -15.961 -7.938 1 98.81 70 GLY B CA 1
ATOM 4665 C C . GLY B 1 70 ? 2.32 -17.297 -7.727 1 98.81 70 GLY B C 1
ATOM 4666 O O . GLY B 1 70 ? 1.51 -17.453 -6.812 1 98.81 70 GLY B O 1
ATOM 4667 N N . HIS B 1 71 ? 2.629 -18.266 -8.516 1 98.81 71 HIS B N 1
ATOM 4668 C CA . HIS B 1 71 ? 2.037 -19.594 -8.453 1 98.81 71 HIS B CA 1
ATOM 4669 C C . HIS B 1 71 ? 2.938 -20.641 -9.117 1 98.81 71 HIS B C 1
ATOM 4671 O O . HIS B 1 71 ? 3.064 -20.656 -10.344 1 98.81 71 HIS B O 1
ATOM 4677 N N . ALA B 1 72 ? 3.518 -21.516 -8.32 1 98.38 72 ALA B N 1
ATOM 4678 C CA . ALA B 1 72 ? 4.367 -22.578 -8.844 1 98.38 72 ALA B CA 1
ATOM 4679 C C . ALA B 1 72 ? 4.328 -23.812 -7.938 1 98.38 72 ALA B C 1
ATOM 4681 O O . ALA B 1 72 ? 3.805 -23.75 -6.824 1 98.38 72 ALA B O 1
ATOM 4682 N N . HIS B 1 73 ? 4.727 -24.906 -8.422 1 97.19 73 HIS B N 1
ATOM 4683 C CA . HIS B 1 73 ? 5.113 -26.094 -7.668 1 97.19 73 HIS B CA 1
ATOM 4684 C C . HIS B 1 73 ? 6.625 -26.297 -7.699 1 97.19 73 HIS B C 1
ATOM 4686 O O . HIS B 1 73 ? 7.152 -26.922 -8.625 1 97.19 73 HIS B O 1
ATOM 4692 N N . VAL B 1 74 ? 7.277 -25.797 -6.68 1 97.94 74 VAL B N 1
ATOM 4693 C CA . VAL B 1 74 ? 8.711 -25.531 -6.719 1 97.94 74 VAL B CA 1
ATOM 4694 C C . VAL B 1 74 ? 9.477 -26.844 -6.871 1 97.94 74 VAL B C 1
ATOM 4696 O O . VAL B 1 74 ? 10.117 -27.078 -7.898 1 97.94 74 VAL B O 1
ATOM 4699 N N . VAL B 1 75 ? 9.312 -27.75 -5.914 1 96.31 75 VAL B N 1
ATOM 4700 C CA . VAL B 1 75 ? 10.031 -29.031 -6.008 1 96.31 75 VAL B CA 1
ATOM 4701 C C . VAL B 1 75 ? 9.586 -29.781 -7.262 1 96.31 75 VAL B C 1
ATOM 4703 O O . VAL B 1 75 ? 10.406 -30.344 -7.977 1 96.31 75 VAL B O 1
ATOM 4706 N N . GLY B 1 76 ? 8.25 -29.688 -7.523 1 93.44 76 GLY B N 1
ATOM 4707 C CA . GLY B 1 76 ? 7.715 -30.312 -8.719 1 93.44 76 GLY B CA 1
ATOM 4708 C C . GLY B 1 76 ? 8.359 -29.812 -10 1 93.44 76 GLY B C 1
ATOM 4709 O O . GLY B 1 76 ? 8.562 -30.578 -10.945 1 93.44 76 GLY B O 1
ATOM 4710 N N . THR B 1 77 ? 8.656 -28.547 -10.078 1 95.88 77 THR B N 1
ATOM 4711 C CA . THR B 1 77 ? 9.328 -27.969 -11.234 1 95.88 77 THR B CA 1
ATOM 4712 C C . THR B 1 77 ? 10.719 -28.562 -11.406 1 95.88 77 THR B C 1
ATOM 4714 O O . THR B 1 77 ? 11.133 -28.875 -12.523 1 95.88 77 THR B O 1
ATOM 4717 N N . GLY B 1 78 ? 11.445 -28.766 -10.328 1 95.56 78 GLY B N 1
ATOM 4718 C CA . GLY B 1 78 ? 12.75 -29.422 -10.383 1 95.56 78 GLY B CA 1
ATOM 4719 C C . GLY B 1 78 ? 12.672 -30.875 -10.797 1 95.56 78 GLY B C 1
ATOM 4720 O O . GLY B 1 78 ? 13.523 -31.359 -11.539 1 95.56 78 GLY B O 1
ATOM 4721 N N . GLU B 1 79 ? 11.648 -31.531 -10.336 1 91.56 79 GLU B N 1
ATOM 4722 C CA . GLU B 1 79 ? 11.438 -32.938 -10.695 1 91.56 79 GLU B CA 1
ATOM 4723 C C . GLU B 1 79 ? 11.172 -33.094 -12.188 1 91.56 79 GLU B C 1
ATOM 4725 O O . GLU B 1 79 ? 11.711 -34 -12.828 1 91.56 79 GLU B O 1
ATOM 4730 N N . ALA B 1 80 ? 10.359 -32.219 -12.648 1 90 80 ALA B N 1
ATOM 4731 C CA . ALA B 1 80 ? 10 -32.281 -14.062 1 90 80 ALA B CA 1
ATOM 4732 C C . ALA B 1 80 ? 11.227 -32.062 -14.945 1 90 80 ALA B C 1
ATOM 4734 O O . ALA B 1 80 ? 11.32 -32.625 -16.047 1 90 80 ALA B O 1
ATOM 4735 N N . ALA B 1 81 ? 12.156 -31.328 -14.453 1 88.12 81 ALA B N 1
ATOM 4736 C CA . ALA B 1 81 ? 13.328 -30.969 -15.242 1 88.12 81 ALA B CA 1
ATOM 4737 C C . ALA B 1 81 ? 14.203 -32.188 -15.516 1 88.12 81 ALA B C 1
ATOM 4739 O O . ALA B 1 81 ? 15.008 -32.188 -16.453 1 88.12 81 ALA B O 1
ATOM 4740 N N . VAL B 1 82 ? 14.039 -33.25 -14.781 1 83.81 82 VAL B N 1
ATOM 4741 C CA . VAL B 1 82 ? 14.898 -34.438 -14.938 1 83.81 82 VAL B CA 1
ATOM 4742 C C . VAL B 1 82 ? 14.117 -35.562 -15.594 1 83.81 82 VAL B C 1
ATOM 4744 O O . VAL B 1 82 ? 14.641 -36.656 -15.766 1 83.81 82 VAL B O 1
ATOM 4747 N N . GLN B 1 83 ? 12.836 -35.312 -16 1 91.75 83 GLN B N 1
ATOM 4748 C CA . GLN B 1 83 ? 11.977 -36.281 -16.656 1 91.75 83 GLN B CA 1
ATOM 4749 C C . GLN B 1 83 ? 12 -36.094 -18.172 1 91.75 83 GLN B C 1
ATOM 4751 O O . GLN B 1 83 ? 12.625 -35.188 -18.688 1 91.75 83 GLN B O 1
ATOM 4756 N N . VAL B 1 84 ? 11.344 -37.125 -18.859 1 93.62 84 VAL B N 1
ATOM 4757 C CA . VAL B 1 84 ? 11.156 -36.969 -20.297 1 93.62 84 VAL B CA 1
ATOM 4758 C C . VAL B 1 84 ? 10.305 -35.75 -20.578 1 93.62 84 VAL B C 1
ATOM 4760 O O . VAL B 1 84 ? 9.172 -35.625 -20.094 1 93.62 84 VAL B O 1
ATOM 4763 N N . ASP B 1 85 ? 10.859 -34.906 -21.328 1 91.25 85 ASP B N 1
ATOM 4764 C CA . ASP B 1 85 ? 10.156 -33.656 -21.672 1 91.25 85 ASP B CA 1
ATOM 4765 C C . ASP B 1 85 ? 9.219 -33.875 -22.859 1 91.25 85 ASP B C 1
ATOM 4767 O O . ASP B 1 85 ? 9.672 -34.094 -23.984 1 91.25 85 ASP B O 1
ATOM 4771 N N . LEU B 1 86 ? 7.945 -33.781 -22.609 1 91.44 86 LEU B N 1
ATOM 4772 C CA . LEU B 1 86 ? 6.984 -34 -23.688 1 91.44 86 LEU B CA 1
ATOM 4773 C C . LEU B 1 86 ? 6.387 -32.688 -24.172 1 91.44 86 LEU B C 1
ATOM 4775 O O . LEU B 1 86 ? 5.516 -32.688 -25.047 1 91.44 86 LEU B O 1
ATOM 4779 N N . TRP B 1 87 ? 6.879 -31.625 -23.625 1 82.44 87 TRP B N 1
ATOM 4780 C CA . TRP B 1 87 ? 6.434 -30.312 -24.094 1 82.44 87 TRP B CA 1
ATOM 4781 C C . TRP B 1 87 ? 6.789 -30.125 -25.562 1 82.44 87 TRP B C 1
ATOM 4783 O O . TRP B 1 87 ? 7.918 -30.406 -25.984 1 82.44 87 TRP B O 1
ATOM 4793 N N . GLY B 1 88 ? 5.84 -29.75 -26.406 1 78.06 88 GLY B N 1
ATOM 4794 C CA . GLY B 1 88 ? 6.074 -29.516 -27.812 1 78.06 88 GLY B CA 1
ATOM 4795 C C . GLY B 1 88 ? 5.906 -30.766 -28.656 1 78.06 88 GLY B C 1
ATOM 4796 O O . GLY B 1 88 ? 6.004 -30.719 -29.891 1 78.06 88 GLY B O 1
ATOM 4797 N N . ALA B 1 89 ? 5.75 -31.859 -27.953 1 87.44 89 ALA B N 1
ATOM 4798 C CA . ALA B 1 89 ? 5.406 -33.062 -28.703 1 87.44 89 ALA B CA 1
ATOM 4799 C C . ALA B 1 89 ? 3.941 -33.062 -29.125 1 87.44 89 ALA B C 1
ATOM 4801 O O . ALA B 1 89 ? 3.061 -33.438 -28.359 1 87.44 89 ALA B O 1
ATOM 4802 N N . ASN B 1 90 ? 3.65 -32.812 -30.328 1 86.38 90 ASN B N 1
ATOM 4803 C CA . ASN B 1 90 ? 2.295 -32.5 -30.766 1 86.38 90 ASN B CA 1
ATOM 4804 C C . ASN B 1 90 ? 1.605 -33.688 -31.391 1 86.38 90 ASN B C 1
ATOM 4806 O O . ASN B 1 90 ? 0.525 -33.562 -31.969 1 86.38 90 ASN B O 1
ATOM 4810 N N . THR B 1 91 ? 2.262 -34.844 -31.344 1 89.81 91 THR B N 1
ATOM 4811 C CA . THR B 1 91 ? 1.675 -36.062 -31.844 1 89.81 91 THR B CA 1
ATOM 4812 C C . THR B 1 91 ? 2.023 -37.25 -30.953 1 89.81 91 THR B C 1
ATOM 4814 O O . THR B 1 91 ? 3.041 -37.25 -30.25 1 89.81 91 THR B O 1
ATOM 4817 N N . VAL B 1 92 ? 1.181 -38.25 -31.031 1 93.12 92 VAL B N 1
ATOM 4818 C CA . VAL B 1 92 ? 1.434 -39.469 -30.266 1 93.12 92 VAL B CA 1
ATOM 4819 C C . VAL B 1 92 ? 2.756 -40.094 -30.703 1 93.12 92 VAL B C 1
ATOM 4821 O O . VAL B 1 92 ? 3.514 -40.594 -29.875 1 93.12 92 VAL B O 1
ATOM 4824 N N . THR B 1 93 ? 2.969 -39.938 -31.938 1 94.12 93 THR B N 1
ATOM 4825 C CA . THR B 1 93 ? 4.203 -40.5 -32.5 1 94.12 93 THR B CA 1
ATOM 4826 C C . THR B 1 93 ? 5.422 -39.812 -31.875 1 94.12 93 THR B C 1
ATOM 4828 O O . THR B 1 93 ? 6.391 -40.469 -31.5 1 94.12 93 THR B O 1
ATOM 4831 N N . GLU B 1 94 ? 5.359 -38.562 -31.797 1 94.62 94 GLU B N 1
ATOM 4832 C CA . GLU B 1 94 ? 6.465 -37.812 -31.219 1 94.62 94 GLU B CA 1
ATOM 4833 C C . GLU B 1 94 ? 6.594 -38.125 -29.719 1 94.62 94 GLU B C 1
ATOM 4835 O O . GLU B 1 94 ? 7.707 -38.219 -29.203 1 94.62 94 GLU B O 1
ATOM 4840 N N . ILE B 1 95 ? 5.566 -38.25 -29.031 1 95.44 95 ILE B N 1
ATOM 4841 C CA . ILE B 1 95 ? 5.555 -38.594 -27.609 1 95.44 95 ILE B CA 1
ATOM 4842 C C . ILE B 1 95 ? 6.23 -39.938 -27.422 1 95.44 95 ILE B C 1
ATOM 4844 O O . ILE B 1 95 ? 7.133 -40.094 -26.578 1 95.44 95 ILE B O 1
ATOM 4848 N N . GLN B 1 96 ? 5.84 -40.875 -28.219 1 96.06 96 GLN B N 1
ATOM 4849 C CA . GLN B 1 96 ? 6.395 -42.219 -28.172 1 96.06 96 GLN B CA 1
ATOM 4850 C C . GLN B 1 96 ? 7.895 -42.219 -28.453 1 96.06 96 GLN B C 1
ATOM 4852 O O . GLN B 1 96 ? 8.672 -42.875 -27.781 1 96.06 96 GLN B O 1
ATOM 4857 N N . ARG B 1 97 ? 8.258 -41.438 -29.375 1 96.81 97 ARG B N 1
ATOM 4858 C CA . ARG B 1 97 ? 9.664 -41.344 -29.75 1 96.81 97 ARG B CA 1
ATOM 4859 C C . ARG B 1 97 ? 10.508 -40.844 -28.594 1 96.81 97 ARG B C 1
ATOM 4861 O O . ARG B 1 97 ? 11.555 -41.406 -28.281 1 96.81 97 ARG B O 1
ATOM 4868 N N . ARG B 1 98 ? 10.062 -39.812 -27.922 1 96.69 98 ARG B N 1
ATOM 4869 C CA . ARG B 1 98 ? 10.812 -39.219 -26.828 1 96.69 98 ARG B CA 1
ATOM 4870 C C . ARG B 1 98 ? 10.914 -40.188 -25.641 1 96.69 98 ARG B C 1
ATOM 4872 O O . ARG B 1 98 ? 11.969 -40.281 -25.016 1 96.69 98 ARG B O 1
ATOM 4879 N N . ILE B 1 99 ? 9.867 -40.844 -25.375 1 97.19 99 ILE B N 1
ATOM 4880 C CA . ILE B 1 99 ? 9.844 -41.812 -24.281 1 97.19 99 ILE B CA 1
ATOM 4881 C C . ILE B 1 99 ? 10.789 -42.969 -24.578 1 97.19 99 ILE B C 1
ATOM 4883 O O . ILE B 1 99 ? 11.586 -43.375 -23.734 1 97.19 99 ILE B O 1
ATOM 4887 N N . ARG B 1 100 ? 10.727 -43.406 -25.781 1 97 100 ARG B N 1
ATOM 4888 C CA . ARG B 1 100 ? 11.602 -44.5 -26.203 1 97 100 ARG B CA 1
ATOM 4889 C C . ARG B 1 100 ? 13.07 -44.094 -26.125 1 97 100 ARG B C 1
ATOM 4891 O O . ARG B 1 100 ? 13.898 -44.844 -25.594 1 97 100 ARG B O 1
ATOM 4898 N N . THR B 1 101 ? 13.352 -42.969 -26.656 1 97.12 101 THR B N 1
ATOM 4899 C CA . THR B 1 101 ? 14.719 -42.469 -26.672 1 97.12 101 THR B CA 1
ATOM 4900 C C . THR B 1 101 ? 15.266 -42.375 -25.25 1 97.12 101 THR B C 1
ATOM 4902 O O . THR B 1 101 ? 16.375 -42.812 -24.969 1 97.12 101 THR B O 1
ATOM 4905 N N . TRP B 1 102 ? 14.523 -41.781 -24.406 1 96.06 102 TRP B N 1
ATOM 4906 C CA . TRP B 1 102 ? 14.945 -41.625 -23.016 1 96.06 102 TRP B CA 1
ATOM 4907 C C . TRP B 1 102 ? 15.164 -43 -22.375 1 96.06 102 TRP B C 1
ATOM 4909 O O . TRP B 1 102 ? 16.141 -43.188 -21.656 1 96.06 102 TRP B O 1
ATOM 4919 N N . ALA B 1 103 ? 14.266 -43.938 -22.578 1 95.56 103 ALA B N 1
ATOM 4920 C CA . ALA B 1 103 ? 14.352 -45.281 -22.016 1 95.56 103 ALA B CA 1
ATOM 4921 C C . ALA B 1 103 ? 15.609 -46 -22.469 1 95.56 103 ALA B C 1
ATOM 4923 O O . ALA B 1 103 ? 16.25 -46.719 -21.703 1 95.56 103 ALA B O 1
ATOM 4924 N N . GLU B 1 104 ? 15.898 -45.75 -23.703 1 95.69 104 GLU B N 1
ATOM 4925 C CA . GLU B 1 104 ? 17.094 -46.344 -24.266 1 95.69 104 GLU B CA 1
ATOM 4926 C C . GLU B 1 104 ? 18.359 -45.75 -23.672 1 95.69 104 GLU B C 1
ATOM 4928 O O . GLU B 1 104 ? 19.344 -46.438 -23.438 1 95.69 104 GLU B O 1
ATOM 4933 N N . GLU B 1 105 ? 18.328 -44.531 -23.406 1 95.19 105 GLU B N 1
ATOM 4934 C CA . GLU B 1 105 ? 19.469 -43.812 -22.859 1 95.19 105 GLU B CA 1
ATOM 4935 C C . GLU B 1 105 ? 19.609 -44.094 -21.359 1 95.19 105 GLU B C 1
ATOM 4937 O O . GLU B 1 105 ? 20.672 -43.844 -20.781 1 95.19 105 GLU B O 1
ATOM 4942 N N . ASN B 1 106 ? 18.547 -44.625 -20.766 1 93.62 106 ASN B N 1
ATOM 4943 C CA . ASN B 1 106 ? 18.531 -44.906 -19.344 1 93.62 106 ASN B CA 1
ATOM 4944 C C . ASN B 1 106 ? 18.062 -46.344 -19.047 1 93.62 106 ASN B C 1
ATOM 4946 O O . ASN B 1 106 ? 17.047 -46.531 -18.359 1 93.62 106 ASN B O 1
ATOM 4950 N N . PRO B 1 107 ? 18.766 -47.25 -19.453 1 93.38 107 PRO B N 1
ATOM 4951 C CA . PRO B 1 107 ? 18.312 -48.625 -19.375 1 93.38 107 PRO B CA 1
ATOM 4952 C C . PRO B 1 107 ? 18.156 -49.125 -17.938 1 93.38 107 PRO B C 1
ATOM 4954 O O . PRO B 1 107 ? 17.375 -50.031 -17.672 1 93.38 107 PRO B O 1
ATOM 4957 N N . ASP B 1 108 ? 18.859 -48.531 -16.984 1 92.94 108 ASP B N 1
ATOM 4958 C CA . ASP B 1 108 ? 18.859 -49 -15.609 1 92.94 108 ASP B CA 1
ATOM 4959 C C . ASP B 1 108 ? 17.781 -48.312 -14.789 1 92.94 108 ASP B C 1
ATOM 4961 O O . ASP B 1 108 ? 17.531 -48.688 -13.641 1 92.94 108 ASP B O 1
ATOM 4965 N N . ALA B 1 109 ? 17.125 -47.312 -15.344 1 92 109 ALA B N 1
ATOM 4966 C CA . ALA B 1 109 ? 16.047 -46.656 -14.625 1 92 109 ALA B CA 1
ATOM 4967 C C . ALA B 1 109 ? 14.859 -47.562 -14.383 1 92 109 ALA B C 1
ATOM 4969 O O . ALA B 1 109 ? 14.375 -48.219 -15.32 1 92 109 ALA B O 1
ATOM 4970 N N . PRO B 1 110 ? 14.453 -47.656 -13.141 1 93.56 110 PRO B N 1
ATOM 4971 C CA . PRO B 1 110 ? 13.367 -48.594 -12.836 1 93.56 110 PRO B CA 1
ATOM 4972 C C . PRO B 1 110 ? 12.031 -48.156 -13.438 1 93.56 110 PRO B C 1
ATOM 4974 O O . PRO B 1 110 ? 11.125 -49 -13.562 1 93.56 110 PRO B O 1
ATOM 4977 N N . ARG B 1 111 ? 11.906 -46.906 -13.812 1 95.31 111 ARG B N 1
ATOM 4978 C CA . ARG B 1 111 ? 10.68 -46.312 -14.359 1 95.31 111 ARG B CA 1
ATOM 4979 C C . ARG B 1 111 ? 11 -45.188 -15.32 1 95.31 111 ARG B C 1
ATOM 4981 O O . ARG B 1 111 ? 12.094 -44.594 -15.281 1 95.31 111 ARG B O 1
ATOM 4988 N N . VAL B 1 112 ? 10.055 -44.938 -16.219 1 96.38 112 VAL B N 1
ATOM 4989 C CA . VAL B 1 112 ? 10.117 -43.781 -17.109 1 96.38 112 VAL B CA 1
ATOM 4990 C C . VAL B 1 112 ? 9.086 -42.75 -16.672 1 96.38 112 VAL B C 1
ATOM 4992 O O . VAL B 1 112 ? 7.883 -43.031 -16.688 1 96.38 112 VAL B O 1
ATOM 4995 N N . LEU B 1 113 ? 9.625 -41.688 -16.219 1 95.19 113 LEU B N 1
ATOM 4996 C CA . LEU B 1 113 ? 8.758 -40.562 -15.875 1 95.19 113 LEU B CA 1
ATOM 4997 C C . LEU B 1 113 ? 8.789 -39.5 -16.953 1 95.19 113 LEU B C 1
ATOM 4999 O O . LEU B 1 113 ? 9.867 -39.094 -17.391 1 95.19 113 LEU B O 1
ATOM 5003 N N . ALA B 1 114 ? 7.613 -39.188 -17.5 1 95.75 114 ALA B N 1
ATOM 5004 C CA . ALA B 1 114 ? 7.477 -38.188 -18.547 1 95.75 114 ALA B CA 1
ATOM 5005 C C . ALA B 1 114 ? 6.453 -37.125 -18.156 1 95.75 114 ALA B C 1
ATOM 5007 O O . ALA B 1 114 ? 5.582 -37.375 -17.328 1 95.75 114 ALA B O 1
ATOM 5008 N N . THR B 1 115 ? 6.641 -35.969 -18.688 1 93.75 115 THR B N 1
ATOM 5009 C CA . THR B 1 115 ? 5.723 -34.906 -18.328 1 93.75 115 THR B CA 1
ATOM 5010 C C . THR B 1 115 ? 5.48 -33.969 -19.531 1 93.75 115 THR B C 1
ATOM 5012 O O . THR B 1 115 ? 6.398 -33.719 -20.297 1 93.75 115 THR B O 1
ATOM 5015 N N . GLY B 1 116 ? 4.137 -33.594 -19.75 1 91.06 116 GLY B N 1
ATOM 5016 C CA . GLY B 1 116 ? 3.912 -32.469 -20.625 1 91.06 116 GLY B CA 1
ATOM 5017 C C . GLY B 1 116 ? 3.021 -32.781 -21.812 1 91.06 116 GLY B C 1
ATOM 5018 O O . GLY B 1 116 ? 2.812 -31.938 -22.672 1 91.06 116 GLY B O 1
ATOM 5019 N N . TRP B 1 117 ? 2.498 -34 -21.844 1 90.88 117 TRP B N 1
ATOM 5020 C CA . TRP B 1 117 ? 1.656 -34.312 -22.984 1 90.88 117 TRP B CA 1
ATOM 5021 C C . TRP B 1 117 ? 0.339 -33.562 -22.922 1 90.88 117 TRP B C 1
ATOM 5023 O O . TRP B 1 117 ? -0.128 -33.188 -21.844 1 90.88 117 TRP B O 1
ATOM 5033 N N . LYS B 1 118 ? -0.25 -33.281 -24.125 1 89.12 118 LYS B N 1
ATOM 5034 C CA . LYS B 1 118 ? -1.498 -32.531 -24.234 1 89.12 118 LYS B CA 1
ATOM 5035 C C . LYS B 1 118 ? -2.637 -33.438 -24.703 1 89.12 118 LYS B C 1
ATOM 5037 O O . LYS B 1 118 ? -2.441 -34.281 -25.578 1 89.12 118 LYS B O 1
ATOM 5042 N N . HIS B 1 119 ? -3.789 -33.188 -24.188 1 83.56 119 HIS B N 1
ATOM 5043 C CA . HIS B 1 119 ? -4.961 -33.969 -24.562 1 83.56 119 HIS B CA 1
ATOM 5044 C C . HIS B 1 119 ? -5.223 -33.875 -26.062 1 83.56 119 HIS B C 1
ATOM 5046 O O . HIS B 1 119 ? -5.547 -34.906 -26.688 1 83.56 119 HIS B O 1
ATOM 5052 N N . GLY B 1 120 ? -5.039 -32.75 -26.578 1 80.25 120 GLY B N 1
ATOM 5053 C CA . GLY B 1 120 ? -5.332 -32.531 -27.984 1 80.25 120 GLY B CA 1
ATOM 5054 C C . GLY B 1 120 ? -4.395 -33.25 -28.922 1 80.25 120 GLY B C 1
ATOM 5055 O O . GLY B 1 120 ? -4.684 -33.375 -30.109 1 80.25 120 GLY B O 1
ATOM 5056 N N . ASP B 1 121 ? -3.301 -33.719 -28.406 1 83.75 121 ASP B N 1
ATOM 5057 C CA . ASP B 1 121 ? -2.285 -34.344 -29.25 1 83.75 121 ASP B CA 1
ATOM 5058 C C . ASP B 1 121 ? -2.525 -35.844 -29.375 1 83.75 121 ASP B C 1
ATOM 5060 O O . ASP B 1 121 ? -1.817 -36.531 -30.125 1 83.75 121 ASP B O 1
ATOM 5064 N N . ILE B 1 122 ? -3.428 -36.312 -28.688 1 82.25 122 ILE B N 1
ATOM 5065 C CA . ILE B 1 122 ? -3.773 -37.75 -28.719 1 82.25 122 ILE B CA 1
ATOM 5066 C C . ILE B 1 122 ? -5.023 -37.938 -29.562 1 82.25 122 ILE B C 1
ATOM 5068 O O . ILE B 1 122 ? -6.059 -37.312 -29.328 1 82.25 122 ILE B O 1
ATOM 5072 N N . PRO B 1 123 ? -4.84 -38.75 -30.688 1 70.81 123 PRO B N 1
ATOM 5073 C CA . PRO B 1 123 ? -6.008 -39.031 -31.516 1 70.81 123 PRO B CA 1
ATOM 5074 C C . PRO B 1 123 ? -7.238 -39.406 -30.703 1 70.81 123 PRO B C 1
ATOM 5076 O O . PRO B 1 123 ? -7.16 -40.281 -29.844 1 70.81 123 PRO B O 1
ATOM 5079 N N . GLY B 1 124 ? -8.383 -38.906 -31 1 64.06 124 GLY B N 1
ATOM 5080 C CA . GLY B 1 124 ? -9.617 -39.156 -30.281 1 64.06 124 GLY B CA 1
ATOM 5081 C C . GLY B 1 124 ? -9.57 -38.656 -28.844 1 64.06 124 GLY B C 1
ATOM 5082 O O . GLY B 1 124 ? -10.555 -38.75 -28.109 1 64.06 124 GLY B O 1
ATOM 5083 N N . GLY B 1 125 ? -8.477 -38.062 -28.344 1 62.19 125 GLY B N 1
ATOM 5084 C CA . GLY B 1 125 ? -8.305 -37.406 -27.062 1 62.19 125 GLY B CA 1
ATOM 5085 C C . GLY B 1 125 ? -8.188 -38.375 -25.906 1 62.19 125 GLY B C 1
ATOM 5086 O O . GLY B 1 125 ? -8.219 -37.969 -24.75 1 62.19 125 GLY B O 1
ATOM 5087 N N . THR B 1 126 ? -8.125 -39.656 -26.219 1 74.81 126 THR B N 1
ATOM 5088 C CA . THR B 1 126 ? -8.141 -40.594 -25.109 1 74.81 126 THR B CA 1
ATOM 5089 C C . THR B 1 126 ? -6.879 -41.469 -25.109 1 74.81 126 THR B C 1
ATOM 5091 O O . THR B 1 126 ? -6.742 -42.375 -25.938 1 74.81 126 THR B O 1
ATOM 5094 N N . PRO B 1 127 ? -6.012 -41.125 -24.25 1 88.69 127 PRO B N 1
ATOM 5095 C CA . PRO B 1 127 ? -4.805 -41.938 -24.078 1 88.69 127 PRO B CA 1
ATOM 5096 C C . PRO B 1 127 ? -5.125 -43.375 -23.734 1 88.69 127 PRO B C 1
ATOM 5098 O O . PRO B 1 127 ? -6.09 -43.656 -23.016 1 88.69 127 PRO B O 1
ATOM 5101 N N . ASP B 1 128 ? -4.434 -44.25 -24.344 1 93.5 128 ASP B N 1
ATOM 5102 C CA . ASP B 1 128 ? -4.578 -45.688 -24.047 1 93.5 128 ASP B CA 1
ATOM 5103 C C . ASP B 1 128 ? -3.234 -46.312 -23.672 1 93.5 128 ASP B C 1
ATOM 5105 O O . ASP B 1 128 ? -2.207 -46 -24.281 1 93.5 128 ASP B O 1
ATOM 5109 N N . ARG B 1 129 ? -3.301 -47.25 -22.719 1 96.19 129 ARG B N 1
ATOM 5110 C CA . ARG B 1 129 ? -2.088 -47.875 -22.203 1 96.19 129 ARG B CA 1
ATOM 5111 C C . ARG B 1 129 ? -1.302 -48.531 -23.328 1 96.19 129 ARG B C 1
ATOM 5113 O O . ARG B 1 129 ? -0.07 -48.562 -23.281 1 96.19 129 ARG B O 1
ATOM 5120 N N . SER B 1 130 ? -1.981 -49 -24.344 1 95.12 130 SER B N 1
ATOM 5121 C CA . SER B 1 130 ? -1.328 -49.75 -25.422 1 95.12 130 SER B CA 1
ATOM 5122 C C . SER B 1 130 ? -0.391 -48.844 -26.219 1 95.12 130 SER B C 1
ATOM 5124 O O . SER B 1 130 ? 0.592 -49.312 -26.797 1 95.12 130 SER B O 1
ATOM 5126 N N . MET B 1 131 ? -0.671 -47.625 -26.25 1 95.19 131 MET B N 1
ATOM 5127 C CA . MET B 1 131 ? 0.18 -46.656 -26.953 1 95.19 131 MET B CA 1
ATOM 5128 C C . MET B 1 131 ? 1.548 -46.562 -26.281 1 95.19 131 MET B C 1
ATOM 5130 O O . MET B 1 131 ? 2.568 -46.438 -26.969 1 95.19 131 MET B O 1
ATOM 5134 N N . LEU B 1 132 ? 1.612 -46.594 -24.984 1 97.12 132 LEU B N 1
ATOM 5135 C CA . LEU B 1 132 ? 2.865 -46.562 -24.25 1 97.12 132 LEU B CA 1
ATOM 5136 C C . LEU B 1 132 ? 3.537 -47.938 -24.234 1 97.12 132 LEU B C 1
ATOM 5138 O O . LEU B 1 132 ? 4.766 -48.031 -24.312 1 97.12 132 LEU B O 1
ATOM 5142 N N . ASP B 1 133 ? 2.721 -48.969 -24.172 1 97.06 133 ASP B N 1
ATOM 5143 C CA . ASP B 1 133 ? 3.252 -50.312 -24.234 1 97.06 133 ASP B CA 1
ATOM 5144 C C . ASP B 1 133 ? 4.027 -50.562 -25.516 1 97.06 133 ASP B C 1
ATOM 5146 O O . ASP B 1 133 ? 4.98 -51.344 -25.547 1 97.06 133 ASP B O 1
ATOM 5150 N N . ALA B 1 134 ? 3.609 -49.906 -26.516 1 96.06 134 ALA B N 1
ATOM 5151 C CA . ALA B 1 134 ? 4.203 -50.094 -27.828 1 96.06 134 ALA B CA 1
ATOM 5152 C C . ALA B 1 134 ? 5.664 -49.656 -27.844 1 96.06 134 ALA B C 1
ATOM 5154 O O . ALA B 1 134 ? 6.461 -50.125 -28.656 1 96.06 134 ALA B O 1
ATOM 5155 N N . VAL B 1 135 ? 6.105 -48.812 -26.922 1 96.25 135 VAL B N 1
ATOM 5156 C CA . VAL B 1 135 ? 7.465 -48.281 -26.969 1 96.25 135 VAL B CA 1
ATOM 5157 C C . VAL B 1 135 ? 8.234 -48.719 -25.734 1 96.25 135 VAL B C 1
ATOM 5159 O O . VAL B 1 135 ? 9.469 -48.781 -25.75 1 96.25 135 VAL B O 1
ATOM 5162 N N . VAL B 1 136 ? 7.578 -48.844 -24.656 1 96.94 136 VAL B N 1
ATOM 5163 C CA . VAL B 1 136 ? 8.172 -49.344 -23.422 1 96.94 136 VAL B CA 1
ATOM 5164 C C . VAL B 1 136 ? 7.199 -50.312 -22.734 1 96.94 136 VAL B C 1
ATOM 5166 O O . VAL B 1 136 ? 6.207 -49.875 -22.141 1 96.94 136 VAL B O 1
ATOM 5169 N N . ALA B 1 137 ? 7.52 -51.562 -22.703 1 93.5 137 ALA B N 1
ATOM 5170 C CA . ALA B 1 137 ? 6.602 -52.531 -22.141 1 93.5 137 ALA B CA 1
ATOM 5171 C C . ALA B 1 137 ? 7.219 -53.25 -20.922 1 93.5 137 ALA B C 1
ATOM 5173 O O . ALA B 1 137 ? 6.512 -53.875 -20.156 1 93.5 137 ALA B O 1
ATOM 5174 N N . ASP B 1 138 ? 8.43 -53.062 -20.703 1 93.19 138 ASP B N 1
ATOM 5175 C CA . ASP B 1 138 ? 9.172 -53.875 -19.75 1 93.19 138 ASP B CA 1
ATOM 5176 C C . ASP B 1 138 ? 9.219 -53.188 -18.375 1 93.19 138 ASP B C 1
ATOM 5178 O O . ASP B 1 138 ? 9.672 -53.781 -17.406 1 93.19 138 ASP B O 1
ATOM 5182 N N . ARG B 1 139 ? 8.891 -52 -18.328 1 96.06 139 ARG B N 1
ATOM 5183 C CA . ARG B 1 139 ? 8.891 -51.281 -17.062 1 96.06 139 ARG B CA 1
ATOM 5184 C C . ARG B 1 139 ? 7.797 -50.219 -17.031 1 96.06 139 ARG B C 1
ATOM 5186 O O . ARG B 1 139 ? 7.234 -49.875 -18.078 1 96.06 139 ARG B O 1
ATOM 5193 N N . PRO B 1 140 ? 7.457 -49.688 -15.859 1 97.81 140 PRO B N 1
ATOM 5194 C CA . PRO B 1 140 ? 6.379 -48.719 -15.719 1 97.81 140 PRO B CA 1
ATOM 5195 C C . PRO B 1 140 ? 6.699 -47.375 -16.406 1 97.81 140 PRO B C 1
ATOM 5197 O O . PRO B 1 140 ? 7.824 -46.875 -16.312 1 97.81 140 PRO B O 1
ATOM 5200 N N . VAL B 1 141 ? 5.707 -46.875 -17.125 1 97.94 141 VAL B N 1
ATOM 5201 C CA . VAL B 1 141 ? 5.742 -45.531 -17.719 1 97.94 141 VAL B CA 1
ATOM 5202 C C . VAL B 1 141 ? 4.617 -44.688 -17.141 1 97.94 141 VAL B C 1
ATOM 5204 O O . VAL B 1 141 ? 3.441 -45.031 -17.266 1 97.94 141 VAL B O 1
ATOM 5207 N N . TYR B 1 142 ? 5.004 -43.656 -16.484 1 97.44 142 TYR B N 1
ATOM 5208 C CA . TYR B 1 142 ? 4.074 -42.625 -15.992 1 97.44 142 TYR B CA 1
ATOM 5209 C C . TYR B 1 142 ? 4.219 -41.344 -16.781 1 97.44 142 TYR B C 1
ATOM 5211 O O . TYR B 1 142 ? 5.25 -40.688 -16.703 1 97.44 142 TYR B O 1
ATOM 5219 N N . ALA B 1 143 ? 3.201 -40.969 -17.562 1 96.56 143 ALA B N 1
ATOM 5220 C CA . ALA B 1 143 ? 3.242 -39.719 -18.344 1 96.56 143 ALA B CA 1
ATOM 5221 C C . ALA B 1 143 ? 2.219 -38.719 -17.828 1 96.56 143 ALA B C 1
ATOM 5223 O O . ALA B 1 143 ? 1.025 -38.844 -18.109 1 96.56 143 ALA B O 1
ATOM 5224 N N . GLN B 1 144 ? 2.793 -37.75 -17.156 1 93.5 144 GLN B N 1
ATOM 5225 C CA . GLN B 1 144 ? 1.964 -36.688 -16.578 1 93.5 144 GLN B CA 1
ATOM 5226 C C . GLN B 1 144 ? 1.517 -35.688 -17.641 1 93.5 144 GLN B C 1
ATOM 5228 O O . GLN B 1 144 ? 2.332 -35.219 -18.438 1 93.5 144 GLN B O 1
ATOM 5233 N N . ALA B 1 145 ? 0.188 -35.469 -17.703 1 91.19 145 ALA B N 1
ATOM 5234 C CA . ALA B 1 145 ? -0.309 -34.438 -18.625 1 91.19 145 ALA B CA 1
ATOM 5235 C C . ALA B 1 145 ? 0.256 -33.062 -18.266 1 91.19 145 ALA B C 1
ATOM 5237 O O . ALA B 1 145 ? 0.672 -32.844 -17.125 1 91.19 145 ALA B O 1
ATOM 5238 N N . TYR B 1 146 ? 0.246 -32.156 -19.25 1 85.31 146 TYR B N 1
ATOM 5239 C CA . TYR B 1 146 ? 0.807 -30.844 -19.047 1 85.31 146 TYR B CA 1
ATOM 5240 C C . TYR B 1 146 ? 0.067 -30.094 -17.953 1 85.31 146 TYR B C 1
ATOM 5242 O O . TYR B 1 146 ? 0.654 -29.266 -17.25 1 85.31 146 TYR B O 1
ATOM 5250 N N . ASP B 1 147 ? -1.164 -30.375 -17.719 1 84.62 147 ASP B N 1
ATOM 5251 C CA . ASP B 1 147 ? -1.979 -29.625 -16.781 1 84.62 147 ASP B CA 1
ATOM 5252 C C . ASP B 1 147 ? -1.963 -30.281 -15.398 1 84.62 147 ASP B C 1
ATOM 5254 O O . ASP B 1 147 ? -2.543 -29.75 -14.445 1 84.62 147 ASP B O 1
ATOM 5258 N N . PHE B 1 148 ? -1.352 -31.438 -15.234 1 87.31 148 PHE B N 1
ATOM 5259 C CA . PHE B 1 148 ? -1.154 -32.188 -13.992 1 87.31 148 PHE B CA 1
ATOM 5260 C C . PHE B 1 148 ? -2.492 -32.594 -13.383 1 87.31 148 PHE B C 1
ATOM 5262 O O . PHE B 1 148 ? -2.576 -32.875 -12.188 1 87.31 148 PHE B O 1
ATOM 5269 N N . HIS B 1 149 ? -3.467 -32.625 -14.18 1 88.69 149 HIS B N 1
ATOM 5270 C CA . HIS B 1 149 ? -4.777 -33.062 -13.727 1 88.69 149 HIS B CA 1
ATOM 5271 C C . HIS B 1 149 ? -5.09 -34.469 -14.242 1 88.69 149 HIS B C 1
ATOM 5273 O O . HIS B 1 149 ? -6.113 -35.062 -13.875 1 88.69 149 HIS B O 1
ATOM 5279 N N . SER B 1 150 ? -4.191 -35 -15.094 1 91.44 150 SER B N 1
ATOM 5280 C CA . SER B 1 150 ? -4.328 -36.312 -15.656 1 91.44 150 SER B CA 1
ATOM 5281 C C . SER B 1 150 ? -2.973 -37.031 -15.766 1 91.44 150 SER B C 1
ATOM 5283 O O . SER B 1 150 ? -1.937 -36.344 -15.859 1 91.44 150 SER B O 1
ATOM 5285 N N . ILE B 1 151 ? -3.055 -38.281 -15.703 1 95.25 151 ILE B N 1
ATOM 5286 C CA . ILE B 1 151 ? -1.828 -39.062 -15.898 1 95.25 151 ILE B CA 1
ATOM 5287 C C . ILE B 1 151 ? -2.119 -40.281 -16.766 1 95.25 151 ILE B C 1
ATOM 5289 O O . ILE B 1 151 ? -3.195 -40.875 -16.656 1 95.25 151 ILE B O 1
ATOM 5293 N N . TRP B 1 152 ? -1.204 -40.562 -17.703 1 96.12 152 TRP B N 1
ATOM 5294 C CA . TRP B 1 152 ? -1.246 -41.625 -18.688 1 96.12 152 TRP B CA 1
ATOM 5295 C C . TRP B 1 152 ? -0.278 -42.75 -18.297 1 96.12 152 TRP B C 1
ATOM 5297 O O . TRP B 1 152 ? 0.932 -42.531 -18.219 1 96.12 152 TRP B O 1
ATOM 5307 N N . LEU B 1 153 ? -0.818 -43.969 -18.016 1 97.69 153 LEU B N 1
ATOM 5308 C CA . LEU B 1 153 ? -0.033 -45.094 -17.531 1 97.69 153 LEU B CA 1
ATOM 5309 C C . LEU B 1 153 ? 0.013 -46.188 -18.578 1 97.69 153 LEU B C 1
ATOM 5311 O O . LEU B 1 153 ? -0.995 -46.5 -19.234 1 97.69 153 LEU B O 1
ATOM 5315 N N . ASN B 1 154 ? 1.187 -46.844 -18.688 1 97.81 154 ASN B N 1
ATOM 5316 C CA . ASN B 1 154 ? 1.195 -48.094 -19.422 1 97.81 154 ASN B CA 1
ATOM 5317 C C . ASN B 1 154 ? 0.745 -49.281 -18.547 1 97.81 154 ASN B C 1
ATOM 5319 O O . ASN B 1 154 ? 0.345 -49.062 -17.391 1 97.81 154 ASN B O 1
ATOM 5323 N N . SER B 1 155 ? 0.744 -50.438 -19.109 1 97.31 155 SER B N 1
ATOM 5324 C CA . SER B 1 155 ? 0.246 -51.625 -18.391 1 97.31 155 SER B CA 1
ATOM 5325 C C . SER B 1 155 ? 1.066 -51.875 -17.141 1 97.31 155 SER B C 1
ATOM 5327 O O . SER B 1 155 ? 0.511 -52.188 -16.078 1 97.31 155 SER B O 1
ATOM 5329 N N . ALA B 1 156 ? 2.34 -51.781 -17.266 1 97.44 156 ALA B N 1
ATOM 5330 C CA . ALA B 1 156 ? 3.227 -52.031 -16.125 1 97.44 156 ALA B CA 1
ATOM 5331 C C . ALA B 1 156 ? 2.984 -51 -15.016 1 97.44 156 ALA B C 1
ATOM 5333 O O . ALA B 1 156 ? 3.037 -51.344 -13.828 1 97.44 156 ALA B O 1
ATOM 5334 N N . ALA B 1 157 ? 2.764 -49.75 -15.367 1 97.88 157 ALA B N 1
ATOM 5335 C CA . ALA B 1 157 ? 2.5 -48.719 -14.383 1 97.88 157 ALA B CA 1
ATOM 5336 C C . ALA B 1 157 ? 1.162 -48.938 -13.688 1 97.88 157 ALA B C 1
ATOM 5338 O O . ALA B 1 157 ? 1.035 -48.688 -12.484 1 97.88 157 ALA B O 1
ATOM 5339 N N . LEU B 1 158 ? 0.126 -49.344 -14.414 1 97.38 158 LEU B N 1
ATOM 5340 C CA . LEU B 1 158 ? -1.157 -49.688 -13.812 1 97.38 158 LEU B CA 1
ATOM 5341 C C . LEU B 1 158 ? -0.987 -50.781 -12.758 1 97.38 158 LEU B C 1
ATOM 5343 O O . LEU B 1 158 ? -1.52 -50.656 -11.648 1 97.38 158 LEU B O 1
ATOM 5347 N N . ALA B 1 159 ? -0.235 -51.75 -13.086 1 96.31 159 ALA B N 1
ATOM 5348 C CA . ALA B 1 159 ? 0.033 -52.844 -12.156 1 96.31 159 ALA B CA 1
ATOM 5349 C C . ALA B 1 159 ? 0.771 -52.344 -10.914 1 96.31 159 ALA B C 1
ATOM 5351 O O . ALA B 1 159 ? 0.427 -52.688 -9.789 1 96.31 159 ALA B O 1
ATOM 5352 N N . GLU B 1 160 ? 1.776 -51.5 -11.18 1 96.44 160 GLU B N 1
ATOM 5353 C CA . GLU B 1 160 ? 2.572 -50.969 -10.078 1 96.44 160 GLU B CA 1
ATOM 5354 C C . GLU B 1 160 ? 1.722 -50.094 -9.156 1 96.44 160 GLU B C 1
ATOM 5356 O O . GLU B 1 160 ? 1.918 -50.094 -7.934 1 96.44 160 GLU B O 1
ATOM 5361 N N . ALA B 1 161 ? 0.778 -49.344 -9.719 1 96.19 161 ALA B N 1
ATOM 5362 C CA . ALA B 1 161 ? -0.088 -48.469 -8.961 1 96.19 161 ALA B CA 1
ATOM 5363 C C . ALA B 1 161 ? -1.228 -49.219 -8.297 1 96.19 161 ALA B C 1
ATOM 5365 O O . ALA B 1 161 ? -1.994 -48.656 -7.516 1 96.19 161 ALA B O 1
ATOM 5366 N N . GLY B 1 162 ? -1.321 -50.5 -8.617 1 95.25 162 GLY B N 1
ATOM 5367 C CA . GLY B 1 162 ? -2.371 -51.312 -8.055 1 95.25 162 GLY B CA 1
ATOM 5368 C C . GLY B 1 162 ? -3.74 -51.031 -8.648 1 95.25 162 GLY B C 1
ATOM 5369 O O . GLY B 1 162 ? -4.758 -51.188 -7.961 1 95.25 162 GLY B O 1
ATOM 5370 N N . ILE B 1 163 ? -3.814 -50.531 -9.828 1 96.25 163 ILE B N 1
ATOM 5371 C CA . ILE B 1 163 ? -5.07 -50.219 -10.5 1 96.25 163 ILE B CA 1
ATOM 5372 C C . ILE B 1 163 ? -5.426 -51.344 -11.469 1 96.25 163 ILE B C 1
ATOM 5374 O O . ILE B 1 163 ? -4.668 -51.625 -12.398 1 96.25 163 ILE B O 1
ATOM 5378 N N . ASP B 1 164 ? -6.484 -51.969 -11.188 1 92.88 164 ASP B N 1
ATOM 5379 C CA . ASP B 1 164 ? -6.984 -53 -12.078 1 92.88 164 ASP B CA 1
ATOM 5380 C C . ASP B 1 164 ? -8.422 -52.719 -12.5 1 92.88 164 ASP B C 1
ATOM 5382 O O . ASP B 1 164 ? -8.922 -51.594 -12.312 1 92.88 164 ASP B O 1
ATOM 5386 N N . ASP B 1 165 ? -9.062 -53.656 -13.172 1 90.38 165 ASP B N 1
ATOM 5387 C CA . ASP B 1 165 ? -10.375 -53.438 -13.773 1 90.38 165 ASP B CA 1
ATOM 5388 C C . ASP B 1 165 ? -11.453 -53.25 -12.703 1 90.38 165 ASP B C 1
ATOM 5390 O O . ASP B 1 165 ? -12.516 -52.688 -12.969 1 90.38 165 ASP B O 1
ATOM 5394 N N . ALA B 1 166 ? -11.133 -53.656 -11.555 1 91.5 166 ALA B N 1
ATOM 5395 C CA . ALA B 1 166 ? -12.125 -53.625 -10.492 1 91.5 166 ALA B CA 1
ATOM 5396 C C . ALA B 1 166 ? -11.922 -52.375 -9.609 1 91.5 166 ALA B C 1
ATOM 5398 O O . ALA B 1 166 ? -12.789 -52.062 -8.797 1 91.5 166 ALA B O 1
ATOM 5399 N N . THR B 1 167 ? -10.852 -51.719 -9.773 1 94.69 167 THR B N 1
ATOM 5400 C CA . THR B 1 167 ? -10.57 -50.531 -8.945 1 94.69 167 THR B CA 1
ATOM 5401 C C . THR B 1 167 ? -11.586 -49.438 -9.211 1 94.69 167 THR B C 1
ATOM 5403 O O . THR B 1 167 ? -11.711 -48.969 -10.344 1 94.69 167 THR B O 1
ATOM 5406 N N . PRO B 1 168 ? -12.305 -49.031 -8.172 1 92.12 168 PRO B N 1
ATOM 5407 C CA . PRO B 1 168 ? -13.305 -47.969 -8.414 1 92.12 168 PRO B CA 1
ATOM 5408 C C . PRO B 1 168 ? -12.695 -46.594 -8.523 1 92.12 168 PRO B C 1
ATOM 5410 O O . PRO B 1 168 ? -11.664 -46.312 -7.902 1 92.12 168 PRO B O 1
ATOM 5413 N N . SER B 1 169 ? -13.336 -45.688 -9.32 1 90.31 169 SER B N 1
ATOM 5414 C CA . SER B 1 169 ? -12.992 -44.281 -9.328 1 90.31 169 SER B CA 1
ATOM 5415 C C . SER B 1 169 ? -13.422 -43.594 -8.039 1 90.31 169 SER B C 1
ATOM 5417 O O . SER B 1 169 ? -14.562 -43.75 -7.602 1 90.31 169 SER B O 1
ATOM 5419 N N . PRO B 1 170 ? -12.516 -42.938 -7.391 1 85 170 PRO B N 1
ATOM 5420 C CA . PRO B 1 170 ? -12.93 -42.156 -6.219 1 85 170 PRO B CA 1
ATOM 5421 C C . PRO B 1 170 ? -13.758 -40.906 -6.59 1 85 170 PRO B C 1
ATOM 5423 O O . PRO B 1 170 ? -13.766 -40.5 -7.75 1 85 170 PRO B O 1
ATOM 5426 N N . PRO B 1 171 ? -14.484 -40.406 -5.523 1 75.38 171 PRO B N 1
ATOM 5427 C CA . PRO B 1 171 ? -15.195 -39.156 -5.789 1 75.38 171 PRO B CA 1
ATOM 5428 C C . PRO B 1 171 ? -14.281 -38.031 -6.305 1 75.38 171 PRO B C 1
ATOM 5430 O O . PRO B 1 171 ? -13.195 -37.844 -5.77 1 75.38 171 PRO B O 1
ATOM 5433 N N . GLY B 1 172 ? -14.742 -37.469 -7.367 1 75.94 172 GLY B N 1
ATOM 5434 C CA . GLY B 1 172 ? -14 -36.344 -7.91 1 75.94 172 GLY B CA 1
ATOM 5435 C C . GLY B 1 172 ? -12.883 -36.75 -8.852 1 75.94 172 GLY B C 1
ATOM 5436 O O . GLY B 1 172 ? -12.125 -35.906 -9.336 1 75.94 172 GLY B O 1
ATOM 5437 N N . GLY B 1 173 ? -12.695 -38.031 -9.086 1 86.56 173 GLY B N 1
ATOM 5438 C CA . GLY B 1 173 ? -11.68 -38.562 -9.984 1 86.56 173 GLY B CA 1
ATOM 5439 C C . GLY B 1 173 ? -12.188 -39.719 -10.844 1 86.56 173 GLY B C 1
ATOM 5440 O O . GLY B 1 173 ? -13.203 -40.312 -10.531 1 86.56 173 GLY B O 1
ATOM 5441 N N . THR B 1 174 ? -11.484 -39.969 -11.953 1 89.81 174 THR B N 1
ATOM 5442 C CA . THR B 1 174 ? -11.945 -40.969 -12.898 1 89.81 174 THR B CA 1
ATOM 5443 C C . THR B 1 174 ? -10.797 -41.875 -13.328 1 89.81 174 THR B C 1
ATOM 5445 O O . THR B 1 174 ? -9.727 -41.406 -13.703 1 89.81 174 THR B O 1
ATOM 5448 N N . ILE B 1 175 ? -10.984 -43.156 -13.164 1 94.38 175 ILE B N 1
ATOM 5449 C CA . ILE B 1 175 ? -10.211 -44.156 -13.891 1 94.38 175 ILE B CA 1
ATOM 5450 C C . ILE B 1 175 ? -10.914 -44.5 -15.195 1 94.38 175 ILE B C 1
ATOM 5452 O O . ILE B 1 175 ? -11.961 -45.188 -15.188 1 94.38 175 ILE B O 1
ATOM 5456 N N . HIS B 1 176 ? -10.344 -44.062 -16.281 1 92.62 176 HIS B N 1
ATOM 5457 C CA . HIS B 1 176 ? -11 -44.281 -17.562 1 92.62 176 HIS B CA 1
ATOM 5458 C C . HIS B 1 176 ? -10.922 -45.75 -17.984 1 92.62 176 HIS B C 1
ATOM 5460 O O . HIS B 1 176 ? -9.898 -46.406 -17.766 1 92.62 176 HIS B O 1
ATOM 5466 N N . ARG B 1 177 ? -12.039 -46.188 -18.562 1 93.75 177 ARG B N 1
ATOM 5467 C CA . ARG B 1 177 ? -12.156 -47.594 -18.953 1 93.75 177 ARG B CA 1
ATOM 5468 C C . ARG B 1 177 ? -12.633 -47.719 -20.391 1 93.75 177 ARG B C 1
ATOM 5470 O O . ARG B 1 177 ? -13.328 -46.844 -20.906 1 93.75 177 ARG B O 1
ATOM 5477 N N . ASP B 1 178 ? -12.227 -48.781 -21.016 1 90.31 178 ASP B N 1
ATOM 5478 C CA . ASP B 1 178 ? -12.688 -49.031 -22.375 1 90.31 178 ASP B CA 1
ATOM 5479 C C . ASP B 1 178 ? -14.047 -49.75 -22.375 1 90.31 178 ASP B C 1
ATOM 5481 O O . ASP B 1 178 ? -14.688 -49.844 -21.344 1 90.31 178 ASP B O 1
ATOM 5485 N N . GLU B 1 179 ? -14.508 -50.094 -23.547 1 88.62 179 GLU B N 1
ATOM 5486 C CA . GLU B 1 179 ? -15.836 -50.656 -23.719 1 88.62 179 GLU B CA 1
ATOM 5487 C C . GLU B 1 179 ? -15.969 -52 -22.969 1 88.62 179 GLU B C 1
ATOM 5489 O O . GLU B 1 179 ? -17.078 -52.375 -22.609 1 88.62 179 GLU B O 1
ATOM 5494 N N . ARG B 1 180 ? -14.906 -52.625 -22.703 1 92 180 ARG B N 1
ATOM 5495 C CA . ARG B 1 180 ? -14.906 -53.938 -22.031 1 92 180 ARG B CA 1
ATOM 5496 C C . ARG B 1 180 ? -14.727 -53.75 -20.516 1 92 180 ARG B C 1
ATOM 5498 O O . ARG B 1 180 ? -14.648 -54.75 -19.781 1 92 180 ARG B O 1
ATOM 5505 N N . GLY B 1 181 ? -14.5 -52.531 -20.078 1 92.38 181 GLY B N 1
ATOM 5506 C CA . GLY B 1 181 ? -14.391 -52.25 -18.656 1 92.38 181 GLY B CA 1
ATOM 5507 C C . GLY B 1 181 ? -12.953 -52.25 -18.172 1 92.38 181 GLY B C 1
ATOM 5508 O O . GLY B 1 181 ? -12.703 -52.094 -16.969 1 92.38 181 GLY B O 1
ATOM 5509 N N . ALA B 1 182 ? -12.102 -52.438 -19.031 1 93.19 182 ALA B N 1
ATOM 5510 C CA . ALA B 1 182 ? -10.688 -52.438 -18.656 1 93.19 182 ALA B CA 1
ATOM 5511 C C . ALA B 1 182 ? -10.148 -51.031 -18.531 1 93.19 182 ALA B C 1
ATOM 5513 O O . ALA B 1 182 ? -10.477 -50.156 -19.344 1 93.19 182 ALA B O 1
ATOM 5514 N N . ALA B 1 183 ? -9.266 -50.844 -17.547 1 94.94 183 ALA B N 1
ATOM 5515 C CA . ALA B 1 183 ? -8.648 -49.531 -17.375 1 94.94 183 ALA B CA 1
ATOM 5516 C C . ALA B 1 183 ? -7.801 -49.156 -18.578 1 94.94 183 ALA B C 1
ATOM 5518 O O . ALA B 1 183 ? -6.961 -49.938 -19.031 1 94.94 183 ALA B O 1
ATOM 5519 N N . THR B 1 184 ? -7.965 -47.969 -19.109 1 94.44 184 THR B N 1
ATOM 5520 C CA . THR B 1 184 ? -7.289 -47.531 -20.328 1 94.44 184 THR B CA 1
ATOM 5521 C C . THR B 1 184 ? -5.883 -47.031 -20.016 1 94.44 184 THR B C 1
ATOM 5523 O O . THR B 1 184 ? -5.051 -46.875 -20.922 1 94.44 184 THR B O 1
ATOM 5526 N N . GLY B 1 185 ? -5.688 -46.688 -18.703 1 95.75 185 GLY B N 1
ATOM 5527 C CA . GLY B 1 185 ? -4.426 -46.062 -18.312 1 95.75 185 GLY B CA 1
ATOM 5528 C C . GLY B 1 185 ? -4.535 -44.562 -18.078 1 95.75 185 GLY B C 1
ATOM 5529 O O . GLY B 1 185 ? -3.635 -43.938 -17.516 1 95.75 185 GLY B O 1
ATOM 5530 N N . LEU B 1 186 ? -5.617 -44 -18.531 1 94.62 186 LEU B N 1
ATOM 5531 C CA . LEU B 1 186 ? -5.863 -42.594 -18.234 1 94.62 186 LEU B CA 1
ATOM 5532 C C . LEU B 1 186 ? -6.559 -42.438 -16.891 1 94.62 186 LEU B C 1
ATOM 5534 O O . LEU B 1 186 ? -7.617 -43 -16.656 1 94.62 186 LEU B O 1
ATOM 5538 N N . VAL B 1 187 ? -5.914 -41.719 -15.984 1 94.38 187 VAL B N 1
ATOM 5539 C CA . VAL B 1 187 ? -6.426 -41.5 -14.633 1 94.38 187 VAL B CA 1
ATOM 5540 C C . VAL B 1 187 ? -6.488 -40 -14.359 1 94.38 187 VAL B C 1
ATOM 5542 O O . VAL B 1 187 ? -5.504 -39.281 -14.562 1 94.38 187 VAL B O 1
ATOM 5545 N N . ASP B 1 188 ? -7.695 -39.5 -13.836 1 90.81 188 ASP B N 1
ATOM 5546 C CA . ASP B 1 188 ? -7.91 -38.062 -13.695 1 90.81 188 ASP B CA 1
ATOM 5547 C C . ASP B 1 188 ? -8.102 -37.688 -12.227 1 90.81 188 ASP B C 1
ATOM 5549 O O . ASP B 1 188 ? -8.703 -38.438 -11.461 1 90.81 188 ASP B O 1
ATOM 5553 N N . GLU B 1 189 ? -7.562 -36.531 -11.859 1 88.81 189 GLU B N 1
ATOM 5554 C CA . GLU B 1 189 ? -7.93 -35.75 -10.672 1 88.81 189 GLU B CA 1
ATOM 5555 C C . GLU B 1 189 ? -7.711 -36.562 -9.406 1 88.81 189 GLU B C 1
ATOM 5557 O O . GLU B 1 189 ? -6.625 -37.125 -9.188 1 88.81 189 GLU B O 1
ATOM 5562 N N . THR B 1 190 ? -8.859 -36.656 -8.594 1 85.62 190 THR B N 1
ATOM 5563 C CA . THR B 1 190 ? -8.711 -37.281 -7.273 1 85.62 190 THR B CA 1
ATOM 5564 C C . THR B 1 190 ? -8.227 -38.719 -7.398 1 85.62 190 THR B C 1
ATOM 5566 O O . THR B 1 190 ? -7.535 -39.219 -6.516 1 85.62 190 THR B O 1
ATOM 5569 N N . ALA B 1 191 ? -8.586 -39.375 -8.5 1 90.62 191 ALA B N 1
ATOM 5570 C CA . ALA B 1 191 ? -8.078 -40.719 -8.719 1 90.62 191 ALA B CA 1
ATOM 5571 C C . ALA B 1 191 ? -6.562 -40.719 -8.867 1 90.62 191 ALA B C 1
ATOM 5573 O O . ALA B 1 191 ? -5.879 -41.594 -8.281 1 90.62 191 ALA B O 1
ATOM 5574 N N . MET B 1 192 ? -6.098 -39.812 -9.625 1 92.06 192 MET B N 1
ATOM 5575 C CA . MET B 1 192 ? -4.652 -39.656 -9.781 1 92.06 192 MET B CA 1
ATOM 5576 C C . MET B 1 192 ? -3.998 -39.281 -8.453 1 92.06 192 MET B C 1
ATOM 5578 O O . MET B 1 192 ? -2.992 -39.906 -8.07 1 92.06 192 MET B O 1
ATOM 5582 N N . HIS B 1 193 ? -4.555 -38.375 -7.707 1 86.56 193 HIS B N 1
ATOM 5583 C CA . HIS B 1 193 ? -4.012 -37.875 -6.453 1 86.56 193 HIS B CA 1
ATOM 5584 C C . HIS B 1 193 ? -3.941 -38.969 -5.398 1 86.56 193 HIS B C 1
ATOM 5586 O O . HIS B 1 193 ? -2.982 -39.062 -4.629 1 86.56 193 HIS B O 1
ATOM 5592 N N . HIS B 1 194 ? -4.945 -39.812 -5.418 1 86.06 194 HIS B N 1
ATOM 5593 C CA . HIS B 1 194 ? -5.078 -40.781 -4.344 1 86.06 194 HIS B CA 1
ATOM 5594 C C . HIS B 1 194 ? -4.395 -42.125 -4.711 1 86.06 194 HIS B C 1
ATOM 5596 O O . HIS B 1 194 ? -3.912 -42.812 -3.832 1 86.06 194 HIS B O 1
ATOM 5602 N N . LEU B 1 195 ? -4.359 -42.406 -6.016 1 91 195 LEU B N 1
ATOM 5603 C CA . LEU B 1 195 ? -3.977 -43.75 -6.379 1 91 195 LEU B CA 1
ATOM 5604 C C . LEU B 1 195 ? -2.602 -43.781 -7.035 1 91 195 LEU B C 1
ATOM 5606 O O . LEU B 1 195 ? -1.885 -44.781 -6.957 1 91 195 LEU B O 1
ATOM 5610 N N . VAL B 1 196 ? -2.266 -42.719 -7.691 1 93.31 196 VAL B N 1
ATOM 5611 C CA . VAL B 1 196 ? -1.057 -42.781 -8.508 1 93.31 196 VAL B CA 1
ATOM 5612 C C . VAL B 1 196 ? 0.056 -41.969 -7.844 1 93.31 196 VAL B C 1
ATOM 5614 O O . VAL B 1 196 ? 1.146 -42.5 -7.594 1 93.31 196 VAL B O 1
ATOM 5617 N N . TRP B 1 197 ? -0.202 -40.719 -7.453 1 88.56 197 TRP B N 1
ATOM 5618 C CA . TRP B 1 197 ? 0.826 -39.844 -6.922 1 88.56 197 TRP B CA 1
ATOM 5619 C C . TRP B 1 197 ? 1.443 -40.406 -5.652 1 88.56 197 TRP B C 1
ATOM 5621 O O . TRP B 1 197 ? 2.664 -40.375 -5.484 1 88.56 197 TRP B O 1
ATOM 5631 N N . PRO B 1 198 ? 0.642 -41 -4.754 1 83.94 198 PRO B N 1
ATOM 5632 C CA . PRO B 1 198 ? 1.255 -41.594 -3.557 1 83.94 198 PRO B CA 1
ATOM 5633 C C . PRO B 1 198 ? 2.248 -42.719 -3.883 1 83.94 198 PRO B C 1
ATOM 5635 O O . PRO B 1 198 ? 3.246 -42.875 -3.178 1 83.94 198 PRO B O 1
ATOM 5638 N N . VAL B 1 199 ? 1.97 -43.438 -4.922 1 89.44 199 VAL B N 1
ATOM 5639 C CA . VAL B 1 199 ? 2.881 -44.5 -5.359 1 89.44 199 VAL B CA 1
ATOM 5640 C C . VAL B 1 199 ? 4.191 -43.875 -5.844 1 89.44 199 VAL B C 1
ATOM 5642 O O . VAL B 1 199 ? 5.273 -44.281 -5.438 1 89.44 199 VAL B O 1
ATOM 5645 N N . LEU B 1 200 ? 4.09 -42.906 -6.629 1 88.31 200 LEU B N 1
ATOM 5646 C CA . LEU B 1 200 ? 5.27 -42.219 -7.145 1 88.31 200 LEU B CA 1
ATOM 5647 C C . LEU B 1 200 ? 6.059 -41.562 -6.012 1 88.31 200 LEU B C 1
ATOM 5649 O O . LEU B 1 200 ? 7.293 -41.594 -6.016 1 88.31 200 LEU B O 1
ATOM 5653 N N . ASP B 1 201 ? 5.398 -41.031 -5.047 1 81.62 201 ASP B N 1
ATOM 5654 C CA . ASP B 1 201 ? 6.023 -40.375 -3.908 1 81.62 201 ASP B CA 1
ATOM 5655 C C . ASP B 1 201 ? 6.875 -41.344 -3.104 1 81.62 201 ASP B C 1
ATOM 5657 O O . ASP B 1 201 ? 7.902 -40.969 -2.541 1 81.62 201 ASP B O 1
ATOM 5661 N N . ARG B 1 202 ? 6.422 -42.562 -3.08 1 82 202 ARG B N 1
ATOM 5662 C CA . ARG B 1 202 ? 7.125 -43.594 -2.32 1 82 202 ARG B CA 1
ATOM 5663 C C . ARG B 1 202 ? 8.477 -43.906 -2.951 1 82 202 ARG B C 1
ATOM 5665 O O . ARG B 1 202 ? 9.406 -44.344 -2.266 1 82 202 ARG B O 1
ATOM 5672 N N . PHE B 1 203 ? 8.531 -43.656 -4.199 1 84.69 203 PHE B N 1
ATOM 5673 C CA . PHE B 1 203 ? 9.773 -44 -4.887 1 84.69 203 PHE B CA 1
ATOM 5674 C C . PHE B 1 203 ? 10.766 -42.844 -4.789 1 84.69 203 PHE B C 1
ATOM 5676 O O . PHE B 1 203 ? 11.961 -43.031 -5.043 1 84.69 203 PHE B O 1
ATOM 5683 N N . ALA B 1 204 ? 10.242 -41.719 -4.465 1 83.81 204 ALA B N 1
ATOM 5684 C CA . ALA B 1 204 ? 11.117 -40.562 -4.301 1 83.81 204 ALA B CA 1
ATOM 5685 C C . ALA B 1 204 ? 11.656 -40.469 -2.875 1 83.81 204 ALA B C 1
ATOM 5687 O O . ALA B 1 204 ? 10.891 -40.562 -1.912 1 83.81 204 ALA B O 1
ATOM 5688 N N . ASP B 1 205 ? 12.945 -40.406 -2.746 1 86.81 205 ASP B N 1
ATOM 5689 C CA . ASP B 1 205 ? 13.508 -40.25 -1.407 1 86.81 205 ASP B CA 1
ATOM 5690 C C . ASP B 1 205 ? 13.938 -38.812 -1.158 1 86.81 205 ASP B C 1
ATOM 5692 O O . ASP B 1 205 ? 13.703 -37.938 -1.994 1 86.81 205 ASP B O 1
ATOM 5696 N N . ASP B 1 206 ? 14.445 -38.594 -0 1 91.44 206 ASP B N 1
ATOM 5697 C CA . ASP B 1 206 ? 14.812 -37.219 0.412 1 91.44 206 ASP B CA 1
ATOM 5698 C C . ASP B 1 206 ? 15.906 -36.656 -0.485 1 91.44 206 ASP B C 1
ATOM 5700 O O . ASP B 1 206 ? 15.898 -35.469 -0.808 1 91.44 206 ASP B O 1
ATOM 5704 N N . SER B 1 207 ? 16.75 -37.5 -0.855 1 92.69 207 SER B N 1
ATOM 5705 C CA . SER B 1 207 ? 17.844 -37.062 -1.712 1 92.69 207 SER B CA 1
ATOM 5706 C C . SER B 1 207 ? 17.328 -36.625 -3.08 1 92.69 207 SER B C 1
ATOM 5708 O O . SER B 1 207 ? 17.828 -35.656 -3.656 1 92.69 207 SER B O 1
ATOM 5710 N N . ASP B 1 208 ? 16.359 -37.312 -3.582 1 90.5 208 ASP B N 1
ATOM 5711 C CA . ASP B 1 208 ? 15.742 -36.969 -4.855 1 90.5 208 ASP B CA 1
ATOM 5712 C C . ASP B 1 208 ? 15.086 -35.562 -4.777 1 90.5 208 ASP B C 1
ATOM 5714 O O . ASP B 1 208 ? 15.258 -34.75 -5.68 1 90.5 208 ASP B O 1
ATOM 5718 N N . ARG B 1 209 ? 14.414 -35.344 -3.723 1 94.31 209 ARG B N 1
ATOM 5719 C CA . ARG B 1 209 ? 13.727 -34.062 -3.545 1 94.31 209 ARG B CA 1
ATOM 5720 C C . ARG B 1 209 ? 14.727 -32.938 -3.35 1 94.31 209 ARG B C 1
ATOM 5722 O O . ARG B 1 209 ? 14.531 -31.828 -3.867 1 94.31 209 ARG B O 1
ATOM 5729 N N . ASP B 1 210 ? 15.781 -33.25 -2.611 1 97.06 210 ASP B N 1
ATOM 5730 C CA . ASP B 1 210 ? 16.844 -32.25 -2.43 1 97.06 210 ASP B CA 1
ATOM 5731 C C . ASP B 1 210 ? 17.469 -31.859 -3.768 1 97.06 210 ASP B C 1
ATOM 5733 O O . ASP B 1 210 ? 17.719 -30.688 -4.027 1 97.06 210 ASP B O 1
ATOM 5737 N N . GLU B 1 211 ? 17.672 -32.875 -4.559 1 94.94 211 GLU B N 1
ATOM 5738 C CA . GLU B 1 211 ? 18.266 -32.656 -5.871 1 94.94 211 GLU B CA 1
ATOM 5739 C C . GLU B 1 211 ? 17.312 -31.859 -6.77 1 94.94 211 GLU B C 1
ATOM 5741 O O . GLU B 1 211 ? 17.719 -30.938 -7.473 1 94.94 211 GLU B O 1
ATOM 5746 N N . ALA B 1 212 ? 16.094 -32.25 -6.766 1 95.12 212 ALA B N 1
ATOM 5747 C CA . ALA B 1 212 ? 15.086 -31.531 -7.543 1 95.12 212 ALA B CA 1
ATOM 5748 C C . ALA B 1 212 ? 15.016 -30.062 -7.133 1 95.12 212 ALA B C 1
ATOM 5750 O O . ALA B 1 212 ? 14.938 -29.172 -7.984 1 95.12 212 ALA B O 1
ATOM 5751 N N . LEU B 1 213 ? 15.047 -29.828 -5.832 1 98 213 LEU B N 1
ATOM 5752 C CA . LEU B 1 213 ? 15.031 -28.453 -5.32 1 98 213 LEU B CA 1
ATOM 5753 C C . LEU B 1 213 ? 16.266 -27.688 -5.789 1 98 213 LEU B C 1
ATOM 5755 O O . LEU B 1 213 ? 16.156 -26.531 -6.219 1 98 213 LEU B O 1
ATOM 5759 N N . ALA B 1 214 ? 17.422 -28.328 -5.762 1 97.88 214 ALA B N 1
ATOM 5760 C CA . ALA B 1 214 ? 18.641 -27.672 -6.219 1 97.88 214 ALA B CA 1
ATOM 5761 C C . ALA B 1 214 ? 18.547 -27.312 -7.695 1 97.88 214 ALA B C 1
ATOM 5763 O O . ALA B 1 214 ? 18.984 -26.219 -8.102 1 97.88 214 ALA B O 1
ATOM 5764 N N . VAL B 1 215 ? 17.984 -28.203 -8.445 1 96.38 215 VAL B N 1
ATOM 5765 C CA . VAL B 1 215 ? 17.844 -28 -9.883 1 96.38 215 VAL B CA 1
ATOM 5766 C C . VAL B 1 215 ? 16.969 -26.781 -10.156 1 96.38 215 VAL B C 1
ATOM 5768 O O . VAL B 1 215 ? 17.328 -25.922 -10.961 1 96.38 215 VAL B O 1
ATOM 5771 N N . VAL B 1 216 ? 15.859 -26.703 -9.508 1 97.88 216 VAL B N 1
ATOM 5772 C CA . VAL B 1 216 ? 14.938 -25.625 -9.797 1 97.88 216 VAL B CA 1
ATOM 5773 C C . VAL B 1 216 ? 15.508 -24.297 -9.273 1 97.88 216 VAL B C 1
ATOM 5775 O O . VAL B 1 216 ? 15.32 -23.25 -9.891 1 97.88 216 VAL B O 1
ATOM 5778 N N . LEU B 1 217 ? 16.188 -24.312 -8.148 1 98.38 217 LEU B N 1
ATOM 5779 C CA . LEU B 1 217 ? 16.812 -23.094 -7.629 1 98.38 217 LEU B CA 1
ATOM 5780 C C . LEU B 1 217 ? 17.828 -22.547 -8.617 1 98.38 217 LEU B C 1
ATOM 5782 O O . LEU B 1 217 ? 17.922 -21.328 -8.82 1 98.38 217 LEU B O 1
ATOM 5786 N N . ALA B 1 218 ? 18.578 -23.422 -9.227 1 97.5 218 ALA B N 1
ATOM 5787 C CA . ALA B 1 218 ? 19.531 -23 -10.25 1 97.5 218 ALA B CA 1
ATOM 5788 C C . ALA B 1 218 ? 18.812 -22.406 -11.461 1 97.5 218 ALA B C 1
ATOM 5790 O O . ALA B 1 218 ? 19.219 -21.359 -11.977 1 97.5 218 ALA B O 1
ATOM 5791 N N . ALA B 1 219 ? 17.766 -23.031 -11.867 1 96.94 219 ALA B N 1
ATOM 5792 C CA . ALA B 1 219 ? 16.969 -22.547 -12.992 1 96.94 219 ALA B CA 1
ATOM 5793 C C . ALA B 1 219 ? 16.344 -21.188 -12.68 1 96.94 219 ALA B C 1
ATOM 5795 O O . ALA B 1 219 ? 16.328 -20.297 -13.539 1 96.94 219 ALA B O 1
ATOM 5796 N N . TYR B 1 220 ? 15.805 -21.062 -11.453 1 98.62 220 TYR B N 1
ATOM 5797 C CA . TYR B 1 220 ? 15.242 -19.797 -11 1 98.62 220 TYR B CA 1
ATOM 5798 C C . TYR B 1 220 ? 16.297 -18.703 -11.031 1 98.62 220 TYR B C 1
ATOM 5800 O O . TYR B 1 220 ? 16.047 -17.609 -11.547 1 98.62 220 TYR B O 1
ATOM 5808 N N . ALA B 1 221 ? 17.469 -18.969 -10.555 1 98.44 221 ALA B N 1
ATOM 5809 C CA . ALA B 1 221 ? 18.562 -18 -10.547 1 98.44 221 ALA B CA 1
ATOM 5810 C C . ALA B 1 221 ? 18.906 -17.562 -11.969 1 98.44 221 ALA B C 1
ATOM 5812 O O . ALA B 1 221 ? 19.062 -16.375 -12.234 1 98.44 221 ALA B O 1
ATOM 5813 N N . GLU B 1 222 ? 18.969 -18.484 -12.836 1 97.69 222 GLU B N 1
ATOM 5814 C CA . GLU B 1 222 ? 19.344 -18.219 -14.219 1 97.69 222 GLU B CA 1
ATOM 5815 C C . GLU B 1 222 ? 18.281 -17.375 -14.93 1 97.69 222 GLU B C 1
ATOM 5817 O O . GLU B 1 222 ? 18.609 -16.562 -15.797 1 97.69 222 GLU B O 1
ATOM 5822 N N . SER B 1 223 ? 17.062 -17.562 -14.523 1 98.12 223 SER B N 1
ATOM 5823 C CA . SER B 1 223 ? 15.969 -16.906 -15.234 1 98.12 223 SER B CA 1
ATOM 5824 C C . SER B 1 223 ? 15.523 -15.641 -14.5 1 98.12 223 SER B C 1
ATOM 5826 O O . SER B 1 223 ? 14.664 -14.914 -14.984 1 98.12 223 SER B O 1
ATOM 5828 N N . GLY B 1 224 ? 16.062 -15.32 -13.359 1 98.75 224 GLY B N 1
ATOM 5829 C CA . GLY B 1 224 ? 15.789 -14.07 -12.672 1 98.75 224 GLY B 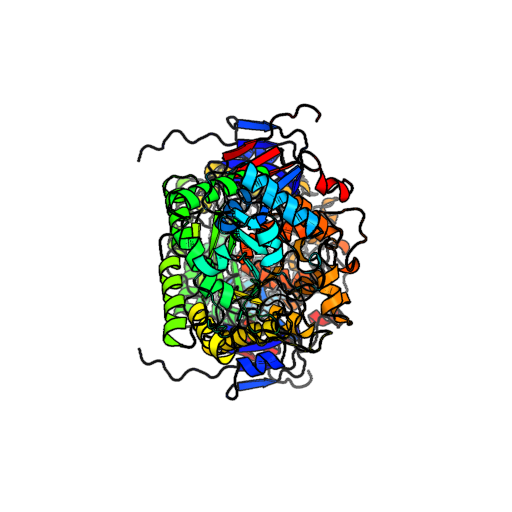CA 1
ATOM 5830 C C . GLY B 1 224 ? 14.672 -14.164 -11.656 1 98.75 224 GLY B C 1
ATOM 5831 O O . GLY B 1 224 ? 14.078 -13.156 -11.281 1 98.75 224 GLY B O 1
ATOM 5832 N N . ILE B 1 225 ? 14.297 -15.406 -11.234 1 98.88 225 ILE B N 1
ATOM 5833 C CA . ILE B 1 225 ? 13.281 -15.594 -10.203 1 98.88 225 ILE B CA 1
ATOM 5834 C C . ILE B 1 225 ? 13.93 -15.562 -8.82 1 98.88 225 ILE B C 1
ATOM 5836 O O . ILE B 1 225 ? 14.836 -16.359 -8.539 1 98.88 225 ILE B O 1
ATOM 5840 N N . VAL B 1 226 ? 13.492 -14.625 -7.969 1 98.81 226 VAL B N 1
ATOM 5841 C CA . VAL B 1 226 ? 14.086 -14.484 -6.645 1 98.81 226 VAL B CA 1
ATOM 5842 C C . VAL B 1 226 ? 13.047 -14.812 -5.574 1 98.81 226 VAL B C 1
ATOM 5844 O O . VAL B 1 226 ? 13.375 -14.945 -4.395 1 98.81 226 VAL B O 1
ATOM 5847 N N . GLY B 1 227 ? 11.789 -14.914 -5.938 1 98.75 227 GLY B N 1
ATOM 5848 C CA . GLY B 1 227 ? 10.688 -15.328 -5.082 1 98.75 227 GLY B CA 1
ATOM 5849 C C . GLY B 1 227 ? 9.719 -16.266 -5.773 1 98.75 227 GLY B C 1
ATOM 5850 O O . GLY B 1 227 ? 9.531 -16.188 -6.992 1 98.75 227 GLY B O 1
ATOM 5851 N N . SER B 1 228 ? 9.094 -17.109 -5.027 1 98.75 228 SER B N 1
ATOM 5852 C CA . SER B 1 228 ? 8.117 -18.031 -5.59 1 98.75 228 SER B CA 1
ATOM 5853 C C . SER B 1 228 ? 7.066 -18.422 -4.555 1 98.75 228 SER B C 1
ATOM 5855 O O . SER B 1 228 ? 7.367 -18.531 -3.365 1 98.75 228 SER B O 1
ATOM 5857 N N . THR B 1 229 ? 5.887 -18.609 -5.035 1 98.75 229 THR B N 1
ATOM 5858 C CA . THR B 1 229 ? 4.805 -19.109 -4.191 1 98.75 229 THR B CA 1
ATOM 5859 C C . THR B 1 229 ? 4.551 -20.594 -4.457 1 98.75 229 THR B C 1
ATOM 5861 O O . THR B 1 229 ? 4.117 -20.953 -5.551 1 98.75 229 THR B O 1
ATOM 5864 N N . GLU B 1 230 ? 4.887 -21.391 -3.471 1 98.44 230 GLU B N 1
ATOM 5865 C CA . GLU B 1 230 ? 4.684 -22.828 -3.547 1 98.44 230 GLU B CA 1
ATOM 5866 C C . GLU B 1 230 ? 3.223 -23.188 -3.287 1 98.44 230 GLU B C 1
ATOM 5868 O O . GLU B 1 230 ? 2.676 -22.875 -2.232 1 98.44 230 GLU B O 1
ATOM 5873 N N . MET B 1 231 ? 2.699 -23.75 -4.398 1 96.75 231 MET B N 1
ATOM 5874 C CA . MET B 1 231 ? 1.294 -24.141 -4.316 1 96.75 231 MET B CA 1
ATOM 5875 C C . MET B 1 231 ? 1.156 -25.656 -4.156 1 96.75 231 MET B C 1
ATOM 5877 O O . MET B 1 231 ? 1.648 -26.422 -4.988 1 96.75 231 MET B O 1
ATOM 5881 N N . ALA B 1 232 ? 0.622 -26.188 -3.021 1 92.94 232 ALA B N 1
ATOM 5882 C CA . ALA B 1 232 ? 0.331 -27.578 -2.715 1 92.94 232 ALA B CA 1
ATOM 5883 C C . ALA B 1 232 ? 1.472 -28.219 -1.927 1 92.94 232 ALA B C 1
ATOM 5885 O O . ALA B 1 232 ? 1.975 -29.281 -2.299 1 92.94 232 ALA B O 1
ATOM 5886 N N . LEU B 1 233 ? 1.923 -27.562 -0.948 1 96.25 233 LEU B N 1
ATOM 5887 C CA . LEU B 1 233 ? 3.006 -28.016 -0.085 1 96.25 233 LEU B CA 1
ATOM 5888 C C . LEU B 1 233 ? 2.615 -29.297 0.642 1 96.25 233 LEU B C 1
ATOM 5890 O O . LEU B 1 233 ? 1.494 -29.422 1.14 1 96.25 233 LEU B O 1
ATOM 5894 N N . VAL B 1 234 ? 3.473 -30.281 0.663 1 93.12 234 VAL B N 1
ATOM 5895 C CA . VAL B 1 234 ? 3.326 -31.516 1.432 1 93.12 234 VAL B CA 1
ATOM 5896 C C . VAL B 1 234 ? 4.527 -31.703 2.357 1 93.12 234 VAL B C 1
ATOM 5898 O O . VAL B 1 234 ? 5.535 -31 2.219 1 93.12 234 VAL B O 1
ATOM 5901 N N . GLU B 1 235 ? 4.41 -32.625 3.256 1 94.12 235 GLU B N 1
ATOM 5902 C CA . GLU B 1 235 ? 5.402 -32.781 4.312 1 94.12 235 GLU B CA 1
ATOM 5903 C C . GLU B 1 235 ? 6.793 -33 3.732 1 94.12 235 GLU B C 1
ATOM 5905 O O . GLU B 1 235 ? 7.762 -32.375 4.164 1 94.12 235 GLU B O 1
ATOM 5910 N N . ALA B 1 236 ? 6.91 -33.812 2.732 1 93.06 236 ALA B N 1
ATOM 5911 C CA . ALA B 1 236 ? 8.211 -34.188 2.176 1 93.06 236 ALA B CA 1
ATOM 5912 C C . ALA B 1 236 ? 8.883 -33 1.497 1 93.06 236 ALA B C 1
ATOM 5914 O O . ALA B 1 236 ? 10.094 -32.812 1.626 1 93.06 236 ALA B O 1
ATOM 5915 N N . ASP B 1 237 ? 8.133 -32.25 0.761 1 95.25 237 ASP B N 1
ATOM 5916 C CA . ASP B 1 237 ? 8.672 -31.062 0.109 1 95.25 237 ASP B CA 1
ATOM 5917 C C . ASP B 1 237 ? 9.102 -30.016 1.138 1 95.25 237 ASP B C 1
ATOM 5919 O O . ASP B 1 237 ? 10.141 -29.375 0.977 1 95.25 237 ASP B O 1
ATOM 5923 N N . TYR B 1 238 ? 8.281 -29.859 2.17 1 96.25 238 TYR B N 1
ATOM 5924 C CA . TYR B 1 238 ? 8.617 -28.922 3.236 1 96.25 238 TYR B CA 1
ATOM 5925 C C . TYR B 1 238 ? 9.945 -29.297 3.879 1 96.25 238 TYR B C 1
ATOM 5927 O O . TYR B 1 238 ? 10.781 -28.422 4.133 1 96.25 238 TYR B O 1
ATOM 5935 N N . GLU B 1 239 ? 10.102 -30.547 4.125 1 95.88 239 GLU B N 1
ATOM 5936 C CA . GLU B 1 239 ? 11.336 -31 4.75 1 95.88 239 GLU B CA 1
ATOM 5937 C C . GLU B 1 239 ? 12.539 -30.75 3.84 1 95.88 239 GLU B C 1
ATOM 5939 O O . GLU B 1 239 ? 13.617 -30.391 4.312 1 95.88 239 GLU B O 1
ATOM 5944 N N . ALA B 1 240 ? 12.359 -30.984 2.57 1 96.75 240 ALA B N 1
ATOM 5945 C CA . ALA B 1 240 ? 13.43 -30.672 1.625 1 96.75 240 ALA B CA 1
ATOM 5946 C C . ALA B 1 240 ? 13.797 -29.203 1.672 1 96.75 240 ALA B C 1
ATOM 5948 O O . ALA B 1 240 ? 14.977 -28.844 1.72 1 96.75 240 ALA B O 1
ATOM 5949 N N . MET B 1 241 ? 12.797 -28.375 1.7 1 97.75 241 MET B N 1
ATOM 5950 C CA . MET B 1 241 ? 13.016 -26.938 1.751 1 97.75 241 MET B CA 1
ATOM 5951 C C . MET B 1 241 ? 13.672 -26.531 3.066 1 97.75 241 MET B C 1
ATOM 5953 O O . MET B 1 241 ? 14.555 -25.672 3.088 1 97.75 241 MET B O 1
ATOM 5957 N N . ARG B 1 242 ? 13.266 -27.141 4.145 1 96.69 242 ARG B N 1
ATOM 5958 C CA . ARG B 1 242 ? 13.836 -26.844 5.453 1 96.69 242 ARG B CA 1
ATOM 5959 C C . ARG B 1 242 ? 15.312 -27.219 5.504 1 96.69 242 ARG B C 1
ATOM 5961 O O . ARG B 1 242 ? 16.125 -26.469 6.051 1 96.69 242 ARG B O 1
ATOM 5968 N N . ARG B 1 243 ? 15.633 -28.375 4.969 1 97.5 243 ARG B N 1
ATOM 5969 C CA . ARG B 1 243 ? 17.031 -28.797 4.918 1 97.5 243 ARG B CA 1
ATOM 5970 C C . ARG B 1 243 ? 17.859 -27.797 4.109 1 97.5 243 ARG B C 1
ATOM 5972 O O . ARG B 1 243 ? 18.953 -27.422 4.527 1 97.5 243 ARG B O 1
ATOM 5979 N N . ALA B 1 244 ? 17.359 -27.406 3.004 1 98.06 244 ALA B N 1
ATOM 5980 C CA . ALA B 1 244 ? 18.062 -26.438 2.172 1 98.06 244 ALA B CA 1
ATOM 5981 C C . ALA B 1 244 ? 18.219 -25.109 2.898 1 98.06 244 ALA B C 1
ATOM 5983 O O . ALA B 1 244 ? 19.281 -24.469 2.818 1 98.06 244 ALA B O 1
ATOM 5984 N N . ASP B 1 245 ? 17.172 -24.688 3.559 1 96.88 245 ASP B N 1
ATOM 5985 C CA . ASP B 1 245 ? 17.203 -23.438 4.32 1 96.88 245 ASP B CA 1
ATOM 5986 C C . ASP B 1 245 ? 18.266 -23.5 5.422 1 96.88 245 ASP B C 1
ATOM 5988 O O . ASP B 1 245 ? 19.047 -22.562 5.594 1 96.88 245 ASP B O 1
ATOM 5992 N N . ALA B 1 246 ? 18.266 -24.578 6.168 1 96.19 246 ALA B N 1
ATOM 5993 C CA . ALA B 1 246 ? 19.219 -24.781 7.254 1 96.19 246 ALA B CA 1
ATOM 5994 C C . ALA B 1 246 ? 20.656 -24.75 6.734 1 96.19 246 ALA B C 1
ATOM 5996 O O . ALA B 1 246 ? 21.562 -24.297 7.434 1 96.19 246 ALA B O 1
ATOM 5997 N N . ALA B 1 247 ? 20.812 -25.156 5.508 1 97.12 247 ALA B N 1
ATOM 5998 C CA . ALA B 1 247 ? 22.141 -25.203 4.887 1 97.12 247 ALA B CA 1
ATOM 5999 C C . ALA B 1 247 ? 22.453 -23.891 4.176 1 97.12 247 ALA B C 1
ATOM 6001 O O . ALA B 1 247 ? 23.469 -23.766 3.496 1 97.12 247 ALA B O 1
ATOM 6002 N N . SER B 1 248 ? 21.531 -22.906 4.238 1 96.31 248 SER B N 1
ATOM 6003 C CA . SER B 1 248 ? 21.672 -21.625 3.568 1 96.31 248 SER B CA 1
ATOM 6004 C C . SER B 1 248 ? 21.797 -21.797 2.059 1 96.31 248 SER B C 1
ATOM 6006 O O . SER B 1 248 ? 22.578 -21.078 1.415 1 96.31 248 SER B O 1
ATOM 6008 N N . ALA B 1 249 ? 21.062 -22.766 1.564 1 97.06 249 ALA B N 1
ATOM 6009 C CA . ALA B 1 249 ? 21.172 -23.094 0.147 1 97.06 249 ALA B CA 1
ATOM 6010 C C . ALA B 1 249 ? 20.016 -22.484 -0.651 1 97.06 249 ALA B C 1
ATOM 6012 O O . ALA B 1 249 ? 20.062 -22.453 -1.884 1 97.06 249 ALA B O 1
ATOM 6013 N N . LEU B 1 250 ? 19 -21.938 -0.04 1 98.12 250 LEU B N 1
ATOM 6014 C CA . LEU B 1 250 ? 17.891 -21.344 -0.758 1 98.12 250 LEU B CA 1
ATOM 6015 C C . LEU B 1 250 ? 18.297 -20.016 -1.391 1 98.12 250 LEU B C 1
ATOM 6017 O O . LEU B 1 250 ? 18.844 -19.141 -0.711 1 98.12 250 LEU B O 1
ATOM 6021 N N . THR B 1 251 ? 18.094 -19.906 -2.664 1 97.94 251 THR B N 1
ATOM 6022 C CA . THR B 1 251 ? 18.375 -18.672 -3.396 1 97.94 251 THR B CA 1
ATOM 6023 C C . THR B 1 251 ? 17.078 -18.031 -3.898 1 97.94 251 THR B C 1
ATOM 6025 O O . THR B 1 251 ? 17.125 -17.094 -4.691 1 97.94 251 THR B O 1
ATOM 6028 N N . THR B 1 252 ? 15.992 -18.562 -3.562 1 98.44 252 THR B N 1
ATOM 6029 C CA . THR B 1 252 ? 14.648 -18.078 -3.852 1 98.44 252 THR B CA 1
ATOM 6030 C C . THR B 1 252 ? 13.805 -18.031 -2.578 1 98.44 252 THR B C 1
ATOM 6032 O O . THR B 1 252 ? 13.805 -18.984 -1.789 1 98.44 252 THR B O 1
ATOM 6035 N N . ARG B 1 253 ? 13.211 -16.922 -2.32 1 98.56 253 ARG B N 1
ATOM 6036 C CA . ARG B 1 253 ? 12.312 -16.812 -1.178 1 98.56 253 ARG B CA 1
ATOM 6037 C C . ARG B 1 253 ? 10.984 -17.5 -1.461 1 98.56 253 ARG B C 1
ATOM 6039 O O . ARG B 1 253 ? 10.266 -17.125 -2.387 1 98.56 253 ARG B O 1
ATOM 6046 N N . ILE B 1 254 ? 10.641 -18.469 -0.606 1 98.56 254 ILE B N 1
ATOM 6047 C CA . ILE B 1 254 ? 9.492 -19.312 -0.891 1 98.56 254 ILE B CA 1
ATOM 6048 C C . ILE B 1 254 ? 8.391 -19.062 0.137 1 98.56 254 ILE B C 1
ATOM 6050 O O . ILE B 1 254 ? 8.609 -19.219 1.341 1 98.56 254 ILE B O 1
ATOM 6054 N N . ALA B 1 255 ? 7.254 -18.562 -0.296 1 98.44 255 ALA B N 1
ATOM 6055 C CA . ALA B 1 255 ? 6.008 -18.562 0.465 1 98.44 255 ALA B CA 1
ATOM 6056 C C . ALA B 1 255 ? 5.137 -19.75 0.083 1 98.44 255 ALA B C 1
ATOM 6058 O O . ALA B 1 255 ? 4.82 -19.953 -1.094 1 98.44 255 ALA B O 1
ATOM 6059 N N . ALA B 1 256 ? 4.73 -20.531 1.045 1 98.38 256 ALA B N 1
ATOM 6060 C CA . ALA B 1 256 ? 4.152 -21.828 0.701 1 98.38 256 ALA B CA 1
ATOM 6061 C C . ALA B 1 256 ? 2.73 -21.953 1.243 1 98.38 256 ALA B C 1
ATOM 6063 O O . ALA B 1 256 ? 2.418 -21.422 2.311 1 98.38 256 ALA B O 1
ATOM 6064 N N . PHE B 1 257 ? 1.884 -22.625 0.512 1 98.62 257 PHE B N 1
ATOM 6065 C CA . PHE B 1 257 ? 0.518 -22.953 0.897 1 98.62 257 PHE B CA 1
ATOM 6066 C C . PHE B 1 257 ? 0.364 -24.453 1.086 1 98.62 257 PHE B C 1
ATOM 6068 O O . PHE B 1 257 ? 0.648 -25.234 0.173 1 98.62 257 PHE B O 1
ATOM 6075 N N . TRP B 1 258 ? -0.087 -24.859 2.236 1 98 258 TRP B N 1
ATOM 6076 C CA . TRP B 1 258 ? -0.255 -26.266 2.611 1 98 258 TRP B CA 1
ATOM 6077 C C . TRP B 1 258 ? -1.431 -26.891 1.868 1 98 258 TRP B C 1
ATOM 6079 O O . TRP B 1 258 ? -2.535 -26.328 1.868 1 98 258 TRP B O 1
ATOM 6089 N N . ARG B 1 259 ? -1.224 -28.047 1.279 1 96.56 259 ARG B N 1
ATOM 6090 C CA . ARG B 1 259 ? -2.266 -28.719 0.505 1 96.56 259 ARG B CA 1
ATOM 6091 C C . ARG B 1 259 ? -3.318 -29.328 1.42 1 96.56 259 ARG B C 1
ATOM 6093 O O . ARG B 1 259 ? -2.992 -30.125 2.311 1 96.56 259 ARG B O 1
ATOM 6100 N N . VAL B 1 260 ? -4.547 -28.922 1.185 1 96.88 260 VAL B N 1
ATOM 6101 C CA . VAL B 1 260 ? -5.691 -29.5 1.891 1 96.88 260 VAL B CA 1
ATOM 6102 C C . VAL B 1 260 ? -6.598 -30.219 0.903 1 96.88 260 VAL B C 1
ATOM 6104 O O . VAL B 1 260 ? -7.02 -29.641 -0.104 1 96.88 260 VAL B O 1
ATOM 6107 N N . GLN B 1 261 ? -6.883 -31.531 1.159 1 91 261 GLN B N 1
ATOM 6108 C CA . GLN B 1 261 ? -7.699 -32.375 0.281 1 91 261 GLN B CA 1
ATOM 6109 C C . GLN B 1 261 ? -9.023 -32.719 0.942 1 91 261 GLN B C 1
ATOM 6111 O O . GLN B 1 261 ? -9.086 -32.906 2.16 1 91 261 GLN B O 1
ATOM 6116 N N . PRO B 1 262 ? -10.047 -32.812 0.107 1 91.69 262 PRO B N 1
ATOM 6117 C CA . PRO B 1 262 ? -11.305 -33.281 0.693 1 91.69 262 PRO B CA 1
ATOM 6118 C C . PRO B 1 262 ? -11.25 -34.75 1.115 1 91.69 262 PRO B C 1
ATOM 6120 O O . PRO B 1 262 ? -10.766 -35.594 0.358 1 91.69 262 PRO B O 1
ATOM 6123 N N . THR B 1 263 ? -11.773 -35.062 2.281 1 89.38 263 THR B N 1
ATOM 6124 C CA . THR B 1 263 ? -11.742 -36.406 2.814 1 89.38 263 THR B CA 1
ATOM 6125 C C . THR B 1 263 ? -13.148 -37 2.947 1 89.38 263 THR B C 1
ATOM 6127 O O . THR B 1 263 ? -13.32 -38.188 3.137 1 89.38 263 THR B O 1
ATOM 6130 N N . GLY B 1 264 ? -14.148 -36.156 2.816 1 89.12 264 GLY B N 1
ATOM 6131 C CA . GLY B 1 264 ? -15.523 -36.562 3.053 1 89.12 264 GLY B CA 1
ATOM 6132 C C . GLY B 1 264 ? -15.945 -36.406 4.504 1 89.12 264 GLY B C 1
ATOM 6133 O O . GLY B 1 264 ? -17.109 -36.625 4.84 1 89.12 264 GLY B O 1
ATOM 6134 N N . ASP B 1 265 ? -14.953 -36 5.34 1 94.5 265 ASP B N 1
ATOM 6135 C CA . ASP B 1 265 ? -15.203 -35.812 6.77 1 94.5 265 ASP B CA 1
ATOM 6136 C C . ASP B 1 265 ? -14.711 -34.469 7.242 1 94.5 265 ASP B C 1
ATOM 6138 O O . ASP B 1 265 ? -13.531 -34.125 7.09 1 94.5 265 ASP B O 1
ATOM 6142 N N . GLU B 1 266 ? -15.633 -33.688 7.836 1 96.19 266 GLU B N 1
ATOM 6143 C CA . GLU B 1 266 ? -15.32 -32.344 8.234 1 96.19 266 GLU B CA 1
ATOM 6144 C C . GLU B 1 266 ? -14.164 -32.312 9.234 1 96.19 266 GLU B C 1
ATOM 6146 O O . GLU B 1 266 ? -13.266 -31.453 9.125 1 96.19 266 GLU B O 1
ATOM 6151 N N . GLY B 1 267 ? -14.203 -33.125 10.258 1 97.44 267 GLY B N 1
ATOM 6152 C CA . GLY B 1 267 ? -13.133 -33.188 11.242 1 97.44 267 GLY B CA 1
ATOM 6153 C C . GLY B 1 267 ? -11.766 -33.438 10.625 1 97.44 267 GLY B C 1
ATOM 6154 O O . GLY B 1 267 ? -10.797 -32.781 10.992 1 97.44 267 GLY B O 1
ATOM 6155 N N . SER B 1 268 ? -11.719 -34.344 9.672 1 96.75 268 SER B N 1
ATOM 6156 C CA . SER B 1 268 ? -10.469 -34.656 8.977 1 96.75 268 SER B CA 1
ATOM 6157 C C . SER B 1 268 ? -10.016 -33.469 8.109 1 96.75 268 SER B C 1
ATOM 6159 O O . SER B 1 268 ? -8.82 -33.188 8 1 96.75 268 SER B O 1
ATOM 6161 N N . ASN B 1 269 ? -10.961 -32.844 7.465 1 97.31 269 ASN B N 1
ATOM 6162 C CA . ASN B 1 269 ? -10.641 -31.656 6.695 1 97.31 269 ASN B CA 1
ATOM 6163 C C . ASN B 1 269 ? -10.008 -30.578 7.57 1 97.31 269 ASN B C 1
ATOM 6165 O O . ASN B 1 269 ? -8.969 -30.016 7.219 1 97.31 269 ASN B O 1
ATOM 6169 N N . LEU B 1 270 ? -10.609 -30.344 8.703 1 98.44 270 LEU B N 1
ATOM 6170 C CA . LEU B 1 270 ? -10.172 -29.297 9.617 1 98.44 270 LEU B CA 1
ATOM 6171 C C . LEU B 1 270 ? -8.82 -29.641 10.242 1 98.44 270 LEU B C 1
ATOM 6173 O O . LEU B 1 270 ? -8.016 -28.75 10.531 1 98.44 270 LEU B O 1
ATOM 6177 N N . ALA B 1 271 ? -8.57 -30.969 10.422 1 98.31 271 ALA B N 1
ATOM 6178 C CA . ALA B 1 271 ? -7.273 -31.391 10.945 1 98.31 271 ALA B CA 1
ATOM 6179 C C . ALA B 1 271 ? -6.137 -30.984 10.016 1 98.31 271 ALA B C 1
ATOM 6181 O O . ALA B 1 271 ? -5.039 -30.672 10.469 1 98.31 271 ALA B O 1
ATOM 6182 N N . GLN B 1 272 ? -6.398 -30.984 8.75 1 97.69 272 GLN B N 1
ATOM 6183 C CA . GLN B 1 272 ? -5.402 -30.547 7.777 1 97.69 272 GLN B CA 1
ATOM 6184 C C . GLN B 1 272 ? -5.121 -29.062 7.918 1 97.69 272 GLN B C 1
ATOM 6186 O O . GLN B 1 272 ? -3.977 -28.609 7.781 1 97.69 272 GLN B O 1
ATOM 6191 N N . VAL B 1 273 ? -6.113 -28.281 8.211 1 98.62 273 VAL B N 1
ATOM 6192 C CA . VAL B 1 273 ? -5.945 -26.844 8.445 1 98.62 273 VAL B CA 1
ATOM 6193 C C . VAL B 1 273 ? -5.09 -26.625 9.688 1 98.62 273 VAL B C 1
ATOM 6195 O O . VAL B 1 273 ? -4.219 -25.75 9.703 1 98.62 273 VAL B O 1
ATOM 6198 N N . GLU B 1 274 ? -5.305 -27.406 10.719 1 98.12 274 GLU B N 1
ATOM 6199 C CA . GLU B 1 274 ? -4.527 -27.312 11.953 1 98.12 274 GLU B CA 1
ATOM 6200 C C . GLU B 1 274 ? -3.045 -27.547 11.688 1 98.12 274 GLU B C 1
ATOM 6202 O O . GLU B 1 274 ? -2.189 -26.906 12.297 1 98.12 274 GLU B O 1
ATOM 6207 N N . ARG B 1 275 ? -2.812 -28.453 10.805 1 97.19 275 ARG B N 1
ATOM 6208 C CA . ARG B 1 275 ? -1.42 -28.703 10.445 1 97.19 275 ARG B CA 1
ATOM 6209 C C . ARG B 1 275 ? -0.791 -27.453 9.812 1 97.19 275 ARG B C 1
ATOM 6211 O O . ARG B 1 275 ? 0.35 -27.109 10.125 1 97.19 275 ARG B O 1
ATOM 6218 N N . ALA B 1 276 ? -1.517 -26.828 8.938 1 97.75 276 ALA B N 1
ATOM 6219 C CA . ALA B 1 276 ? -1.033 -25.594 8.32 1 97.75 276 ALA B CA 1
ATOM 6220 C C . ALA B 1 276 ? -0.775 -24.516 9.375 1 97.75 276 ALA B C 1
ATOM 6222 O O . ALA B 1 276 ? 0.202 -23.766 9.281 1 97.75 276 ALA B O 1
ATOM 6223 N N . VAL B 1 277 ? -1.651 -24.438 10.344 1 97.56 277 VAL B N 1
ATOM 6224 C CA . VAL B 1 277 ? -1.488 -23.484 11.438 1 97.56 277 VAL B CA 1
ATOM 6225 C C . VAL B 1 277 ? -0.183 -23.766 12.18 1 97.56 277 VAL B C 1
ATOM 6227 O O . VAL B 1 277 ? 0.565 -22.828 12.5 1 97.56 277 VAL B O 1
ATOM 6230 N N . GLU B 1 278 ? 0.045 -25.016 12.438 1 96.62 278 GLU B N 1
ATOM 6231 C CA . GLU B 1 278 ? 1.275 -25.406 13.117 1 96.62 278 GLU B CA 1
ATOM 6232 C C . GLU B 1 278 ? 2.506 -24.984 12.32 1 96.62 278 GLU B C 1
ATOM 6234 O O . GLU B 1 278 ? 3.459 -24.438 12.891 1 96.62 278 GLU B O 1
ATOM 6239 N N . LEU B 1 279 ? 2.469 -25.203 11.062 1 96.12 279 LEU B N 1
ATOM 6240 C CA . LEU B 1 279 ? 3.605 -24.875 10.211 1 96.12 279 LEU B CA 1
ATOM 6241 C C . LEU B 1 279 ? 3.795 -23.359 10.117 1 96.12 279 LEU B C 1
ATOM 6243 O O . LEU B 1 279 ? 4.93 -22.875 10.078 1 96.12 279 LEU B O 1
ATOM 6247 N N . ALA B 1 280 ? 2.699 -22.688 10.086 1 95.12 280 ALA B N 1
ATOM 6248 C CA . ALA B 1 280 ? 2.744 -21.234 9.938 1 95.12 280 ALA B CA 1
ATOM 6249 C C . ALA B 1 280 ? 3.311 -20.578 11.195 1 95.12 280 ALA B C 1
ATOM 6251 O O . ALA B 1 280 ? 3.875 -19.484 11.125 1 95.12 280 ALA B O 1
ATOM 6252 N N . THR B 1 281 ? 3.076 -21.141 12.328 1 87.38 281 THR B N 1
ATOM 6253 C CA . THR B 1 281 ? 3.543 -20.609 13.609 1 87.38 281 THR B CA 1
ATOM 6254 C C . THR B 1 281 ? 5.012 -20.953 13.828 1 87.38 281 THR B C 1
ATOM 6256 O O . THR B 1 281 ? 5.684 -20.344 14.656 1 87.38 281 THR B O 1
ATOM 6259 N N . HIS B 1 282 ? 5.395 -22 13.07 1 77.12 282 HIS B N 1
ATOM 6260 C CA . HIS B 1 282 ? 6.801 -22.359 13.195 1 77.12 282 HIS B CA 1
ATOM 6261 C C . HIS B 1 282 ? 7.699 -21.266 12.609 1 77.12 282 HIS B C 1
ATOM 6263 O O . HIS B 1 282 ? 7.227 -20.391 11.891 1 77.12 282 HIS B O 1
ATOM 6269 N N . ARG B 1 283 ? 8.945 -21.406 12.805 1 74.75 283 ARG B N 1
ATOM 6270 C CA . ARG B 1 283 ? 9.953 -20.359 12.641 1 74.75 283 ARG B CA 1
ATOM 6271 C C . ARG B 1 283 ? 10.109 -19.984 11.172 1 74.75 283 ARG B C 1
ATOM 6273 O O . ARG B 1 283 ? 10.781 -20.672 10.414 1 74.75 283 ARG B O 1
ATOM 6280 N N . ALA B 1 284 ? 9.305 -19.062 10.641 1 87.06 284 ALA B N 1
ATOM 6281 C CA . ALA B 1 284 ? 9.484 -18.359 9.375 1 87.06 284 ALA B CA 1
ATOM 6282 C C . ALA B 1 284 ? 10.883 -17.781 9.266 1 87.06 284 ALA B C 1
ATOM 6284 O O . ALA B 1 284 ? 11.438 -17.297 10.258 1 87.06 284 ALA B O 1
ATOM 6285 N N . THR B 1 285 ? 11.539 -18.109 8.18 1 93.81 285 THR B N 1
ATOM 6286 C CA . THR B 1 285 ? 12.805 -17.469 7.848 1 93.81 285 THR B CA 1
ATOM 6287 C C . THR B 1 285 ? 12.641 -16.516 6.668 1 93.81 285 THR B C 1
ATOM 6289 O O . THR B 1 285 ? 11.578 -16.484 6.035 1 93.81 285 THR B O 1
ATOM 6292 N N . PRO B 1 286 ? 13.609 -15.75 6.312 1 94.06 286 PRO B N 1
ATOM 6293 C CA . PRO B 1 286 ? 13.523 -14.867 5.148 1 94.06 286 PRO B CA 1
ATOM 6294 C C . PRO B 1 286 ? 13.32 -15.633 3.84 1 94.06 286 PRO B C 1
ATOM 6296 O O . PRO B 1 286 ? 12.914 -15.047 2.834 1 94.06 286 PRO B O 1
ATOM 6299 N N . PHE B 1 287 ? 13.586 -16.938 3.867 1 97.56 287 PHE B N 1
ATOM 6300 C CA . PHE B 1 287 ? 13.555 -17.672 2.611 1 97.56 287 PHE B CA 1
ATOM 6301 C C . PHE B 1 287 ? 12.414 -18.688 2.605 1 97.56 287 PHE B C 1
ATOM 6303 O O . PHE B 1 287 ? 12.055 -19.219 1.554 1 97.56 287 PHE B O 1
ATOM 6310 N N . LEU B 1 288 ? 11.875 -18.984 3.771 1 97.69 288 LEU B N 1
ATOM 6311 C CA . LEU B 1 288 ? 10.867 -20.047 3.795 1 97.69 288 LEU B CA 1
ATOM 6312 C C . LEU B 1 288 ? 9.781 -19.734 4.82 1 97.69 288 LEU B C 1
ATOM 6314 O O . LEU B 1 288 ? 10.047 -19.688 6.02 1 97.69 288 LEU B O 1
ATOM 6318 N N . ARG B 1 289 ? 8.555 -19.609 4.32 1 97.25 289 ARG B N 1
ATOM 6319 C CA . ARG B 1 289 ? 7.402 -19.359 5.18 1 97.25 289 ARG B CA 1
ATOM 6320 C C . ARG B 1 289 ? 6.184 -20.141 4.691 1 97.25 289 ARG B C 1
ATOM 6322 O O . ARG B 1 289 ? 5.953 -20.25 3.484 1 97.25 289 ARG B O 1
ATOM 6329 N N . VAL B 1 290 ? 5.441 -20.688 5.602 1 97.69 290 VAL B N 1
ATOM 6330 C CA . VAL B 1 290 ? 4.113 -21.203 5.297 1 97.69 290 VAL B CA 1
ATOM 6331 C C . VAL B 1 290 ? 3.061 -20.141 5.605 1 97.69 290 VAL B C 1
ATOM 6333 O O . VAL B 1 290 ? 2.965 -19.656 6.738 1 97.69 290 VAL B O 1
ATOM 6336 N N . THR B 1 291 ? 2.258 -19.797 4.578 1 96.62 291 THR B N 1
ATOM 6337 C CA . THR B 1 291 ? 1.41 -18.625 4.75 1 96.62 291 THR B CA 1
ATOM 6338 C C . THR B 1 291 ? -0.065 -19 4.707 1 96.62 291 THR B C 1
ATOM 6340 O O . THR B 1 291 ? -0.928 -18.234 5.121 1 96.62 291 THR B O 1
ATOM 6343 N N . GLY B 1 292 ? -0.338 -20.156 4.176 1 98.06 292 GLY B N 1
ATOM 6344 C CA . GLY B 1 292 ? -1.748 -20.484 4.059 1 98.06 292 GLY B CA 1
ATOM 6345 C C . GLY B 1 292 ? -1.982 -21.922 3.588 1 98.06 292 GLY B C 1
ATOM 6346 O O . GLY B 1 292 ? -1.128 -22.781 3.771 1 98.06 292 GLY B O 1
ATOM 6347 N N . ILE B 1 293 ? -3.232 -22.172 3.096 1 98.75 293 ILE B N 1
ATOM 6348 C CA . ILE B 1 293 ? -3.605 -23.484 2.592 1 98.75 293 ILE B CA 1
ATOM 6349 C C . ILE B 1 293 ? -4.008 -23.391 1.123 1 98.75 293 ILE B C 1
ATOM 6351 O O . ILE B 1 293 ? -4.363 -22.312 0.646 1 98.75 293 ILE B O 1
ATOM 6355 N N . LYS B 1 294 ? -3.863 -24.453 0.458 1 98.62 294 LYS B N 1
ATOM 6356 C CA . LYS B 1 294 ? -4.297 -24.578 -0.93 1 98.62 294 LYS B CA 1
ATOM 6357 C C . LYS B 1 294 ? -5.359 -25.672 -1.074 1 98.62 294 LYS B C 1
ATOM 6359 O O . LYS B 1 294 ? -5.207 -26.766 -0.543 1 98.62 294 LYS B O 1
ATOM 6364 N N . VAL B 1 295 ? -6.457 -25.328 -1.759 1 97.88 295 VAL B N 1
ATOM 6365 C CA . VAL B 1 295 ? -7.496 -26.312 -2.08 1 97.88 295 VAL B CA 1
ATOM 6366 C C . VAL B 1 295 ? -7.77 -26.297 -3.582 1 97.88 295 VAL B C 1
ATOM 6368 O O . VAL B 1 295 ? -7.602 -25.266 -4.242 1 97.88 295 VAL B O 1
ATOM 6371 N N . MET B 1 296 ? -8.148 -27.469 -4.09 1 95.75 296 MET B N 1
ATOM 6372 C CA . MET B 1 296 ? -8.562 -27.609 -5.48 1 95.75 296 MET B CA 1
ATOM 6373 C C . MET B 1 296 ? -10.086 -27.688 -5.59 1 95.75 296 MET B C 1
ATOM 6375 O O . MET B 1 296 ? -10.672 -28.734 -5.312 1 95.75 296 MET B O 1
ATOM 6379 N N . VAL B 1 297 ? -10.672 -26.641 -6.074 1 97.5 297 VAL B N 1
ATOM 6380 C CA . VAL B 1 297 ? -12.125 -26.609 -6.105 1 97.5 297 VAL B CA 1
ATOM 6381 C C . VAL B 1 297 ? -12.633 -27.344 -7.34 1 97.5 297 VAL B C 1
ATOM 6383 O O . VAL B 1 297 ? -13.719 -27.938 -7.32 1 97.5 297 VAL B O 1
ATOM 6386 N N . ASP B 1 298 ? -11.883 -27.312 -8.398 1 96 298 ASP B N 1
ATOM 6387 C CA . ASP B 1 298 ? -12.242 -28.047 -9.609 1 96 298 ASP B CA 1
ATOM 6388 C C . ASP B 1 298 ? -10.992 -28.453 -10.391 1 96 298 ASP B C 1
ATOM 6390 O O . ASP B 1 298 ? -9.891 -28.469 -9.836 1 96 298 ASP B O 1
ATOM 6394 N N . GLY B 1 299 ? -11.203 -29.016 -11.609 1 93.88 299 GLY B N 1
ATOM 6395 C CA . GLY B 1 299 ? -10.117 -29.422 -12.484 1 93.88 299 GLY B CA 1
ATOM 6396 C C . GLY B 1 299 ? -9.797 -28.406 -13.562 1 93.88 299 GLY B C 1
ATOM 6397 O O . GLY B 1 299 ? -9.648 -27.219 -13.273 1 93.88 299 GLY B O 1
ATOM 6398 N N . THR B 1 300 ? -9.641 -28.938 -14.82 1 94.56 300 THR B N 1
ATOM 6399 C CA . THR B 1 300 ? -9.234 -28.062 -15.914 1 94.56 300 THR B CA 1
ATOM 6400 C C . THR B 1 300 ? -10.273 -28.078 -17.031 1 94.56 300 THR B C 1
ATOM 6402 O O . THR B 1 300 ? -11.062 -29.016 -17.141 1 94.56 300 THR B O 1
ATOM 6405 N N . VAL B 1 301 ? -10.305 -27.047 -17.844 1 94.69 301 VAL B N 1
ATOM 6406 C CA . VAL B 1 301 ? -11.188 -26.969 -19 1 94.69 301 VAL B CA 1
ATOM 6407 C C . VAL B 1 301 ? -10.758 -28.016 -20.047 1 94.69 301 VAL B C 1
ATOM 6409 O O . VAL B 1 301 ? -11.594 -28.766 -20.547 1 94.69 301 VAL B O 1
ATOM 6412 N N . ASP B 1 302 ? -9.469 -28.109 -20.312 1 89.94 302 ASP B N 1
ATOM 6413 C CA . ASP B 1 302 ? -8.938 -29.016 -21.328 1 89.94 302 ASP B CA 1
ATOM 6414 C C . ASP B 1 302 ? -9.336 -30.469 -21.031 1 89.94 302 ASP B C 1
ATOM 6416 O O . ASP B 1 302 ? -9.586 -31.234 -21.953 1 89.94 302 ASP B O 1
ATOM 6420 N N . GLY B 1 303 ? -9.336 -30.797 -19.75 1 85.56 303 GLY B N 1
ATOM 6421 C CA . GLY B 1 303 ? -9.719 -32.125 -19.344 1 85.56 303 GLY B CA 1
ATOM 6422 C C . GLY B 1 303 ? -11.211 -32.281 -19.078 1 85.56 303 GLY B C 1
ATOM 6423 O O . GLY B 1 303 ? -11.68 -33.344 -18.703 1 85.56 303 GLY B O 1
ATOM 6424 N N . CYS B 1 304 ? -12.016 -31.219 -19.281 1 90.62 304 CYS B N 1
ATOM 6425 C CA . CYS B 1 304 ? -13.453 -31.156 -19.031 1 90.62 304 CYS B CA 1
ATOM 6426 C C . CYS B 1 304 ? -13.773 -31.516 -17.578 1 90.62 304 CYS B C 1
ATOM 6428 O O . CYS B 1 304 ? -14.758 -32.188 -17.312 1 90.62 304 CYS B O 1
ATOM 6430 N N . THR B 1 305 ? -12.867 -31.156 -16.719 1 90.88 305 THR B N 1
ATOM 6431 C CA . THR B 1 305 ? -13.062 -31.438 -15.297 1 90.88 305 THR B CA 1
ATOM 6432 C C . THR B 1 305 ? -13.234 -30.141 -14.508 1 90.88 305 THR B C 1
ATOM 6434 O O . THR B 1 305 ? -13.484 -30.172 -13.297 1 90.88 305 THR B O 1
ATOM 6437 N N . ALA B 1 306 ? -13.086 -28.984 -15.148 1 95.62 306 ALA B N 1
ATOM 6438 C CA . ALA B 1 306 ? -13.477 -27.734 -14.516 1 95.62 306 ALA B CA 1
ATOM 6439 C C . ALA B 1 306 ? -14.984 -27.641 -14.328 1 95.62 306 ALA B C 1
ATOM 6441 O O . ALA B 1 306 ? -15.75 -28.094 -15.195 1 95.62 306 ALA B O 1
ATOM 6442 N N . ALA B 1 307 ? -15.422 -27.156 -13.211 1 97 307 ALA B N 1
ATOM 6443 C CA . ALA B 1 307 ? -16.859 -27 -12.945 1 97 307 ALA B CA 1
ATOM 6444 C C . ALA B 1 307 ? -17.406 -25.734 -13.57 1 97 307 ALA B C 1
ATOM 6446 O O . ALA B 1 307 ? -17.016 -24.625 -13.188 1 97 307 ALA B O 1
ATOM 6447 N N . LEU B 1 308 ? -18.375 -25.891 -14.508 1 97.38 308 LEU B N 1
ATOM 6448 C CA . LEU B 1 308 ? -18.906 -24.766 -15.273 1 97.38 308 LEU B CA 1
ATOM 6449 C C . LEU B 1 308 ? -20.406 -24.578 -15.016 1 97.38 308 LEU B C 1
ATOM 6451 O O . LEU B 1 308 ? -21.094 -25.531 -14.656 1 97.38 308 LEU B O 1
ATOM 6455 N N . GLY B 1 309 ? -20.828 -23.344 -15.188 1 95.88 309 GLY B N 1
ATOM 6456 C CA . GLY B 1 309 ? -22.25 -23.047 -15.094 1 95.88 309 GLY B CA 1
ATOM 6457 C C . GLY B 1 309 ? -23.047 -23.609 -16.266 1 95.88 309 GLY B C 1
ATOM 6458 O O . GLY B 1 309 ? -24.219 -23.953 -16.109 1 95.88 309 GLY B O 1
ATOM 6459 N N . LYS B 1 310 ? -22.469 -23.609 -17.438 1 96.12 310 LYS B N 1
ATOM 6460 C CA . LYS B 1 310 ? -23 -24.234 -18.641 1 96.12 310 LYS B CA 1
ATOM 6461 C C . LYS B 1 310 ? -22.141 -25.422 -19.078 1 96.12 310 LYS B C 1
ATOM 6463 O O . LYS B 1 310 ? -20.922 -25.375 -18.984 1 96.12 310 LYS B O 1
ATOM 6468 N N . PRO B 1 311 ? -22.75 -26.406 -19.609 1 96.56 311 PRO B N 1
ATOM 6469 C CA . PRO B 1 311 ? -21.984 -27.625 -19.953 1 96.56 311 PRO B CA 1
ATOM 6470 C C . PRO B 1 311 ? -20.984 -27.391 -21.078 1 96.56 311 PRO B C 1
ATOM 6472 O O . PRO B 1 311 ? -21.078 -26.391 -21.797 1 96.56 311 PRO B O 1
ATOM 6475 N N . TYR B 1 312 ? -20.047 -28.312 -21.234 1 96.31 312 TYR B N 1
ATOM 6476 C CA . TYR B 1 312 ? -19.141 -28.375 -22.375 1 96.31 312 TYR B CA 1
ATOM 6477 C C . TYR B 1 312 ? -19.891 -28.719 -23.656 1 96.31 312 TYR B C 1
ATOM 6479 O O . TYR B 1 312 ? -21.078 -29.047 -23.609 1 96.31 312 TYR B O 1
ATOM 6487 N N . VAL B 1 313 ? -19.172 -28.641 -24.75 1 95.5 313 VAL B N 1
ATOM 6488 C CA . VAL B 1 313 ? -19.734 -28.938 -26.062 1 95.5 313 VAL B CA 1
ATOM 6489 C C . VAL B 1 313 ? -20.297 -30.344 -26.078 1 95.5 313 VAL B C 1
ATOM 6491 O O . VAL B 1 313 ? -21.344 -30.594 -26.688 1 95.5 313 VAL B O 1
ATOM 6494 N N . ASN B 1 314 ? -19.703 -31.234 -25.453 1 92.62 314 ASN B N 1
ATOM 6495 C CA . ASN B 1 314 ? -20.109 -32.625 -25.469 1 92.62 314 ASN B CA 1
ATOM 6496 C C . ASN B 1 314 ? -21.281 -32.906 -24.531 1 92.62 314 ASN B C 1
ATOM 6498 O O . ASN B 1 314 ? -21.75 -34.031 -24.406 1 92.62 314 ASN B O 1
ATOM 6502 N N . GLY B 1 315 ? -21.672 -31.875 -23.812 1 93.81 315 GLY B N 1
ATOM 6503 C CA . GLY B 1 315 ? -22.828 -31.969 -22.953 1 93.81 315 GLY B CA 1
ATOM 6504 C C . GLY B 1 315 ? -22.484 -32.344 -21.516 1 93.81 315 GLY B C 1
ATOM 6505 O O . GLY B 1 315 ? -23.297 -32.188 -20.609 1 93.81 315 GLY B O 1
ATOM 6506 N N . ALA B 1 316 ? -21.328 -32.75 -21.344 1 90.31 316 ALA B N 1
ATOM 6507 C CA . ALA B 1 316 ? -20.906 -33.156 -20 1 90.31 316 ALA B CA 1
ATOM 6508 C C . ALA B 1 316 ? -20.562 -31.938 -19.141 1 90.31 316 ALA B C 1
ATOM 6510 O O . ALA B 1 316 ? -20.422 -30.828 -19.656 1 90.31 316 ALA B O 1
ATOM 6511 N N . ASN B 1 317 ? -20.578 -32.156 -17.812 1 90.62 317 ASN B N 1
ATOM 6512 C CA . ASN B 1 317 ? -20.078 -31.188 -16.844 1 90.62 317 ASN B CA 1
ATOM 6513 C C . ASN B 1 317 ? -19.578 -31.875 -15.578 1 90.62 317 ASN B C 1
ATOM 6515 O O . ASN B 1 317 ? -19.969 -33 -15.273 1 90.62 317 ASN B O 1
ATOM 6519 N N . SER B 1 318 ? -18.625 -31.281 -15.016 1 89.38 318 SER B N 1
ATOM 6520 C CA . SER B 1 318 ? -18.078 -31.859 -13.789 1 89.38 318 SER B CA 1
ATOM 6521 C C . SER B 1 318 ? -18.547 -31.094 -12.562 1 89.38 318 SER B C 1
ATOM 6523 O O . SER B 1 318 ? -18.656 -29.875 -12.594 1 89.38 318 SER B O 1
ATOM 6525 N N . ASP B 1 319 ? -18.828 -31.844 -11.516 1 90.62 319 ASP B N 1
ATOM 6526 C CA . ASP B 1 319 ? -19.078 -31.203 -10.227 1 90.62 319 ASP B CA 1
ATOM 6527 C C . ASP B 1 319 ? -17.781 -30.688 -9.602 1 90.62 319 ASP B C 1
ATOM 6529 O O . ASP B 1 319 ? -16.703 -31.234 -9.859 1 90.62 319 ASP B O 1
ATOM 6533 N N . PRO B 1 320 ? -17.938 -29.609 -8.805 1 94 320 PRO B N 1
ATOM 6534 C CA . PRO B 1 320 ? -16.75 -29.203 -8.055 1 94 320 PRO B CA 1
ATOM 6535 C C . PRO B 1 320 ? -16.219 -30.312 -7.148 1 94 320 PRO B C 1
ATOM 6537 O O . PRO B 1 320 ? -16.984 -31.125 -6.641 1 94 320 PRO B O 1
ATOM 6540 N N . ILE B 1 321 ? -14.906 -30.328 -7.023 1 91.56 321 ILE B N 1
ATOM 6541 C CA . ILE B 1 321 ? -14.25 -31.281 -6.137 1 91.56 321 ILE B CA 1
ATOM 6542 C C . ILE B 1 321 ? -14.648 -31 -4.688 1 91.56 321 ILE B C 1
ATOM 6544 O O . ILE B 1 321 ? -14.922 -31.922 -3.918 1 91.56 321 ILE B O 1
ATOM 6548 N N . TRP B 1 322 ? -14.68 -29.688 -4.332 1 94.56 322 TRP B N 1
ATOM 6549 C CA . TRP B 1 322 ? -15.227 -29.219 -3.066 1 94.56 322 TRP B CA 1
ATOM 6550 C C . TRP B 1 322 ? -16.594 -28.578 -3.27 1 94.56 322 TRP B C 1
ATOM 6552 O O . TRP B 1 322 ? -16.734 -27.609 -4.012 1 94.56 322 TRP B O 1
ATOM 6562 N N . SER B 1 323 ? -17.641 -29.156 -2.619 1 95.31 323 SER B N 1
ATOM 6563 C CA . SER B 1 323 ? -18.891 -28.406 -2.547 1 95.31 323 SER B CA 1
ATOM 6564 C C . SER B 1 323 ? -18.75 -27.203 -1.611 1 95.31 323 SER B C 1
ATOM 6566 O O . SER B 1 323 ? -17.859 -27.172 -0.768 1 95.31 323 SER B O 1
ATOM 6568 N N . LEU B 1 324 ? -19.609 -26.234 -1.833 1 97.75 324 LEU B N 1
ATOM 6569 C CA . LEU B 1 324 ? -19.594 -25.094 -0.924 1 97.75 324 LEU B CA 1
ATOM 6570 C C . LEU B 1 324 ? -19.781 -25.547 0.521 1 97.75 324 LEU B C 1
ATOM 6572 O O . LEU B 1 324 ? -19.109 -25.031 1.425 1 97.75 324 LEU B O 1
ATOM 6576 N N . ALA B 1 325 ? -20.672 -26.469 0.749 1 97.25 325 ALA B N 1
ATOM 6577 C CA . ALA B 1 325 ? -20.969 -26.969 2.09 1 97.25 325 ALA B CA 1
ATOM 6578 C C . ALA B 1 325 ? -19.719 -27.562 2.738 1 97.25 325 ALA B C 1
ATOM 6580 O O . ALA B 1 325 ? -19.531 -27.438 3.947 1 97.25 325 ALA B O 1
ATOM 6581 N N . GLU B 1 326 ? -18.875 -28.234 1.959 1 96.62 326 GLU B N 1
ATOM 6582 C CA . GLU B 1 326 ? -17.656 -28.859 2.475 1 96.62 326 GLU B CA 1
ATOM 6583 C C . GLU B 1 326 ? -16.516 -27.844 2.588 1 96.62 326 GLU B C 1
ATOM 6585 O O . GLU B 1 326 ? -15.703 -27.922 3.504 1 96.62 326 GLU B O 1
ATOM 6590 N N . LEU B 1 327 ? -16.5 -26.906 1.664 1 98.44 327 LEU B N 1
ATOM 6591 C CA . LEU B 1 327 ? -15.375 -25.969 1.557 1 98.44 327 LEU B CA 1
ATOM 6592 C C . LEU B 1 327 ? -15.5 -24.844 2.588 1 98.44 327 LEU B C 1
ATOM 6594 O O . LEU B 1 327 ? -14.5 -24.406 3.16 1 98.44 327 LEU B O 1
ATOM 6598 N N . ALA B 1 328 ? -16.688 -24.359 2.861 1 98.62 328 ALA B N 1
ATOM 6599 C CA . ALA B 1 328 ? -16.922 -23.172 3.67 1 98.62 328 ALA B CA 1
ATOM 6600 C C . ALA B 1 328 ? -16.328 -23.312 5.062 1 98.62 328 ALA B C 1
ATOM 6602 O O . ALA B 1 328 ? -15.625 -22.422 5.539 1 98.62 328 ALA B O 1
ATOM 6603 N N . PRO B 1 329 ? -16.5 -24.484 5.762 1 98.69 329 PRO B N 1
ATOM 6604 C CA . PRO B 1 329 ? -15.898 -24.625 7.09 1 98.69 329 PRO B CA 1
ATOM 6605 C C . PRO B 1 329 ? -14.367 -24.609 7.051 1 98.69 329 PRO B C 1
ATOM 6607 O O . PRO B 1 329 ? -13.734 -24.094 7.98 1 98.69 329 PRO B O 1
ATOM 6610 N N . VAL B 1 330 ? -13.797 -25.109 6.012 1 98.81 330 VAL B N 1
ATOM 6611 C CA . VAL B 1 330 ? -12.352 -25.156 5.863 1 98.81 330 VAL B CA 1
ATOM 6612 C C . VAL B 1 330 ? -11.805 -23.75 5.684 1 98.81 330 VAL B C 1
ATOM 6614 O O . VAL B 1 330 ? -10.867 -23.344 6.383 1 98.81 330 VAL B O 1
ATOM 6617 N N . VAL B 1 331 ? -12.445 -23 4.812 1 98.88 331 VAL B N 1
ATOM 6618 C CA . VAL B 1 331 ? -12.031 -21.625 4.543 1 98.88 331 VAL B CA 1
ATOM 6619 C C . VAL B 1 331 ? -12.234 -20.766 5.797 1 98.88 331 VAL B C 1
ATOM 6621 O O . VAL B 1 331 ? -11.367 -19.969 6.152 1 98.88 331 VAL B O 1
ATOM 6624 N N . ALA B 1 332 ? -13.336 -20.953 6.484 1 98.81 332 ALA B N 1
ATOM 6625 C CA . ALA B 1 332 ? -13.625 -20.203 7.699 1 98.81 332 ALA B CA 1
ATOM 6626 C C . ALA B 1 332 ? -12.586 -20.484 8.781 1 98.81 332 ALA B C 1
ATOM 6628 O O . ALA B 1 332 ? -12.141 -19.562 9.484 1 98.81 332 ALA B O 1
ATOM 6629 N N . ALA B 1 333 ? -12.188 -21.734 8.914 1 98.88 333 ALA B N 1
ATOM 6630 C CA . ALA B 1 333 ? -11.211 -22.125 9.93 1 98.88 333 ALA B CA 1
ATOM 6631 C C . ALA B 1 333 ? -9.844 -21.531 9.617 1 98.88 333 ALA B C 1
ATOM 6633 O O . ALA B 1 333 ? -9.172 -21 10.516 1 98.88 333 ALA B O 1
ATOM 6634 N N . ALA B 1 334 ? -9.414 -21.641 8.391 1 98.81 334 ALA B N 1
ATOM 6635 C CA . ALA B 1 334 ? -8.141 -21.062 7.988 1 98.81 334 ALA B CA 1
ATOM 6636 C C . ALA B 1 334 ? -8.141 -19.547 8.188 1 98.81 334 ALA B C 1
ATOM 6638 O O . ALA B 1 334 ? -7.184 -18.984 8.719 1 98.81 334 ALA B O 1
ATOM 6639 N N . ASP B 1 335 ? -9.227 -18.922 7.777 1 98.56 335 ASP B N 1
ATOM 6640 C CA . ASP B 1 335 ? -9.414 -17.484 7.941 1 98.56 335 ASP B CA 1
ATOM 6641 C C . ASP B 1 335 ? -9.336 -17.094 9.414 1 98.56 335 ASP B C 1
ATOM 6643 O O . ASP B 1 335 ? -8.656 -16.109 9.758 1 98.56 335 ASP B O 1
ATOM 6647 N N . ALA B 1 336 ? -10.023 -17.766 10.25 1 98.38 336 ALA B N 1
ATOM 6648 C CA . ALA B 1 336 ? -10.031 -17.484 11.688 1 98.38 336 ALA B CA 1
ATOM 6649 C C . ALA B 1 336 ? -8.617 -17.562 12.266 1 98.38 336 ALA B C 1
ATOM 6651 O O . ALA B 1 336 ? -8.273 -16.797 13.18 1 98.38 336 ALA B O 1
ATOM 6652 N N . ALA B 1 337 ? -7.809 -18.453 11.734 1 97.75 337 ALA B N 1
ATOM 6653 C CA . ALA B 1 337 ? -6.453 -18.672 12.227 1 97.75 337 ALA B CA 1
ATOM 6654 C C . ALA B 1 337 ? -5.473 -17.672 11.625 1 97.75 337 ALA B C 1
ATOM 6656 O O . ALA B 1 337 ? -4.281 -17.703 11.945 1 97.75 337 ALA B O 1
ATOM 6657 N N . GLY B 1 338 ? -5.926 -16.859 10.711 1 96.62 338 GLY B N 1
ATOM 6658 C CA . GLY B 1 338 ? -5.074 -15.844 10.094 1 96.62 338 GLY B CA 1
ATOM 6659 C C . GLY B 1 338 ? -4.305 -16.359 8.898 1 96.62 338 GLY B C 1
ATOM 6660 O O . GLY B 1 338 ? -3.383 -15.711 8.406 1 96.62 338 GLY B O 1
ATOM 6661 N N . LEU B 1 339 ? -4.645 -17.562 8.383 1 98.06 339 LEU B N 1
ATOM 6662 C CA . LEU B 1 339 ? -4.02 -18.141 7.195 1 98.06 339 LEU B CA 1
ATOM 6663 C C . LEU B 1 339 ? -4.656 -17.594 5.922 1 98.06 339 LEU B C 1
ATOM 6665 O O . LEU B 1 339 ? -5.84 -17.25 5.918 1 98.06 339 LEU B O 1
ATOM 6669 N N . GLN B 1 340 ? -3.875 -17.484 4.879 1 98.5 340 GLN B N 1
ATOM 6670 C CA . GLN B 1 340 ? -4.453 -17.266 3.557 1 98.5 340 GLN B CA 1
ATOM 6671 C C . GLN B 1 340 ? -5.023 -18.562 2.996 1 98.5 340 GLN B C 1
ATOM 6673 O O . GLN B 1 340 ? -4.602 -19.656 3.389 1 98.5 340 GLN B O 1
ATOM 6678 N N . VAL B 1 341 ? -5.961 -18.391 2.135 1 98.88 341 VAL B N 1
ATOM 6679 C CA . VAL B 1 341 ? -6.512 -19.547 1.417 1 98.88 341 VAL B CA 1
ATOM 6680 C C . VAL B 1 341 ? -6.352 -19.328 -0.087 1 98.88 341 VAL B C 1
ATOM 6682 O O . VAL B 1 341 ? -6.809 -18.328 -0.634 1 98.88 341 VAL B O 1
ATOM 6685 N N . ALA B 1 342 ? -5.621 -20.219 -0.706 1 98.94 342 ALA B N 1
ATOM 6686 C CA . ALA B 1 342 ? -5.52 -20.25 -2.162 1 98.94 342 ALA B CA 1
ATOM 6687 C C . ALA B 1 342 ? -6.434 -21.328 -2.752 1 98.94 342 ALA B C 1
ATOM 6689 O O . ALA B 1 342 ? -6.324 -22.5 -2.404 1 98.94 342 ALA B O 1
ATOM 6690 N N . MET B 1 343 ? -7.32 -20.891 -3.631 1 98.88 343 MET B N 1
ATOM 6691 C CA . MET B 1 343 ? -8.312 -21.828 -4.156 1 98.88 343 MET B CA 1
ATOM 6692 C C . MET B 1 343 ? -8.188 -21.953 -5.672 1 98.88 343 MET B C 1
ATOM 6694 O O . MET B 1 343 ? -8.414 -20.984 -6.398 1 98.88 343 MET B O 1
ATOM 6698 N N . HIS B 1 344 ? -7.754 -23.156 -6.074 1 98.25 344 HIS B N 1
ATOM 6699 C CA . HIS B 1 344 ? -7.82 -23.469 -7.492 1 98.25 344 HIS B CA 1
ATOM 6700 C C . HIS B 1 344 ? -9.258 -23.484 -7.992 1 98.25 344 HIS B C 1
ATOM 6702 O O . HIS B 1 344 ? -10.055 -24.328 -7.586 1 98.25 344 HIS B O 1
ATOM 6708 N N . ALA B 1 345 ? -9.625 -22.578 -8.82 1 98.69 345 ALA B N 1
ATOM 6709 C CA . ALA B 1 345 ? -10.953 -22.453 -9.414 1 98.69 345 ALA B CA 1
ATOM 6710 C C . ALA B 1 345 ? -10.867 -21.922 -10.844 1 98.69 345 ALA B C 1
ATOM 6712 O O . ALA B 1 345 ? -10.703 -20.719 -11.047 1 98.69 345 ALA B O 1
ATOM 6713 N N . ILE B 1 346 ? -11.078 -22.797 -11.797 1 98.06 346 ILE B N 1
ATOM 6714 C CA . ILE B 1 346 ? -10.883 -22.484 -13.211 1 98.06 346 ILE B CA 1
ATOM 6715 C C . ILE B 1 346 ? -12.234 -22.172 -13.852 1 98.06 346 ILE B C 1
ATOM 6717 O O . ILE B 1 346 ? -12.359 -21.219 -14.617 1 98.06 346 ILE B O 1
ATOM 6721 N N . GLY B 1 347 ? -13.219 -23 -13.586 1 98.19 347 GLY B N 1
ATOM 6722 C CA . GLY B 1 347 ? -14.547 -22.797 -14.141 1 98.19 347 GLY B CA 1
ATOM 6723 C C . GLY B 1 347 ? -15.367 -21.797 -13.352 1 98.19 347 GLY B C 1
ATOM 6724 O O . GLY B 1 347 ? -15.188 -21.656 -12.141 1 98.19 347 GLY B O 1
ATOM 6725 N N . ASP B 1 348 ? -16.328 -21.172 -14 1 98.31 348 ASP B N 1
ATOM 6726 C CA . ASP B 1 348 ? -17.109 -20.094 -13.406 1 98.31 348 ASP B CA 1
ATOM 6727 C C . ASP B 1 348 ? -17.906 -20.594 -12.203 1 98.31 348 ASP B C 1
ATOM 6729 O O . ASP B 1 348 ? -18.062 -19.875 -11.211 1 98.31 348 ASP B O 1
ATOM 6733 N N . GLU B 1 349 ? -18.422 -21.797 -12.266 1 98.19 349 GLU B N 1
ATOM 6734 C CA . GLU B 1 349 ? -19.141 -22.359 -11.117 1 98.19 349 GLU B CA 1
ATOM 6735 C C . GLU B 1 349 ? -18.203 -22.562 -9.93 1 98.19 349 GLU B C 1
ATOM 6737 O O . GLU B 1 349 ? -18.562 -22.266 -8.789 1 98.19 349 GLU B O 1
ATOM 6742 N N . ALA B 1 350 ? -17.031 -23.125 -10.164 1 98.56 350 ALA B N 1
ATOM 6743 C CA . ALA B 1 350 ? -16.047 -23.281 -9.102 1 98.56 350 ALA B CA 1
ATOM 6744 C C . ALA B 1 350 ? -15.664 -21.938 -8.492 1 98.56 350 ALA B C 1
ATOM 6746 O O . ALA B 1 350 ? -15.469 -21.828 -7.277 1 98.56 350 ALA B O 1
ATOM 6747 N N . ILE B 1 351 ? -15.539 -20.922 -9.312 1 98.75 351 ILE B N 1
ATOM 6748 C CA . ILE B 1 351 ? -15.211 -19.578 -8.859 1 98.75 351 ILE B CA 1
ATOM 6749 C C . ILE B 1 351 ? -16.312 -19.062 -7.926 1 98.75 351 ILE B C 1
ATOM 6751 O O . ILE B 1 351 ? -16.016 -18.484 -6.875 1 98.75 351 ILE B O 1
ATOM 6755 N N . ARG B 1 352 ? -17.516 -19.281 -8.258 1 98.31 352 ARG B N 1
ATOM 6756 C CA . ARG B 1 352 ? -18.641 -18.875 -7.414 1 98.31 352 ARG B CA 1
ATOM 6757 C C . ARG B 1 352 ? -18.609 -19.609 -6.078 1 98.31 352 ARG B C 1
ATOM 6759 O O . ARG B 1 352 ? -18.906 -19.016 -5.035 1 98.31 352 ARG B O 1
ATOM 6766 N N . VAL B 1 353 ? -18.266 -20.891 -6.133 1 98.62 353 VAL B N 1
ATOM 6767 C CA . VAL B 1 353 ? -18.141 -21.672 -4.906 1 98.62 353 VAL B CA 1
ATOM 6768 C C . VAL B 1 353 ? -17.047 -21.062 -4.023 1 98.62 353 VAL B C 1
ATOM 6770 O O . VAL B 1 353 ? -17.25 -20.875 -2.822 1 98.62 353 VAL B O 1
ATOM 6773 N N . ALA B 1 354 ? -15.93 -20.75 -4.605 1 98.88 354 ALA B N 1
ATOM 6774 C CA . ALA B 1 354 ? -14.805 -20.172 -3.877 1 98.88 354 ALA B CA 1
ATOM 6775 C C . ALA B 1 354 ? -15.188 -18.828 -3.258 1 98.88 354 ALA B C 1
ATOM 6777 O O . ALA B 1 354 ? -14.914 -18.578 -2.082 1 98.88 354 ALA B O 1
ATOM 6778 N N . ILE B 1 355 ? -15.797 -17.969 -4.051 1 98.69 355 ILE B N 1
ATOM 6779 C CA . ILE B 1 355 ? -16.25 -16.672 -3.568 1 98.69 355 ILE B CA 1
ATOM 6780 C C . ILE B 1 355 ? -17.234 -16.859 -2.412 1 98.69 355 ILE B C 1
ATOM 6782 O O . ILE B 1 355 ? -17.141 -16.172 -1.394 1 98.69 355 ILE B O 1
ATOM 6786 N N . GLY B 1 356 ? -18.156 -17.797 -2.582 1 98.38 356 GLY B N 1
ATOM 6787 C CA . GLY B 1 356 ? -19.109 -18.094 -1.532 1 98.38 356 GLY B CA 1
ATOM 6788 C C . GLY B 1 356 ? -18.453 -18.516 -0.231 1 98.38 356 GLY B C 1
ATOM 6789 O O . GLY B 1 356 ? -18.922 -18.156 0.852 1 98.38 356 GLY B O 1
ATOM 6790 N N . ALA B 1 357 ? -17.422 -19.281 -0.328 1 98.81 357 ALA B N 1
ATOM 6791 C CA . ALA B 1 357 ? -16.703 -19.734 0.861 1 98.81 357 ALA B CA 1
ATOM 6792 C C . ALA B 1 357 ? -16.062 -18.562 1.594 1 98.81 357 ALA B C 1
ATOM 6794 O O . ALA B 1 357 ? -16.078 -18.516 2.826 1 98.81 357 ALA B O 1
ATOM 6795 N N . VAL B 1 358 ? -15.492 -17.641 0.875 1 98.69 358 VAL B N 1
ATOM 6796 C CA . VAL B 1 358 ? -14.883 -16.469 1.48 1 98.69 358 VAL B CA 1
ATOM 6797 C C . VAL B 1 358 ? -15.961 -15.602 2.127 1 98.69 358 VAL B C 1
ATOM 6799 O O . VAL B 1 358 ? -15.781 -15.102 3.24 1 98.69 358 VAL B O 1
ATOM 6802 N N . GLU B 1 359 ? -17.031 -15.406 1.379 1 97.75 359 GLU B N 1
ATOM 6803 C CA . GLU B 1 359 ? -18.156 -14.641 1.929 1 97.75 359 GLU B CA 1
ATOM 6804 C C . GLU B 1 359 ? -18.609 -15.219 3.264 1 97.75 359 GLU B C 1
ATOM 6806 O O . GLU B 1 359 ? -18.859 -14.477 4.215 1 97.75 359 GLU B O 1
ATOM 6811 N N . HIS B 1 360 ? -18.703 -16.531 3.291 1 98 360 HIS B N 1
ATOM 6812 C CA . HIS B 1 360 ? -19.094 -17.203 4.523 1 98 360 HIS B CA 1
ATOM 6813 C C . HIS B 1 360 ? -18.109 -16.906 5.648 1 98 360 HIS B C 1
ATOM 6815 O O . HIS B 1 360 ? -18.516 -16.625 6.773 1 98 360 HIS B O 1
ATOM 6821 N N . ALA B 1 361 ? -16.859 -17 5.391 1 98.5 361 ALA B N 1
ATOM 6822 C CA . ALA B 1 361 ? -15.82 -16.734 6.391 1 98.5 361 ALA B CA 1
ATOM 6823 C C . ALA B 1 361 ? -15.922 -15.305 6.906 1 98.5 361 ALA B C 1
ATOM 6825 O O . ALA B 1 361 ? -15.781 -15.055 8.109 1 98.5 361 ALA B O 1
ATOM 6826 N N . VAL B 1 362 ? -16.141 -14.352 6.004 1 97.81 362 VAL B N 1
ATOM 6827 C CA . VAL B 1 362 ? -16.266 -12.938 6.352 1 97.81 362 VAL B CA 1
ATOM 6828 C C . VAL B 1 362 ? -17.438 -12.742 7.293 1 97.81 362 VAL B C 1
ATOM 6830 O O . VAL B 1 362 ? -17.328 -12.07 8.32 1 97.81 362 VAL B O 1
ATOM 6833 N N . ALA B 1 363 ? -18.562 -13.328 6.965 1 96.06 363 ALA B N 1
ATOM 6834 C CA . ALA B 1 363 ? -19.781 -13.211 7.77 1 96.06 363 ALA B CA 1
ATOM 6835 C C . ALA B 1 363 ? -19.578 -13.828 9.148 1 96.06 363 ALA B C 1
ATOM 6837 O O . ALA B 1 363 ? -20.031 -13.281 10.156 1 96.06 363 ALA B O 1
ATOM 6838 N N . LEU B 1 364 ? -18.875 -14.922 9.18 1 96.75 364 LEU B N 1
ATOM 6839 C CA . LEU B 1 364 ? -18.719 -15.688 10.414 1 96.75 364 LEU B CA 1
ATOM 6840 C C . LEU B 1 364 ? -17.672 -15.055 11.32 1 96.75 364 LEU B C 1
ATOM 6842 O O . LEU B 1 364 ? -17.875 -14.953 12.531 1 96.75 364 LEU B O 1
ATOM 6846 N N . ASN B 1 365 ? -16.547 -14.68 10.758 1 97.56 365 ASN B N 1
ATOM 6847 C CA . ASN B 1 365 ? -15.383 -14.312 11.547 1 97.56 365 ASN B CA 1
ATOM 6848 C C . ASN B 1 365 ? -15.305 -12.805 11.758 1 97.56 365 ASN B C 1
ATOM 6850 O O . ASN B 1 365 ? -14.555 -12.328 12.617 1 97.56 365 ASN B O 1
ATOM 6854 N N . GLY B 1 366 ? -16.016 -12.008 11.008 1 95.25 366 GLY B N 1
ATOM 6855 C CA . GLY B 1 366 ? -16.047 -10.562 11.195 1 95.25 366 GLY B CA 1
ATOM 6856 C C . GLY B 1 366 ? -14.844 -9.867 10.578 1 95.25 366 GLY B C 1
ATOM 6857 O O . GLY B 1 366 ? -14.172 -10.43 9.711 1 95.25 366 GLY B O 1
ATOM 6858 N N . PRO B 1 367 ? -14.641 -8.656 10.969 1 93.94 367 PRO B N 1
ATOM 6859 C CA . PRO B 1 367 ? -13.609 -7.836 10.328 1 93.94 367 PRO B CA 1
ATOM 6860 C C . PRO B 1 367 ? -12.195 -8.344 10.609 1 93.94 367 PRO B C 1
ATOM 6862 O O . PRO B 1 367 ? -11.836 -8.578 11.773 1 93.94 367 PRO B O 1
ATOM 6865 N N . LYS B 1 368 ? -11.414 -8.438 9.523 1 93.12 368 LYS B N 1
ATOM 6866 C CA . LYS B 1 368 ? -10.016 -8.852 9.578 1 93.12 368 LYS B CA 1
ATOM 6867 C C . LYS B 1 368 ? -9.281 -8.484 8.289 1 93.12 368 LYS B C 1
ATOM 6869 O O . LYS B 1 368 ? -9.914 -8.219 7.262 1 93.12 368 LYS B O 1
ATOM 6874 N N . GLU B 1 369 ? -7.98 -8.383 8.43 1 89.69 369 GLU B N 1
ATOM 6875 C CA . GLU B 1 369 ? -7.191 -8.281 7.203 1 89.69 369 GLU B CA 1
ATOM 6876 C C . GLU B 1 369 ? -7.102 -9.625 6.488 1 89.69 369 GLU B C 1
ATOM 6878 O O . GLU B 1 369 ? -6.691 -10.625 7.082 1 89.69 369 GLU B O 1
ATOM 6883 N N . ARG B 1 370 ? -7.602 -9.648 5.246 1 95.12 370 ARG B N 1
ATOM 6884 C CA . ARG B 1 370 ? -7.605 -10.875 4.453 1 95.12 370 ARG B CA 1
ATOM 6885 C C . ARG B 1 370 ? -6.871 -10.672 3.131 1 95.12 370 ARG B C 1
ATOM 6887 O O . ARG B 1 370 ? -6.879 -9.57 2.574 1 95.12 370 ARG B O 1
ATOM 6894 N N . ARG B 1 371 ? -6.246 -11.719 2.65 1 96.06 371 ARG B N 1
ATOM 6895 C CA . ARG B 1 371 ? -5.66 -11.75 1.312 1 96.06 371 ARG B CA 1
ATOM 6896 C C . ARG B 1 371 ? -5.816 -13.133 0.682 1 96.06 371 ARG B C 1
ATOM 6898 O O . ARG B 1 371 ? -4.848 -13.695 0.168 1 96.06 371 ARG B O 1
ATOM 6905 N N . HIS B 1 372 ? -7.059 -13.625 0.807 1 98.69 372 HIS B N 1
ATOM 6906 C CA . HIS B 1 372 ? -7.312 -14.891 0.118 1 98.69 372 HIS B CA 1
ATOM 6907 C C . HIS B 1 372 ? -7.129 -14.742 -1.389 1 98.69 372 HIS B C 1
ATOM 6909 O O . HIS B 1 372 ? -7.102 -13.617 -1.907 1 98.69 372 HIS B O 1
ATOM 6915 N N . ARG B 1 373 ? -6.965 -15.883 -2.045 1 98.81 373 ARG B N 1
ATOM 6916 C CA . ARG B 1 373 ? -6.66 -15.852 -3.473 1 98.81 373 ARG B CA 1
ATOM 6917 C C . ARG B 1 373 ? -7.449 -16.922 -4.223 1 98.81 373 ARG B C 1
ATOM 6919 O O . ARG B 1 373 ? -7.723 -18 -3.684 1 98.81 373 ARG B O 1
ATOM 6926 N N . ILE B 1 374 ? -7.867 -16.594 -5.402 1 98.94 374 ILE B N 1
ATOM 6927 C CA . ILE B 1 374 ? -8.375 -17.578 -6.352 1 98.94 374 ILE B CA 1
ATOM 6928 C C . ILE B 1 374 ? -7.395 -17.75 -7.508 1 98.94 374 ILE B C 1
ATOM 6930 O O . ILE B 1 374 ? -6.91 -16.75 -8.062 1 98.94 374 ILE B O 1
ATOM 6934 N N . GLU B 1 375 ? -7.074 -18.953 -7.773 1 98.81 375 GLU B N 1
ATOM 6935 C CA . GLU B 1 375 ? -6.031 -19.297 -8.742 1 98.81 375 GLU B CA 1
ATOM 6936 C C . GLU B 1 375 ? -6.629 -19.562 -10.117 1 98.81 375 GLU B C 1
ATOM 6938 O O . GLU B 1 375 ? -7.711 -20.156 -10.227 1 98.81 375 GLU B O 1
ATOM 6943 N N . HIS B 1 376 ? -5.953 -19.094 -11.18 1 98.5 376 HIS B N 1
ATOM 6944 C CA . HIS B 1 376 ? -6.176 -19.406 -12.586 1 98.5 376 HIS B CA 1
ATOM 6945 C C . HIS B 1 376 ? -7.297 -18.562 -13.172 1 98.5 376 HIS B C 1
ATOM 6947 O O . HIS B 1 376 ? -7.055 -17.719 -14.039 1 98.5 376 HIS B O 1
ATOM 6953 N N . LEU B 1 377 ? -8.492 -18.672 -12.641 1 98.5 377 LEU B N 1
ATOM 6954 C CA . LEU B 1 377 ? -9.586 -17.812 -13.094 1 98.5 377 LEU B CA 1
ATOM 6955 C C . LEU B 1 377 ? -9.664 -17.781 -14.609 1 98.5 377 LEU B C 1
ATOM 6957 O O . LEU B 1 377 ? -9.68 -16.703 -15.211 1 98.5 377 LEU B O 1
ATOM 6961 N N . GLU B 1 378 ? -9.82 -18.953 -15.266 1 98.19 378 GLU B N 1
ATOM 6962 C CA . GLU B 1 378 ? -9.75 -19 -16.719 1 98.19 378 GLU B CA 1
ATOM 6963 C C . GLU B 1 378 ? -11.086 -18.609 -17.344 1 98.19 378 GLU B C 1
ATOM 6965 O O . GLU B 1 378 ? -11.125 -17.844 -18.312 1 98.19 378 GLU B O 1
ATOM 6970 N N . VAL B 1 379 ? -12.18 -19.219 -16.844 1 98.06 379 VAL B N 1
ATOM 6971 C CA . VAL B 1 379 ? -13.531 -18.891 -17.266 1 98.06 379 VAL B CA 1
ATOM 6972 C C . VAL B 1 379 ? -14.266 -18.141 -16.156 1 98.06 379 VAL B C 1
ATOM 6974 O O . VAL B 1 379 ? -14.672 -18.75 -15.156 1 98.06 379 VAL B O 1
ATOM 6977 N N . VAL B 1 380 ? -14.438 -16.875 -16.297 1 97.12 380 VAL B N 1
ATOM 6978 C CA . VAL B 1 380 ? -14.961 -16.109 -15.18 1 97.12 380 VAL B CA 1
ATOM 6979 C C . VAL B 1 380 ? -16.062 -15.156 -15.672 1 97.12 380 VAL B C 1
ATOM 6981 O O . VAL B 1 380 ? -15.93 -14.555 -16.734 1 97.12 380 VAL B O 1
ATOM 6984 N N . ASP B 1 381 ? -17.094 -15.078 -14.914 1 96.06 381 ASP B N 1
ATOM 6985 C CA . ASP B 1 381 ? -18.172 -14.141 -15.164 1 96.06 381 ASP B CA 1
ATOM 6986 C C . ASP B 1 381 ? -17.828 -12.742 -14.648 1 96.06 381 ASP B C 1
ATOM 6988 O O . ASP B 1 381 ? -17.25 -12.602 -13.57 1 96.06 381 ASP B O 1
ATOM 6992 N N . PRO B 1 382 ? -18.172 -11.719 -15.469 1 96.19 382 PRO B N 1
ATOM 6993 C CA . PRO B 1 382 ? -17.875 -10.352 -15.031 1 96.19 382 PRO B CA 1
ATOM 6994 C C . PRO B 1 382 ? -18.453 -10.039 -13.656 1 96.19 382 PRO B C 1
ATOM 6996 O O . PRO B 1 382 ? -17.812 -9.328 -12.867 1 96.19 382 PRO B O 1
ATOM 6999 N N . ALA B 1 383 ? -19.594 -10.523 -13.359 1 95.38 383 ALA B N 1
ATOM 7000 C CA . ALA B 1 383 ? -20.219 -10.273 -12.055 1 95.38 383 ALA B CA 1
ATOM 7001 C C . ALA B 1 383 ? -19.375 -10.867 -10.93 1 95.38 383 ALA B C 1
ATOM 7003 O O . ALA B 1 383 ? -19.312 -10.305 -9.836 1 95.38 383 ALA B O 1
ATOM 7004 N N . ASP B 1 384 ? -18.781 -11.984 -11.188 1 97.31 384 ASP B N 1
ATOM 7005 C CA . ASP B 1 384 ? -17.938 -12.633 -10.18 1 97.31 384 ASP B CA 1
ATOM 7006 C C . ASP B 1 384 ? -16.625 -11.867 -9.984 1 97.31 384 ASP B C 1
ATOM 7008 O O . ASP B 1 384 ? -16.078 -11.859 -8.883 1 97.31 384 ASP B O 1
ATOM 7012 N N . ILE B 1 385 ? -16.125 -11.211 -11.039 1 97.81 385 ILE B N 1
ATOM 7013 C CA . ILE B 1 385 ? -14.93 -10.383 -10.93 1 97.81 385 ILE B CA 1
ATOM 7014 C C . ILE B 1 385 ? -15.188 -9.227 -9.969 1 97.81 385 ILE B C 1
ATOM 7016 O O . ILE B 1 385 ? -14.359 -8.93 -9.109 1 97.81 385 ILE B O 1
ATOM 7020 N N . GLU B 1 386 ? -16.328 -8.633 -10.031 1 95.38 386 GLU B N 1
ATOM 7021 C CA . GLU B 1 386 ? -16.703 -7.539 -9.141 1 95.38 386 GLU B CA 1
ATOM 7022 C C . GLU B 1 386 ? -16.781 -8.016 -7.691 1 95.38 386 GLU B C 1
ATOM 7024 O O . GLU B 1 386 ? -16.312 -7.332 -6.781 1 95.38 386 GLU B O 1
ATOM 7029 N N . ARG B 1 387 ? -17.344 -9.141 -7.539 1 95.75 387 ARG B N 1
ATOM 7030 C CA . ARG B 1 387 ? -17.516 -9.688 -6.199 1 95.75 387 ARG B CA 1
ATOM 7031 C C . ARG B 1 387 ? -16.172 -10.055 -5.578 1 95.75 387 ARG B C 1
ATOM 7033 O O . ARG B 1 387 ? -15.922 -9.758 -4.41 1 95.75 387 ARG B O 1
ATOM 7040 N N . LEU B 1 388 ? -15.367 -10.773 -6.387 1 97.56 388 LEU B N 1
ATOM 7041 C CA . LEU B 1 388 ? -14.078 -11.164 -5.828 1 97.56 388 LEU B CA 1
ATOM 7042 C C . LEU B 1 388 ? -13.242 -9.945 -5.473 1 97.56 388 LEU B C 1
ATOM 7044 O O . LEU B 1 388 ? -12.555 -9.93 -4.449 1 97.56 388 LEU B O 1
ATOM 7048 N N . ALA B 1 389 ? -13.289 -8.875 -6.277 1 96.75 389 ALA B N 1
ATOM 7049 C CA . ALA B 1 389 ? -12.57 -7.637 -5.996 1 96.75 389 ALA B CA 1
ATOM 7050 C C . ALA B 1 389 ? -13.07 -6.992 -4.707 1 96.75 389 ALA B C 1
ATOM 7052 O O . ALA B 1 389 ? -12.273 -6.578 -3.861 1 96.75 389 ALA B O 1
ATOM 7053 N N . ALA B 1 390 ? -14.336 -6.957 -4.5 1 94.62 390 ALA B N 1
ATOM 7054 C CA . ALA B 1 390 ? -14.938 -6.32 -3.332 1 94.62 390 ALA B CA 1
ATOM 7055 C C . ALA B 1 390 ? -14.594 -7.082 -2.053 1 94.62 390 ALA B C 1
ATOM 7057 O O . ALA B 1 390 ? -14.453 -6.48 -0.985 1 94.62 390 ALA B O 1
ATOM 7058 N N . LEU B 1 391 ? -14.406 -8.359 -2.17 1 96.69 391 LEU B N 1
ATOM 7059 C CA . LEU B 1 391 ? -14.086 -9.211 -1.026 1 96.69 391 LEU B CA 1
ATOM 7060 C C . LEU B 1 391 ? -12.578 -9.219 -0.764 1 96.69 391 LEU B C 1
ATOM 7062 O O . LEU B 1 391 ? -12.109 -9.891 0.157 1 96.69 391 LEU B O 1
ATOM 7066 N N . GLY B 1 392 ? -11.852 -8.516 -1.578 1 95.31 392 GLY B N 1
ATOM 7067 C CA . GLY B 1 392 ? -10.414 -8.422 -1.383 1 95.31 392 GLY B CA 1
ATOM 7068 C C . GLY B 1 392 ? -9.672 -9.672 -1.822 1 95.31 392 GLY B C 1
ATOM 7069 O O . GLY B 1 392 ? -8.531 -9.898 -1.402 1 95.31 392 GLY B O 1
ATOM 7070 N N . ILE B 1 393 ? -10.305 -10.484 -2.623 1 98.19 393 ILE B N 1
ATOM 7071 C CA . ILE B 1 393 ? -9.688 -11.719 -3.1 1 98.19 393 ILE B CA 1
ATOM 7072 C C . ILE B 1 393 ? -8.688 -11.391 -4.207 1 98.19 393 ILE B C 1
ATOM 7074 O O . ILE B 1 393 ? -8.992 -10.641 -5.133 1 98.19 393 ILE B O 1
ATOM 7078 N N . THR B 1 394 ? -7.469 -11.914 -4.078 1 98.69 394 THR B N 1
ATOM 7079 C CA . THR B 1 394 ? -6.441 -11.758 -5.098 1 98.69 394 THR B CA 1
ATOM 7080 C C . THR B 1 394 ? -6.738 -12.641 -6.305 1 98.69 394 THR B C 1
ATOM 7082 O O . THR B 1 394 ? -7.109 -13.805 -6.152 1 98.69 394 THR B O 1
ATOM 7085 N N . ALA B 1 395 ? -6.672 -12.039 -7.496 1 98.88 395 ALA B N 1
ATOM 7086 C CA . ALA B 1 395 ? -6.691 -12.828 -8.727 1 98.88 395 ALA B CA 1
ATOM 7087 C C . ALA B 1 395 ? -5.293 -13.32 -9.086 1 98.88 395 ALA B C 1
ATOM 7089 O O . ALA B 1 395 ? -4.453 -12.555 -9.555 1 98.88 395 ALA B O 1
ATOM 7090 N N . SER B 1 396 ? -5.035 -14.531 -8.789 1 98.88 396 SER B N 1
ATOM 7091 C CA . SER B 1 396 ? -3.771 -15.164 -9.148 1 98.88 396 SER B CA 1
ATOM 7092 C C . SER B 1 396 ? -3.883 -15.891 -10.484 1 98.88 396 SER B C 1
ATOM 7094 O O . SER B 1 396 ? -4.559 -16.922 -10.586 1 98.88 396 SER B O 1
ATOM 7096 N N . MET B 1 397 ? -3.225 -15.375 -11.508 1 98.88 397 MET B N 1
ATOM 7097 C CA . MET B 1 397 ? -3.43 -15.883 -12.859 1 98.88 397 MET B CA 1
ATOM 7098 C C . MET B 1 397 ? -2.096 -16.125 -13.555 1 98.88 397 MET B C 1
ATOM 7100 O O . MET B 1 397 ? -1.062 -15.617 -13.125 1 98.88 397 MET B O 1
ATOM 7104 N N . GLN B 1 398 ? -2.092 -16.938 -14.625 1 98.75 398 GLN B N 1
ATOM 7105 C CA . GLN B 1 398 ? -0.883 -17.391 -15.305 1 98.75 398 GLN B CA 1
ATOM 7106 C C . GLN B 1 398 ? -0.951 -17.078 -16.797 1 98.75 398 GLN B C 1
ATOM 7108 O O . GLN B 1 398 ? -1.602 -17.812 -17.547 1 98.75 398 GLN B O 1
ATOM 7113 N N . PRO B 1 399 ? -0.192 -16.094 -17.266 1 98.69 399 PRO B N 1
ATOM 7114 C CA . PRO B 1 399 ? -0.209 -15.781 -18.688 1 98.69 399 PRO B CA 1
ATOM 7115 C C . PRO B 1 399 ? 0.134 -16.984 -19.562 1 98.69 399 PRO B C 1
ATOM 7117 O O . PRO B 1 399 ? -0.435 -17.141 -20.656 1 98.69 399 PRO B O 1
ATOM 7120 N N . VAL B 1 400 ? 0.935 -17.812 -19.141 1 97.38 400 VAL B N 1
ATOM 7121 C CA . VAL B 1 400 ? 1.358 -18.984 -19.891 1 97.38 400 VAL B CA 1
ATOM 7122 C C . VAL B 1 400 ? 0.148 -19.859 -20.219 1 97.38 400 VAL B C 1
ATOM 7124 O O . VAL B 1 400 ? 0.144 -20.578 -21.219 1 97.38 400 VAL B O 1
ATOM 7127 N N . HIS B 1 401 ? -0.896 -19.828 -19.438 1 97.12 401 HIS B N 1
ATOM 7128 C CA . HIS B 1 401 ? -2.096 -20.609 -19.672 1 97.12 401 HIS B CA 1
ATOM 7129 C C . HIS B 1 401 ? -2.893 -20.062 -20.859 1 97.12 401 HIS B C 1
ATOM 7131 O O . HIS B 1 401 ? -3.76 -20.75 -21.391 1 97.12 401 HIS B O 1
ATOM 7137 N N . ALA B 1 402 ? -2.637 -18.875 -21.219 1 97.38 402 ALA B N 1
ATOM 7138 C CA . ALA B 1 402 ? -3.35 -18.234 -22.328 1 97.38 402 ALA B CA 1
ATOM 7139 C C . ALA B 1 402 ? -2.547 -18.312 -23.625 1 97.38 402 ALA B C 1
ATOM 7141 O O . ALA B 1 402 ? -2.918 -17.719 -24.625 1 97.38 402 ALA B O 1
ATOM 7142 N N . ASP B 1 403 ? -1.451 -19.031 -23.641 1 96.12 403 ASP B N 1
ATOM 7143 C CA . ASP B 1 403 ? -0.611 -19.172 -24.828 1 96.12 403 ASP B CA 1
ATOM 7144 C C . ASP B 1 403 ? -1.394 -19.781 -25.984 1 96.12 403 ASP B C 1
ATOM 7146 O O . ASP B 1 403 ? -1.965 -20.859 -25.844 1 96.12 403 ASP B O 1
ATOM 7150 N N . PRO B 1 404 ? -1.359 -19.172 -27.109 1 95.88 404 PRO B N 1
ATOM 7151 C CA . PRO B 1 404 ? -2.09 -19.672 -28.281 1 95.88 404 PRO B CA 1
ATOM 7152 C C . PRO B 1 404 ? -1.677 -21.094 -28.672 1 95.88 404 PRO B C 1
ATOM 7154 O O . PRO B 1 404 ? -2.482 -21.844 -29.219 1 95.88 404 PRO B O 1
ATOM 7157 N N . ALA B 1 405 ? -0.519 -21.469 -28.312 1 91.69 405 ALA B N 1
ATOM 7158 C CA . ALA B 1 405 ? 0.007 -22.766 -28.703 1 91.69 405 ALA B CA 1
ATOM 7159 C C . ALA B 1 405 ? -0.742 -23.906 -28 1 91.69 405 ALA B C 1
ATOM 7161 O O . ALA B 1 405 ? -0.702 -25.047 -28.438 1 91.69 405 ALA B O 1
ATOM 7162 N N . ILE B 1 406 ? -1.421 -23.594 -26.938 1 90.12 406 ILE B N 1
ATOM 7163 C CA . ILE B 1 406 ? -2.094 -24.641 -26.188 1 90.12 406 ILE B CA 1
ATOM 7164 C C . ILE B 1 406 ? -3.584 -24.328 -26.078 1 90.12 406 ILE B C 1
ATOM 7166 O O . ILE B 1 406 ? -4.285 -24.906 -25.234 1 90.12 406 ILE B O 1
ATOM 7170 N N . GLN B 1 407 ? -4.141 -23.531 -26.891 1 91.75 407 GLN B N 1
ATOM 7171 C CA . GLN B 1 407 ? -5.492 -23.016 -26.688 1 91.75 407 GLN B CA 1
ATOM 7172 C C . GLN B 1 407 ? -6.516 -23.812 -27.484 1 91.75 407 GLN B C 1
ATOM 7174 O O . GLN B 1 407 ? -7.719 -23.703 -27.25 1 91.75 407 GLN B O 1
ATOM 7179 N N . GLU B 1 408 ? -6.031 -24.547 -28.5 1 90.75 408 GLU B N 1
ATOM 7180 C CA . GLU B 1 408 ? -6.953 -25.141 -29.453 1 90.75 408 GLU B CA 1
ATOM 7181 C C . GLU B 1 408 ? -7.984 -26.016 -28.766 1 90.75 408 GLU B C 1
ATOM 7183 O O . GLU B 1 408 ? -9.188 -25.859 -28.969 1 90.75 408 GLU B O 1
ATOM 7188 N N . ASN B 1 409 ? -7.516 -26.953 -27.938 1 90.88 409 ASN B N 1
ATOM 7189 C CA . ASN B 1 409 ? -8.43 -27.844 -27.234 1 90.88 409 ASN B CA 1
ATOM 7190 C C . ASN B 1 409 ? -9.32 -27.078 -26.266 1 90.88 409 ASN B C 1
ATOM 7192 O O . ASN B 1 409 ? -10.508 -27.375 -26.141 1 90.88 409 ASN B O 1
ATOM 7196 N N . TRP B 1 410 ? -8.773 -26.141 -25.562 1 94.38 410 TRP B N 1
ATOM 7197 C CA . TRP B 1 410 ? -9.492 -25.297 -24.625 1 94.38 410 TRP B CA 1
ATOM 7198 C C . TRP B 1 410 ? -10.695 -24.625 -25.297 1 94.38 410 TRP B C 1
ATOM 7200 O O . TRP B 1 410 ? -11.812 -24.688 -24.781 1 94.38 410 TRP B O 1
ATOM 7210 N N . ARG B 1 411 ? -10.5 -24.094 -26.484 1 95.75 411 ARG B N 1
ATOM 7211 C CA . ARG B 1 411 ? -11.555 -23.453 -27.25 1 95.75 411 ARG B CA 1
ATOM 7212 C C . ARG B 1 411 ? -12.57 -24.484 -27.75 1 95.75 411 ARG B C 1
ATOM 7214 O O . ARG B 1 411 ? -13.781 -24.25 -27.688 1 95.75 411 ARG B O 1
ATOM 7221 N N . ARG B 1 412 ? -12.062 -25.562 -28.172 1 94.44 412 ARG B N 1
ATOM 7222 C CA . ARG B 1 412 ? -12.898 -26.578 -28.797 1 94.44 412 ARG B CA 1
ATOM 7223 C C . ARG B 1 412 ? -13.898 -27.156 -27.781 1 94.44 412 ARG B C 1
ATOM 7225 O O . ARG B 1 412 ? -15.078 -27.328 -28.109 1 94.44 412 ARG B O 1
ATOM 7232 N N . VAL B 1 413 ? -13.43 -27.422 -26.578 1 94 413 VAL B N 1
ATOM 7233 C CA . VAL B 1 413 ? -14.281 -28.125 -25.625 1 94 413 VAL B CA 1
ATOM 7234 C C . VAL B 1 413 ? -15.305 -27.156 -25.031 1 94 413 VAL B C 1
ATOM 7236 O O . VAL B 1 413 ? -16.375 -27.578 -24.578 1 94 413 VAL B O 1
ATOM 7239 N N . LEU B 1 414 ? -15.023 -25.875 -25 1 96.12 414 LEU B N 1
ATOM 7240 C CA . LEU B 1 414 ? -16.016 -24.891 -24.578 1 96.12 414 LEU B CA 1
ATOM 7241 C C . LEU B 1 414 ? -17 -24.594 -25.688 1 96.12 414 LEU B C 1
ATOM 7243 O O . LEU B 1 414 ? -18.219 -24.688 -25.5 1 96.12 414 LEU B O 1
ATOM 7247 N N . GLY B 1 415 ? -16.5 -24.188 -26.891 1 95.19 415 GLY B N 1
ATOM 7248 C CA . GLY B 1 415 ? -17.219 -24.141 -28.141 1 95.19 415 GLY B CA 1
ATOM 7249 C C . GLY B 1 415 ? -18.234 -23.016 -28.219 1 95.19 415 GLY B C 1
ATOM 7250 O O . GLY B 1 415 ? -19.125 -23.016 -29.062 1 95.19 415 GLY B O 1
ATOM 7251 N N . ASP B 1 416 ? -18.281 -22 -27.266 1 95.69 416 ASP B N 1
ATOM 7252 C CA . ASP B 1 416 ? -19.25 -20.906 -27.297 1 95.69 416 ASP B CA 1
ATOM 7253 C C . ASP B 1 416 ? -18.594 -19.594 -26.891 1 95.69 416 ASP B C 1
ATOM 7255 O O . ASP B 1 416 ? -17.375 -19.422 -27.016 1 95.69 416 ASP B O 1
ATOM 7259 N N . GLU B 1 417 ? -19.375 -18.625 -26.578 1 94.88 417 GLU B N 1
ATOM 7260 C CA . GLU B 1 417 ? -18.922 -17.25 -26.375 1 94.88 417 GLU B CA 1
ATOM 7261 C C . GLU B 1 417 ? -17.922 -17.156 -25.234 1 94.88 417 GLU B C 1
ATOM 7263 O O . GLU B 1 417 ? -17.172 -16.188 -25.141 1 94.88 417 GLU B O 1
ATOM 7268 N N . ARG B 1 418 ? -17.828 -18.172 -24.391 1 95.44 418 ARG B N 1
ATOM 7269 C CA . ARG B 1 418 ? -16.891 -18.172 -23.281 1 95.44 418 ARG B CA 1
ATOM 7270 C C . ARG B 1 418 ? -15.445 -18.125 -23.781 1 95.44 418 ARG B C 1
ATOM 7272 O O . ARG B 1 418 ? -14.562 -17.609 -23.078 1 95.44 418 ARG B O 1
ATOM 7279 N N . VAL B 1 419 ? -15.227 -18.594 -25 1 95.88 419 VAL B N 1
ATOM 7280 C CA . VAL B 1 419 ? -13.875 -18.703 -25.547 1 95.88 419 VAL B CA 1
ATOM 7281 C C . VAL B 1 419 ? -13.328 -17.312 -25.828 1 95.88 419 VAL B C 1
ATOM 7283 O O . VAL B 1 419 ? -12.109 -17.109 -25.875 1 95.88 419 VAL B O 1
ATOM 7286 N N . ASP B 1 420 ? -14.18 -16.328 -25.938 1 95.31 420 ASP B N 1
ATOM 7287 C CA . ASP B 1 420 ? -13.773 -14.969 -26.297 1 95.31 420 ASP B CA 1
ATOM 7288 C C . ASP B 1 420 ? -13.523 -14.125 -25.047 1 95.31 420 ASP B C 1
ATOM 7290 O O . ASP B 1 420 ? -13.211 -12.938 -25.156 1 95.31 420 ASP B O 1
ATOM 7294 N N . ARG B 1 421 ? -13.555 -14.766 -23.859 1 95.75 421 ARG B N 1
ATOM 7295 C CA . ARG B 1 421 ? -13.383 -14.016 -22.609 1 95.75 421 ARG B CA 1
ATOM 7296 C C . ARG B 1 421 ? -12.383 -14.695 -21.688 1 95.75 421 ARG B C 1
ATOM 7298 O O . ARG B 1 421 ? -12.375 -14.438 -20.484 1 95.75 421 ARG B O 1
ATOM 7305 N N . GLY B 1 422 ? -11.625 -15.555 -22.266 1 96.62 422 GLY B N 1
ATOM 7306 C CA . GLY B 1 422 ? -10.664 -16.266 -21.438 1 96.62 422 GLY B CA 1
ATOM 7307 C C . GLY B 1 422 ? -9.578 -15.367 -20.875 1 96.62 422 GLY B C 1
ATOM 7308 O O . GLY B 1 422 ? -9.062 -14.492 -21.578 1 96.62 422 GLY B O 1
ATOM 7309 N N . PHE B 1 423 ? -9.297 -15.523 -19.562 1 97.56 423 PHE B N 1
ATOM 7310 C CA . PHE B 1 423 ? -8.172 -14.891 -18.891 1 97.56 423 PHE B CA 1
ATOM 7311 C C . PHE B 1 423 ? -8.273 -13.375 -18.969 1 97.56 423 PHE B C 1
ATOM 7313 O O . PHE B 1 423 ? -7.324 -12.703 -19.375 1 97.56 423 PHE B O 1
ATOM 7320 N N . PRO B 1 424 ? -9.328 -12.742 -18.484 1 98.19 424 PRO B N 1
ATOM 7321 C CA . PRO B 1 424 ? -9.531 -11.297 -18.625 1 98.19 424 PRO B CA 1
ATOM 7322 C C . PRO B 1 424 ? -8.75 -10.484 -17.594 1 98.19 424 PRO B C 1
ATOM 7324 O O . PRO B 1 424 ? -9.344 -9.781 -16.781 1 98.19 424 PRO B O 1
ATOM 7327 N N . TRP B 1 425 ? -7.441 -10.398 -17.781 1 98.56 425 TRP B N 1
ATOM 7328 C CA . TRP B 1 425 ? -6.523 -9.82 -16.812 1 98.56 425 TRP B CA 1
ATOM 7329 C C . TRP B 1 425 ? -6.887 -8.367 -16.516 1 98.56 425 TRP B C 1
ATOM 7331 O O . TRP B 1 425 ? -7.012 -7.973 -15.352 1 98.56 425 TRP B O 1
ATOM 7341 N N . PRO B 1 426 ? -7.137 -7.504 -17.5 1 98.25 426 PRO B N 1
ATOM 7342 C CA . PRO B 1 426 ? -7.395 -6.094 -17.203 1 98.25 426 PRO B CA 1
ATOM 7343 C C . PRO B 1 426 ? -8.688 -5.883 -16.406 1 98.25 426 PRO B C 1
ATOM 7345 O O . PRO B 1 426 ? -8.797 -4.922 -15.641 1 98.25 426 PRO B O 1
ATOM 7348 N N . GLU B 1 427 ? -9.672 -6.82 -16.609 1 98.06 427 GLU B N 1
ATOM 7349 C CA . GLU B 1 427 ? -10.938 -6.684 -15.898 1 98.06 427 GLU B CA 1
ATOM 7350 C C . GLU B 1 427 ? -10.75 -6.863 -14.391 1 98.06 427 GLU B C 1
ATOM 7352 O O . GLU B 1 427 ? -11.484 -6.285 -13.594 1 98.06 427 GLU B O 1
ATOM 7357 N N . MET B 1 428 ? -9.734 -7.676 -14.016 1 98.38 428 MET B N 1
ATOM 7358 C CA . MET B 1 428 ? -9.461 -7.895 -12.602 1 98.38 428 MET B CA 1
ATOM 7359 C C . MET B 1 428 ? -9 -6.605 -11.93 1 98.38 428 MET B C 1
ATOM 7361 O O . MET B 1 428 ? -9.57 -6.191 -10.914 1 98.38 428 MET B O 1
ATOM 7365 N N . THR B 1 429 ? -8.016 -5.918 -12.523 1 97.69 429 THR B N 1
ATOM 7366 C CA . THR B 1 429 ? -7.461 -4.707 -11.938 1 97.69 429 THR B CA 1
ATOM 7367 C C . THR B 1 429 ? -8.445 -3.545 -12.07 1 97.69 429 THR B C 1
ATOM 7369 O O . THR B 1 429 ? -8.508 -2.678 -11.195 1 97.69 429 THR B O 1
ATOM 7372 N N . ASP B 1 430 ? -9.18 -3.541 -13.195 1 96.94 430 ASP B N 1
ATOM 7373 C CA . ASP B 1 430 ? -10.188 -2.504 -13.367 1 96.94 430 ASP B CA 1
ATOM 7374 C C . ASP B 1 430 ? -11.234 -2.559 -12.25 1 96.94 430 ASP B C 1
ATOM 7376 O O . ASP B 1 430 ? -11.734 -1.523 -11.812 1 96.94 430 ASP B O 1
ATOM 7380 N N . ALA B 1 431 ? -11.508 -3.771 -11.789 1 96.44 431 ALA B N 1
ATOM 7381 C CA . ALA B 1 431 ? -12.5 -3.961 -10.727 1 96.44 431 ALA B CA 1
ATOM 7382 C C . ALA B 1 431 ? -11.891 -3.678 -9.352 1 96.44 431 ALA B C 1
ATOM 7384 O O . ALA B 1 431 ? -12.609 -3.621 -8.352 1 96.44 431 ALA B O 1
ATOM 7385 N N . GLY B 1 432 ? -10.594 -3.553 -9.32 1 95.56 432 GLY B N 1
ATOM 7386 C CA . GLY B 1 432 ? -9.922 -3.207 -8.07 1 95.56 432 GLY B CA 1
ATOM 7387 C C . GLY B 1 432 ? -9.242 -4.391 -7.414 1 95.56 432 GLY B C 1
ATOM 7388 O O . GLY B 1 432 ? -8.695 -4.266 -6.312 1 95.56 432 GLY B O 1
ATOM 7389 N N . ALA B 1 433 ? -9.234 -5.527 -8.023 1 97.25 433 ALA B N 1
ATOM 7390 C CA . ALA B 1 433 ? -8.539 -6.688 -7.473 1 97.25 433 ALA B CA 1
ATOM 7391 C C . ALA B 1 433 ? -7.039 -6.602 -7.73 1 97.25 433 ALA B C 1
ATOM 7393 O O . ALA B 1 433 ? -6.605 -5.996 -8.719 1 97.25 433 ALA B O 1
ATOM 7394 N N . VAL B 1 434 ? -6.27 -7.16 -6.848 1 97.88 434 VAL B N 1
ATOM 7395 C CA . VAL B 1 434 ? -4.852 -7.352 -7.121 1 97.88 434 VAL B CA 1
ATOM 7396 C C . VAL B 1 434 ? -4.66 -8.531 -8.07 1 97.88 434 VAL B C 1
ATOM 7398 O O . VAL B 1 434 ? -5.258 -9.594 -7.879 1 97.88 434 VAL B O 1
ATOM 7401 N N . LEU B 1 435 ? -3.955 -8.258 -9.109 1 98.81 435 LEU B N 1
ATOM 7402 C CA . LEU B 1 435 ? -3.578 -9.312 -10.047 1 98.81 435 LEU B CA 1
ATOM 7403 C C . LEU B 1 435 ? -2.15 -9.781 -9.789 1 98.81 435 LEU B C 1
ATOM 7405 O O . LEU B 1 435 ? -1.219 -8.977 -9.773 1 98.81 435 LEU B O 1
ATOM 7409 N N . ALA B 1 436 ? -1.983 -11.023 -9.469 1 98.88 436 ALA B N 1
ATOM 7410 C CA . ALA B 1 436 ? -0.672 -11.648 -9.328 1 98.88 436 ALA B CA 1
ATOM 7411 C C . ALA B 1 436 ? -0.413 -12.641 -10.453 1 98.88 436 ALA B C 1
ATOM 7413 O O . ALA B 1 436 ? -1.228 -13.531 -10.711 1 98.88 436 ALA B O 1
ATOM 7414 N N . LEU B 1 437 ? 0.715 -12.484 -11.086 1 98.88 437 LEU B N 1
ATOM 7415 C CA . LEU B 1 437 ? 1.031 -13.391 -12.188 1 98.88 437 LEU B CA 1
ATOM 7416 C C . LEU B 1 437 ? 2.018 -14.461 -11.75 1 98.88 437 LEU B C 1
ATOM 7418 O O . LEU B 1 437 ? 2.924 -14.195 -10.953 1 98.88 437 LEU B O 1
ATOM 7422 N N . GLY B 1 438 ? 1.812 -15.617 -12.156 1 98.75 438 GLY B N 1
ATOM 7423 C CA . GLY B 1 438 ? 2.68 -16.766 -11.938 1 98.75 438 GLY B CA 1
ATOM 7424 C C . GLY B 1 438 ? 2.732 -17.703 -13.125 1 98.75 438 GLY B C 1
ATOM 7425 O O . GLY B 1 438 ? 2.369 -17.328 -14.242 1 98.75 438 GLY B O 1
ATOM 7426 N N . THR B 1 439 ? 3.244 -18.906 -12.883 1 98.25 439 THR B N 1
ATOM 7427 C CA . THR B 1 439 ? 3.438 -19.781 -14.031 1 98.25 439 THR B CA 1
ATOM 7428 C C . THR B 1 439 ? 2.707 -21.109 -13.836 1 98.25 439 THR B C 1
ATOM 7430 O O . THR B 1 439 ? 2.367 -21.781 -14.812 1 98.25 439 THR B O 1
ATOM 7433 N N . ASP B 1 440 ? 2.539 -21.469 -12.547 1 97.88 440 ASP B N 1
ATOM 7434 C CA . ASP B 1 440 ? 2.025 -22.797 -12.234 1 97.88 440 ASP B CA 1
ATOM 7435 C C . ASP B 1 440 ? 2.984 -23.891 -12.719 1 97.88 440 ASP B C 1
ATOM 7437 O O . ASP B 1 440 ? 2.564 -25.016 -13.016 1 97.88 440 ASP B O 1
ATOM 7441 N N . SER B 1 441 ? 4.246 -23.5 -12.914 1 95.88 441 SER B N 1
ATOM 7442 C CA . SER B 1 441 ? 5.234 -24.516 -13.258 1 95.88 441 SER B CA 1
ATOM 7443 C C . SER B 1 441 ? 5.188 -25.688 -12.281 1 95.88 441 SER B C 1
ATOM 7445 O O . SER B 1 441 ? 4.977 -25.5 -11.086 1 95.88 441 SER B O 1
ATOM 7447 N N . PRO B 1 442 ? 5.332 -26.891 -12.859 1 93.88 442 PRO B N 1
ATOM 7448 C CA . PRO B 1 442 ? 5.82 -27.266 -14.188 1 93.88 442 PRO B CA 1
ATOM 7449 C C . PRO B 1 442 ? 4.691 -27.516 -15.18 1 93.88 442 PRO B C 1
ATOM 7451 O O . PRO B 1 442 ? 4.926 -28.047 -16.266 1 93.88 442 PRO B O 1
ATOM 7454 N N . THR B 1 443 ? 3.436 -27.078 -14.867 1 91.25 443 THR B N 1
ATOM 7455 C CA . THR B 1 443 ? 2.375 -27.188 -15.859 1 91.25 443 THR B CA 1
ATOM 7456 C C . THR B 1 443 ? 2.666 -26.281 -17.062 1 91.25 443 THR B C 1
ATOM 7458 O O . THR B 1 443 ? 2.051 -26.438 -18.109 1 91.25 443 THR B O 1
ATOM 7461 N N . SER B 1 444 ? 3.541 -25.375 -16.906 1 93.31 444 SER B N 1
ATOM 7462 C CA . SER B 1 444 ? 4.016 -24.422 -17.906 1 93.31 444 SER B CA 1
ATOM 7463 C C . SER B 1 444 ? 5.48 -24.062 -17.672 1 93.31 444 SER B C 1
ATOM 7465 O O . SER B 1 444 ? 6.035 -24.359 -16.609 1 93.31 444 SER B O 1
ATOM 7467 N N . PRO B 1 445 ? 6.137 -23.453 -18.703 1 93.06 445 PRO B N 1
ATOM 7468 C CA . PRO B 1 445 ? 7.508 -23 -18.5 1 93.06 445 PRO B CA 1
ATOM 7469 C C . PRO B 1 445 ? 7.613 -21.969 -17.359 1 93.06 445 PRO B C 1
ATOM 7471 O O . PRO B 1 445 ? 6.723 -21.141 -17.203 1 93.06 445 PRO B O 1
ATOM 7474 N N . HIS B 1 446 ? 8.75 -21.984 -16.609 1 96.56 446 HIS B N 1
ATOM 7475 C CA . HIS B 1 446 ? 8.891 -21.156 -15.422 1 96.56 446 HIS B CA 1
ATOM 7476 C C . HIS B 1 446 ? 9.453 -19.781 -15.766 1 96.56 446 HIS B C 1
ATOM 7478 O O . HIS B 1 446 ? 9.375 -18.844 -14.961 1 96.56 446 HIS B O 1
ATOM 7484 N N . ALA B 1 447 ? 10.094 -19.625 -16.969 1 97.5 447 ALA B N 1
ATOM 7485 C CA . ALA B 1 447 ? 10.867 -18.422 -17.266 1 97.5 447 ALA B CA 1
ATOM 7486 C C . ALA B 1 447 ? 9.969 -17.188 -17.297 1 97.5 447 ALA B C 1
ATOM 7488 O O . ALA B 1 447 ? 8.969 -17.172 -18.031 1 97.5 447 ALA B O 1
ATOM 7489 N N . PRO B 1 448 ? 10.352 -16.125 -16.609 1 98.62 448 PRO B N 1
ATOM 7490 C CA . PRO B 1 448 ? 9.445 -14.992 -16.469 1 98.62 448 PRO B CA 1
ATOM 7491 C C . PRO B 1 448 ? 9.367 -14.133 -17.734 1 98.62 448 PRO B C 1
ATOM 7493 O O . PRO B 1 448 ? 8.305 -13.609 -18.062 1 98.62 448 PRO B O 1
ATOM 7496 N N . LEU B 1 449 ? 10.445 -13.922 -18.484 1 98.62 449 LEU B N 1
ATOM 7497 C CA . LEU B 1 449 ? 10.445 -12.984 -19.594 1 98.62 449 LEU B CA 1
ATOM 7498 C C . LEU B 1 449 ? 9.562 -13.477 -20.734 1 98.62 449 LEU B C 1
ATOM 7500 O O . LEU B 1 449 ? 8.734 -12.727 -21.25 1 98.62 449 LEU B O 1
ATOM 7504 N N . PRO B 1 450 ? 9.617 -14.758 -21.094 1 98.19 450 PRO B N 1
ATOM 7505 C CA . PRO B 1 450 ? 8.617 -15.266 -22.047 1 98.19 450 PRO B CA 1
ATOM 7506 C C . PRO B 1 450 ? 7.195 -15.148 -21.516 1 98.19 450 PRO B C 1
ATOM 7508 O O . PRO B 1 450 ? 6.266 -14.883 -22.281 1 98.19 450 PRO B O 1
ATOM 7511 N N . ASN B 1 451 ? 7.043 -15.367 -20.25 1 98.75 451 ASN B N 1
ATOM 7512 C CA . ASN B 1 451 ? 5.73 -15.211 -19.625 1 98.75 451 ASN B CA 1
ATOM 7513 C C . ASN B 1 451 ? 5.223 -13.781 -19.734 1 98.75 451 ASN B C 1
ATOM 7515 O O . ASN B 1 451 ? 4.043 -13.555 -20.016 1 98.75 451 ASN B O 1
ATOM 7519 N N . MET B 1 452 ? 6.086 -12.812 -19.547 1 98.81 452 MET B N 1
ATOM 7520 C CA . MET B 1 452 ? 5.734 -11.398 -19.703 1 98.81 452 MET B CA 1
ATOM 7521 C C . MET B 1 452 ? 5.418 -11.086 -21.172 1 98.81 452 MET B C 1
ATOM 7523 O O . MET B 1 452 ? 4.566 -10.25 -21.453 1 98.81 452 MET B O 1
ATOM 7527 N N . PHE B 1 453 ? 6.094 -11.766 -22.109 1 98.69 453 PHE B N 1
ATOM 7528 C CA . PHE B 1 453 ? 5.77 -11.617 -23.531 1 98.69 453 PHE B CA 1
ATOM 7529 C C . PHE B 1 453 ? 4.316 -11.984 -23.797 1 98.69 453 PHE B C 1
ATOM 7531 O O . PHE B 1 453 ? 3.586 -11.234 -24.438 1 98.69 453 PHE B O 1
ATOM 7538 N N . ILE B 1 454 ? 3.938 -13.102 -23.234 1 98.75 454 ILE B N 1
ATOM 7539 C CA . ILE B 1 454 ? 2.557 -13.539 -23.406 1 98.75 454 ILE B CA 1
ATOM 7540 C C . ILE B 1 454 ? 1.611 -12.523 -22.766 1 98.75 454 ILE B C 1
ATOM 7542 O O . ILE B 1 454 ? 0.621 -12.109 -23.375 1 98.75 454 ILE B O 1
ATOM 7546 N N . ALA B 1 455 ? 1.932 -12.086 -21.578 1 98.88 455 ALA B N 1
ATOM 7547 C CA . ALA B 1 455 ? 1.091 -11.133 -20.859 1 98.88 455 ALA B CA 1
ATOM 7548 C C . ALA B 1 455 ? 0.916 -9.844 -21.656 1 98.88 455 ALA B C 1
ATOM 7550 O O . ALA B 1 455 ? -0.179 -9.281 -21.703 1 98.88 455 ALA B O 1
ATOM 7551 N N . ALA B 1 456 ? 1.982 -9.453 -22.281 1 98.69 456 ALA B N 1
ATOM 7552 C CA . ALA B 1 456 ? 2.006 -8.141 -22.922 1 98.69 456 ALA B CA 1
ATOM 7553 C C . ALA B 1 456 ? 1.48 -8.203 -24.344 1 98.69 456 ALA B C 1
ATOM 7555 O O . ALA B 1 456 ? 1.164 -7.172 -24.953 1 98.69 456 ALA B O 1
ATOM 7556 N N . THR B 1 457 ? 1.358 -9.453 -24.938 1 98.56 457 THR B N 1
ATOM 7557 C CA . THR B 1 457 ? 1.029 -9.508 -26.359 1 98.56 457 THR B CA 1
ATOM 7558 C C . THR B 1 457 ? -0.138 -10.461 -26.609 1 98.56 457 THR B C 1
ATOM 7560 O O . THR B 1 457 ? -0.772 -10.406 -27.672 1 98.56 457 THR B O 1
ATOM 7563 N N . ARG B 1 458 ? -0.356 -11.398 -25.703 1 98.44 458 ARG B N 1
ATOM 7564 C CA . ARG B 1 458 ? -1.312 -12.484 -25.875 1 98.44 458 ARG B CA 1
ATOM 7565 C C . ARG B 1 458 ? -0.892 -13.406 -27.016 1 98.44 458 ARG B C 1
ATOM 7567 O O . ARG B 1 458 ? -1.713 -14.148 -27.547 1 98.44 458 ARG B O 1
ATOM 7574 N N . ARG B 1 459 ? 0.378 -13.297 -27.359 1 98.25 459 ARG B N 1
ATOM 7575 C CA . ARG B 1 459 ? 0.958 -14.172 -28.375 1 98.25 459 ARG B CA 1
ATOM 7576 C C . ARG B 1 459 ? 1.712 -15.328 -27.719 1 98.25 459 ARG B C 1
ATOM 7578 O O . ARG B 1 459 ? 1.876 -15.359 -26.5 1 98.25 459 ARG B O 1
ATOM 7585 N N . SER B 1 460 ? 2.133 -16.234 -28.594 1 97.38 460 SER B N 1
ATOM 7586 C CA . SER B 1 460 ? 2.73 -17.469 -28.078 1 97.38 460 SER B CA 1
ATOM 7587 C C . SER B 1 460 ? 4.234 -17.312 -27.891 1 97.38 460 SER B C 1
ATOM 7589 O O . SER B 1 460 ? 4.93 -16.828 -28.797 1 97.38 460 SER B O 1
ATOM 7591 N N . ALA B 1 461 ? 4.707 -17.641 -26.75 1 95.81 461 ALA B N 1
ATOM 7592 C CA . ALA B 1 461 ? 6.148 -17.75 -26.531 1 95.81 461 ALA B CA 1
ATOM 7593 C C . ALA B 1 461 ? 6.688 -19.062 -27.109 1 95.81 461 ALA B C 1
ATOM 7595 O O . ALA B 1 461 ? 7.863 -19.141 -27.484 1 95.81 461 ALA B O 1
ATOM 7596 N N . LEU B 1 462 ? 5.832 -20.031 -27.219 1 90.56 462 LEU B N 1
ATOM 7597 C CA . LEU B 1 462 ? 6.219 -21.344 -27.719 1 90.56 462 LEU B CA 1
ATOM 7598 C C . LEU B 1 462 ? 6.262 -21.344 -29.25 1 90.56 462 LEU B C 1
ATOM 7600 O O . LEU B 1 462 ? 7.121 -22 -29.844 1 90.56 462 LEU B O 1
ATOM 7604 N N . ASP B 1 463 ? 5.316 -20.656 -29.875 1 92.5 463 ASP B N 1
ATOM 7605 C CA . ASP B 1 463 ? 5.211 -20.516 -31.328 1 92.5 463 ASP B CA 1
ATOM 7606 C C . ASP B 1 463 ? 4.797 -19.094 -31.703 1 92.5 463 ASP B C 1
ATOM 7608 O O . ASP B 1 463 ? 3.627 -18.828 -31.984 1 92.5 463 ASP B O 1
ATOM 7612 N N . PRO B 1 464 ? 5.777 -18.266 -31.797 1 92.69 464 PRO B N 1
ATOM 7613 C CA . PRO B 1 464 ? 5.496 -16.844 -32 1 92.69 464 PRO B CA 1
ATOM 7614 C C . PRO B 1 464 ? 4.812 -16.562 -33.344 1 92.69 464 PRO B C 1
ATOM 7616 O O . PRO B 1 464 ? 4.367 -15.438 -33.562 1 92.69 464 PRO B O 1
ATOM 7619 N N . SER B 1 465 ? 4.66 -17.531 -34.219 1 94.06 465 SER B N 1
ATOM 7620 C CA . SER B 1 465 ? 4.016 -17.328 -35.5 1 94.06 465 SER B CA 1
ATOM 7621 C C . SER B 1 465 ? 2.498 -17.312 -35.375 1 94.06 465 SER B C 1
ATOM 7623 O O . SER B 1 465 ? 1.794 -16.891 -36.312 1 94.06 465 SER B O 1
ATOM 7625 N N . LEU B 1 466 ? 1.984 -17.797 -34.312 1 95.62 466 LEU B N 1
ATOM 7626 C CA . LEU B 1 466 ? 0.542 -17.859 -34.094 1 95.62 466 LEU B CA 1
ATOM 7627 C C . LEU B 1 466 ? -0.02 -16.469 -33.781 1 95.62 466 LEU B C 1
ATOM 7629 O O . LEU B 1 466 ? 0.664 -15.641 -33.156 1 95.62 466 LEU B O 1
ATOM 7633 N N . PRO B 1 467 ? -1.254 -16.266 -34.219 1 96.25 467 PRO B N 1
ATOM 7634 C CA . PRO B 1 467 ? -1.882 -14.992 -33.875 1 96.25 467 PRO B CA 1
ATOM 7635 C C . PRO B 1 467 ? -2.168 -14.875 -32.375 1 96.25 467 PRO B C 1
ATOM 7637 O O . PRO B 1 467 ? -2.254 -15.891 -31.672 1 96.25 467 PRO B O 1
ATOM 7640 N N . ALA B 1 468 ? -2.363 -13.602 -31.938 1 97.12 468 ALA B N 1
ATOM 7641 C CA . ALA B 1 468 ? -2.641 -13.328 -30.531 1 97.12 468 ALA B CA 1
ATOM 7642 C C . ALA B 1 468 ? -4 -13.891 -30.125 1 97.12 468 ALA B C 1
ATOM 7644 O O . ALA B 1 468 ? -4.965 -13.812 -30.875 1 97.12 468 ALA B O 1
ATOM 7645 N N . ASN B 1 469 ? -3.998 -14.477 -28.953 1 93.94 469 ASN B N 1
ATOM 7646 C CA . ASN B 1 469 ? -5.219 -14.93 -28.281 1 93.94 469 ASN B CA 1
ATOM 7647 C C . ASN B 1 469 ? -5.953 -13.773 -27.625 1 93.94 469 ASN B C 1
ATOM 7649 O O . ASN B 1 469 ? -5.527 -13.281 -26.578 1 93.94 469 ASN B O 1
ATOM 7653 N N . ILE B 1 470 ? -7.109 -13.281 -28.156 1 95.5 470 ILE B N 1
ATOM 7654 C CA . ILE B 1 470 ? -7.926 -12.203 -27.625 1 95.5 470 ILE B CA 1
ATOM 7655 C C . ILE B 1 470 ? -7.039 -11.008 -27.281 1 95.5 470 ILE B C 1
ATOM 7657 O O . ILE B 1 470 ? -6.949 -10.609 -26.109 1 95.5 470 ILE B O 1
ATOM 7661 N N . ALA B 1 471 ? -6.543 -10.359 -28.125 1 96.88 471 ALA B N 1
ATOM 7662 C CA . ALA B 1 471 ? -5.461 -9.383 -28.062 1 96.88 471 ALA B CA 1
ATOM 7663 C C . ALA B 1 471 ? -5.82 -8.234 -27.125 1 96.88 471 ALA B C 1
ATOM 7665 O O . ALA B 1 471 ? -4.945 -7.652 -26.484 1 96.88 471 ALA B O 1
ATOM 7666 N N . HIS B 1 472 ? -7.086 -7.891 -27.031 1 96.94 472 HIS B N 1
ATOM 7667 C CA . HIS B 1 472 ? -7.469 -6.699 -26.281 1 96.94 472 HIS B CA 1
ATOM 7668 C C . HIS B 1 472 ? -7.277 -6.91 -24.781 1 96.94 472 HIS B C 1
ATOM 7670 O O . HIS B 1 472 ? -7.34 -5.953 -24 1 96.94 472 HIS B O 1
ATOM 7676 N N . TYR B 1 473 ? -6.992 -8.148 -24.312 1 98.06 473 TYR B N 1
ATOM 7677 C CA . TYR B 1 473 ? -6.762 -8.422 -22.891 1 98.06 473 TYR B CA 1
ATOM 7678 C C . TYR B 1 473 ? -5.277 -8.359 -22.562 1 98.06 473 TYR B C 1
ATOM 7680 O O . TYR B 1 473 ? -4.875 -8.648 -21.438 1 98.06 473 TYR B O 1
ATOM 7688 N N . ALA B 1 474 ? -4.438 -8 -23.547 1 98.62 474 ALA B N 1
ATOM 7689 C CA . ALA B 1 474 ? -3.014 -7.832 -23.266 1 98.62 474 ALA B CA 1
ATOM 7690 C C . ALA B 1 474 ? -2.783 -6.703 -22.266 1 98.62 474 ALA B C 1
ATOM 7692 O O . ALA B 1 474 ? -3.584 -5.77 -22.188 1 98.62 474 ALA B O 1
ATOM 7693 N N . LEU B 1 475 ? -1.697 -6.797 -21.547 1 98.75 475 LEU B N 1
ATOM 7694 C CA . LEU B 1 475 ? -1.308 -5.793 -20.562 1 98.75 475 LEU B CA 1
ATOM 7695 C C . LEU B 1 475 ? -0.141 -4.953 -21.062 1 98.75 475 LEU B C 1
ATOM 7697 O O . LEU B 1 475 ? 0.729 -5.465 -21.781 1 98.75 475 LEU B O 1
ATOM 7701 N N . PRO B 1 476 ? -0.119 -3.662 -20.672 1 98.44 476 PRO B N 1
ATOM 7702 C CA . PRO B 1 476 ? 1.171 -2.99 -20.844 1 98.44 476 PRO B CA 1
ATOM 7703 C C . PRO B 1 476 ? 2.318 -3.725 -20.156 1 98.44 476 PRO B C 1
ATOM 7705 O O . PRO B 1 476 ? 2.141 -4.258 -19.062 1 98.44 476 PRO B O 1
ATOM 7708 N N . LEU B 1 477 ? 3.445 -3.779 -20.781 1 98.75 477 LEU B N 1
ATOM 7709 C CA . LEU B 1 477 ? 4.57 -4.559 -20.266 1 98.75 477 LEU B CA 1
ATOM 7710 C C . LEU B 1 477 ? 4.922 -4.145 -18.844 1 98.75 477 LEU B C 1
ATOM 7712 O O . LEU B 1 477 ? 5.148 -5 -17.984 1 98.75 477 LEU B O 1
ATOM 7716 N N . ALA B 1 478 ? 4.969 -2.855 -18.562 1 98.56 478 ALA B N 1
ATOM 7717 C CA . ALA B 1 478 ? 5.309 -2.361 -17.234 1 98.56 478 ALA B CA 1
ATOM 7718 C C . ALA B 1 478 ? 4.348 -2.908 -16.188 1 98.56 478 ALA B C 1
ATOM 7720 O O . ALA B 1 478 ? 4.77 -3.314 -15.102 1 98.56 478 ALA B O 1
ATOM 7721 N N . ASP B 1 479 ? 3.061 -2.934 -16.547 1 98.56 479 ASP B N 1
ATOM 7722 C CA . ASP B 1 479 ? 2.061 -3.463 -15.625 1 98.56 479 ASP B CA 1
ATOM 7723 C C . ASP B 1 479 ? 2.27 -4.957 -15.383 1 98.56 479 ASP B C 1
ATOM 7725 O O . ASP B 1 479 ? 2.166 -5.43 -14.25 1 98.56 479 ASP B O 1
ATOM 7729 N N . ALA B 1 480 ? 2.537 -5.648 -16.422 1 98.88 480 ALA B N 1
ATOM 7730 C CA . ALA B 1 480 ? 2.775 -7.086 -16.297 1 98.88 480 ALA B CA 1
ATOM 7731 C C . ALA B 1 480 ? 3.938 -7.371 -15.352 1 98.88 480 ALA B C 1
ATOM 7733 O O . ALA B 1 480 ? 3.852 -8.266 -14.508 1 98.88 480 ALA B O 1
ATOM 7734 N N . ILE B 1 481 ? 5 -6.617 -15.492 1 98.88 481 ILE B N 1
ATOM 7735 C CA . ILE B 1 481 ? 6.172 -6.793 -14.641 1 98.88 481 ILE B CA 1
ATOM 7736 C C . ILE B 1 481 ? 5.805 -6.477 -13.188 1 98.88 481 ILE B C 1
ATOM 7738 O O . ILE B 1 481 ? 6.199 -7.203 -12.273 1 98.88 481 ILE B O 1
ATOM 7742 N N . VAL B 1 482 ? 5.031 -5.445 -12.969 1 98.81 482 VAL B N 1
ATOM 7743 C CA . VAL B 1 482 ? 4.574 -5.105 -11.625 1 98.81 482 VAL B CA 1
ATOM 7744 C C . VAL B 1 482 ? 3.773 -6.266 -11.047 1 98.81 482 VAL B C 1
ATOM 7746 O O . VAL B 1 482 ? 3.975 -6.648 -9.891 1 98.81 482 VAL B O 1
ATOM 7749 N N . HIS B 1 483 ? 2.883 -6.906 -11.836 1 98.88 483 HIS B N 1
ATOM 7750 C CA . HIS B 1 483 ? 2.045 -8.008 -11.375 1 98.88 483 HIS B CA 1
ATOM 7751 C C . HIS B 1 483 ? 2.879 -9.242 -11.078 1 98.88 483 HIS B C 1
ATOM 7753 O O . HIS B 1 483 ? 2.471 -10.094 -10.281 1 98.88 483 HIS B O 1
ATOM 7759 N N . ALA B 1 484 ? 4.098 -9.32 -11.648 1 98.94 484 ALA B N 1
ATOM 7760 C CA . ALA B 1 484 ? 4.957 -10.492 -11.492 1 98.94 484 ALA B CA 1
ATOM 7761 C C . ALA B 1 484 ? 6.102 -10.203 -10.523 1 98.94 484 ALA B C 1
ATOM 7763 O O . ALA B 1 484 ? 7.059 -10.977 -10.438 1 98.94 484 ALA B O 1
ATOM 7764 N N . THR B 1 485 ? 6.133 -9.062 -9.883 1 98.88 485 THR B N 1
ATOM 7765 C CA . THR B 1 485 ? 7.129 -8.711 -8.875 1 98.88 485 THR B CA 1
ATOM 7766 C C . THR B 1 485 ? 6.453 -8.203 -7.602 1 98.88 485 THR B C 1
ATOM 7768 O O . THR B 1 485 ? 6.09 -8.992 -6.727 1 98.88 485 THR B O 1
ATOM 7771 N N . ARG B 1 486 ? 6.012 -6.965 -7.664 1 98.81 486 ARG B N 1
ATOM 7772 C CA . ARG B 1 486 ? 5.422 -6.312 -6.5 1 98.81 486 ARG B CA 1
ATOM 7773 C C . ARG B 1 486 ? 4.141 -7.02 -6.07 1 98.81 486 ARG B C 1
ATOM 7775 O O . ARG B 1 486 ? 3.99 -7.391 -4.906 1 98.81 486 ARG B O 1
ATOM 7782 N N . ASP B 1 487 ? 3.203 -7.18 -6.996 1 98.81 487 ASP B N 1
ATOM 7783 C CA . ASP B 1 487 ? 1.878 -7.684 -6.648 1 98.81 487 ASP B CA 1
ATOM 7784 C C . ASP B 1 487 ? 1.933 -9.164 -6.273 1 98.81 487 ASP B C 1
ATOM 7786 O O . ASP B 1 487 ? 1.184 -9.617 -5.402 1 98.81 487 ASP B O 1
ATOM 7790 N N . ALA B 1 488 ? 2.83 -9.867 -6.91 1 98.88 488 ALA B N 1
ATOM 7791 C CA . ALA B 1 488 ? 3.012 -11.266 -6.535 1 98.88 488 ALA B CA 1
ATOM 7792 C C . ALA B 1 488 ? 3.58 -11.391 -5.125 1 98.88 488 ALA B C 1
ATOM 7794 O O . ALA B 1 488 ? 3.152 -12.25 -4.352 1 98.88 488 ALA B O 1
ATOM 7795 N N . ALA B 1 489 ? 4.57 -10.586 -4.793 1 98.69 489 ALA B N 1
ATOM 7796 C CA . ALA B 1 489 ? 5.098 -10.578 -3.434 1 98.69 489 ALA B CA 1
ATOM 7797 C C . ALA B 1 489 ? 4.008 -10.219 -2.426 1 98.69 489 ALA B C 1
ATOM 7799 O O . ALA B 1 489 ? 3.883 -10.867 -1.383 1 98.69 489 ALA B O 1
ATOM 7800 N N . TRP B 1 490 ? 3.201 -9.219 -2.777 1 98.19 490 TRP B N 1
ATOM 7801 C CA . TRP B 1 490 ? 2.104 -8.797 -1.912 1 98.19 490 TRP B CA 1
ATOM 7802 C C . TRP B 1 490 ? 1.108 -9.938 -1.703 1 98.19 490 TRP B C 1
ATOM 7804 O O . TRP B 1 490 ? 0.62 -10.141 -0.59 1 98.19 490 TRP B O 1
ATOM 7814 N N . ALA B 1 491 ? 0.836 -10.703 -2.721 1 98.44 491 ALA B N 1
ATOM 7815 C CA . ALA B 1 491 ? -0.18 -11.75 -2.719 1 98.44 491 ALA B CA 1
ATOM 7816 C C . ALA B 1 491 ? 0.194 -12.875 -1.759 1 98.44 491 ALA B C 1
ATOM 7818 O O . ALA B 1 491 ? -0.66 -13.68 -1.367 1 98.44 491 ALA B O 1
ATOM 7819 N N . SER B 1 492 ? 1.438 -12.953 -1.386 1 96.75 492 SER B N 1
ATOM 7820 C CA . SER B 1 492 ? 1.866 -13.969 -0.435 1 96.75 492 SER B CA 1
ATOM 7821 C C . SER B 1 492 ? 2.414 -13.344 0.841 1 96.75 492 SER B C 1
ATOM 7823 O O . SER B 1 492 ? 3.193 -13.969 1.562 1 96.75 492 SER B O 1
ATOM 7825 N N . ARG B 1 493 ? 2.109 -12.094 1.08 1 96.38 493 ARG B N 1
ATOM 7826 C CA . ARG B 1 493 ? 2.449 -11.336 2.283 1 96.38 493 ARG B CA 1
ATOM 7827 C C . ARG B 1 493 ? 3.959 -11.195 2.43 1 96.38 493 ARG B C 1
ATOM 7829 O O . ARG B 1 493 ? 4.5 -11.344 3.527 1 96.38 493 ARG B O 1
ATOM 7836 N N . SER B 1 494 ? 4.621 -10.906 1.313 1 96.75 494 SER B N 1
ATOM 7837 C CA . SER B 1 494 ? 6.074 -10.766 1.327 1 96.75 494 SER B CA 1
ATOM 7838 C C . SER B 1 494 ? 6.5 -9.359 0.907 1 96.75 494 SER B C 1
ATOM 7840 O O . SER B 1 494 ? 7.668 -9.125 0.603 1 96.75 494 SER B O 1
ATOM 7842 N N . GLU B 1 495 ? 5.539 -8.406 0.883 1 96 495 GLU B N 1
ATOM 7843 C CA . GLU B 1 495 ? 5.805 -7.086 0.328 1 96 495 GLU B CA 1
ATOM 7844 C C . GLU B 1 495 ? 6.816 -6.32 1.18 1 96 495 GLU B C 1
ATOM 7846 O O . GLU B 1 495 ? 7.414 -5.348 0.717 1 96 495 GLU B O 1
ATOM 7851 N N . GLN B 1 496 ? 7.047 -6.785 2.441 1 94.75 496 GLN B N 1
ATOM 7852 C CA . GLN B 1 496 ? 8.023 -6.117 3.293 1 94.75 496 GLN B CA 1
ATOM 7853 C C . GLN B 1 496 ? 9.414 -6.73 3.133 1 94.75 496 GLN B C 1
ATOM 7855 O O . GLN B 1 496 ? 10.383 -6.242 3.709 1 94.75 496 GLN B O 1
ATOM 7860 N N . LEU B 1 497 ? 9.5 -7.742 2.312 1 96.62 497 LEU B N 1
ATOM 7861 C CA . LEU B 1 497 ? 10.773 -8.422 2.092 1 96.62 497 LEU B CA 1
ATOM 7862 C C . LEU B 1 497 ? 11.328 -8.102 0.708 1 96.62 497 LEU B C 1
ATOM 7864 O O . LEU B 1 497 ? 12.516 -7.805 0.565 1 96.62 497 LEU B O 1
ATOM 7868 N N . HIS B 1 498 ? 10.43 -8.227 -0.285 1 97.06 498 HIS B N 1
ATOM 7869 C CA . HIS B 1 498 ? 10.898 -8.117 -1.659 1 97.06 498 HIS B CA 1
ATOM 7870 C C . HIS B 1 498 ? 9.75 -7.824 -2.617 1 97.06 498 HIS B C 1
ATOM 7872 O O . HIS B 1 498 ? 8.641 -7.508 -2.184 1 97.06 498 HIS B O 1
ATOM 7878 N N . GLY B 1 499 ? 10.031 -7.781 -3.969 1 98.44 499 GLY B N 1
ATOM 7879 C CA . GLY B 1 499 ? 9.039 -7.547 -5.004 1 98.44 499 GLY B CA 1
ATOM 7880 C C . GLY B 1 499 ? 9.141 -6.168 -5.629 1 98.44 499 GLY B C 1
ATOM 7881 O O . GLY B 1 499 ? 8.648 -5.945 -6.738 1 98.44 499 GLY B O 1
ATOM 7882 N N . ARG B 1 500 ? 9.688 -5.246 -4.953 1 98.06 500 ARG B N 1
ATOM 7883 C CA . ARG B 1 500 ? 10.008 -3.91 -5.453 1 98.06 500 ARG B CA 1
ATOM 7884 C C . ARG B 1 500 ? 11.414 -3.486 -5.031 1 98.06 500 ARG B C 1
ATOM 7886 O O . ARG B 1 500 ? 12.008 -4.102 -4.148 1 98.06 500 ARG B O 1
ATOM 7893 N N . LEU B 1 501 ? 11.984 -2.51 -5.73 1 98.56 501 LEU B N 1
ATOM 7894 C CA . LEU B 1 501 ? 13.266 -1.93 -5.336 1 98.56 501 LEU B CA 1
ATOM 7895 C C . LEU B 1 501 ? 13.055 -0.649 -4.535 1 98.56 501 LEU B C 1
ATOM 7897 O O . LEU B 1 501 ? 12.836 0.42 -5.109 1 98.56 501 LEU B O 1
ATOM 7901 N N . ALA B 1 502 ? 13.125 -0.813 -3.254 1 96.75 502 ALA B N 1
ATOM 7902 C CA . ALA B 1 502 ? 12.883 0.285 -2.322 1 96.75 502 ALA B CA 1
ATOM 7903 C C . ALA B 1 502 ? 13.734 0.135 -1.065 1 96.75 502 ALA B C 1
ATOM 7905 O O . ALA B 1 502 ? 14.117 -0.978 -0.697 1 96.75 502 ALA B O 1
ATOM 7906 N N . GLU B 1 503 ? 13.977 1.224 -0.442 1 95.88 503 GLU B N 1
ATOM 7907 C CA . GLU B 1 503 ? 14.766 1.238 0.786 1 95.88 503 GLU B CA 1
ATOM 7908 C C . GLU B 1 503 ? 14.188 0.278 1.823 1 95.88 503 GLU B C 1
ATOM 7910 O O . GLU B 1 503 ? 12.969 0.203 2 1 95.88 503 GLU B O 1
ATOM 7915 N N . GLY B 1 504 ? 15.07 -0.458 2.461 1 96.44 504 GLY B N 1
ATOM 7916 C CA . GLY B 1 504 ? 14.68 -1.348 3.543 1 96.44 504 GLY B CA 1
ATOM 7917 C C . GLY B 1 504 ? 14.414 -2.768 3.082 1 96.44 504 GLY B C 1
ATOM 7918 O O . GLY B 1 504 ? 14.461 -3.705 3.883 1 96.44 504 GLY B O 1
ATOM 7919 N N . LEU B 1 505 ? 14.109 -2.998 1.837 1 97.88 505 LEU B N 1
ATOM 7920 C CA . LEU B 1 505 ? 13.82 -4.328 1.312 1 97.88 505 LEU B CA 1
ATOM 7921 C C . LEU B 1 505 ? 15.102 -5.07 0.964 1 97.88 505 LEU B C 1
ATOM 7923 O O . LEU B 1 505 ? 16.172 -4.453 0.843 1 97.88 505 LEU B O 1
ATOM 7927 N N . TYR B 1 506 ? 15.016 -6.34 0.881 1 98.56 506 TYR B N 1
ATOM 7928 C CA . TYR B 1 506 ? 16.156 -7.117 0.432 1 98.56 506 TYR B CA 1
ATOM 7929 C C . TYR B 1 506 ? 16.594 -6.699 -0.97 1 98.56 506 TYR B C 1
ATOM 7931 O O . TYR B 1 506 ? 15.75 -6.375 -1.812 1 98.56 506 TYR B O 1
ATOM 7939 N N . ALA B 1 507 ? 17.875 -6.66 -1.171 1 98.62 507 ALA B N 1
ATOM 7940 C CA . ALA B 1 507 ? 18.422 -6.359 -2.492 1 98.62 507 ALA B CA 1
ATOM 7941 C C . ALA B 1 507 ? 18.234 -7.539 -3.443 1 98.62 507 ALA B C 1
ATOM 7943 O O . ALA B 1 507 ? 19.188 -8.297 -3.689 1 98.62 507 ALA B O 1
ATOM 7944 N N . ASP B 1 508 ? 17.062 -7.703 -3.947 1 98.88 508 ASP B N 1
ATOM 7945 C CA . ASP B 1 508 ? 16.703 -8.734 -4.91 1 98.88 508 ASP B CA 1
ATOM 7946 C C . ASP B 1 508 ? 16.406 -8.125 -6.281 1 98.88 508 ASP B C 1
ATOM 7948 O O . ASP B 1 508 ? 15.336 -7.562 -6.504 1 98.88 508 ASP B O 1
ATOM 7952 N N . PHE B 1 509 ? 17.312 -8.227 -7.184 1 98.88 509 PHE B N 1
ATOM 7953 C CA . PHE B 1 509 ? 17.109 -7.598 -8.484 1 98.88 509 PHE B CA 1
ATOM 7954 C C . PHE B 1 509 ? 17.844 -8.375 -9.578 1 98.88 509 PHE B C 1
ATOM 7956 O O . PHE B 1 509 ? 18.625 -9.281 -9.281 1 98.88 509 PHE B O 1
ATOM 7963 N N . ILE B 1 510 ? 17.5 -8.094 -10.812 1 98.88 510 ILE B N 1
ATOM 7964 C CA . ILE B 1 510 ? 18.156 -8.719 -11.961 1 98.88 510 ILE B CA 1
ATOM 7965 C C . ILE B 1 510 ? 18.641 -7.645 -12.93 1 98.88 510 ILE B C 1
ATOM 7967 O O . ILE B 1 510 ? 18.125 -6.523 -12.93 1 98.88 510 ILE B O 1
ATOM 7971 N N . VAL B 1 511 ? 19.656 -7.938 -13.648 1 98.75 511 VAL B N 1
ATOM 7972 C CA . VAL B 1 511 ? 20.203 -7.098 -14.711 1 98.75 511 VAL B CA 1
ATOM 7973 C C . VAL B 1 511 ? 20 -7.77 -16.062 1 98.75 511 VAL B C 1
ATOM 7975 O O . VAL B 1 511 ? 20.312 -8.945 -16.234 1 98.75 511 VAL B O 1
ATOM 7978 N N . LEU B 1 512 ? 19.453 -7.078 -17 1 98.62 512 LEU B N 1
ATOM 7979 C CA . LEU B 1 512 ? 19.141 -7.625 -18.312 1 98.62 512 LEU B CA 1
ATOM 7980 C C . LEU B 1 512 ? 20.172 -7.172 -19.344 1 98.62 512 LEU B C 1
ATOM 7982 O O . LEU B 1 512 ? 20.859 -6.168 -19.141 1 98.62 512 LEU B O 1
ATOM 7986 N N . ASP B 1 513 ? 20.219 -7.824 -20.5 1 97.19 513 ASP B N 1
ATOM 7987 C CA . ASP B 1 513 ? 21.203 -7.531 -21.531 1 97.19 513 ASP B CA 1
ATOM 7988 C C . ASP B 1 513 ? 20.688 -6.477 -22.5 1 97.19 513 ASP B C 1
ATOM 7990 O O . ASP B 1 513 ? 21.406 -6.035 -23.391 1 97.19 513 ASP B O 1
ATOM 7994 N N . ARG B 1 514 ? 19.422 -6.086 -22.312 1 96.81 514 ARG B N 1
ATOM 7995 C CA . ARG B 1 514 ? 18.844 -5.055 -23.156 1 96.81 514 ARG B CA 1
ATOM 7996 C C . ARG B 1 514 ? 17.703 -4.336 -22.453 1 96.81 514 ARG B C 1
ATOM 7998 O O . ARG B 1 514 ? 17.219 -4.801 -21.422 1 96.81 514 ARG B O 1
ATOM 8005 N N . ASP B 1 515 ? 17.328 -3.211 -22.984 1 97.62 515 ASP B N 1
ATOM 8006 C CA . ASP B 1 515 ? 16.219 -2.434 -22.438 1 97.62 515 ASP B CA 1
ATOM 8007 C C . ASP B 1 515 ? 14.883 -2.883 -23.016 1 97.62 515 ASP B C 1
ATOM 8009 O O . ASP B 1 515 ? 14.469 -2.402 -24.078 1 97.62 515 ASP B O 1
ATOM 8013 N N . ILE B 1 516 ? 14.172 -3.594 -22.297 1 98.19 516 ILE B N 1
ATOM 8014 C CA . ILE B 1 516 ? 12.969 -4.25 -22.797 1 98.19 516 ILE B CA 1
ATOM 8015 C C . ILE B 1 516 ? 11.836 -3.23 -22.922 1 98.19 516 ILE B C 1
ATOM 8017 O O . ILE B 1 516 ? 10.805 -3.506 -23.547 1 98.19 516 ILE B O 1
ATOM 8021 N N . PHE B 1 517 ? 11.969 -2.055 -22.359 1 97.81 517 PHE B N 1
ATOM 8022 C CA . PHE B 1 517 ? 10.898 -1.065 -22.375 1 97.81 517 PHE B CA 1
ATOM 8023 C C . PHE B 1 517 ? 10.984 -0.214 -23.641 1 97.81 517 PHE B C 1
ATOM 8025 O O . PHE B 1 517 ? 10.031 0.484 -23.984 1 97.81 517 PHE B O 1
ATOM 8032 N N . THR B 1 518 ? 12.102 -0.223 -24.312 1 96.56 518 THR B N 1
ATOM 8033 C CA . THR B 1 518 ? 12.266 0.613 -25.5 1 96.56 518 THR B CA 1
ATOM 8034 C C . THR B 1 518 ? 12.398 -0.246 -26.75 1 96.56 518 THR B C 1
ATOM 8036 O O . THR B 1 518 ? 12.422 0.277 -27.875 1 96.56 518 THR B O 1
ATOM 8039 N N . ARG B 1 519 ? 12.477 -1.507 -26.609 1 95.88 519 ARG B N 1
ATOM 8040 C CA . ARG B 1 519 ? 12.625 -2.447 -27.719 1 95.88 519 ARG B CA 1
ATOM 8041 C C . ARG B 1 519 ? 11.289 -3.084 -28.078 1 95.88 519 ARG B C 1
ATOM 8043 O O . ARG B 1 519 ? 10.328 -3.006 -27.297 1 95.88 519 ARG B O 1
ATOM 8050 N N . PRO B 1 520 ? 11.25 -3.611 -29.281 1 97.12 520 PRO B N 1
ATOM 8051 C CA . PRO B 1 520 ? 10.047 -4.371 -29.625 1 97.12 520 PRO B CA 1
ATOM 8052 C C . PRO B 1 520 ? 9.773 -5.512 -28.641 1 97.12 520 PRO B C 1
ATOM 8054 O O . PRO B 1 520 ? 10.711 -6.164 -28.188 1 97.12 520 PRO B O 1
ATOM 8057 N N . LEU B 1 521 ? 8.531 -5.773 -28.359 1 97.81 521 LEU B N 1
ATOM 8058 C CA . LEU B 1 521 ? 8.133 -6.758 -27.359 1 97.81 521 LEU B CA 1
ATOM 8059 C C . LEU B 1 521 ? 8.625 -8.148 -27.734 1 97.81 521 LEU B C 1
ATOM 8061 O O . LEU B 1 521 ? 8.867 -8.992 -26.875 1 97.81 521 LEU B O 1
ATOM 8065 N N . GLU B 1 522 ? 8.812 -8.453 -29 1 97.12 522 GLU B N 1
ATOM 8066 C CA . GLU B 1 522 ? 9.297 -9.75 -29.469 1 97.12 522 GLU B CA 1
ATOM 8067 C C . GLU B 1 522 ? 10.672 -10.07 -28.891 1 97.12 522 GLU B C 1
ATOM 8069 O O . GLU B 1 522 ? 11.016 -11.234 -28.703 1 97.12 522 GLU B O 1
ATOM 8074 N N . GLU B 1 523 ? 11.406 -9.07 -28.578 1 97.12 523 GLU B N 1
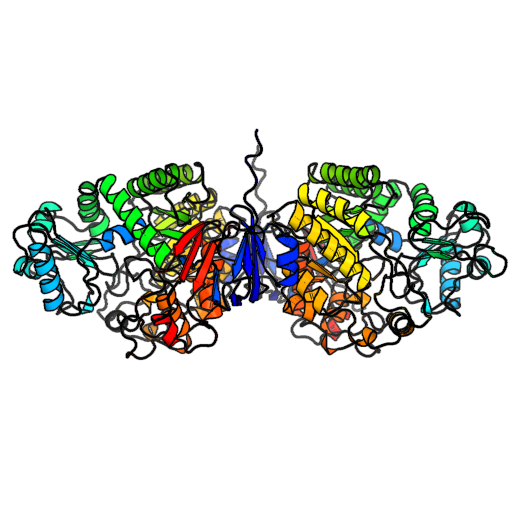ATOM 8075 C CA . GLU B 1 523 ? 12.766 -9.258 -28.078 1 97.12 523 GLU B CA 1
ATOM 8076 C C . GLU B 1 523 ? 12.766 -9.789 -26.641 1 97.12 523 GLU B C 1
ATOM 8078 O O . GLU B 1 523 ? 13.797 -10.227 -26.141 1 97.12 523 GLU B O 1
ATOM 8083 N N . LEU B 1 524 ? 11.609 -9.719 -26 1 98.31 524 LEU B N 1
ATOM 8084 C CA . LEU B 1 524 ? 11.492 -10.344 -24.688 1 98.31 524 LEU B CA 1
ATOM 8085 C C . LEU B 1 524 ? 11.883 -11.82 -24.766 1 98.31 524 LEU B C 1
ATOM 8087 O O . LEU B 1 524 ? 12.445 -12.359 -23.797 1 98.31 524 LEU B O 1
ATOM 8091 N N . LEU B 1 525 ? 11.641 -12.5 -25.844 1 97.44 525 LEU B N 1
ATOM 8092 C CA . LEU B 1 525 ? 11.891 -13.93 -26.016 1 97.44 525 LEU B CA 1
ATOM 8093 C C . LEU B 1 525 ? 13.383 -14.211 -26.125 1 97.44 525 LEU B C 1
ATOM 8095 O O . LEU B 1 525 ? 13.828 -15.328 -25.859 1 97.44 525 LEU B O 1
ATOM 8099 N N . ASP B 1 526 ? 14.148 -13.148 -26.469 1 95.19 526 ASP B N 1
ATOM 8100 C CA . ASP B 1 526 ? 15.586 -13.312 -26.656 1 95.19 526 ASP B CA 1
ATOM 8101 C C . ASP B 1 526 ? 16.375 -12.633 -25.531 1 95.19 526 ASP B C 1
ATOM 8103 O O . ASP B 1 526 ? 17.594 -12.703 -25.5 1 95.19 526 ASP B O 1
ATOM 8107 N N . THR B 1 527 ? 15.688 -11.953 -24.734 1 97.44 527 THR B N 1
ATOM 8108 C CA . THR B 1 527 ? 16.344 -11.219 -23.656 1 97.44 527 THR B CA 1
ATOM 8109 C C . THR B 1 527 ? 16.953 -12.18 -22.641 1 97.44 527 THR B C 1
ATOM 8111 O O . THR B 1 527 ? 16.344 -13.188 -22.281 1 97.44 527 THR B O 1
ATOM 8114 N N . ARG B 1 528 ? 18.156 -11.828 -22.156 1 95.94 528 ARG B N 1
ATOM 8115 C CA . ARG B 1 528 ? 18.859 -12.664 -21.203 1 95.94 528 ARG B CA 1
ATOM 8116 C C . ARG B 1 528 ? 19.078 -11.922 -19.875 1 95.94 528 ARG B C 1
ATOM 8118 O O . ARG B 1 528 ? 19.328 -10.711 -19.875 1 95.94 528 ARG B O 1
ATOM 8125 N N . VAL B 1 529 ? 19.016 -12.688 -18.812 1 98.31 529 VAL B N 1
ATOM 8126 C CA . VAL B 1 529 ? 19.391 -12.188 -17.5 1 98.31 529 VAL B CA 1
ATOM 8127 C C . VAL B 1 529 ? 20.906 -12.297 -17.328 1 98.31 529 VAL B C 1
ATOM 8129 O O . VAL B 1 529 ? 21.469 -13.391 -17.344 1 98.31 529 VAL B O 1
ATOM 8132 N N . LEU B 1 530 ? 21.547 -11.164 -17.172 1 97.81 530 LEU B N 1
ATOM 8133 C CA . LEU B 1 530 ? 23 -11.125 -17 1 97.81 530 LEU B CA 1
ATOM 8134 C C . LEU B 1 530 ? 23.391 -11.453 -15.562 1 97.81 530 LEU B C 1
ATOM 8136 O O . LEU B 1 530 ? 24.438 -12.055 -15.32 1 97.81 530 LEU B O 1
ATOM 8140 N N . ARG B 1 531 ? 22.562 -11 -14.672 1 98.12 531 ARG B N 1
ATOM 8141 C CA . ARG B 1 531 ? 22.828 -11.18 -13.25 1 98.12 531 ARG B CA 1
ATOM 8142 C C . ARG B 1 531 ? 21.531 -11.305 -12.461 1 98.12 531 ARG B C 1
ATOM 8144 O O . ARG B 1 531 ? 20.562 -10.609 -12.75 1 98.12 531 ARG B O 1
ATOM 8151 N N . THR B 1 532 ? 21.516 -12.227 -11.562 1 98.81 532 THR B N 1
ATOM 8152 C CA . THR B 1 532 ? 20.484 -12.312 -10.531 1 98.81 532 THR B CA 1
ATOM 8153 C C . THR B 1 532 ? 21.094 -12.102 -9.148 1 98.81 532 THR B C 1
ATOM 8155 O O . THR B 1 532 ? 22.047 -12.789 -8.773 1 98.81 532 THR B O 1
ATOM 8158 N N . VAL B 1 533 ? 20.625 -11.102 -8.453 1 98.75 533 VAL B N 1
ATOM 8159 C CA . VAL B 1 533 ? 21.094 -10.766 -7.109 1 98.75 533 VAL B CA 1
ATOM 8160 C C . VAL B 1 533 ? 20 -11.055 -6.09 1 98.75 533 VAL B C 1
ATOM 8162 O O . VAL B 1 533 ? 18.844 -10.641 -6.266 1 98.75 533 VAL B O 1
ATOM 8165 N N . VAL B 1 534 ? 20.312 -11.859 -5.035 1 98.62 534 VAL B N 1
ATOM 8166 C CA . VAL B 1 534 ? 19.391 -12.172 -3.941 1 98.62 534 VAL B CA 1
ATOM 8167 C C . VAL B 1 534 ? 20.031 -11.766 -2.611 1 98.62 534 VAL B C 1
ATOM 8169 O O . VAL B 1 534 ? 21.062 -12.32 -2.217 1 98.62 534 VAL B O 1
ATOM 8172 N N . GLY B 1 535 ? 19.406 -10.805 -1.933 1 97.44 535 GLY B N 1
ATOM 8173 C CA . GLY B 1 535 ? 20 -10.305 -0.696 1 97.44 535 GLY B CA 1
ATOM 8174 C C . GLY B 1 535 ? 21.391 -9.75 -0.876 1 97.44 535 GLY B C 1
ATOM 8175 O O . GLY B 1 535 ? 22.281 -10.039 -0.079 1 97.44 535 GLY B O 1
ATOM 8176 N N . GLY B 1 536 ? 21.609 -9.125 -1.938 1 96.69 536 GLY B N 1
ATOM 8177 C CA . GLY B 1 536 ? 22.906 -8.5 -2.174 1 96.69 536 GLY B CA 1
ATOM 8178 C C . GLY B 1 536 ? 23.938 -9.477 -2.688 1 96.69 536 GLY B C 1
ATOM 8179 O O . GLY B 1 536 ? 25.062 -9.078 -3.023 1 96.69 536 GLY B O 1
ATOM 8180 N N . ARG B 1 537 ? 23.625 -10.695 -2.838 1 96.44 537 ARG B N 1
ATOM 8181 C CA . ARG B 1 537 ? 24.547 -11.719 -3.318 1 96.44 537 ARG B CA 1
ATOM 8182 C C . ARG B 1 537 ? 24.219 -12.117 -4.754 1 96.44 537 ARG B C 1
ATOM 8184 O O . ARG B 1 537 ? 23.062 -12.398 -5.082 1 96.44 537 ARG B O 1
ATOM 8191 N N . VAL B 1 538 ? 25.234 -12.156 -5.59 1 97.38 538 VAL B N 1
ATOM 8192 C CA . VAL B 1 538 ? 25.047 -12.617 -6.961 1 97.38 538 VAL B CA 1
ATOM 8193 C C . VAL B 1 538 ? 24.891 -14.133 -6.98 1 97.38 538 VAL B C 1
ATOM 8195 O O . VAL B 1 538 ? 25.797 -14.867 -6.582 1 97.38 538 VAL B O 1
ATOM 8198 N N . VAL B 1 539 ? 23.766 -14.586 -7.41 1 98.19 539 VAL B N 1
ATOM 8199 C CA . VAL B 1 539 ? 23.516 -16.016 -7.41 1 98.19 539 VAL B CA 1
ATOM 8200 C C . VAL B 1 539 ? 23.562 -16.562 -8.836 1 98.19 539 VAL B C 1
ATOM 8202 O O . VAL B 1 539 ? 23.594 -17.766 -9.047 1 98.19 539 VAL B O 1
ATOM 8205 N N . HIS B 1 540 ? 23.516 -15.688 -9.805 1 97.88 540 HIS B N 1
ATOM 8206 C CA . HIS B 1 540 ? 23.703 -16.016 -11.211 1 97.88 540 HIS B CA 1
ATOM 8207 C C . HIS B 1 540 ? 24.453 -14.891 -11.938 1 97.88 540 HIS B C 1
ATOM 8209 O O . HIS B 1 540 ? 24.141 -13.711 -11.75 1 97.88 540 HIS B O 1
ATOM 8215 N N . GLN B 1 541 ? 25.375 -15.172 -12.656 1 96.19 541 GLN B N 1
ATOM 8216 C CA . GLN B 1 541 ? 26.125 -14.258 -13.516 1 96.19 541 GLN B CA 1
ATOM 8217 C C . GLN B 1 541 ? 26.391 -14.883 -14.883 1 96.19 541 GLN B C 1
ATOM 8219 O O . GLN B 1 541 ? 27.078 -15.906 -14.984 1 96.19 541 GLN B O 1
ATOM 8224 N N . ALA B 1 542 ? 25.766 -14.25 -15.852 1 89.38 542 ALA B N 1
ATOM 8225 C CA . ALA B 1 542 ? 25.953 -14.789 -17.203 1 89.38 542 ALA B CA 1
ATOM 8226 C C . ALA B 1 542 ? 27.391 -14.594 -17.672 1 89.38 542 ALA B C 1
ATOM 8228 O O . ALA B 1 542 ? 28.016 -13.57 -17.375 1 89.38 542 ALA B O 1
ATOM 8229 N N . GLN B 1 543 ? 28.016 -15.602 -18.125 1 75.5 543 GLN B N 1
ATOM 8230 C CA . GLN B 1 543 ? 29.344 -15.477 -18.719 1 75.5 543 GLN B CA 1
ATOM 8231 C C . GLN B 1 543 ? 29.297 -14.664 -20 1 75.5 543 GLN B C 1
ATOM 8233 O O . GLN B 1 543 ? 28.328 -14.727 -20.75 1 75.5 543 GLN B O 1
ATOM 8238 N N . PRO B 1 544 ? 30.078 -13.641 -20.109 1 59.56 544 PRO B N 1
ATOM 8239 C CA . PRO B 1 544 ? 30.125 -12.898 -21.375 1 59.56 544 PRO B CA 1
ATOM 8240 C C . PRO B 1 544 ? 30.062 -13.812 -22.594 1 59.56 544 PRO B C 1
ATOM 8242 O O . PRO B 1 544 ? 30.797 -14.805 -22.656 1 59.56 544 PRO B O 1
ATOM 8245 N N . GLY B 1 545 ? 28.938 -14.383 -22.938 1 46.75 545 GLY B N 1
ATOM 8246 C CA . GLY B 1 545 ? 28.797 -15.297 -24.062 1 46.75 545 GLY B CA 1
ATOM 8247 C C . GLY B 1 545 ? 29.75 -14.992 -25.203 1 46.75 545 GLY B C 1
ATOM 8248 O O . GLY B 1 545 ? 30.078 -13.828 -25.453 1 46.75 545 GLY B O 1
ATOM 8249 N N . ALA B 1 546 ? 30.391 -16.203 -25.844 1 37.25 546 ALA B N 1
ATOM 8250 C CA . ALA B 1 546 ? 30.641 -16.672 -27.203 1 37.25 546 ALA B CA 1
ATOM 8251 C C . ALA B 1 546 ? 29.406 -16.484 -28.094 1 37.25 546 ALA B C 1
ATOM 8253 O O . ALA B 1 546 ? 28.281 -16.719 -27.641 1 37.25 546 ALA B O 1
ATOM 8254 N N . ASN B 1 547 ? 29.188 -15.547 -28.969 1 34.66 547 ASN B N 1
ATOM 8255 C CA . ASN B 1 547 ? 28.297 -15.547 -30.125 1 34.66 547 ASN B CA 1
ATOM 8256 C C . ASN B 1 547 ? 27.703 -16.938 -30.375 1 34.66 547 ASN B C 1
ATOM 8258 O O . ASN B 1 547 ? 28.453 -17.875 -30.672 1 34.66 547 ASN B O 1
ATOM 8262 N N . ARG B 1 548 ? 26.859 -17.609 -29.562 1 28.75 548 ARG B N 1
ATOM 8263 C CA . ARG B 1 548 ? 26.219 -18.641 -30.391 1 28.75 548 ARG B CA 1
ATOM 8264 C C . ARG B 1 548 ? 25.266 -18 -31.391 1 28.75 548 ARG B C 1
ATOM 8266 O O . ARG B 1 548 ? 24.578 -17.031 -31.078 1 28.75 548 ARG B O 1
#

Secondary structure (DSSP, 8-state):
---------EEEES-EEE-SSSS-EESEEEEETTEEEEEE-HHHHHHHH-TTPEEEE-TT-EEEEPEEEEEE-HHHHHHHTTSEE-TT--SHHHHHHHHHHHHHH-TT-S-EEEEEE-GGGSGGG---HHHHHTT--SS-EEEEETTSSEEEE-HHHHHHHT--TTPPPPTTEEEEE-TTS-EEEEEEHHHIIIIIHHHHHHH--HHHHHHHHHHHHHHHHHHTEEEEEEEEE-HHHHHHHHHHHHTT---SEEEEEEE----S-HHHHHHHHHHHHHHHHS---SSEEEEEEEEE----TTTT-S--SS--TTS-----SS-HHHHHHHHHHHHHTT-EEEEEE-SHHHHHHHHHHHHHHHHHH-S-----EEEE--S--HHHHHHHHHTT-EEEE-GGGG-GGG-HHHHHHH-SGGGGGSS-HHHHHHTTPPEEE---BTSS---HHHHHHHHHH---SS-TTSPPSSGGG---HHHHHHHTTHHHHHHTT-TTTSSS--TTSB--EEEESS-TTTS-GGGGGT--EEEEEETTEEEEE-------/---------EEEES-EEE-SSSS-EESEEEEETTEEEEEE-HHHHHHHH-TTPEEEE-TT-EEEEPEEEEEE-HHHHHHHTTSEE-TT--SHHHHHHHHHHHHHH-TT-S-EEEEEE-GGGSGGG---HHHHHTT--SS-EEEEETTSSEEEE-HHHHHHHT--TTPPPPTTEEEEE-TTS-EEEEEEHHHIIIIIHHHHHHH--HHHHHHHHHHHHHHHHHHTEEEEEEEEE-HHHHHHHHHHHHTT---SEEEEEEE----S-HHHHHHHHHHHHHHHHS---SSEEEEEEEEE----TTTT-S--SS--TTS--PPPSS-HHHHHHHHHHHHHTT-EEEEEE-SHHHHHHHHHHHHHHHHHH-S-----EEEE--S--HHHHHHHHHTT-EEEE-GGGG-GGG-HHHHHHH-SGGGGGSS-HHHHHHTTPPEEE---BTSS---HHHHHHHHHH---SS-TTSPPSSGGG---HHHHHHHTTHHHHHHTT-TTTSSS--TTSB--EEEESS-TTTS-GGGGGT--EEEEEETTEEEEE-------

Solvent-accessible surface area (backbone atoms only — not comparable to full-atom values): 53365 Å² total; per-residue (Å²): 130,84,78,67,90,77,69,63,24,35,33,41,32,55,29,44,28,42,17,58,49,78,41,48,67,31,30,20,38,19,32,47,69,38,19,16,47,36,41,21,53,55,69,62,36,50,63,43,38,40,94,73,31,47,78,41,80,46,83,58,30,24,31,37,35,17,30,17,35,42,29,23,26,55,50,56,32,14,47,53,70,76,34,42,75,25,66,88,35,69,31,55,66,51,42,42,48,50,50,35,50,50,46,66,76,39,72,82,53,78,56,45,52,31,38,28,40,52,57,77,28,30,79,93,53,57,65,43,18,64,65,44,34,74,58,46,64,87,42,27,32,45,35,30,28,24,79,68,48,37,34,39,21,15,62,46,26,30,57,72,45,67,50,52,64,77,58,75,55,40,85,67,22,40,62,39,54,47,99,86,46,41,62,25,32,32,27,25,40,44,26,27,59,67,44,41,48,54,52,57,52,69,72,51,49,68,68,54,47,41,49,14,37,53,49,32,47,52,51,29,25,54,52,24,33,38,28,34,24,31,55,53,43,46,72,69,59,50,50,37,50,48,54,33,49,77,66,69,61,63,66,40,28,34,35,28,16,32,51,47,67,89,73,93,37,70,69,63,38,46,49,47,48,51,51,38,51,54,46,40,76,46,76,66,49,93,44,41,35,46,50,22,33,23,35,58,25,30,48,40,66,71,76,57,32,19,7,48,81,62,58,34,62,88,62,52,72,29,70,45,56,45,47,50,84,67,39,24,61,47,47,28,51,33,48,71,72,70,31,31,44,38,33,34,17,28,17,38,41,20,39,50,36,54,49,49,17,50,48,47,25,42,45,72,66,44,55,48,86,71,54,31,31,40,30,50,44,38,40,63,50,72,72,53,45,46,51,36,19,45,71,46,29,29,43,34,30,34,42,60,78,54,21,40,79,68,36,64,50,43,38,56,44,51,64,50,77,66,62,79,47,55,50,52,56,57,58,39,48,74,41,25,17,53,49,18,29,23,37,46,16,62,50,32,76,72,52,52,50,41,34,43,36,17,34,38,45,15,24,15,72,88,41,68,85,48,67,50,45,64,48,87,45,34,35,59,57,70,56,44,51,28,19,22,8,26,37,15,20,45,64,60,75,32,56,80,44,35,21,31,57,43,50,36,15,35,29,38,30,24,32,33,78,52,55,71,87,80,44,66,65,74,49,36,72,70,58,46,50,40,30,16,28,47,44,60,37,75,71,26,68,55,69,84,72,76,89,120,130,84,77,69,89,76,69,61,24,36,33,40,32,54,29,44,29,42,16,55,47,76,41,48,67,31,32,18,38,18,32,48,72,37,19,15,47,38,42,22,54,55,70,63,36,50,62,44,38,40,93,74,32,47,76,41,78,47,83,59,29,24,31,36,36,17,30,17,34,42,29,23,27,56,50,54,33,14,48,53,70,76,34,42,74,25,65,88,37,70,33,57,66,49,42,42,49,51,52,35,52,51,46,66,77,38,72,82,52,79,55,47,52,30,39,29,39,51,56,77,28,29,78,96,52,58,64,45,18,65,66,43,36,72,58,47,63,87,42,28,31,44,34,30,28,24,77,69,47,35,35,40,21,15,63,45,27,30,58,73,45,67,51,52,64,79,58,75,55,42,85,68,20,38,62,39,53,47,98,87,47,40,62,26,31,33,25,25,40,42,27,28,59,68,43,41,47,56,52,56,50,70,72,50,50,70,67,54,47,41,49,15,37,53,49,32,47,51,52,29,25,53,51,25,34,39,28,35,23,30,56,54,43,46,72,68,59,50,50,36,50,49,54,33,48,76,67,69,62,63,65,41,30,34,35,27,16,31,52,46,67,90,71,91,39,71,70,62,39,45,50,48,48,51,49,38,51,54,52,40,72,39,88,64,50,93,43,43,34,47,51,23,33,24,39,59,25,30,48,38,64,73,74,56,32,18,6,47,80,62,57,36,64,88,61,50,72,28,70,43,57,46,47,49,85,66,38,24,60,48,46,28,51,33,47,70,72,70,32,30,43,38,32,36,17,29,17,39,41,20,40,51,37,53,49,48,17,51,48,48,24,42,45,73,67,43,54,47,87,72,54,30,31,40,30,50,46,37,40,62,50,72,70,54,44,46,50,36,18,43,71,45,28,29,44,33,30,36,40,60,78,53,21,40,78,70,34,63,52,43,38,56,43,51,65,50,78,66,60,79,47,54,51,52,55,58,60,40,48,73,42,26,18,54,49,18,29,24,36,45,16,61,50,32,74,74,52,51,49,40,34,43,35,17,34,38,45,16,24,15,72,88,42,67,84,48,66,53,44,64,49,88,44,35,35,61,57,69,58,43,51,27,18,24,8,26,38,14,20,43,64,60,75,31,57,78,45,34,23,31,58,44,50,37,16,36,29,38,28,22,31,32,76,53,54,72,86,82,43,66,65,75,48,37,72,71,58,46,52,40,30,17,29,48,44,59,37,76,71,26,68,54,66,86,73,74,89,124